Protein 3SJN (pdb70)

Structure (mmCIF, N/CA/C/O backbone):
data_3SJN
#
_entry.id   3SJN
#
_cell.length_a   109.207
_cell.length_b   109.207
_cell.length_c   141.034
_cell.angle_alpha   90.00
_cell.angle_beta   90.00
_cell.angle_gamma   90.00
#
_symmetry.space_group_name_H-M   'I 4'
#
loop_
_entity.id
_entity.type
_entity.pdbx_description
1 polymer 'Mandelate racemase/muconate lactonizing protein'
2 non-polymer 'MAGNESIUM ION'
3 non-polymer 'UNKNOWN LIGAND'
4 non-polymer GLYCEROL
5 water water
#
loop_
_atom_site.group_PDB
_atom_site.id
_atom_site.type_symbol
_atom_site.label_atom_id
_atom_site.label_alt_id
_atom_site.label_comp_id
_atom_site.label_asym_id
_atom_site.label_entity_id
_atom_site.label_seq_id
_atom_site.pdbx_PDB_ins_code
_atom_site.Cartn_x
_atom_site.Cartn_y
_atom_site.Cartn_z
_atom_site.occupancy
_atom_site.B_iso_or_equiv
_atom_site.auth_seq_id
_atom_site.auth_comp_id
_atom_site.auth_asym_id
_atom_site.auth_atom_id
_atom_site.pdbx_PDB_model_num
ATOM 1 N N . VAL A 1 2 ? -50.291 -2.649 2.134 1.00 60.94 1 VAL A N 1
ATOM 2 C CA . VAL A 1 2 ? -50.035 -3.956 2.810 1.00 60.41 1 VAL A CA 1
ATOM 3 C C . VAL A 1 2 ? -48.856 -3.845 3.790 1.00 54.01 1 VAL A C 1
ATOM 4 O O . VAL A 1 2 ? -47.958 -3.016 3.608 1.00 60.72 1 VAL A O 1
ATOM 8 N N . LEU A 1 3 ? -48.868 -4.659 4.840 1.00 44.19 2 LEU A N 1
ATOM 9 C CA . LEU A 1 3 ? -47.828 -4.566 5.863 1.00 39.44 2 LEU A CA 1
ATOM 10 C C . LEU A 1 3 ? -46.615 -5.392 5.445 1.00 36.35 2 LEU A C 1
ATOM 11 O O . LEU A 1 3 ? -46.688 -6.618 5.350 1.00 47.24 2 LEU A O 1
ATOM 16 N N . LYS A 1 4 ? -45.500 -4.723 5.171 1.00 29.79 3 LYS A N 1
ATOM 17 C CA . LYS A 1 4 ? -44.341 -5.435 4.640 1.00 25.52 3 LYS A CA 1
ATOM 18 C C . LYS A 1 4 ? -43.215 -5.622 5.634 1.00 24.68 3 LYS A C 1
ATOM 19 O O . LYS A 1 4 ? -42.848 -4.687 6.349 1.00 27.85 3 LYS A O 1
ATOM 25 N N . ILE A 1 5 ? -42.662 -6.840 5.669 1.00 24.26 4 ILE A N 1
ATOM 26 C CA . ILE A 1 5 ? -41.463 -7.115 6.431 1.00 23.39 4 ILE A CA 1
ATOM 27 C C . ILE A 1 5 ? -40.261 -6.364 5.814 1.00 27.68 4 ILE A C 1
ATOM 28 O O . ILE A 1 5 ? -39.982 -6.466 4.614 1.00 33.00 4 ILE A O 1
ATOM 33 N N . THR A 1 6 ? -39.569 -5.597 6.639 1.00 25.89 5 THR A N 1
ATOM 34 C CA . THR A 1 6 ? -38.416 -4.811 6.174 1.00 27.87 5 THR A CA 1
ATOM 35 C C . THR A 1 6 ? -37.066 -5.289 6.713 1.00 34.77 5 THR A C 1
ATOM 36 O O . THR A 1 6 ? -36.033 -5.021 6.106 1.00 34.65 5 THR A O 1
ATOM 40 N N . ASP A 1 7 ? -37.067 -5.963 7.860 1.00 34.98 6 ASP A N 1
ATOM 41 C CA . ASP A 1 7 ? -35.827 -6.524 8.423 1.00 36.55 6 ASP A CA 1
ATOM 42 C C . ASP A 1 7 ? -36.156 -7.641 9.414 1.00 33.61 6 ASP A C 1
ATOM 43 O O . ASP A 1 7 ? -37.280 -7.764 9.888 1.00 33.15 6 ASP A O 1
ATOM 48 N N . ILE A 1 8 ? -35.174 -8.498 9.666 1.00 30.21 7 ILE A N 1
ATOM 49 C CA . ILE A 1 8 ? -35.275 -9.495 10.711 1.00 34.90 7 ILE A CA 1
ATOM 50 C C . ILE A 1 8 ? -33.977 -9.388 11.485 1.00 36.37 7 ILE A C 1
ATOM 51 O O . ILE A 1 8 ? -32.896 -9.514 10.921 1.00 35.31 7 ILE A O 1
ATOM 56 N N . GLU A 1 9 ? -34.085 -9.100 12.773 1.00 25.18 8 GLU A N 1
ATOM 57 C CA . GLU A 1 9 ? -32.932 -8.797 13.582 1.00 33.78 8 GLU A CA 1
ATOM 58 C C . GLU A 1 9 ? -32.777 -9.919 14.587 1.00 34.47 8 GLU A C 1
ATOM 59 O O . GLU A 1 9 ? -33.716 -10.227 15.285 1.00 33.52 8 GLU A O 1
ATOM 65 N N . VAL A 1 10 ? -31.610 -10.559 14.628 1.00 31.58 9 VAL A N 1
ATOM 66 C CA . VAL A 1 10 ? -31.405 -11.692 15.531 1.00 28.99 9 VAL A CA 1
ATOM 67 C C . VAL A 1 10 ? -30.446 -11.266 16.637 1.00 31.82 9 VAL A C 1
ATOM 68 O O . VAL A 1 10 ? -29.399 -10.687 16.359 1.00 40.76 9 VAL A O 1
ATOM 72 N N . LEU A 1 11 ? -30.812 -11.541 17.886 1.00 35.29 10 LEU A N 1
ATOM 73 C CA . LEU A 1 11 ? -30.001 -11.109 19.024 1.00 35.66 10 LEU A CA 1
ATOM 74 C C . LEU A 1 11 ? -29.634 -12.285 19.907 1.00 38.77 10 LEU A C 1
ATOM 75 O O . LEU A 1 11 ? -30.507 -12.947 20.496 1.00 33.54 10 LEU A O 1
ATOM 80 N N . HIS A 1 12 ? -28.329 -12.545 19.971 1.00 35.85 11 HIS A N 1
ATOM 81 C CA . HIS A 1 12 ? -27.754 -13.564 20.837 1.00 37.39 11 HIS A CA 1
ATOM 82 C C . HIS A 1 12 ? -27.453 -12.915 22.191 1.00 37.05 11 HIS A C 1
ATOM 83 O O . HIS A 1 12 ? -26.609 -12.021 22.291 1.00 41.72 11 HIS A O 1
ATOM 90 N N . LEU A 1 13 ? -28.134 -13.392 23.224 1.00 43.69 12 LEU A N 1
ATOM 91 C CA . LEU A 1 13 ? -27.910 -12.941 24.588 1.00 46.12 12 LEU A CA 1
ATOM 92 C C . LEU A 1 13 ? -27.289 -14.088 25.370 1.00 47.81 12 LEU A C 1
ATOM 93 O O . LEU A 1 13 ? -27.701 -15.234 25.206 1.00 42.00 12 LEU A O 1
ATOM 98 N N . ARG A 1 14 ? -26.281 -13.784 26.194 1.00 49.14 13 ARG A N 1
ATOM 99 C CA . ARG A 1 14 ? -25.621 -14.807 27.026 1.00 52.95 13 ARG A CA 1
ATOM 100 C C . ARG A 1 14 ? -25.155 -14.243 28.373 1.00 55.01 13 ARG A C 1
ATOM 101 O O . ARG A 1 14 ? -24.621 -13.136 28.435 1.00 58.29 13 ARG A O 1
ATOM 109 N N . VAL A 1 15 ? -25.372 -15.015 29.439 1.00 65.26 14 VAL A N 1
ATOM 110 C CA . VAL A 1 15 ? -24.979 -14.636 30.808 1.00 64.39 14 VAL A CA 1
ATOM 111 C C . VAL A 1 15 ? -23.538 -15.061 31.199 1.00 68.32 14 VAL A C 1
ATOM 112 O O . VAL A 1 15 ? -22.758 -14.203 31.630 1.00 70.05 14 VAL A O 1
ATOM 116 N N . PRO A 1 16 ? -23.172 -16.365 31.045 1.00 72.99 15 PRO A N 1
ATOM 117 C CA . PRO A 1 16 ? -21.757 -16.678 31.295 1.00 73.55 15 PRO A CA 1
ATOM 118 C C . PRO A 1 16 ? -20.873 -16.573 30.042 1.00 72.33 15 PRO A C 1
ATOM 119 O O . PRO A 1 16 ? -21.352 -16.188 28.966 1.00 72.94 15 PRO A O 1
ATOM 123 N N . ALA A 1 17 ? -19.592 -16.911 30.199 1.00 68.48 16 ALA A N 1
ATOM 124 C CA . ALA A 1 17 ? -18.602 -16.808 29.124 1.00 69.73 16 ALA A CA 1
ATOM 125 C C . ALA A 1 17 ? -18.852 -17.820 28.003 1.00 69.86 16 ALA A C 1
ATOM 126 O O . ALA A 1 17 ? -19.410 -18.897 28.243 1.00 69.35 16 ALA A O 1
ATOM 128 N N . MET A 1 18 ? -18.421 -17.469 26.789 1.00 71.60 17 MET A N 1
ATOM 129 C CA . MET A 1 18 ? -18.608 -18.305 25.591 1.00 74.18 17 MET A CA 1
ATOM 130 C C . MET A 1 18 ? -17.883 -19.659 25.625 1.00 76.50 17 MET A C 1
ATOM 131 O O . MET A 1 18 ? -18.166 -20.532 24.804 1.00 74.94 17 MET A O 1
ATOM 136 N N . ASP A 1 19 ? -16.955 -19.819 26.568 1.00 77.04 18 ASP A N 1
ATOM 137 C CA . ASP A 1 19 ? -16.253 -21.088 26.784 1.00 81.83 18 ASP A CA 1
ATOM 138 C C . ASP A 1 19 ? -16.725 -21.805 28.054 1.00 82.59 18 ASP A C 1
ATOM 139 O O . ASP A 1 19 ? -16.462 -22.997 28.236 1.00 85.21 18 ASP A O 1
ATOM 144 N N . ALA A 1 20 ? -17.435 -21.073 28.913 1.00 82.78 19 ALA A N 1
ATOM 145 C CA . ALA A 1 20 ? -17.884 -21.576 30.213 1.00 80.82 19 ALA A CA 1
ATOM 146 C C . ALA A 1 20 ? -19.122 -22.477 30.129 1.00 84.39 19 ALA A C 1
ATOM 147 O O . ALA A 1 20 ? -19.751 -22.593 29.070 1.00 83.60 19 ALA A O 1
ATOM 149 N N . ASP A 1 21 ? -19.455 -23.113 31.257 1.00 82.42 20 ASP A N 1
ATOM 150 C CA . ASP A 1 21 ? -20.663 -23.936 31.391 1.00 81.60 20 ASP A CA 1
ATOM 151 C C . ASP A 1 21 ? -21.934 -23.090 31.341 1.00 77.08 20 ASP A C 1
ATOM 152 O O . ASP A 1 21 ? -21.902 -21.887 31.623 1.00 74.21 20 ASP A O 1
ATOM 157 N N . CYS A 1 22 ? -23.046 -23.731 30.984 1.00 72.55 21 CYS A N 1
ATOM 158 C CA . CYS A 1 22 ? -24.330 -23.049 30.832 1.00 68.69 21 CYS A CA 1
ATOM 159 C C . CYS A 1 22 ? -25.489 -23.956 31.252 1.00 72.82 21 CYS A C 1
ATOM 160 O O . CYS A 1 22 ? -25.605 -25.097 30.789 1.00 71.51 21 CYS A O 1
ATOM 163 N N . GLU A 1 23 ? -26.330 -23.439 32.146 1.00 76.94 22 GLU A N 1
ATOM 164 C CA . GLU A 1 23 ? -27.540 -24.121 32.603 1.00 81.76 22 GLU A CA 1
ATOM 165 C C . GLU A 1 23 ? -28.703 -23.741 31.677 1.00 83.20 22 GLU A C 1
ATOM 166 O O . GLU A 1 23 ? -28.518 -22.958 30.740 1.00 83.26 22 GLU A O 1
ATOM 172 N N . TRP A 1 24 ? -29.889 -24.297 31.931 1.00 84.54 23 TRP A N 1
ATOM 173 C CA . TRP A 1 24 ? -31.120 -23.849 31.273 1.00 83.07 23 TRP A CA 1
ATOM 174 C C . TRP A 1 24 ? -31.460 -22.414 31.669 1.00 82.69 23 TRP A C 1
ATOM 175 O O . TRP A 1 24 ? -31.649 -22.120 32.854 1.00 81.26 23 TRP A O 1
ATOM 186 N N . GLY A 1 25 ? -31.521 -21.527 30.676 1.00 77.38 24 GLY A N 1
ATOM 187 C CA . GLY A 1 25 ? -31.931 -20.139 30.898 1.00 74.67 24 GLY A CA 1
ATOM 188 C C . GLY A 1 25 ? -30.835 -19.088 31.018 1.00 71.38 24 GLY A C 1
ATOM 189 O O . GLY A 1 25 ? -31.133 -17.917 31.276 1.00 69.76 24 GLY A O 1
ATOM 190 N N . GLU A 1 26 ? -29.577 -19.492 30.824 1.00 64.34 25 GLU A N 1
ATOM 191 C CA . GLU A 1 26 ? -28.432 -18.565 30.882 1.00 58.88 25 GLU A CA 1
ATOM 192 C C . GLU A 1 26 ? -27.972 -18.058 29.500 1.00 53.13 25 GLU A C 1
ATOM 193 O O . GLU A 1 26 ? -27.051 -17.245 29.398 1.00 53.53 25 GLU A O 1
ATOM 199 N N . ASP A 1 27 ? -28.610 -18.545 28.441 1.00 47.46 26 ASP A N 1
ATOM 200 C CA . ASP A 1 27 ? -28.518 -17.886 27.134 1.00 47.35 26 ASP A CA 1
ATOM 201 C C . ASP A 1 27 ? -29.873 -17.883 26.417 1.00 32.87 26 ASP A C 1
ATOM 202 O O . ASP A 1 27 ? -30.758 -18.674 26.755 1.00 37.32 26 ASP A O 1
ATOM 207 N N . ALA A 1 28 ? -30.000 -17.003 25.431 1.00 39.38 27 ALA A N 1
ATOM 208 C CA . ALA A 1 28 ? -31.214 -16.889 24.632 1.00 38.05 27 ALA A CA 1
ATOM 209 C C . ALA A 1 28 ? -30.892 -16.417 23.219 1.00 34.00 27 ALA A C 1
ATOM 210 O O . ALA A 1 28 ? -29.861 -15.783 22.988 1.00 39.00 27 ALA A O 1
ATOM 212 N N . VAL A 1 29 ? -31.787 -16.719 22.282 1.00 29.79 28 VAL A N 1
ATOM 213 C CA . VAL A 1 29 ? -31.745 -16.128 20.950 1.00 25.40 28 VAL A CA 1
ATOM 214 C C . VAL A 1 29 ? -33.125 -15.528 20.679 1.00 27.18 28 VAL A C 1
ATOM 215 O O . VAL A 1 29 ? -34.151 -16.220 20.757 1.00 29.41 28 VAL A O 1
ATOM 219 N N . ILE A 1 30 ? -33.156 -14.230 20.417 1.00 32.85 29 ILE A N 1
ATOM 220 C CA . ILE A 1 30 ? -34.426 -13.576 20.183 1.00 27.74 29 ILE A CA 1
ATOM 221 C C . ILE A 1 30 ? -34.435 -12.952 18.805 1.00 30.84 29 ILE A C 1
ATOM 222 O O . ILE A 1 30 ? -33.389 -12.614 18.245 1.00 27.39 29 ILE A O 1
ATOM 227 N N . VAL A 1 31 ? -35.621 -12.862 18.223 1.00 28.48 30 VAL A N 1
ATOM 228 C CA A VAL A 1 31 ? -35.745 -12.291 16.892 0.50 26.41 30 VAL A CA 1
ATOM 229 C CA B VAL A 1 31 ? -35.754 -12.298 16.887 0.50 26.55 30 VAL A CA 1
ATOM 230 C C . VAL A 1 31 ? -36.684 -11.098 16.947 1.00 27.03 30 VAL A C 1
ATOM 231 O O . VAL A 1 31 ? -37.687 -11.110 17.687 1.00 31.87 30 VAL A O 1
ATOM 238 N N . LYS A 1 32 ? -36.320 -10.053 16.214 1.00 23.20 31 LYS A N 1
ATOM 239 C CA . LYS A 1 32 ? -37.184 -8.917 16.011 1.00 20.18 31 LYS A CA 1
ATOM 240 C C . LYS A 1 32 ? -37.526 -8.876 14.529 1.00 26.60 31 LYS A C 1
ATOM 241 O O . LYS A 1 32 ? -36.637 -8.785 13.684 1.00 30.20 31 LYS A O 1
ATOM 247 N N . VAL A 1 33 ? -38.814 -8.930 14.227 1.00 23.35 32 VAL A N 1
ATOM 248 C CA . VAL A 1 33 ? -39.243 -8.758 12.841 1.00 24.12 32 VAL A CA 1
ATOM 249 C C . VAL A 1 33 ? -39.761 -7.335 12.697 1.00 26.04 32 VAL A C 1
ATOM 250 O O . VAL A 1 33 ? -40.677 -6.930 13.405 1.00 27.27 32 VAL A O 1
ATOM 254 N N . HIS A 1 34 ? -39.134 -6.599 11.785 1.00 25.98 33 HIS A N 1
ATOM 255 C CA . HIS A 1 34 ? -39.446 -5.197 11.516 1.00 30.74 33 HIS A CA 1
ATOM 256 C C . HIS A 1 34 ? -40.365 -5.083 10.313 1.00 28.60 33 HIS A C 1
ATOM 257 O O . HIS A 1 34 ? -40.240 -5.840 9.348 1.00 34.48 33 HIS A O 1
ATOM 264 N N . THR A 1 35 ? -41.304 -4.140 10.388 1.00 27.92 34 THR A N 1
ATOM 265 C CA . THR A 1 35 ? -42.219 -3.875 9.281 1.00 26.54 34 THR A CA 1
ATOM 266 C C . THR A 1 35 ? -42.175 -2.392 8.873 1.00 34.08 34 THR A C 1
ATOM 267 O O . THR A 1 35 ? -41.738 -1.540 9.634 1.00 27.54 34 THR A O 1
ATOM 271 N N . ASP A 1 36 ? -42.683 -2.105 7.681 1.00 26.48 35 ASP A N 1
ATOM 272 C CA . ASP A 1 36 ? -42.732 -0.745 7.139 1.00 27.24 35 ASP A CA 1
ATOM 273 C C . ASP A 1 36 ? -43.634 0.242 7.890 1.00 32.61 35 ASP A C 1
ATOM 274 O O . ASP A 1 36 ? -43.513 1.447 7.696 1.00 32.23 35 ASP A O 1
ATOM 279 N N . LYS A 1 37 ? -44.526 -0.266 8.748 1.00 29.72 36 LYS A N 1
ATOM 280 C CA . LYS A 1 37 ? -45.426 0.587 9.535 1.00 21.91 36 LYS A CA 1
ATOM 281 C C . LYS A 1 37 ? -44.845 0.824 10.926 1.00 25.68 36 LYS A C 1
ATOM 282 O O . LYS A 1 37 ? -45.427 1.501 11.767 1.00 28.26 36 LYS A O 1
ATOM 288 N N . GLY A 1 38 ? -43.673 0.256 11.171 1.00 29.85 37 GLY A N 1
ATOM 289 C CA . GLY A 1 38 ? -43.004 0.490 12.432 1.00 24.55 37 GLY A CA 1
ATOM 290 C C . GLY A 1 38 ? -43.548 -0.334 13.562 1.00 32.53 37 GLY A C 1
ATOM 291 O O . GLY A 1 38 ? -43.410 0.030 14.745 1.00 26.20 37 GLY A O 1
ATOM 292 N N . ILE A 1 39 ? -44.165 -1.446 13.186 1.00 29.68 38 ILE A N 1
ATOM 293 C CA . ILE A 1 39 ? -44.578 -2.442 14.135 1.00 32.67 38 ILE A CA 1
ATOM 294 C C . ILE A 1 39 ? -43.477 -3.492 14.163 1.00 35.46 38 ILE A C 1
ATOM 295 O O . ILE A 1 39 ? -43.100 -4.005 13.121 1.00 26.80 38 ILE A O 1
ATOM 300 N N . VAL A 1 40 ? -42.947 -3.753 15.356 1.00 20.07 39 VAL A N 1
ATOM 301 C CA A VAL A 1 40 ? -41.923 -4.787 15.583 0.50 21.24 39 VAL A CA 1
ATOM 302 C CA B VAL A 1 40 ? -41.946 -4.793 15.559 0.50 26.18 39 VAL A CA 1
ATOM 303 C C . VAL A 1 40 ? -42.546 -5.952 16.349 1.00 27.26 39 VAL A C 1
ATOM 304 O O . VAL A 1 40 ? -43.215 -5.755 17.372 1.00 28.11 39 VAL A O 1
ATOM 311 N N . GLY A 1 41 ? -42.310 -7.165 15.867 1.00 29.18 40 GLY A N 1
ATOM 312 C CA . GLY A 1 41 ? -42.765 -8.350 16.549 1.00 25.64 40 GLY A CA 1
ATOM 313 C C . GLY A 1 41 ? -41.579 -9.048 17.168 1.00 33.16 40 GLY A C 1
ATOM 314 O O . GLY A 1 41 ? -40.497 -9.069 16.601 1.00 28.82 40 GLY A O 1
ATOM 315 N N . VAL A 1 42 ? -41.787 -9.611 18.346 1.00 20.37 41 VAL A N 1
ATOM 316 C CA . VAL A 1 42 ? -40.701 -10.293 19.072 1.00 22.90 41 VAL A CA 1
ATOM 317 C C . VAL A 1 42 ? -40.982 -11.787 19.227 1.00 23.62 41 VAL A C 1
ATOM 318 O O . VAL A 1 42 ? -42.076 -12.203 19.651 1.00 26.10 41 VAL A O 1
ATOM 322 N N . GLY A 1 43 ? -39.981 -12.609 18.920 1.00 24.19 42 GLY A N 1
ATOM 323 C CA . GLY A 1 43 ? -40.100 -14.040 19.146 1.00 27.64 42 GLY A CA 1
ATOM 324 C C . GLY A 1 43 ? -38.796 -14.545 19.740 1.00 25.70 42 GLY A C 1
ATOM 325 O O . GLY A 1 43 ? -37.858 -13.778 19.883 1.00 23.05 42 GLY A O 1
ATOM 326 N N . GLU A 1 44 ? -38.752 -15.815 20.106 1.00 25.22 43 GLU A N 1
ATOM 327 C CA . GLU A 1 44 ? -37.493 -16.465 20.508 1.00 28.27 43 GLU A CA 1
ATOM 328 C C . GLU A 1 44 ? -37.553 -17.952 20.208 1.00 24.73 43 GLU A C 1
ATOM 329 O O . GLU A 1 44 ? -38.618 -18.494 19.927 1.00 27.58 43 GLU A O 1
ATOM 335 N N . ALA A 1 45 ? -36.397 -18.611 20.289 1.00 23.13 44 ALA A N 1
ATOM 336 C CA . ALA A 1 45 ? -36.298 -20.042 20.108 1.00 29.14 44 ALA A CA 1
ATOM 337 C C . ALA A 1 45 ? -35.504 -20.632 21.263 1.00 23.54 44 ALA A C 1
ATOM 338 O O . ALA A 1 45 ? -34.424 -20.120 21.561 1.00 29.68 44 ALA A O 1
ATOM 340 N N . ASP A 1 46 ? -35.970 -21.696 21.881 1.00 31.45 45 ASP A N 1
ATOM 341 C CA . ASP A 1 46 ? -35.191 -22.386 22.903 1.00 41.67 45 ASP A CA 1
ATOM 342 C C . ASP A 1 46 ? -34.405 -23.490 22.243 1.00 28.43 45 ASP A C 1
ATOM 343 O O . ASP A 1 46 ? -34.819 -24.575 22.123 1.00 32.39 45 ASP A O 1
ATOM 348 N N . SER A 1 47 ? -33.212 -23.146 21.898 1.00 27.64 46 SER A N 1
ATOM 349 C CA . SER A 1 47 ? -32.367 -23.938 21.041 1.00 31.98 46 SER A CA 1
ATOM 350 C C . SER A 1 47 ? -30.991 -23.312 21.184 1.00 36.27 46 SER A C 1
ATOM 351 O O . SER A 1 47 ? -30.807 -22.412 22.007 1.00 47.18 46 SER A O 1
ATOM 354 N N . SER A 1 48 ? -30.032 -23.774 20.385 1.00 29.61 47 SER A N 1
ATOM 355 C CA . SER A 1 48 ? -28.703 -23.160 20.351 1.00 34.37 47 SER A CA 1
ATOM 356 C C . SER A 1 48 ? -28.708 -21.806 19.647 1.00 33.32 47 SER A C 1
ATOM 357 O O . SER A 1 48 ? -29.107 -21.715 18.475 1.00 38.02 47 SER A O 1
ATOM 360 N N . PRO A 1 49 ? -28.265 -20.731 20.350 1.00 32.96 48 PRO A N 1
ATOM 361 C CA . PRO A 1 49 ? -28.346 -19.428 19.703 1.00 26.07 48 PRO A CA 1
ATOM 362 C C . PRO A 1 49 ? -27.543 -19.300 18.424 1.00 29.61 48 PRO A C 1
ATOM 363 O O . PRO A 1 49 ? -28.003 -18.650 17.491 1.00 29.04 48 PRO A O 1
ATOM 367 N N . LEU A 1 50 ? -26.368 -19.926 18.373 1.00 28.53 49 LEU A N 1
ATOM 368 C CA . LEU A 1 50 ? -25.506 -19.790 17.205 1.00 31.94 49 LEU A CA 1
ATOM 369 C C . LEU A 1 50 ? -26.137 -20.454 15.984 1.00 24.48 49 LEU A C 1
ATOM 370 O O . LEU A 1 50 ? -26.037 -19.944 14.875 1.00 28.01 49 LEU A O 1
ATOM 375 N N . VAL A 1 51 ? -26.762 -21.606 16.203 1.00 29.79 50 VAL A N 1
ATOM 376 C CA . VAL A 1 51 ? -27.391 -22.377 15.126 1.00 27.42 50 VAL A CA 1
ATOM 377 C C . VAL A 1 51 ? -28.650 -21.672 14.580 1.00 32.99 50 VAL A C 1
ATOM 378 O O . VAL A 1 51 ? -28.827 -21.543 13.362 1.00 23.57 50 VAL A O 1
ATOM 382 N N . VAL A 1 52 ? -29.495 -21.204 15.487 1.00 28.99 51 VAL A N 1
ATOM 383 C CA . VAL A 1 52 ? -30.721 -20.444 15.123 1.00 31.97 51 VAL A CA 1
ATOM 384 C C . VAL A 1 52 ? -30.376 -19.220 14.292 1.00 31.36 51 VAL A C 1
ATOM 385 O O . VAL A 1 52 ? -31.001 -18.966 13.248 1.00 26.77 51 VAL A O 1
ATOM 389 N N . GLN A 1 53 ? -29.353 -18.484 14.736 1.00 32.09 52 GLN A N 1
ATOM 390 C CA . GLN A 1 53 ? -28.850 -17.330 14.008 1.00 29.60 52 GLN A CA 1
ATOM 391 C C . GLN A 1 53 ? -28.419 -17.680 12.579 1.00 27.11 52 GLN A C 1
ATOM 392 O O . GLN A 1 53 ? -28.770 -16.972 11.629 1.00 31.20 52 GLN A O 1
ATOM 398 N N . ALA A 1 54 ? -27.681 -18.785 12.433 1.00 26.05 53 ALA A N 1
ATOM 399 C CA . ALA A 1 54 ? -27.247 -19.248 11.114 1.00 31.23 53 ALA A CA 1
ATOM 400 C C . ALA A 1 54 ? -28.421 -19.674 10.208 1.00 28.75 53 ALA A C 1
ATOM 401 O O . ALA A 1 54 ? -28.397 -19.425 9.001 1.00 28.58 53 ALA A O 1
ATOM 403 N N . CYS A 1 55 ? -29.449 -20.291 10.790 1.00 29.37 54 CYS A N 1
ATOM 404 C CA . CYS A 1 55 ? -30.655 -20.666 10.035 1.00 26.83 54 CYS A CA 1
ATOM 405 C C . CYS A 1 55 ? -31.396 -19.451 9.479 1.00 31.05 54 CYS A C 1
ATOM 406 O O . CYS A 1 55 ? -32.014 -19.501 8.412 1.00 29.97 54 CYS A O 1
ATOM 409 N N . ILE A 1 56 ? -31.345 -18.365 10.221 1.00 30.51 55 ILE A N 1
ATOM 410 C CA . ILE A 1 56 ? -32.024 -17.139 9.808 1.00 33.02 55 ILE A CA 1
ATOM 411 C C . ILE A 1 56 ? -31.178 -16.332 8.833 1.00 35.82 55 ILE A C 1
ATOM 412 O O . ILE A 1 56 ? -31.689 -15.841 7.807 1.00 30.74 55 ILE A O 1
ATOM 417 N N . GLU A 1 57 ? -29.882 -16.232 9.122 1.00 34.12 56 GLU A N 1
ATOM 418 C CA . GLU A 1 57 ? -28.994 -15.362 8.350 1.00 39.05 56 GLU A CA 1
ATOM 419 C C . GLU A 1 57 ? -28.335 -16.037 7.147 1.00 37.63 56 GLU A C 1
ATOM 420 O O . GLU A 1 57 ? -27.565 -15.392 6.442 1.00 41.08 56 GLU A O 1
ATOM 426 N N . ALA A 1 58 ? -28.633 -17.320 6.916 1.00 40.47 57 ALA A N 1
ATOM 427 C CA . ALA A 1 58 ? -27.971 -18.108 5.864 1.00 39.46 57 ALA A CA 1
ATOM 428 C C . ALA A 1 58 ? -28.316 -17.626 4.451 1.00 43.51 57 ALA A C 1
ATOM 429 O O . ALA A 1 58 ? -29.419 -17.129 4.215 1.00 41.70 57 ALA A O 1
ATOM 431 N N . PRO A 1 59 ? -27.360 -17.742 3.511 1.00 42.52 58 PRO A N 1
ATOM 432 C CA . PRO A 1 59 ? -27.653 -17.420 2.114 1.00 46.00 58 PRO A CA 1
ATOM 433 C C . PRO A 1 59 ? -28.354 -18.584 1.412 1.00 45.52 58 PRO A C 1
ATOM 434 O O . PRO A 1 59 ? -28.677 -19.594 2.057 1.00 42.90 58 PRO A O 1
ATOM 438 N N . GLN A 1 60 ? -28.578 -18.449 0.105 1.00 47.55 59 GLN A N 1
ATOM 439 C CA . GLN A 1 60 ? -29.058 -19.570 -0.703 1.00 54.35 59 GLN A CA 1
ATOM 440 C C . GLN A 1 60 ? -27.943 -20.613 -0.889 1.00 56.37 59 GLN A C 1
ATOM 441 O O . GLN A 1 60 ? -26.808 -20.261 -1.214 1.00 56.85 59 GLN A O 1
ATOM 447 N N . THR A 1 61 ? -28.277 -21.882 -0.646 1.00 53.86 60 THR A N 1
ATOM 448 C CA . THR A 1 61 ? -27.403 -23.026 -0.943 1.00 55.30 60 THR A CA 1
ATOM 449 C C . THR A 1 61 ? -27.938 -23.768 -2.179 1.00 60.67 60 THR A C 1
ATOM 450 O O . THR A 1 61 ? -27.169 -24.185 -3.056 1.00 54.27 60 THR A O 1
ATOM 454 N N . ASN A 1 62 ? -29.260 -23.938 -2.218 1.00 59.70 61 ASN A N 1
ATOM 455 C CA . ASN A 1 62 ? -29.997 -24.355 -3.418 1.00 62.86 61 ASN A CA 1
ATOM 456 C C . ASN A 1 62 ? -31.424 -23.796 -3.369 1.00 63.03 61 ASN A C 1
ATOM 457 O O . ASN A 1 62 ? -31.747 -23.010 -2.470 1.00 62.15 61 ASN A O 1
ATOM 462 N N . PHE A 1 63 ? -32.273 -24.213 -4.311 1.00 60.91 62 PHE A N 1
ATOM 463 C CA . PHE A 1 63 ? -33.660 -23.730 -4.389 1.00 61.35 62 PHE A CA 1
ATOM 464 C C . PHE A 1 63 ? -34.501 -24.053 -3.142 1.00 59.65 62 PHE A C 1
ATOM 465 O O . PHE A 1 63 ? -35.452 -23.331 -2.819 1.00 57.56 62 PHE A O 1
ATOM 473 N N . TYR A 1 64 ? -34.132 -25.125 -2.440 1.00 47.17 63 TYR A N 1
ATOM 474 C CA . TYR A 1 64 ? -34.850 -25.550 -1.242 1.00 54.16 63 TYR A CA 1
ATOM 475 C C . TYR A 1 64 ? -34.035 -25.285 0.024 1.00 47.23 63 TYR A C 1
ATOM 476 O O . TYR A 1 64 ? -34.369 -25.796 1.099 1.00 47.81 63 TYR A O 1
ATOM 485 N N . CYS A 1 65 ? -32.979 -24.482 -0.106 1.00 44.37 64 CYS A N 1
ATOM 486 C CA . CYS A 1 65 ? -32.090 -24.191 1.019 1.00 40.77 64 CYS A CA 1
ATOM 487 C C . CYS A 1 65 ? -31.709 -22.708 1.079 1.00 52.14 64 CYS A C 1
ATOM 488 O O . CYS A 1 65 ? -30.649 -22.302 0.603 1.00 56.06 64 CYS A O 1
ATOM 491 N N . ASN A 1 66 ? -32.603 -21.912 1.665 1.00 50.46 65 ASN A N 1
ATOM 492 C CA . ASN A 1 66 ? -32.390 -20.482 1.873 1.00 43.91 65 ASN A CA 1
ATOM 493 C C . ASN A 1 66 ? -32.504 -20.192 3.349 1.00 46.81 65 ASN A C 1
ATOM 494 O O . ASN A 1 66 ? -33.341 -20.789 4.040 1.00 40.64 65 ASN A O 1
ATOM 499 N N . GLY A 1 67 ? -31.679 -19.268 3.831 1.00 46.70 66 GLY A N 1
ATOM 500 C CA . GLY A 1 67 ? -31.848 -18.721 5.171 1.00 41.18 66 GLY A CA 1
ATOM 501 C C . GLY A 1 67 ? -33.180 -18.007 5.236 1.00 32.77 66 GLY A C 1
ATOM 502 O O . GLY A 1 67 ? -33.728 -17.582 4.207 1.00 32.39 66 GLY A O 1
ATOM 503 N N . LEU A 1 68 ? -33.719 -17.898 6.435 1.00 27.86 67 LEU A N 1
ATOM 504 C CA . LEU A 1 68 ? -35.113 -17.464 6.565 1.00 27.08 67 LEU A CA 1
ATOM 505 C C . LEU A 1 68 ? -35.314 -15.972 6.284 1.00 30.32 67 LEU A C 1
ATOM 506 O O . LEU A 1 68 ? -36.356 -15.581 5.726 1.00 31.56 67 LEU A O 1
ATOM 511 N N . LYS A 1 69 ? -34.330 -15.148 6.649 1.00 29.78 68 LYS A N 1
ATOM 512 C CA . LYS A 1 69 ? -34.408 -13.701 6.419 1.00 32.32 68 LYS A CA 1
ATOM 513 C C . LYS A 1 69 ? -34.662 -13.423 4.941 1.00 29.77 68 LYS A C 1
ATOM 514 O O . LYS A 1 69 ? -35.582 -12.691 4.599 1.00 32.97 68 LYS A O 1
ATOM 520 N N . ARG A 1 70 ? -33.859 -14.052 4.084 1.00 29.55 69 ARG A N 1
ATOM 521 C CA . ARG A 1 70 ? -33.961 -13.944 2.614 1.00 28.20 69 ARG A CA 1
ATOM 522 C C . ARG A 1 70 ? -35.357 -14.207 2.043 1.00 35.89 69 ARG A C 1
ATOM 523 O O . ARG A 1 70 ? -35.773 -13.563 1.087 1.00 37.76 69 ARG A O 1
ATOM 531 N N . LEU A 1 71 ? -36.075 -15.167 2.626 1.00 36.51 70 LEU A N 1
ATOM 532 C CA . LEU A 1 71 ? -37.404 -15.528 2.152 1.00 32.29 70 LEU A CA 1
ATOM 533 C C . LEU A 1 71 ? -38.480 -14.537 2.599 1.00 26.24 70 LEU A C 1
ATOM 534 O O . LEU A 1 71 ? -39.570 -14.483 2.030 1.00 31.23 70 LEU A O 1
ATOM 539 N N . LEU A 1 72 ? -38.178 -13.754 3.628 1.00 27.78 71 LEU A N 1
ATOM 540 C CA . LEU A 1 72 ? -39.198 -12.951 4.294 1.00 27.23 71 LEU A CA 1
ATOM 541 C C . LEU A 1 72 ? -39.108 -11.447 4.078 1.00 28.20 71 LEU A C 1
ATOM 542 O O . LEU A 1 72 ? -40.118 -10.777 4.227 1.00 24.95 71 LEU A O 1
ATOM 547 N N . ILE A 1 73 ? -37.920 -10.915 3.764 1.00 31.59 72 ILE A N 1
ATOM 548 C CA . ILE A 1 73 ? -37.829 -9.474 3.427 1.00 26.81 72 ILE A CA 1
ATOM 549 C C . ILE A 1 73 ? -38.709 -9.152 2.225 1.00 25.38 72 ILE A C 1
ATOM 550 O O . ILE A 1 73 ? -38.633 -9.828 1.203 1.00 30.88 72 ILE A O 1
ATOM 555 N N . GLY A 1 74 ? -39.581 -8.153 2.377 1.00 27.91 73 GLY A N 1
ATOM 556 C CA . GLY A 1 74 ? -40.487 -7.730 1.322 1.00 31.88 73 GLY A CA 1
ATOM 557 C C . GLY A 1 74 ? -41.813 -8.471 1.388 1.00 36.35 73 GLY A C 1
ATOM 558 O O . GLY A 1 74 ? -42.743 -8.132 0.668 1.00 34.35 73 GLY A O 1
ATOM 559 N N . GLU A 1 75 ? -41.914 -9.489 2.245 1.00 26.27 74 GLU A N 1
ATOM 560 C CA . GLU A 1 75 ? -43.173 -10.229 2.316 1.00 21.66 74 GLU A CA 1
ATOM 561 C C . GLU A 1 75 ? -44.276 -9.571 3.146 1.00 28.91 74 GLU A C 1
ATOM 562 O O . GLU A 1 75 ? -44.020 -8.686 3.962 1.00 28.15 74 GLU A O 1
ATOM 568 N N . ASN A 1 76 ? -45.506 -10.030 2.931 1.00 27.72 75 ASN A N 1
ATOM 569 C CA . ASN A 1 76 ? -46.668 -9.497 3.617 1.00 28.19 75 ASN A CA 1
ATOM 570 C C . ASN A 1 76 ? -46.790 -10.153 4.995 1.00 25.21 75 ASN A C 1
ATOM 571 O O . ASN A 1 76 ? -47.213 -11.321 5.093 1.00 23.14 75 ASN A O 1
ATOM 576 N N . ALA A 1 77 ? -46.406 -9.418 6.046 1.00 26.89 76 ALA A N 1
ATOM 577 C CA . ALA A 1 77 ? -46.309 -9.973 7.424 1.00 27.18 76 ALA A CA 1
ATOM 578 C C . ALA A 1 77 ? -47.589 -10.590 8.001 1.00 27.61 76 ALA A C 1
ATOM 579 O O . ALA A 1 77 ? -47.508 -11.514 8.820 1.00 25.20 76 ALA A O 1
ATOM 581 N N . LEU A 1 78 ? -48.751 -10.045 7.629 1.00 23.03 77 LEU A N 1
ATOM 582 C CA . LEU A 1 78 ? -50.047 -10.553 8.112 1.00 21.19 77 LEU A CA 1
ATOM 583 C C . LEU A 1 78 ? -50.424 -11.937 7.634 1.00 19.30 77 LEU A C 1
ATOM 584 O O . LEU A 1 78 ? -51.299 -12.577 8.214 1.00 21.51 77 LEU A O 1
ATOM 589 N N . GLU A 1 79 ? -49.819 -12.383 6.530 1.00 22.07 78 GLU A N 1
ATOM 590 C CA . GLU A 1 79 ? -50.148 -13.680 5.938 1.00 19.80 78 GLU A CA 1
ATOM 591 C C . GLU A 1 79 ? -49.337 -14.781 6.622 1.00 21.70 78 GLU A C 1
ATOM 592 O O . GLU A 1 79 ? -48.496 -15.432 6.017 1.00 18.01 78 GLU A O 1
ATOM 598 N N . ILE A 1 80 ? -49.592 -14.988 7.915 1.00 24.98 79 ILE A N 1
ATOM 599 C CA . ILE A 1 80 ? -48.704 -15.793 8.733 1.00 20.97 79 ILE A CA 1
ATOM 600 C C . ILE A 1 80 ? -48.539 -17.254 8.297 1.00 21.30 79 ILE A C 1
ATOM 601 O O . ILE A 1 80 ? -47.399 -17.732 8.166 1.00 21.70 79 ILE A O 1
ATOM 606 N N . GLU A 1 81 ? -49.655 -17.952 8.043 1.00 21.84 80 GLU A N 1
ATOM 607 C CA . GLU A 1 81 ? -49.589 -19.367 7.694 1.00 21.60 80 GLU A CA 1
ATOM 608 C C . GLU A 1 81 ? -48.920 -19.597 6.331 1.00 23.76 80 GLU A C 1
ATOM 609 O O . GLU A 1 81 ? -48.147 -20.545 6.180 1.00 21.10 80 GLU A O 1
ATOM 615 N N . ARG A 1 82 ? -49.188 -18.716 5.366 1.00 24.41 81 ARG A N 1
ATOM 616 C CA . ARG A 1 82 ? -48.513 -18.794 4.059 1.00 22.93 81 ARG A CA 1
ATOM 617 C C . ARG A 1 82 ? -46.988 -18.600 4.196 1.00 22.19 81 ARG A C 1
ATOM 618 O O . ARG A 1 82 ? -46.204 -19.351 3.589 1.00 23.68 81 ARG A O 1
ATOM 626 N N . LEU A 1 83 ? -46.583 -17.650 5.039 1.00 22.36 82 LEU A N 1
ATOM 627 C CA . LEU A 1 83 ? -45.162 -17.472 5.374 1.00 21.93 82 LEU A CA 1
ATOM 628 C C . LEU A 1 83 ? -44.547 -18.638 6.126 1.00 21.48 82 LEU A C 1
ATOM 629 O O . LEU A 1 83 ? -43.396 -18.956 5.884 1.00 23.30 82 LEU A O 1
ATOM 634 N N . TRP A 1 84 ? -45.327 -19.288 6.999 1.00 24.52 83 TRP A N 1
ATOM 635 C CA . TRP A 1 84 ? -44.870 -20.503 7.671 1.00 23.19 83 TRP A CA 1
ATOM 636 C C . TRP A 1 84 ? -44.519 -21.525 6.591 1.00 21.13 83 TRP A C 1
ATOM 637 O O . TRP A 1 84 ? -43.415 -22.094 6.602 1.00 23.14 83 TRP A O 1
ATOM 648 N N . ASN A 1 85 ? -45.437 -21.713 5.639 1.00 22.55 84 ASN A N 1
ATOM 649 C CA . ASN A 1 85 ? -45.237 -22.680 4.563 1.00 23.16 84 ASN A CA 1
ATOM 650 C C . ASN A 1 85 ? -44.117 -22.290 3.602 1.00 26.20 84 ASN A C 1
ATOM 651 O O . ASN A 1 85 ? -43.395 -23.166 3.109 1.00 22.89 84 ASN A O 1
ATOM 656 N N . LYS A 1 86 ? -43.960 -20.988 3.368 1.00 24.34 85 LYS A N 1
ATOM 657 C CA . LYS A 1 86 ? -42.809 -20.476 2.602 1.00 27.95 85 LYS A CA 1
ATOM 658 C C . LYS A 1 86 ? -41.454 -20.767 3.245 1.00 25.86 85 LYS A C 1
ATOM 659 O O . LYS A 1 86 ? -40.513 -21.214 2.579 1.00 20.47 85 LYS A O 1
ATOM 665 N N . MET A 1 87 ? -41.358 -20.550 4.559 1.00 18.53 86 MET A N 1
ATOM 666 C CA . MET A 1 87 ? -40.149 -20.837 5.301 1.00 20.12 86 MET A CA 1
ATOM 667 C C . MET A 1 87 ? -39.878 -22.334 5.332 1.00 14.49 86 MET A C 1
ATOM 668 O O . MET A 1 87 ? -38.715 -22.756 5.185 1.00 22.60 86 MET A O 1
ATOM 673 N N . TYR A 1 88 ? -40.940 -23.121 5.514 1.00 20.11 87 TYR A N 1
ATOM 674 C CA . TYR A 1 88 ? -40.823 -24.563 5.651 1.00 16.92 87 TYR A CA 1
ATOM 675 C C . TYR A 1 88 ? -40.301 -25.200 4.355 1.00 24.06 87 TYR A C 1
ATOM 676 O O . TYR A 1 88 ? -39.389 -26.014 4.374 1.00 25.94 87 TYR A O 1
ATOM 685 N N . TRP A 1 89 ? -40.890 -24.802 3.240 1.00 22.01 88 TRP A N 1
ATOM 686 C CA . TRP A 1 89 ? -40.441 -25.266 1.927 1.00 25.03 88 TRP A CA 1
ATOM 687 C C . TRP A 1 89 ? -39.097 -24.714 1.516 1.00 26.46 88 TRP A C 1
ATOM 688 O O . TRP A 1 89 ? -38.246 -25.449 1.009 1.00 32.73 88 TRP A O 1
ATOM 699 N N . GLY A 1 90 ? -38.917 -23.424 1.748 1.00 32.96 89 GLY A N 1
ATOM 700 C CA . GLY A 1 90 ? -37.743 -22.692 1.320 1.00 33.75 89 GLY A CA 1
ATOM 701 C C . GLY A 1 90 ? -36.482 -23.020 2.076 1.00 39.27 89 GLY A C 1
ATOM 702 O O . GLY A 1 90 ? -35.400 -22.761 1.583 1.00 33.48 89 GLY A O 1
ATOM 703 N N . SER A 1 91 ? -36.616 -23.572 3.279 1.00 36.57 90 SER A N 1
ATOM 704 C CA . SER A 1 91 ? -35.458 -23.918 4.077 1.00 34.40 90 SER A CA 1
ATOM 705 C C . SER A 1 91 ? -35.419 -25.420 4.303 1.00 41.44 90 SER A C 1
ATOM 706 O O . SER A 1 91 ? -34.649 -25.911 5.132 1.00 39.97 90 SER A O 1
ATOM 709 N N . ASN A 1 92 ? -36.224 -26.139 3.524 1.00 44.48 91 ASN A N 1
ATOM 710 C CA . ASN A 1 92 ? -36.515 -27.549 3.767 1.00 46.65 91 ASN A CA 1
ATOM 711 C C . ASN A 1 92 ? -35.280 -28.419 3.861 1.00 43.89 91 ASN A C 1
ATOM 712 O O . ASN A 1 92 ? -35.224 -29.303 4.711 1.00 39.37 91 ASN A O 1
ATOM 717 N N . TYR A 1 93 ? -34.279 -28.119 3.033 1.00 38.86 92 TYR A N 1
ATOM 718 C CA . TYR A 1 93 ? -33.042 -28.897 2.978 1.00 39.95 92 TYR A CA 1
ATOM 719 C C . TYR A 1 93 ? -32.204 -28.864 4.256 1.00 41.87 92 TYR A C 1
ATOM 720 O O . TYR A 1 93 ? -31.550 -29.851 4.604 1.00 38.30 92 TYR A O 1
ATOM 729 N N . MET A 1 94 ? -32.197 -27.720 4.930 1.00 43.27 93 MET A N 1
ATOM 730 C CA . MET A 1 94 ? -31.443 -27.570 6.163 1.00 42.58 93 MET A CA 1
ATOM 731 C C . MET A 1 94 ? -32.361 -27.595 7.372 1.00 43.22 93 MET A C 1
ATOM 732 O O . MET A 1 94 ? -31.908 -27.847 8.482 1.00 40.42 93 MET A O 1
ATOM 737 N N . GLY A 1 95 ? -33.645 -27.329 7.134 1.00 43.99 94 GLY A N 1
ATOM 738 C CA . GLY A 1 95 ? -34.680 -27.335 8.171 1.00 39.52 94 GLY A CA 1
ATOM 739 C C . GLY A 1 95 ? -35.488 -28.609 8.118 1.00 34.04 94 GLY A C 1
ATOM 740 O O . GLY A 1 95 ? -34.921 -29.681 8.213 1.00 37.33 94 GLY A O 1
ATOM 741 N N . ARG A 1 96 ? -36.815 -28.473 8.010 1.00 24.99 95 ARG A N 1
ATOM 742 C CA . ARG A 1 96 ? -37.787 -29.576 7.955 1.00 28.51 95 ARG A CA 1
ATOM 743 C C . ARG A 1 96 ? -38.058 -30.218 9.338 1.00 15.50 95 ARG A C 1
ATOM 744 O O . ARG A 1 96 ? -39.202 -30.396 9.709 1.00 20.22 95 ARG A O 1
ATOM 752 N N . ARG A 1 97 ? -36.987 -30.534 10.058 1.00 23.03 96 ARG A N 1
ATOM 753 C CA . ARG A 1 97 ? -37.073 -31.025 11.441 1.00 23.83 96 ARG A CA 1
ATOM 754 C C . ARG A 1 97 ? -35.946 -30.379 12.241 1.00 24.94 96 ARG A C 1
ATOM 755 O O . ARG A 1 97 ? -34.960 -29.960 11.678 1.00 22.94 96 ARG A O 1
ATOM 763 N N . GLY A 1 98 ? -36.062 -30.318 13.566 1.00 25.70 97 GLY A N 1
ATOM 764 C CA . GLY A 1 98 ? -34.892 -29.913 14.361 1.00 17.71 97 GLY A CA 1
ATOM 765 C C . GLY A 1 98 ? -34.627 -28.425 14.340 1.00 17.55 97 GLY A C 1
ATOM 766 O O . GLY A 1 98 ? -35.580 -27.619 14.342 1.00 21.59 97 GLY A O 1
ATOM 767 N N . ALA A 1 99 ? -33.345 -28.054 14.317 1.00 17.84 98 ALA A N 1
ATOM 768 C CA . ALA A 1 99 ? -32.940 -26.663 14.491 1.00 23.34 98 ALA A CA 1
ATOM 769 C C . ALA A 1 99 ? -33.589 -25.644 13.559 1.00 25.08 98 ALA A C 1
ATOM 770 O O . ALA A 1 99 ? -33.941 -24.564 13.999 1.00 24.32 98 ALA A O 1
ATOM 772 N N . GLY A 1 100 ? -33.730 -25.973 12.273 1.00 22.91 99 GLY A N 1
ATOM 773 C CA . GLY A 1 100 ? -34.458 -25.095 11.367 1.00 24.82 99 GLY A CA 1
ATOM 774 C C . GLY A 1 100 ? -35.905 -24.783 11.743 1.00 27.94 99 GLY A C 1
ATOM 775 O O . GLY A 1 100 ? -36.390 -23.685 11.472 1.00 21.71 99 GLY A O 1
ATOM 776 N N . ILE A 1 101 ? -36.601 -25.751 12.339 1.00 20.98 100 ILE A N 1
ATOM 777 C CA . ILE A 1 101 ? -37.970 -25.544 12.834 1.00 21.52 100 ILE A CA 1
ATOM 778 C C . ILE A 1 101 ? -37.957 -24.658 14.086 1.00 23.63 100 ILE A C 1
ATOM 779 O O . ILE A 1 101 ? -38.894 -23.879 14.294 1.00 24.75 100 ILE A O 1
ATOM 784 N N . HIS A 1 102 ? -36.895 -24.752 14.894 1.00 23.65 101 HIS A N 1
ATOM 785 C CA . HIS A 1 102 ? -36.776 -23.839 16.066 1.00 23.66 101 HIS A CA 1
ATOM 786 C C . HIS A 1 102 ? -36.657 -22.401 15.556 1.00 20.70 101 HIS A C 1
ATOM 787 O O . HIS A 1 102 ? -37.282 -21.474 16.100 1.00 21.77 101 HIS A O 1
ATOM 794 N N . ALA A 1 103 ? -35.865 -22.212 14.486 1.00 25.01 102 ALA A N 1
ATOM 795 C CA . ALA A 1 103 ? -35.721 -20.883 13.856 1.00 24.46 102 ALA A CA 1
ATOM 796 C C . ALA A 1 103 ? -37.069 -20.356 13.347 1.00 24.73 102 ALA A C 1
ATOM 797 O O . ALA A 1 103 ? -37.418 -19.180 13.558 1.00 22.47 102 ALA A O 1
ATOM 799 N N . ILE A 1 104 ? -37.814 -21.222 12.666 1.00 23.02 103 ILE A N 1
ATOM 800 C CA . ILE A 1 104 ? -39.160 -20.883 12.207 1.00 23.11 103 ILE A CA 1
ATOM 801 C C . ILE A 1 104 ? -40.067 -20.509 13.376 1.00 18.10 103 ILE A C 1
ATOM 802 O O . ILE A 1 104 ? -40.797 -19.513 13.288 1.00 17.48 103 ILE A O 1
ATOM 807 N N . SER A 1 105 ? -40.003 -21.253 14.475 1.00 24.78 104 SER A N 1
ATOM 808 C CA . SER A 1 105 ? -40.854 -20.932 15.619 1.00 16.78 104 SER A CA 1
ATOM 809 C C . SER A 1 105 ? -40.696 -19.476 16.076 1.00 17.34 104 SER A C 1
ATOM 810 O O . SER A 1 105 ? -41.682 -18.812 16.302 1.00 24.76 104 SER A O 1
ATOM 813 N N . ALA A 1 106 ? -39.447 -19.042 16.246 1.00 20.42 105 ALA A N 1
ATOM 814 C CA . ALA A 1 106 ? -39.123 -17.682 16.659 1.00 19.84 105 ALA A CA 1
ATOM 815 C C . ALA A 1 106 ? -39.752 -16.635 15.757 1.00 25.75 105 ALA A C 1
ATOM 816 O O . ALA A 1 106 ? -40.398 -15.697 16.227 1.00 22.37 105 ALA A O 1
ATOM 818 N N . ILE A 1 107 ? -39.587 -16.808 14.447 1.00 20.76 106 ILE A N 1
ATOM 819 C CA . ILE A 1 107 ? -40.180 -15.862 13.505 1.00 19.50 106 ILE A CA 1
ATOM 820 C C . ILE A 1 107 ? -41.718 -15.882 13.550 1.00 16.72 106 ILE A C 1
ATOM 821 O O . ILE A 1 107 ? -42.363 -14.818 13.521 1.00 17.25 106 ILE A O 1
ATOM 826 N N . ASP A 1 108 ? -42.290 -17.075 13.649 1.00 21.61 107 ASP A N 1
ATOM 827 C CA . ASP A 1 108 ? -43.742 -17.229 13.651 1.00 18.07 107 ASP A CA 1
ATOM 828 C C . ASP A 1 108 ? -44.338 -16.516 14.851 1.00 21.06 107 ASP A C 1
ATOM 829 O O . ASP A 1 108 ? -45.316 -15.795 14.734 1.00 20.58 107 ASP A O 1
ATOM 834 N N . ILE A 1 109 ? -43.705 -16.712 16.002 1.00 21.17 108 ILE A N 1
ATOM 835 C CA . ILE A 1 109 ? -44.121 -16.011 17.219 1.00 19.39 108 ILE A CA 1
ATOM 836 C C . ILE A 1 109 ? -44.101 -14.481 17.015 1.00 19.88 108 ILE A C 1
ATOM 837 O O . ILE A 1 109 ? -45.076 -13.787 17.315 1.00 20.32 108 ILE A O 1
ATOM 842 N N . ALA A 1 110 ? -43.019 -13.972 16.435 1.00 23.63 109 ALA A N 1
ATOM 843 C CA . ALA A 1 110 ? -42.926 -12.535 16.143 1.00 26.18 109 ALA A CA 1
ATOM 844 C C . ALA A 1 110 ? -44.014 -12.041 15.160 1.00 27.66 109 ALA A C 1
ATOM 845 O O . ALA A 1 110 ? -44.519 -10.916 15.288 1.00 22.14 109 ALA A O 1
ATOM 847 N N . LEU A 1 111 ? -44.360 -12.872 14.177 1.00 28.63 110 LEU A N 1
ATOM 848 C CA . LEU A 1 111 ? -45.421 -12.510 13.218 1.00 22.69 110 LEU A CA 1
ATOM 849 C C . LEU A 1 111 ? -46.783 -12.418 13.896 1.00 23.95 110 LEU A C 1
ATOM 850 O O . LEU A 1 111 ? -47.551 -11.520 13.559 1.00 25.23 110 LEU A O 1
ATOM 855 N N . TRP A 1 112 ? -47.065 -13.294 14.874 1.00 25.08 111 TRP A N 1
ATOM 856 C CA . TRP A 1 112 ? -48.327 -13.200 15.652 1.00 28.89 111 TRP A CA 1
ATOM 857 C C . TRP A 1 112 ? -48.400 -11.929 16.515 1.00 22.39 111 TRP A C 1
ATOM 858 O O . TRP A 1 112 ? -49.458 -11.278 16.581 1.00 24.68 111 TRP A O 1
ATOM 869 N N . ASP A 1 113 ? -47.272 -11.593 17.143 1.00 26.86 112 ASP A N 1
ATOM 870 C CA . ASP A 1 113 ? -47.061 -10.309 17.838 1.00 23.84 112 ASP A CA 1
ATOM 871 C C . ASP A 1 113 ? -47.366 -9.133 16.912 1.00 22.35 112 ASP A C 1
ATOM 872 O O . ASP A 1 113 ? -48.133 -8.228 17.275 1.00 23.90 112 ASP A O 1
ATOM 877 N N . ILE A 1 114 ? -46.799 -9.161 15.704 1.00 26.20 113 ILE A N 1
ATOM 878 C CA . ILE A 1 114 ? -47.059 -8.126 14.698 1.00 24.71 113 ILE A CA 1
ATOM 879 C C . ILE A 1 114 ? -48.538 -8.011 14.354 1.00 22.16 113 ILE A C 1
ATOM 880 O O . ILE A 1 114 ? -49.088 -6.885 14.312 1.00 24.98 113 ILE A O 1
ATOM 885 N N . ALA A 1 115 ? -49.184 -9.154 14.097 1.00 23.24 114 ALA A N 1
ATOM 886 C CA . ALA A 1 115 ? -50.589 -9.130 13.675 1.00 24.50 114 ALA A CA 1
ATOM 887 C C . ALA A 1 115 ? -51.455 -8.562 14.770 1.00 23.46 114 ALA A C 1
ATOM 888 O O . ALA A 1 115 ? -52.326 -7.713 14.528 1.00 24.56 114 ALA A O 1
ATOM 890 N N . GLY A 1 116 ? -51.222 -9.025 15.990 1.00 23.47 115 GLY A N 1
ATOM 891 C CA . GLY A 1 116 ? -51.992 -8.488 17.116 1.00 22.98 115 GLY A CA 1
ATOM 892 C C . GLY A 1 116 ? -51.888 -6.978 17.234 1.00 27.10 115 GLY A C 1
ATOM 893 O O . GLY A 1 116 ? -52.912 -6.289 17.361 1.00 28.34 115 GLY A O 1
ATOM 894 N N . GLN A 1 117 ? -50.672 -6.443 17.137 1.00 27.82 116 GLN A N 1
ATOM 895 C CA . GLN A 1 117 ? -50.460 -4.980 17.174 1.00 19.63 116 GLN A CA 1
ATOM 896 C C . GLN A 1 117 ? -51.102 -4.230 16.019 1.00 30.08 116 GLN A C 1
ATOM 897 O O . GLN A 1 117 ? -51.751 -3.204 16.222 1.00 31.14 116 GLN A O 1
ATOM 903 N N . PHE A 1 118 ? -50.896 -4.730 14.805 1.00 20.06 117 PHE A N 1
ATOM 904 C CA . PHE A 1 118 ? -51.539 -4.148 13.630 1.00 28.54 117 PHE A CA 1
ATOM 905 C C . PHE A 1 118 ? -53.056 -4.076 13.757 1.00 28.24 117 PHE A C 1
ATOM 906 O O . PHE A 1 118 ? -53.651 -3.011 13.544 1.00 23.44 117 PHE A O 1
ATOM 914 N N . TYR A 1 119 ? -53.672 -5.194 14.140 1.00 24.82 118 TYR A N 1
ATOM 915 C CA . TYR A 1 119 ? -55.121 -5.297 14.273 1.00 22.84 118 TYR A CA 1
ATOM 916 C C . TYR A 1 119 ? -55.654 -4.674 15.559 1.00 31.05 118 TYR A C 1
ATOM 917 O O . TYR A 1 119 ? -56.854 -4.457 15.686 1.00 32.50 118 TYR A O 1
ATOM 926 N N . GLY A 1 120 ? -54.762 -4.408 16.506 1.00 32.53 119 GLY A N 1
ATOM 927 C CA . GLY A 1 120 ? -55.126 -3.800 17.786 1.00 37.51 119 GLY A CA 1
ATOM 928 C C . GLY A 1 120 ? -55.807 -4.726 18.779 1.00 25.86 119 GLY A C 1
ATOM 929 O O . GLY A 1 120 ? -56.628 -4.270 19.590 1.00 27.91 119 GLY A O 1
ATOM 930 N N . VAL A 1 121 ? -55.498 -6.026 18.707 1.00 21.15 120 VAL A N 1
ATOM 931 C CA . VAL A 1 121 ? -56.089 -7.028 19.599 1.00 29.22 120 VAL A CA 1
ATOM 932 C C . VAL A 1 121 ? -55.010 -7.955 20.184 1.00 25.86 120 VAL A C 1
ATOM 933 O O . VAL A 1 121 ? -53.975 -8.175 19.552 1.00 24.97 120 VAL A O 1
ATOM 937 N N . PRO A 1 122 ? -55.246 -8.509 21.404 1.00 22.28 121 PRO A N 1
ATOM 938 C CA . PRO A 1 122 ? -54.334 -9.508 21.917 1.00 30.82 121 PRO A CA 1
ATOM 939 C C . PRO A 1 122 ? -54.326 -10.720 20.981 1.00 31.45 121 PRO A C 1
ATOM 940 O O . PRO A 1 122 ? -55.344 -11.035 20.346 1.00 26.23 121 PRO A O 1
ATOM 944 N N . VAL A 1 123 ? -53.168 -11.350 20.861 1.00 24.28 122 VAL A N 1
ATOM 945 C CA . VAL A 1 123 ? -53.045 -12.610 20.117 1.00 24.10 122 VAL A CA 1
ATOM 946 C C . VAL A 1 123 ? -54.119 -13.652 20.468 1.00 30.81 122 VAL A C 1
ATOM 947 O O . VAL A 1 123 ? -54.628 -14.310 19.552 1.00 24.74 122 VAL A O 1
ATOM 951 N N . HIS A 1 124 ? -54.486 -13.811 21.754 1.00 19.93 123 HIS A N 1
ATOM 952 C CA . HIS A 1 124 ? -55.577 -14.741 22.102 1.00 20.91 123 HIS A CA 1
ATOM 953 C C . HIS A 1 124 ? -56.923 -14.514 21.371 1.00 21.87 123 HIS A C 1
ATOM 954 O O . HIS A 1 124 ? -57.637 -15.492 21.108 1.00 26.53 123 HIS A O 1
ATOM 961 N N . THR A 1 125 ? -57.231 -13.260 20.997 1.00 22.60 124 THR A N 1
ATOM 962 C CA . THR A 1 125 ? -58.405 -12.952 20.156 1.00 23.12 124 THR A CA 1
ATOM 963 C C . THR A 1 125 ? -58.227 -13.542 18.758 1.00 26.84 124 THR A C 1
ATOM 964 O O . THR A 1 125 ? -59.149 -14.166 18.219 1.00 23.91 124 THR A O 1
ATOM 968 N N . LEU A 1 126 ? -57.030 -13.389 18.200 1.00 27.61 125 LEU A N 1
ATOM 969 C CA . LEU A 1 126 ? -56.752 -13.882 16.842 1.00 22.29 125 LEU A CA 1
ATOM 970 C C . LEU A 1 126 ? -56.732 -15.407 16.792 1.00 29.32 125 LEU A C 1
ATOM 971 O O . LEU A 1 126 ? -56.941 -15.998 15.737 1.00 24.52 125 LEU A O 1
ATOM 976 N N . LEU A 1 127 ? -56.456 -16.037 17.931 1.00 22.70 126 LEU A N 1
ATOM 977 C CA . LEU A 1 127 ? -56.478 -17.490 18.031 1.00 23.81 126 LEU A CA 1
ATOM 978 C C . LEU A 1 127 ? -57.858 -18.076 18.318 1.00 24.89 126 LEU A C 1
ATOM 979 O O . LEU A 1 127 ? -58.012 -19.305 18.383 1.00 27.92 126 LEU A O 1
ATOM 984 N N . GLY A 1 128 ? -58.849 -17.202 18.492 1.00 26.39 127 GLY A N 1
ATOM 985 C CA . GLY A 1 128 ? -60.231 -17.629 18.647 1.00 26.06 127 GLY A CA 1
ATOM 986 C C . GLY A 1 128 ? -60.965 -17.056 19.842 1.00 29.03 127 GLY A C 1
ATOM 987 O O . GLY A 1 128 ? -62.168 -17.210 19.916 1.00 22.77 127 GLY A O 1
ATOM 988 N N . GLY A 1 129 ? -60.244 -16.443 20.791 1.00 22.57 128 GLY A N 1
ATOM 989 C CA . GLY A 1 129 ? -60.877 -15.777 21.935 1.00 26.20 128 GLY A CA 1
ATOM 990 C C . GLY A 1 129 ? -60.541 -16.476 23.234 1.00 33.75 128 GLY A C 1
ATOM 991 O O . GLY A 1 129 ? -60.235 -17.665 23.248 1.00 33.38 128 GLY A O 1
ATOM 992 N N . LYS A 1 130 ? -60.627 -15.754 24.338 1.00 30.46 129 LYS A N 1
ATOM 993 C CA . LYS A 1 130 ? -60.134 -16.285 25.612 1.00 30.81 129 LYS A CA 1
ATOM 994 C C . LYS A 1 130 ? -61.200 -17.008 26.421 1.00 31.79 129 LYS A C 1
ATOM 995 O O . LYS A 1 130 ? -62.343 -16.541 26.558 1.00 32.99 129 LYS A O 1
ATOM 1001 N N . TYR A 1 131 ? -60.803 -18.142 26.991 1.00 29.81 130 TYR A N 1
ATOM 1002 C CA . TYR A 1 131 ? -61.699 -18.965 27.773 1.00 30.36 130 TYR A CA 1
ATOM 1003 C C . TYR A 1 131 ? -61.579 -18.686 29.266 1.00 33.81 130 TYR A C 1
ATOM 1004 O O . TYR A 1 131 ? -62.426 -19.111 30.036 1.00 38.82 130 TYR A O 1
ATOM 1013 N N . ARG A 1 132 ? -60.517 -17.985 29.653 1.00 32.26 131 ARG A N 1
ATOM 1014 C CA . ARG A 1 132 ? -60.157 -17.818 31.062 1.00 34.62 131 ARG A CA 1
ATOM 1015 C C . ARG A 1 132 ? -59.321 -16.554 31.234 1.00 39.08 131 ARG A C 1
ATOM 1016 O O . ARG A 1 132 ? -58.635 -16.117 30.294 1.00 33.05 131 ARG A O 1
ATOM 1024 N N . ASP A 1 133 ? -59.394 -15.960 32.428 1.00 37.27 132 ASP A N 1
ATOM 1025 C CA . ASP A 1 133 ? -58.701 -14.697 32.717 1.00 38.76 132 ASP A CA 1
ATOM 1026 C C . ASP A 1 133 ? -57.361 -14.949 33.394 1.00 31.78 132 ASP A C 1
ATOM 1027 O O . ASP A 1 133 ? -56.558 -14.023 33.562 1.00 37.70 132 ASP A O 1
ATOM 1032 N N . LYS A 1 134 ? -57.144 -16.202 33.784 1.00 37.11 133 LYS A N 1
ATOM 1033 C CA . LYS A 1 134 ? -55.873 -16.645 34.329 1.00 40.33 133 LYS A CA 1
ATOM 1034 C C . LYS A 1 134 ? -55.651 -18.135 34.093 1.00 35.12 133 LYS A C 1
ATOM 1035 O O . LYS A 1 134 ? -56.593 -18.891 33.853 1.00 41.01 133 LYS A O 1
ATOM 1041 N N . ILE A 1 135 ? -54.390 -18.545 34.162 1.00 36.58 134 ILE A N 1
ATOM 1042 C CA . ILE A 1 135 ? -54.000 -19.925 33.884 1.00 37.42 134 ILE A CA 1
ATOM 1043 C C . ILE A 1 135 ? -53.245 -20.474 35.086 1.00 36.86 134 ILE A C 1
ATOM 1044 O O . ILE A 1 135 ? -52.298 -19.837 35.572 1.00 37.40 134 ILE A O 1
ATOM 1049 N N . ARG A 1 136 ? -53.705 -21.630 35.574 1.00 38.55 135 ARG A N 1
ATOM 1050 C CA . ARG A 1 136 ? -53.036 -22.394 36.630 1.00 38.19 135 ARG A CA 1
ATOM 1051 C C . ARG A 1 136 ? -51.637 -22.848 36.218 1.00 45.82 135 ARG A C 1
ATOM 1052 O O . ARG A 1 136 ? -51.412 -23.291 35.084 1.00 39.99 135 ARG A O 1
ATOM 1060 N N . CYS A 1 137 ? -50.690 -22.712 37.143 1.00 38.63 136 CYS A N 1
ATOM 1061 C CA . CYS A 1 137 ? -49.308 -23.065 36.866 1.00 40.43 136 CYS A CA 1
ATOM 1062 C C . CYS A 1 137 ? -48.803 -24.170 37.771 1.00 43.19 136 CYS A C 1
ATOM 1063 O O . CYS A 1 137 ? -49.306 -24.369 38.878 1.00 48.06 136 CYS A O 1
ATOM 1066 N N . TYR A 1 138 ? -47.811 -24.897 37.276 1.00 36.91 137 TYR A N 1
ATOM 1067 C CA . TYR A 1 138 ? -46.993 -25.739 38.121 1.00 45.33 137 TYR A CA 1
ATOM 1068 C C . TYR A 1 138 ? -45.564 -25.196 38.143 1.00 43.16 137 TYR A C 1
ATOM 1069 O O . TYR A 1 138 ? -45.077 -24.657 37.143 1.00 41.59 137 TYR A O 1
ATOM 1078 N N . GLY A 1 139 ? -44.904 -25.321 39.292 1.00 46.89 138 GLY A N 1
ATOM 1079 C CA . GLY A 1 139 ? -43.555 -24.804 39.461 1.00 41.07 138 GLY A CA 1
ATOM 1080 C C . GLY A 1 139 ? -42.541 -25.903 39.288 1.00 43.45 138 GLY A C 1
ATOM 1081 O O . GLY A 1 139 ? -42.826 -27.049 39.599 1.00 43.11 138 GLY A O 1
ATOM 1082 N N . THR A 1 140 ? -41.365 -25.561 38.763 1.00 51.05 139 THR A N 1
ATOM 1083 C CA . THR A 1 140 ? -40.294 -26.548 38.604 1.00 52.13 139 THR A CA 1
ATOM 1084 C C . THR A 1 140 ? -39.010 -26.156 39.317 1.00 53.71 139 THR A C 1
ATOM 1085 O O . THR A 1 140 ? -38.709 -24.967 39.493 1.00 59.92 139 THR A O 1
ATOM 1089 N N . PHE A 1 141 ? -38.256 -27.175 39.707 1.00 51.93 140 PHE A N 1
ATOM 1090 C CA . PHE A 1 141 ? -36.948 -26.991 40.315 1.00 56.62 140 PHE A CA 1
ATOM 1091 C C . PHE A 1 141 ? -36.015 -28.147 39.987 1.00 53.83 140 PHE A C 1
ATOM 1092 O O . PHE A 1 141 ? -36.465 -29.270 39.747 1.00 46.90 140 PHE A O 1
ATOM 1100 N N . ILE A 1 142 ? -34.716 -27.859 39.976 1.00 49.99 141 ILE A N 1
ATOM 1101 C CA . ILE A 1 142 ? -33.699 -28.897 39.892 1.00 55.78 141 ILE A CA 1
ATOM 1102 C C . ILE A 1 142 ? -33.417 -29.322 41.336 1.00 55.21 141 ILE A C 1
ATOM 1103 O O . ILE A 1 142 ? -33.101 -28.471 42.171 1.00 57.88 141 ILE A O 1
ATOM 1108 N N . PRO A 1 143 ? -33.571 -30.626 41.642 1.00 52.99 142 PRO A N 1
ATOM 1109 C CA . PRO A 1 143 ? -33.459 -31.100 43.023 1.00 59.03 142 PRO A CA 1
ATOM 1110 C C . PRO A 1 143 ? -32.026 -31.075 43.572 1.00 66.87 142 PRO A C 1
ATOM 1111 O O . PRO A 1 143 ? -31.067 -31.274 42.819 1.00 68.17 142 PRO A O 1
ATOM 1115 N N . ALA A 1 144 ? -31.898 -30.813 44.872 1.00 70.94 143 ALA A N 1
ATOM 1116 C CA . ALA A 1 144 ? -30.603 -30.829 45.555 1.00 72.63 143 ALA A CA 1
ATOM 1117 C C . ALA A 1 144 ? -30.105 -32.263 45.704 1.00 74.75 143 ALA A C 1
ATOM 1118 O O . ALA A 1 144 ? -30.910 -33.184 45.883 1.00 70.41 143 ALA A O 1
ATOM 1120 N N . ASP A 1 145 ? -28.782 -32.431 45.628 1.00 76.35 144 ASP A N 1
ATOM 1121 C CA . ASP A 1 145 ? -28.118 -33.743 45.660 1.00 79.16 144 ASP A CA 1
ATOM 1122 C C . ASP A 1 145 ? -28.492 -34.579 46.884 1.00 81.83 144 ASP A C 1
ATOM 1123 O O . ASP A 1 145 ? -28.850 -35.755 46.755 1.00 78.19 144 ASP A O 1
ATOM 1128 N N . LYS A 1 146 ? -28.407 -33.960 48.062 1.00 84.67 145 LYS A N 1
ATOM 1129 C CA . LYS A 1 146 ? -28.891 -34.565 49.299 1.00 88.85 145 LYS A CA 1
ATOM 1130 C C . LYS A 1 146 ? -30.415 -34.448 49.335 1.00 86.51 145 LYS A C 1
ATOM 1131 O O . LYS A 1 146 ? -30.949 -33.349 49.146 1.00 86.55 145 LYS A O 1
ATOM 1137 N N . PRO A 1 147 ? -31.114 -35.583 49.555 1.00 82.47 146 PRO A N 1
ATOM 1138 C CA . PRO A 1 147 ? -32.577 -35.699 49.531 1.00 81.42 146 PRO A CA 1
ATOM 1139 C C . PRO A 1 147 ? -33.325 -34.688 50.409 1.00 85.46 146 PRO A C 1
ATOM 1140 O O . PRO A 1 147 ? -34.186 -33.964 49.905 1.00 87.36 146 PRO A O 1
ATOM 1144 N N . GLU A 1 148 ? -32.972 -34.612 51.691 1.00 87.32 147 GLU A N 1
ATOM 1145 C CA . GLU A 1 148 ? -33.701 -33.773 52.656 1.00 87.86 147 GLU A CA 1
ATOM 1146 C C . GLU A 1 148 ? -33.391 -32.269 52.569 1.00 84.53 147 GLU A C 1
ATOM 1147 O O . GLU A 1 148 ? -33.962 -31.468 53.314 1.00 84.77 147 GLU A O 1
ATOM 1153 N N . ASP A 1 149 ? -32.504 -31.892 51.647 1.00 79.86 148 ASP A N 1
ATOM 1154 C CA . ASP A 1 149 ? -32.219 -30.484 51.349 1.00 75.23 148 ASP A CA 1
ATOM 1155 C C . ASP A 1 149 ? -33.246 -29.875 50.383 1.00 72.38 148 ASP A C 1
ATOM 1156 O O . ASP A 1 149 ? -33.181 -28.687 50.065 1.00 68.48 148 ASP A O 1
ATOM 1161 N N . ASN A 1 150 ? -34.184 -30.700 49.919 1.00 66.54 149 ASN A N 1
ATOM 1162 C CA . ASN A 1 150 ? -35.230 -30.265 48.996 1.00 66.45 149 ASN A CA 1
ATOM 1163 C C . ASN A 1 150 ? -36.473 -29.720 49.690 1.00 66.41 149 ASN A C 1
ATOM 1164 O O . ASN A 1 150 ? -37.330 -29.117 49.039 1.00 63.88 149 ASN A O 1
ATOM 1169 N N . VAL A 1 151 ? -36.562 -29.938 51.003 1.00 63.76 150 VAL A N 1
ATOM 1170 C CA . VAL A 1 151 ? -37.689 -29.470 51.813 1.00 58.95 150 VAL A CA 1
ATOM 1171 C C . VAL A 1 151 ? -37.799 -27.943 51.735 1.00 57.81 150 VAL A C 1
ATOM 1172 O O . VAL A 1 151 ? -38.888 -27.408 51.512 1.00 52.04 150 VAL A O 1
ATOM 1176 N N . ALA A 1 152 ? -36.659 -27.263 51.872 1.00 58.67 151 ALA A N 1
ATOM 1177 C CA . ALA A 1 152 ? -36.578 -25.797 51.769 1.00 60.32 151 ALA A CA 1
ATOM 1178 C C . ALA A 1 152 ? -37.057 -25.247 50.413 1.00 60.95 151 ALA A C 1
ATOM 1179 O O . ALA A 1 152 ? -37.738 -24.215 50.359 1.00 58.38 151 ALA A O 1
ATOM 1181 N N . ILE A 1 153 ? -36.706 -25.943 49.333 1.00 57.86 152 ILE A N 1
ATOM 1182 C CA . ILE A 1 153 ? -37.167 -25.581 47.988 1.00 58.68 152 ILE A CA 1
ATOM 1183 C C . ILE A 1 153 ? -38.685 -25.778 47.846 1.00 51.57 152 ILE A C 1
ATOM 1184 O O . ILE A 1 153 ? -39.384 -24.870 47.392 1.00 50.43 152 ILE A O 1
ATOM 1189 N N . VAL A 1 154 ? -39.179 -26.946 48.268 1.00 47.06 153 VAL A N 1
ATOM 1190 C CA . VAL A 1 154 ? -40.604 -27.299 48.199 1.00 48.26 153 VAL A CA 1
ATOM 1191 C C . VAL A 1 154 ? -41.496 -26.348 49.017 1.00 57.41 153 VAL A C 1
ATOM 1192 O O . VAL A 1 154 ? -42.518 -25.863 48.514 1.00 58.12 153 VAL A O 1
ATOM 1196 N N . GLN A 1 155 ? -41.093 -26.078 50.261 1.00 59.15 154 GLN A N 1
ATOM 1197 C CA . GLN A 1 155 ? -41.794 -25.138 51.141 1.00 61.11 154 GLN A CA 1
ATOM 1198 C C . GLN A 1 155 ? -41.774 -23.721 50.565 1.00 53.95 154 GLN A C 1
ATOM 1199 O O . GLN A 1 155 ? -42.759 -22.993 50.671 1.00 58.22 154 GLN A O 1
ATOM 1205 N N . GLY A 1 156 ? -40.657 -23.354 49.936 1.00 58.43 155 GLY A N 1
ATOM 1206 C CA . GLY A 1 156 ? -40.524 -22.073 49.237 1.00 62.65 155 GLY A CA 1
ATOM 1207 C C . GLY A 1 156 ? -41.498 -21.890 48.082 1.00 63.88 155 GLY A C 1
ATOM 1208 O O . GLY A 1 156 ? -41.908 -20.765 47.782 1.00 62.91 155 GLY A O 1
ATOM 1209 N N . LEU A 1 157 ? -41.869 -22.995 47.436 1.00 57.96 156 LEU A N 1
ATOM 1210 C CA . LEU A 1 157 ? -42.851 -22.973 46.349 1.00 58.37 156 LEU A CA 1
ATOM 1211 C C . LEU A 1 157 ? -44.283 -23.000 46.877 1.00 57.44 156 LEU A C 1
ATOM 1212 O O . LEU A 1 157 ? -45.192 -22.477 46.235 1.00 59.07 156 LEU A O 1
ATOM 1217 N N . LYS A 1 158 ? -44.466 -23.617 48.045 1.00 59.05 157 LYS A N 1
ATOM 1218 C CA . LYS A 1 158 ? -45.782 -23.770 48.679 1.00 58.54 157 LYS A CA 1
ATOM 1219 C C . LYS A 1 158 ? -46.390 -22.450 49.152 1.00 58.14 157 LYS A C 1
ATOM 1220 O O . LYS A 1 158 ? -47.594 -22.233 49.005 1.00 62.07 157 LYS A O 1
ATOM 1226 N N . ASP A 1 159 ? -45.562 -21.574 49.718 1.00 55.75 158 ASP A N 1
ATOM 1227 C CA . ASP A 1 159 ? -46.050 -20.270 50.181 1.00 65.88 158 ASP A CA 1
ATOM 1228 C C . ASP A 1 159 ? -46.068 -19.229 49.061 1.00 60.49 158 ASP A C 1
ATOM 1229 O O . ASP A 1 159 ? -46.657 -18.155 49.208 1.00 59.63 158 ASP A O 1
ATOM 1234 N N . GLN A 1 160 ? -45.428 -19.568 47.942 1.00 61.16 159 GLN A N 1
ATOM 1235 C CA . GLN A 1 160 ? -45.601 -18.840 46.687 1.00 52.91 159 GLN A CA 1
ATOM 1236 C C . GLN A 1 160 ? -46.994 -19.064 46.116 1.00 46.29 159 GLN A C 1
ATOM 1237 O O . GLN A 1 160 ? -47.516 -18.217 45.392 1.00 52.32 159 GLN A O 1
ATOM 1243 N N . GLY A 1 161 ? -47.594 -20.207 46.443 1.00 52.52 160 GLY A N 1
ATOM 1244 C CA . GLY A 1 161 ? -48.968 -20.498 46.042 1.00 51.06 160 GLY A CA 1
ATOM 1245 C C . GLY A 1 161 ? -49.134 -21.682 45.103 1.00 49.02 160 GLY A C 1
ATOM 1246 O O . GLY A 1 161 ? -50.255 -21.999 44.698 1.00 46.45 160 GLY A O 1
ATOM 1247 N N . PHE A 1 162 ? -48.027 -22.340 44.765 1.00 51.26 161 PHE A N 1
ATOM 1248 C CA . PHE A 1 162 ? -48.046 -23.501 43.871 1.00 51.41 161 PHE A CA 1
ATOM 1249 C C . PHE A 1 162 ? -48.812 -24.678 44.467 1.00 54.92 161 PHE A C 1
ATOM 1250 O O . PHE A 1 162 ? -48.542 -25.099 45.590 1.00 56.17 161 PHE A O 1
ATOM 1258 N N . SER A 1 163 ? -49.772 -25.193 43.706 1.00 54.92 162 SER A N 1
ATOM 1259 C CA . SER A 1 163 ? -50.558 -26.355 44.115 1.00 56.80 162 SER A CA 1
ATOM 1260 C C . SER A 1 163 ? -50.113 -27.579 43.322 1.00 53.71 162 SER A C 1
ATOM 1261 O O . SER A 1 163 ? -50.689 -28.665 43.437 1.00 53.17 162 SER A O 1
ATOM 1264 N N . SER A 1 164 ? -49.061 -27.387 42.530 1.00 52.01 163 SER A N 1
ATOM 1265 C CA . SER A 1 164 ? -48.546 -28.406 41.632 1.00 44.56 163 SER A CA 1
ATOM 1266 C C . SER A 1 164 ? -47.074 -28.111 41.371 1.00 35.98 163 SER A C 1
ATOM 1267 O O . SER A 1 164 ? -46.702 -26.966 41.111 1.00 43.50 163 SER A O 1
ATOM 1270 N N . ILE A 1 165 ? -46.232 -29.133 41.488 1.00 39.92 164 ILE A N 1
ATOM 1271 C CA . ILE A 1 165 ? -44.782 -28.970 41.310 1.00 42.75 164 ILE A CA 1
ATOM 1272 C C . ILE A 1 165 ? -44.128 -30.094 40.506 1.00 37.35 164 ILE A C 1
ATOM 1273 O O . ILE A 1 165 ? -44.525 -31.257 40.611 1.00 42.60 164 ILE A O 1
ATOM 1278 N N . LYS A 1 166 ? -43.108 -29.729 39.727 1.00 38.03 165 LYS A N 1
ATOM 1279 C CA . LYS A 1 166 ? -42.320 -30.690 38.951 1.00 43.48 165 LYS A CA 1
ATOM 1280 C C . LYS A 1 166 ? -40.841 -30.568 39.272 1.00 32.14 165 LYS A C 1
ATOM 1281 O O . LYS A 1 166 ? -40.334 -29.462 39.451 1.00 45.46 165 LYS A O 1
ATOM 1287 N N . PHE A 1 167 ? -40.141 -31.691 39.332 1.00 39.77 166 PHE A N 1
ATOM 1288 C CA . PHE A 1 167 ? -38.693 -31.639 39.484 1.00 45.79 166 PHE A CA 1
ATOM 1289 C C . PHE A 1 167 ? -37.956 -32.674 38.662 1.00 45.20 166 PHE A C 1
ATOM 1290 O O . PHE A 1 167 ? -38.480 -33.753 38.374 1.00 48.49 166 PHE A O 1
ATOM 1298 N N . GLY A 1 168 ? -36.717 -32.332 38.327 1.00 55.05 167 GLY A N 1
ATOM 1299 C CA . GLY A 1 168 ? -35.827 -33.212 37.587 1.00 56.71 167 GLY A CA 1
ATOM 1300 C C . GLY A 1 168 ? -34.583 -32.505 37.093 1.00 64.43 167 GLY A C 1
ATOM 1301 O O . GLY A 1 168 ? -34.398 -31.309 37.338 1.00 63.03 167 GLY A O 1
ATOM 1302 N N . GLY A 1 169 ? -33.736 -33.246 36.385 1.00 66.91 168 GLY A N 1
ATOM 1303 C CA . GLY A 1 169 ? -32.433 -32.743 35.971 1.00 71.22 168 GLY A CA 1
ATOM 1304 C C . GLY A 1 169 ? -31.429 -32.843 37.105 1.00 78.91 168 GLY A C 1
ATOM 1305 O O . GLY A 1 169 ? -31.735 -33.381 38.174 1.00 81.15 168 GLY A O 1
ATOM 1306 N N . GLY A 1 170 ? -30.228 -32.318 36.875 1.00 81.66 169 GLY A N 1
ATOM 1307 C CA . GLY A 1 170 ? -29.148 -32.407 37.853 1.00 80.35 169 GLY A CA 1
ATOM 1308 C C . GLY A 1 170 ? -28.629 -33.827 37.967 1.00 81.62 169 GLY A C 1
ATOM 1309 O O . GLY A 1 170 ? -27.934 -34.314 37.073 1.00 84.81 169 GLY A O 1
ATOM 1310 N N . VAL A 1 171 ? -28.977 -34.493 39.069 1.00 75.86 170 VAL A N 1
ATOM 1311 C CA . VAL A 1 171 ? -28.542 -35.872 39.322 1.00 73.43 170 VAL A CA 1
ATOM 1312 C C . VAL A 1 171 ? -29.755 -36.820 39.373 1.00 70.21 170 VAL A C 1
ATOM 1313 O O . VAL A 1 171 ? -29.703 -37.904 39.965 1.00 66.41 170 VAL A O 1
ATOM 1317 N N . MET A 1 172 ? -30.847 -36.404 38.737 1.00 70.47 171 MET A N 1
ATOM 1318 C CA . MET A 1 172 ? -32.066 -37.209 38.701 1.00 71.16 171 MET A CA 1
ATOM 1319 C C . MET A 1 172 ? -31.956 -38.347 37.686 1.00 72.04 171 MET A C 1
ATOM 1320 O O . MET A 1 172 ? -31.552 -38.134 36.538 1.00 71.43 171 MET A O 1
ATOM 1325 N N . GLY A 1 173 ? -32.351 -39.522 38.164 1.00 74.03 172 GLY A N 1
ATOM 1326 C CA . GLY A 1 173 ? -32.333 -40.794 37.460 1.00 76.43 172 GLY A CA 1
ATOM 1327 C C . GLY A 1 173 ? -31.130 -41.702 37.701 1.00 79.95 172 GLY A C 1
ATOM 1328 O O . GLY A 1 173 ? -31.181 -42.886 37.398 1.00 74.85 172 GLY A O 1
ATOM 1329 N N . ASP A 1 174 ? -30.067 -41.157 38.287 1.00 81.96 173 ASP A N 1
ATOM 1330 C CA . ASP A 1 174 ? -28.833 -41.912 38.525 1.00 83.63 173 ASP A CA 1
ATOM 1331 C C . ASP A 1 174 ? -28.906 -43.094 39.492 1.00 86.64 173 ASP A C 1
ATOM 1332 O O . ASP A 1 174 ? -28.378 -44.125 39.205 1.00 90.60 173 ASP A O 1
ATOM 1337 N N . ASP A 1 175 ? -29.572 -42.988 40.619 1.00 84.88 174 ASP A N 1
ATOM 1338 C CA . ASP A 1 175 ? -29.599 -44.139 41.480 1.00 88.68 174 ASP A CA 1
ATOM 1339 C C . ASP A 1 175 ? -30.964 -44.572 41.872 1.00 86.80 174 ASP A C 1
ATOM 1340 O O . ASP A 1 175 ? -31.712 -43.778 42.411 1.00 84.54 174 ASP A O 1
ATOM 1345 N N . PRO A 1 176 ? -31.301 -45.835 41.672 1.00 83.81 175 PRO A N 1
ATOM 1346 C CA . PRO A 1 176 ? -32.655 -46.174 42.126 1.00 82.96 175 PRO A CA 1
ATOM 1347 C C . PRO A 1 176 ? -32.951 -45.834 43.593 1.00 85.63 175 PRO A C 1
ATOM 1348 O O . PRO A 1 176 ? -34.078 -45.449 43.913 1.00 86.17 175 PRO A O 1
ATOM 1352 N N . ASP A 1 177 ? -31.952 -45.970 44.464 1.00 85.23 176 ASP A N 1
ATOM 1353 C CA . ASP A 1 177 ? -32.102 -45.614 45.876 1.00 82.37 176 ASP A CA 1
ATOM 1354 C C . ASP A 1 177 ? -32.057 -44.102 46.089 1.00 79.05 176 ASP A C 1
ATOM 1355 O O . ASP A 1 177 ? -32.768 -43.573 46.945 1.00 77.05 176 ASP A O 1
ATOM 1360 N N . THR A 1 178 ? -31.217 -43.421 45.309 1.00 75.59 177 THR A N 1
ATOM 1361 C CA . THR A 1 178 ? -31.087 -41.963 45.368 1.00 78.76 177 THR A CA 1
ATOM 1362 C C . THR A 1 178 ? -32.318 -41.278 44.762 1.00 81.91 177 THR A C 1
ATOM 1363 O O . THR A 1 178 ? -32.762 -40.237 45.259 1.00 81.97 177 THR A O 1
ATOM 1367 N N . ASP A 1 179 ? -32.863 -41.875 43.697 1.00 79.14 178 ASP A N 1
ATOM 1368 C CA . ASP A 1 179 ? -34.125 -41.435 43.098 1.00 73.32 178 ASP A CA 1
ATOM 1369 C C . ASP A 1 179 ? -35.277 -41.569 44.090 1.00 71.40 178 ASP A C 1
ATOM 1370 O O . ASP A 1 179 ? -36.087 -40.654 44.221 1.00 68.55 178 ASP A O 1
ATOM 1375 N N . TYR A 1 180 ? -35.333 -42.706 44.786 1.00 71.29 179 TYR A N 1
ATOM 1376 C CA . TYR A 1 180 ? -36.386 -42.985 45.767 1.00 76.82 179 TYR A CA 1
ATOM 1377 C C . TYR A 1 180 ? -36.364 -42.010 46.947 1.00 78.28 179 TYR A C 1
ATOM 1378 O O . TYR A 1 180 ? -37.417 -41.567 47.406 1.00 77.06 179 TYR A O 1
ATOM 1387 N N . ALA A 1 181 ? -35.160 -41.685 47.417 1.00 80.65 180 ALA A N 1
ATOM 1388 C CA . ALA A 1 181 ? -34.966 -40.834 48.593 1.00 79.49 180 ALA A CA 1
ATOM 1389 C C . ALA A 1 181 ? -35.293 -39.360 48.344 1.00 79.35 180 ALA A C 1
ATOM 1390 O O . ALA A 1 181 ? -35.757 -38.669 49.253 1.00 83.23 180 ALA A O 1
ATOM 1392 N N . ILE A 1 182 ? -35.053 -38.886 47.120 1.00 76.23 181 ILE A N 1
ATOM 1393 C CA . ILE A 1 182 ? -35.399 -37.511 46.731 1.00 70.82 181 ILE A CA 1
ATOM 1394 C C . ILE A 1 182 ? -36.921 -37.356 46.570 1.00 67.33 181 ILE A C 1
ATOM 1395 O O . ILE A 1 182 ? -37.499 -36.364 47.014 1.00 69.00 181 ILE A O 1
ATOM 1400 N N . VAL A 1 183 ? -37.558 -38.360 45.971 1.00 63.33 182 VAL A N 1
ATOM 1401 C CA . VAL A 1 183 ? -39.012 -38.377 45.780 1.00 63.43 182 VAL A CA 1
ATOM 1402 C C . VAL A 1 183 ? -39.746 -38.535 47.120 1.00 62.98 182 VAL A C 1
ATOM 1403 O O . VAL A 1 183 ? -40.833 -37.976 47.312 1.00 64.41 182 VAL A O 1
ATOM 1407 N N . LYS A 1 184 ? -39.129 -39.279 48.040 1.00 68.79 183 LYS A N 1
ATOM 1408 C CA . LYS A 1 184 ? -39.585 -39.385 49.430 1.00 64.84 183 LYS A CA 1
ATOM 1409 C C . LYS A 1 184 ? -39.655 -37.998 50.080 1.00 61.12 183 LYS A C 1
ATOM 1410 O O . LYS A 1 184 ? -40.727 -37.549 50.495 1.00 56.72 183 LYS A O 1
ATOM 1416 N N . ALA A 1 185 ? -38.513 -37.315 50.102 1.00 58.07 184 ALA A N 1
ATOM 1417 C CA . ALA A 1 185 ? -38.342 -36.049 50.813 1.00 61.23 184 ALA A CA 1
ATOM 1418 C C . ALA A 1 185 ? -39.123 -34.856 50.247 1.00 68.27 184 ALA A C 1
ATOM 1419 O O . ALA A 1 185 ? -39.223 -33.824 50.912 1.00 69.50 184 ALA A O 1
ATOM 1421 N N . VAL A 1 186 ? -39.663 -34.986 49.034 1.00 65.61 185 VAL A N 1
ATOM 1422 C CA . VAL A 1 186 ? -40.457 -33.905 48.435 1.00 62.67 185 VAL A CA 1
ATOM 1423 C C . VAL A 1 186 ? -41.960 -34.089 48.619 1.00 55.49 185 VAL A C 1
ATOM 1424 O O . VAL A 1 186 ? -42.678 -33.103 48.750 1.00 61.08 185 VAL A O 1
ATOM 1428 N N . ARG A 1 187 ? -42.430 -35.338 48.618 1.00 52.03 186 ARG A N 1
ATOM 1429 C CA . ARG A 1 187 ? -43.840 -35.634 48.876 1.00 59.34 186 ARG A CA 1
ATOM 1430 C C . ARG A 1 187 ? -44.176 -35.385 50.358 1.00 62.17 186 ARG A C 1
ATOM 1431 O O . ARG A 1 187 ? -45.237 -34.835 50.676 1.00 65.43 186 ARG A O 1
ATOM 1439 N N . GLU A 1 188 ? -43.261 -35.769 51.246 1.00 66.54 187 GLU A N 1
ATOM 1440 C CA . GLU A 1 188 ? -43.403 -35.500 52.682 1.00 71.89 187 GLU A CA 1
ATOM 1441 C C . GLU A 1 188 ? -43.401 -33.998 52.961 1.00 67.99 187 GLU A C 1
ATOM 1442 O O . GLU A 1 188 ? -44.172 -33.519 53.794 1.00 71.57 187 GLU A O 1
ATOM 1448 N N . ALA A 1 189 ? -42.549 -33.267 52.241 1.00 64.01 188 ALA A N 1
ATOM 1449 C CA . ALA A 1 189 ? -42.449 -31.812 52.377 1.00 65.82 188 ALA A CA 1
ATOM 1450 C C . ALA A 1 189 ? -43.649 -31.071 51.787 1.00 67.93 188 ALA A C 1
ATOM 1451 O O . ALA A 1 189 ? -43.955 -29.952 52.205 1.00 70.71 188 ALA A O 1
ATOM 1453 N N . ALA A 1 190 ? -44.323 -31.697 50.822 1.00 72.57 189 ALA A N 1
ATOM 1454 C CA . ALA A 1 190 ? -45.456 -31.078 50.127 1.00 72.54 189 ALA A CA 1
ATOM 1455 C C . ALA A 1 190 ? -46.814 -31.477 50.697 1.00 70.91 189 ALA A C 1
ATOM 1456 O O . ALA A 1 190 ? -47.786 -30.734 50.563 1.00 72.98 189 ALA A O 1
ATOM 1458 N N . GLY A 1 191 ? -46.882 -32.652 51.314 1.00 71.15 190 GLY A N 1
ATOM 1459 C CA . GLY A 1 191 ? -48.146 -33.175 51.829 1.00 76.25 190 GLY A CA 1
ATOM 1460 C C . GLY A 1 191 ? -48.939 -33.931 50.775 1.00 76.28 190 GLY A C 1
ATOM 1461 O O . GLY A 1 191 ? -48.506 -34.022 49.624 1.00 70.92 190 GLY A O 1
ATOM 1462 N N . PRO A 1 192 ? -50.113 -34.472 51.161 1.00 79.11 191 PRO A N 1
ATOM 1463 C CA . PRO A 1 192 ? -50.906 -35.368 50.309 1.00 82.07 191 PRO A CA 1
ATOM 1464 C C . PRO A 1 192 ? -51.882 -34.691 49.336 1.00 82.90 191 PRO A C 1
ATOM 1465 O O . PRO A 1 192 ? -52.504 -35.384 48.526 1.00 84.47 191 PRO A O 1
ATOM 1469 N N . GLU A 1 193 ? -52.018 -33.367 49.413 1.00 84.77 192 GLU A N 1
ATOM 1470 C CA . GLU A 1 193 ? -52.932 -32.622 48.534 1.00 84.24 192 GLU A CA 1
ATOM 1471 C C . GLU A 1 193 ? -52.255 -32.177 47.239 1.00 81.53 192 GLU A C 1
ATOM 1472 O O . GLU A 1 193 ? -52.887 -32.150 46.179 1.00 81.53 192 GLU A O 1
ATOM 1478 N N . MET A 1 194 ? -50.974 -31.825 47.351 1.00 73.91 193 MET A N 1
ATOM 1479 C CA . MET A 1 194 ? -50.162 -31.307 46.247 1.00 68.18 193 MET A CA 1
ATOM 1480 C C . MET A 1 194 ? -50.026 -32.279 45.083 1.00 61.88 193 MET A C 1
ATOM 1481 O O . MET A 1 194 ? -49.863 -33.483 45.287 1.00 65.78 193 MET A O 1
ATOM 1486 N N . GLU A 1 195 ? -50.115 -31.749 43.865 1.00 56.21 194 GLU A N 1
ATOM 1487 C CA . GLU A 1 195 ? -49.731 -32.499 42.668 1.00 52.62 194 GLU A CA 1
ATOM 1488 C C . GLU A 1 195 ? -48.210 -32.482 42.601 1.00 48.46 194 GLU A C 1
ATOM 1489 O O . GLU A 1 195 ? -47.590 -31.422 42.685 1.00 49.33 194 GLU A O 1
ATOM 1495 N N . VAL A 1 196 ? -47.604 -33.659 42.508 1.00 44.47 195 VAL A N 1
ATOM 1496 C CA . VAL A 1 196 ? -46.157 -33.761 42.356 1.00 45.17 195 VAL A CA 1
ATOM 1497 C C . VAL A 1 196 ? -45.868 -34.608 41.112 1.00 43.76 195 VAL A C 1
ATOM 1498 O O . VAL A 1 196 ? -46.371 -35.716 40.981 1.00 42.08 195 VAL A O 1
ATOM 1502 N N . GLN A 1 197 ? -45.077 -34.066 40.197 1.00 38.59 196 GLN A N 1
ATOM 1503 C CA . GLN A 1 197 ? -44.704 -34.781 38.974 1.00 37.38 196 GLN A CA 1
ATOM 1504 C C . GLN A 1 197 ? -43.190 -34.781 38.827 1.00 40.07 196 GLN A C 1
ATOM 1505 O O . GLN A 1 197 ? -42.510 -33.888 39.348 1.00 44.95 196 GLN A O 1
ATOM 1511 N N . ILE A 1 198 ? -42.658 -35.792 38.144 1.00 40.52 197 ILE A N 1
ATOM 1512 C CA . ILE A 1 198 ? -41.213 -35.920 37.963 1.00 42.21 197 ILE A CA 1
ATOM 1513 C C . ILE A 1 198 ? -40.791 -35.874 36.496 1.00 45.03 197 ILE A C 1
ATOM 1514 O O . ILE A 1 198 ? -41.503 -36.359 35.616 1.00 36.74 197 ILE A O 1
ATOM 1519 N N . ASP A 1 199 ? -39.621 -35.292 36.259 1.00 38.56 198 ASP A N 1
ATOM 1520 C CA . ASP A 1 199 ? -39.040 -35.212 34.924 1.00 43.46 198 ASP A CA 1
ATOM 1521 C C . ASP A 1 199 ? -37.621 -35.776 34.918 1.00 49.99 198 ASP A C 1
ATOM 1522 O O . ASP A 1 199 ? -36.737 -35.270 35.600 1.00 47.98 198 ASP A O 1
ATOM 1527 N N . LEU A 1 200 ? -37.404 -36.813 34.117 1.00 40.95 199 LEU A N 1
ATOM 1528 C CA . LEU A 1 200 ? -36.120 -37.505 34.106 1.00 45.51 199 LEU A CA 1
ATOM 1529 C C . LEU A 1 200 ? -35.174 -37.057 33.000 1.00 46.92 199 LEU A C 1
ATOM 1530 O O . LEU A 1 200 ? -33.992 -37.398 33.033 1.00 44.43 199 LEU A O 1
ATOM 1535 N N . ALA A 1 201 ? -35.691 -36.278 32.044 1.00 47.95 200 ALA A N 1
ATOM 1536 C CA . ALA A 1 201 ? -34.933 -35.853 30.855 1.00 50.58 200 ALA A CA 1
ATOM 1537 C C . ALA A 1 201 ? -34.202 -37.032 30.204 1.00 44.48 200 ALA A C 1
ATOM 1538 O O . ALA A 1 201 ? -33.026 -36.924 29.817 1.00 45.58 200 ALA A O 1
ATOM 1540 N N . SER A 1 202 ? -34.921 -38.159 30.138 1.00 33.90 201 SER A N 1
ATOM 1541 C CA . SER A 1 202 ? -34.525 -39.413 29.464 1.00 47.09 201 SER A CA 1
ATOM 1542 C C . SER A 1 202 ? -33.554 -40.311 30.246 1.00 53.47 201 SER A C 1
ATOM 1543 O O . SER A 1 202 ? -33.164 -41.373 29.752 1.00 49.79 201 SER A O 1
ATOM 1546 N N . LYS A 1 203 ? -33.245 -39.949 31.474 1.00 52.24 202 LYS A N 1
ATOM 1547 C CA . LYS A 1 203 ? -32.171 -40.585 32.216 1.00 52.15 202 LYS A CA 1
ATOM 1548 C C . LYS A 1 203 ? -32.386 -41.961 32.738 1.00 53.17 202 LYS A C 1
ATOM 1549 O O . LYS A 1 203 ? -31.502 -42.522 33.294 1.00 59.33 202 LYS A O 1
ATOM 1555 N N . TRP A 1 204 ? -33.571 -42.503 32.597 1.00 52.94 203 TRP A N 1
ATOM 1556 C CA . TRP A 1 204 ? -33.808 -43.895 32.990 1.00 54.70 203 TRP A CA 1
ATOM 1557 C C . TRP A 1 204 ? -33.461 -44.844 31.847 1.00 56.94 203 TRP A C 1
ATOM 1558 O O . TRP A 1 204 ? -33.493 -46.066 32.017 1.00 59.20 203 TRP A O 1
ATOM 1569 N N . HIS A 1 205 ? -33.142 -44.254 30.689 1.00 61.79 204 HIS A N 1
ATOM 1570 C CA . HIS A 1 205 ? -32.561 -44.922 29.503 1.00 65.59 204 HIS A CA 1
ATOM 1571 C C . HIS A 1 205 ? -33.440 -45.970 28.822 1.00 61.19 204 HIS A C 1
ATOM 1572 O O . HIS A 1 205 ? -33.758 -45.847 27.636 1.00 62.70 204 HIS A O 1
ATOM 1579 N N . THR A 1 206 ? -33.826 -46.995 29.575 1.00 62.58 205 THR A N 1
ATOM 1580 C CA . THR A 1 206 ? -34.535 -48.145 29.032 1.00 60.89 205 THR A CA 1
ATOM 1581 C C . THR A 1 206 ? -35.931 -48.328 29.636 1.00 55.30 205 THR A C 1
ATOM 1582 O O . THR A 1 206 ? -36.243 -47.808 30.719 1.00 54.44 205 THR A O 1
ATOM 1586 N N . CYS A 1 207 ? -36.750 -49.084 28.914 1.00 47.60 206 CYS A N 1
ATOM 1587 C CA . CYS A 1 207 ? -38.129 -49.403 29.284 1.00 45.08 206 CYS A CA 1
ATOM 1588 C C . CYS A 1 207 ? -38.258 -50.172 30.603 1.00 49.89 206 CYS A C 1
ATOM 1589 O O . CYS A 1 207 ? -39.183 -49.930 31.379 1.00 56.81 206 CYS A O 1
ATOM 1592 N N . GLY A 1 208 ? -37.329 -51.093 30.852 1.00 55.45 207 GLY A N 1
ATOM 1593 C CA . GLY A 1 208 ? -37.386 -51.952 32.035 1.00 46.25 207 GLY A CA 1
ATOM 1594 C C . GLY A 1 208 ? -37.026 -51.236 33.322 1.00 46.39 207 GLY A C 1
ATOM 1595 O O . GLY A 1 208 ? -37.678 -51.444 34.350 1.00 50.58 207 GLY A O 1
ATOM 1596 N N . HIS A 1 209 ? -35.986 -50.400 33.265 1.00 46.65 208 HIS A N 1
ATOM 1597 C CA . HIS A 1 209 ? -35.575 -49.582 34.418 1.00 56.38 208 HIS A CA 1
ATOM 1598 C C . HIS A 1 209 ? -36.649 -48.570 34.800 1.00 60.09 208 HIS A C 1
ATOM 1599 O O . HIS A 1 209 ? -36.868 -48.314 35.991 1.00 69.93 208 HIS A O 1
ATOM 1606 N N . SER A 1 210 ? -37.317 -48.014 33.787 1.00 55.66 209 SER A N 1
ATOM 1607 C CA . SER A 1 210 ? -38.421 -47.079 33.990 1.00 49.78 209 SER A CA 1
ATOM 1608 C C . SER A 1 210 ? -39.635 -47.709 34.672 1.00 49.21 209 SER A C 1
ATOM 1609 O O . SER A 1 210 ? -40.247 -47.084 35.544 1.00 46.05 209 SER A O 1
ATOM 1612 N N . ALA A 1 211 ? -39.981 -48.937 34.280 1.00 50.58 210 ALA A N 1
ATOM 1613 C CA . ALA A 1 211 ? -41.156 -49.618 34.841 1.00 56.26 210 ALA A CA 1
ATOM 1614 C C . ALA A 1 211 ? -40.937 -50.074 36.292 1.00 65.16 210 ALA A C 1
ATOM 1615 O O . ALA A 1 211 ? -41.853 -49.993 37.120 1.00 65.60 210 ALA A O 1
ATOM 1617 N N . MET A 1 212 ? -39.722 -50.539 36.585 1.00 67.82 211 MET A N 1
ATOM 1618 C CA . MET A 1 212 ? -39.355 -51.005 37.924 1.00 78.55 211 MET A CA 1
ATOM 1619 C C . MET A 1 212 ? -39.363 -49.842 38.911 1.00 80.16 211 MET A C 1
ATOM 1620 O O . MET A 1 212 ? -39.854 -49.973 40.034 1.00 84.01 211 MET A O 1
ATOM 1625 N N . MET A 1 213 ? -38.837 -48.704 38.465 1.00 78.58 212 MET A N 1
ATOM 1626 C CA . MET A 1 213 ? -38.790 -47.487 39.265 1.00 76.75 212 MET A CA 1
ATOM 1627 C C . MET A 1 213 ? -40.161 -46.866 39.516 1.00 71.52 212 MET A C 1
ATOM 1628 O O . MET A 1 213 ? -40.367 -46.217 40.537 1.00 64.48 212 MET A O 1
ATOM 1633 N N . ALA A 1 214 ? -41.093 -47.075 38.590 1.00 71.76 213 ALA A N 1
ATOM 1634 C CA . ALA A 1 214 ? -42.426 -46.480 38.685 1.00 74.88 213 ALA A CA 1
ATOM 1635 C C . ALA A 1 214 ? -43.327 -47.134 39.738 1.00 74.54 213 ALA A C 1
ATOM 1636 O O . ALA A 1 214 ? -44.104 -46.446 40.404 1.00 69.52 213 ALA A O 1
ATOM 1638 N N . LYS A 1 215 ? -43.222 -48.454 39.883 1.00 78.75 214 LYS A N 1
ATOM 1639 C CA . LYS A 1 215 ? -44.019 -49.192 40.867 1.00 75.17 214 LYS A CA 1
ATOM 1640 C C . LYS A 1 215 ? -43.497 -48.948 42.285 1.00 71.22 214 LYS A C 1
ATOM 1641 O O . LYS A 1 215 ? -44.253 -49.008 43.254 1.00 74.86 214 LYS A O 1
ATOM 1647 N N . ARG A 1 216 ? -42.202 -48.664 42.392 1.00 68.27 215 ARG A N 1
ATOM 1648 C CA . ARG A 1 216 ? -41.570 -48.356 43.672 1.00 72.87 215 ARG A CA 1
ATOM 1649 C C . ARG A 1 216 ? -41.897 -46.945 44.159 1.00 70.87 215 ARG A C 1
ATOM 1650 O O . ARG A 1 216 ? -41.912 -46.691 45.366 1.00 68.79 215 ARG A O 1
ATOM 1658 N N . LEU A 1 217 ? -42.164 -46.039 43.216 1.00 70.23 216 LEU A N 1
ATOM 1659 C CA . LEU A 1 217 ? -42.558 -44.661 43.528 1.00 65.17 216 LEU A CA 1
ATOM 1660 C C . LEU A 1 217 ? -44.076 -44.459 43.463 1.00 64.47 216 LEU A C 1
ATOM 1661 O O . LEU A 1 217 ? -44.564 -43.326 43.561 1.00 63.72 216 LEU A O 1
ATOM 1666 N N . GLU A 1 218 ? -44.814 -45.559 43.301 1.00 66.05 217 GLU A N 1
ATOM 1667 C CA . GLU A 1 218 ? -46.274 -45.531 43.147 1.00 69.00 217 GLU A CA 1
ATOM 1668 C C . GLU A 1 218 ? -46.995 -45.066 44.417 1.00 73.35 217 GLU A C 1
ATOM 1669 O O . GLU A 1 218 ? -48.083 -44.485 44.346 1.00 74.92 217 GLU A O 1
ATOM 1675 N N . GLU A 1 219 ? -46.370 -45.315 45.568 1.00 75.79 218 GLU A N 1
ATOM 1676 C CA . GLU A 1 219 ? -46.897 -44.910 46.878 1.00 78.73 218 GLU A CA 1
ATOM 1677 C C . GLU A 1 219 ? -46.973 -43.392 47.056 1.00 76.58 218 GLU A C 1
ATOM 1678 O O . GLU A 1 219 ? -47.846 -42.890 47.766 1.00 74.13 218 GLU A O 1
ATOM 1684 N N . PHE A 1 220 ? -46.074 -42.670 46.388 1.00 75.05 219 PHE A N 1
ATOM 1685 C CA . PHE A 1 220 ? -46.005 -41.210 46.491 1.00 72.62 219 PHE A CA 1
ATOM 1686 C C . PHE A 1 220 ? -47.017 -40.476 45.610 1.00 68.10 219 PHE A C 1
ATOM 1687 O O . PHE A 1 220 ? -47.052 -39.243 45.602 1.00 67.37 219 PHE A O 1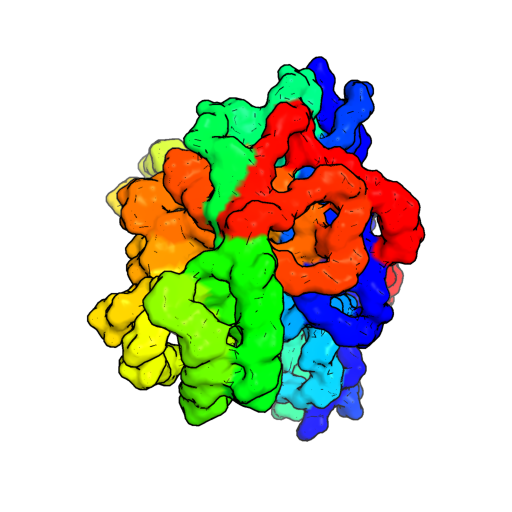
ATOM 1695 N N . ASN A 1 221 ? -47.836 -41.248 44.895 1.00 62.76 220 ASN A N 1
ATOM 1696 C CA . ASN A 1 221 ? -48.908 -40.741 44.027 1.00 66.93 220 ASN A CA 1
ATOM 1697 C C . ASN A 1 221 ? -48.491 -39.605 43.079 1.00 62.99 220 ASN A C 1
ATOM 1698 O O . ASN A 1 221 ? -49.022 -38.491 43.148 1.00 65.02 220 ASN A O 1
ATOM 1703 N N . LEU A 1 222 ? -47.525 -39.899 42.210 1.00 54.35 221 LEU A N 1
ATOM 1704 C CA . LEU A 1 222 ? -47.022 -38.924 41.244 1.00 52.69 221 LEU A CA 1
ATOM 1705 C C . LEU A 1 222 ? -48.071 -38.613 40.181 1.00 50.83 221 LEU A C 1
ATOM 1706 O O . LEU A 1 222 ? -48.782 -39.506 39.721 1.00 44.78 221 LEU A O 1
ATOM 1711 N N . ASN A 1 223 ? -48.186 -37.333 39.839 1.00 43.98 222 ASN A N 1
ATOM 1712 C CA . ASN A 1 223 ? -49.202 -36.863 38.906 1.00 46.42 222 ASN A CA 1
ATOM 1713 C C . ASN A 1 223 ? -48.827 -37.272 37.476 1.00 47.26 222 ASN A C 1
ATOM 1714 O O . ASN A 1 223 ? -49.679 -37.740 36.717 1.00 50.83 222 ASN A O 1
ATOM 1719 N N . TRP A 1 224 ? -47.550 -37.106 37.131 1.00 42.88 223 TRP A N 1
ATOM 1720 C CA . TRP A 1 224 ? -46.989 -37.719 35.925 1.00 39.79 223 TRP A CA 1
ATOM 1721 C C . TRP A 1 224 ? -45.491 -38.035 35.996 1.00 40.89 223 TRP A C 1
ATOM 1722 O O . TRP A 1 224 ? -44.772 -37.565 36.892 1.00 37.99 223 TRP A O 1
ATOM 1733 N N . ILE A 1 225 ? -45.040 -38.838 35.034 1.00 39.19 224 ILE A N 1
ATOM 1734 C CA . ILE A 1 225 ? -43.628 -39.136 34.836 1.00 32.14 224 ILE A CA 1
ATOM 1735 C C . ILE A 1 225 ? -43.228 -38.654 33.437 1.00 38.76 224 ILE A C 1
ATOM 1736 O O . ILE A 1 225 ? -43.691 -39.177 32.416 1.00 32.06 224 ILE A O 1
ATOM 1741 N N . GLU A 1 226 ? -42.375 -37.639 33.408 1.00 36.26 225 GLU A N 1
ATOM 1742 C CA . GLU A 1 226 ? -42.021 -36.977 32.164 1.00 37.61 225 GLU A CA 1
ATOM 1743 C C . GLU A 1 226 ? -40.706 -37.508 31.615 1.00 49.21 225 GLU A C 1
ATOM 1744 O O . GLU A 1 226 ? -39.713 -37.617 32.348 1.00 42.13 225 GLU A O 1
ATOM 1750 N N . GLU A 1 227 ? -40.735 -37.828 30.319 1.00 41.35 226 GLU A N 1
ATOM 1751 C CA . GLU A 1 227 ? -39.587 -38.319 29.554 1.00 38.91 226 GLU A CA 1
ATOM 1752 C C . GLU A 1 227 ? -38.718 -39.325 30.309 1.00 40.75 226 GLU A C 1
ATOM 1753 O O . GLU A 1 227 ? -37.598 -38.995 30.693 1.00 40.71 226 GLU A O 1
ATOM 1759 N N . PRO A 1 228 ? -39.240 -40.542 30.542 1.00 39.88 227 PRO A N 1
ATOM 1760 C CA . PRO A 1 228 ? -38.411 -41.514 31.252 1.00 42.33 227 PRO A CA 1
ATOM 1761 C C . PRO A 1 228 ? -37.243 -41.976 30.378 1.00 45.89 227 PRO A C 1
ATOM 1762 O O . PRO A 1 228 ? -36.138 -42.207 30.877 1.00 43.33 227 PRO A O 1
ATOM 1766 N N . VAL A 1 229 ? -37.507 -42.079 29.075 1.00 47.19 228 VAL A N 1
ATOM 1767 C CA . VAL A 1 229 ? -36.531 -42.478 28.068 1.00 45.58 228 VAL A CA 1
ATOM 1768 C C . VAL A 1 229 ? -36.642 -41.464 26.941 1.00 47.06 228 VAL A C 1
ATOM 1769 O O . VAL A 1 229 ? -37.495 -40.572 26.997 1.00 38.68 228 VAL A O 1
ATOM 1773 N N . LEU A 1 230 ? -35.787 -41.594 25.929 1.00 42.32 229 LEU A N 1
ATOM 1774 C CA . LEU A 1 230 ? -35.852 -40.748 24.748 1.00 39.38 229 LEU A CA 1
ATOM 1775 C C . LEU A 1 230 ? -37.136 -41.005 23.959 1.00 32.55 229 LEU A C 1
ATOM 1776 O O . LEU A 1 230 ? -37.574 -42.149 23.813 1.00 34.17 229 LEU A O 1
ATOM 1781 N N . ALA A 1 231 ? -37.720 -39.929 23.436 1.00 38.48 230 ALA A N 1
ATOM 1782 C CA . ALA A 1 231 ? -38.939 -40.036 22.633 1.00 43.46 230 ALA A CA 1
ATOM 1783 C C . ALA A 1 231 ? -38.745 -40.673 21.247 1.00 35.15 230 ALA A C 1
ATOM 1784 O O . ALA A 1 231 ? -39.723 -40.874 20.521 1.00 46.79 230 ALA A O 1
ATOM 1786 N N . ASP A 1 232 ? -37.495 -41.004 20.895 1.00 36.43 231 ASP A N 1
ATOM 1787 C CA . ASP A 1 232 ? -37.182 -41.804 19.692 1.00 25.94 231 ASP A CA 1
ATOM 1788 C C . ASP A 1 232 ? -37.848 -43.174 19.663 1.00 31.96 231 ASP A C 1
ATOM 1789 O O . ASP A 1 232 ? -38.220 -43.662 18.587 1.00 33.18 231 ASP A O 1
ATOM 1794 N N . SER A 1 233 ? -37.945 -43.801 20.837 1.00 33.29 232 SER A N 1
ATOM 1795 C CA A SER A 1 233 ? -38.532 -45.136 20.953 0.50 35.37 232 SER A CA 1
ATOM 1796 C CA B SER A 1 233 ? -38.522 -45.132 20.967 0.50 36.91 232 SER A CA 1
ATOM 1797 C C . SER A 1 233 ? -39.999 -45.059 21.349 1.00 35.33 232 SER A C 1
ATOM 1798 O O . SER A 1 233 ? -40.356 -45.123 22.540 1.00 35.41 232 SER A O 1
ATOM 1803 N N . LEU A 1 234 ? -40.846 -44.913 20.335 1.00 33.11 233 LEU A N 1
ATOM 1804 C CA . LEU A 1 234 ? -42.288 -44.807 20.531 1.00 27.16 233 LEU A CA 1
ATOM 1805 C C . LEU A 1 234 ? -42.832 -46.099 21.108 1.00 34.11 233 LEU A C 1
ATOM 1806 O O . LEU A 1 234 ? -43.707 -46.064 21.977 1.00 36.15 233 LEU A O 1
ATOM 1811 N N . ILE A 1 235 ? -42.265 -47.221 20.653 1.00 31.30 234 ILE A N 1
ATOM 1812 C CA . ILE A 1 235 ? -42.525 -48.552 21.235 1.00 33.24 234 ILE A CA 1
ATOM 1813 C C . ILE A 1 235 ? -42.268 -48.607 22.765 1.00 29.53 234 ILE A C 1
ATOM 1814 O O . ILE A 1 235 ? -43.115 -49.126 23.499 1.00 36.80 234 ILE A O 1
ATOM 1819 N N . SER A 1 236 ? -41.142 -48.049 23.236 1.00 31.00 235 SER A N 1
ATOM 1820 C CA . SER A 1 236 ? -40.831 -47.992 24.689 1.00 35.93 235 SER A CA 1
ATOM 1821 C C . SER A 1 236 ? -41.855 -47.207 25.496 1.00 38.96 235 SER A C 1
ATOM 1822 O O . SER A 1 236 ? -42.210 -47.621 26.603 1.00 36.69 235 SER A O 1
ATOM 1825 N N . TYR A 1 237 ? -42.308 -46.073 24.955 1.00 31.03 236 TYR A N 1
ATOM 1826 C CA . TYR A 1 237 ? -43.409 -45.319 25.568 1.00 34.09 236 TYR A CA 1
ATOM 1827 C C . TYR A 1 237 ? -44.683 -46.134 25.644 1.00 33.80 236 TYR A C 1
ATOM 1828 O O . TYR A 1 237 ? -45.287 -46.229 26.715 1.00 38.46 236 TYR A O 1
ATOM 1837 N N . GLU A 1 238 ? -45.080 -46.727 24.518 1.00 37.13 237 GLU A N 1
ATOM 1838 C CA . GLU A 1 238 ? -46.307 -47.522 24.452 1.00 35.22 237 GLU A CA 1
ATOM 1839 C C . GLU A 1 238 ? -46.310 -48.647 25.491 1.00 40.78 237 GLU A C 1
ATOM 1840 O O . GLU A 1 238 ? -47.274 -48.802 26.250 1.00 37.25 237 GLU A O 1
ATOM 1846 N N . LYS A 1 239 ? -45.205 -49.386 25.539 1.00 35.76 238 LYS A N 1
ATOM 1847 C CA . LYS A 1 239 ? -45.026 -50.488 26.465 1.00 39.93 238 LYS A CA 1
ATOM 1848 C C . LYS A 1 239 ? -45.054 -50.057 27.925 1.00 43.41 238 LYS A C 1
ATOM 1849 O O . LYS A 1 239 ? -45.566 -50.787 28.765 1.00 47.29 238 LYS A O 1
ATOM 1855 N N . LEU A 1 240 ? -44.509 -48.873 28.218 1.00 44.07 239 LEU A N 1
ATOM 1856 C CA . LEU A 1 240 ? -44.577 -48.301 29.565 1.00 48.89 239 LEU A CA 1
ATOM 1857 C C . LEU A 1 240 ? -46.002 -47.950 29.984 1.00 52.67 239 LEU A C 1
ATOM 1858 O O . LEU A 1 240 ? -46.365 -48.161 31.138 1.00 57.62 239 LEU A O 1
ATOM 1863 N N . SER A 1 241 ? -46.800 -47.444 29.040 1.00 52.48 240 SER A N 1
ATOM 1864 C CA . SER A 1 241 ? -48.207 -47.084 29.283 1.00 56.70 240 SER A CA 1
ATOM 1865 C C . SER A 1 241 ? -49.076 -48.259 29.743 1.00 60.90 240 SER A C 1
ATOM 1866 O O . SER A 1 241 ? -49.961 -48.084 30.577 1.00 63.61 240 SER A O 1
ATOM 1869 N N . ARG A 1 242 ? -48.821 -49.448 29.197 1.00 63.71 241 ARG A N 1
ATOM 1870 C CA . ARG A 1 242 ? -49.607 -50.639 29.538 1.00 58.28 241 ARG A CA 1
ATOM 1871 C C . ARG A 1 242 ? -49.250 -51.200 30.918 1.00 59.86 241 ARG A C 1
ATOM 1872 O O . ARG A 1 242 ? -50.024 -51.955 31.505 1.00 60.34 241 ARG A O 1
ATOM 1880 N N . GLN A 1 243 ? -48.080 -50.824 31.425 1.00 59.18 242 GLN A N 1
ATOM 1881 C CA . GLN A 1 243 ? -47.487 -51.473 32.590 1.00 66.66 242 GLN A CA 1
ATOM 1882 C C . GLN A 1 243 ? -47.279 -50.533 33.779 1.00 68.21 242 GLN A C 1
ATOM 1883 O O . GLN A 1 243 ? -46.810 -50.956 34.836 1.00 64.66 242 GLN A O 1
ATOM 1889 N N . VAL A 1 244 ? -47.624 -49.261 33.600 1.00 62.67 243 VAL A N 1
ATOM 1890 C CA . VAL A 1 244 ? -47.430 -48.251 34.641 1.00 60.10 243 VAL A CA 1
ATOM 1891 C C . VAL A 1 244 ? -48.787 -47.652 35.033 1.00 57.64 243 VAL A C 1
ATOM 1892 O O . VAL A 1 244 ? -49.740 -47.699 34.251 1.00 59.85 243 VAL A O 1
ATOM 1896 N N . SER A 1 245 ? -48.887 -47.146 36.258 1.00 55.51 244 SER A N 1
ATOM 1897 C CA A SER A 1 245 ? -50.133 -46.582 36.759 0.50 53.01 244 SER A CA 1
ATOM 1898 C CA B SER A 1 245 ? -50.137 -46.584 36.742 0.50 53.45 244 SER A CA 1
ATOM 1899 C C . SER A 1 245 ? -50.187 -45.067 36.573 1.00 49.33 244 SER A C 1
ATOM 1900 O O . SER A 1 245 ? -51.245 -44.503 36.282 1.00 52.89 244 SER A O 1
ATOM 1905 N N . GLN A 1 246 ? -49.039 -44.419 36.750 1.00 48.93 245 GLN A N 1
ATOM 1906 C CA . GLN A 1 246 ? -48.921 -42.963 36.638 1.00 45.75 245 GLN A CA 1
ATOM 1907 C C . GLN A 1 246 ? -49.065 -42.499 35.194 1.00 50.64 245 GLN A C 1
ATOM 1908 O O . GLN A 1 246 ? -48.840 -43.277 34.259 1.00 46.09 245 GLN A O 1
ATOM 1914 N N . LYS A 1 247 ? -49.433 -41.231 35.017 1.00 42.02 246 LYS A N 1
ATOM 1915 C CA . LYS A 1 247 ? -49.473 -40.635 33.681 1.00 47.71 246 LYS A CA 1
ATOM 1916 C C . LYS A 1 247 ? -48.066 -40.538 33.078 1.00 39.41 246 LYS A C 1
ATOM 1917 O O . LYS A 1 247 ? -47.083 -40.346 33.803 1.00 40.10 246 LYS A O 1
ATOM 1923 N N . ILE A 1 248 ? -47.978 -40.706 31.759 1.00 40.83 247 ILE A N 1
ATOM 1924 C CA . ILE A 1 248 ? -46.711 -40.583 31.023 1.00 37.81 247 ILE A CA 1
ATOM 1925 C C . ILE A 1 248 ? -46.766 -39.301 30.190 1.00 29.88 247 ILE A C 1
ATOM 1926 O O . ILE A 1 248 ? -47.781 -39.023 29.546 1.00 32.32 247 ILE A O 1
ATOM 1931 N N . ALA A 1 249 ? -45.703 -38.505 30.264 1.00 25.47 248 ALA A N 1
ATOM 1932 C CA . ALA A 1 249 ? -45.618 -37.246 29.526 1.00 29.42 248 ALA A CA 1
ATOM 1933 C C . ALA A 1 249 ? -44.376 -37.235 28.657 1.00 32.39 248 ALA A C 1
ATOM 1934 O O . ALA A 1 249 ? -43.341 -37.788 29.029 1.00 31.49 248 ALA A O 1
ATOM 1936 N N . GLY A 1 250 ? -44.472 -36.599 27.491 1.00 28.96 249 GLY A N 1
ATOM 1937 C CA . GLY A 1 250 ? -43.274 -36.371 26.695 1.00 34.64 249 GLY A CA 1
ATOM 1938 C C . GLY A 1 250 ? -43.542 -35.439 25.538 1.00 31.95 249 GLY A C 1
ATOM 1939 O O . GLY A 1 250 ? -44.652 -34.934 25.373 1.00 23.79 249 GLY A O 1
ATOM 1940 N N . GLY A 1 251 ? -42.520 -35.208 24.730 1.00 33.57 250 GLY A N 1
ATOM 1941 C CA . GLY A 1 251 ? -42.730 -34.491 23.492 1.00 30.20 250 GLY A CA 1
ATOM 1942 C C . GLY A 1 251 ? -4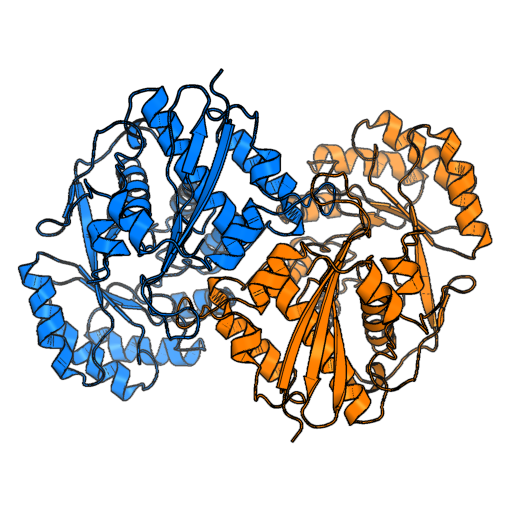2.002 -33.183 23.334 1.00 31.31 250 GLY A C 1
ATOM 1943 O O . GLY A 1 251 ? -42.010 -32.629 22.234 1.00 23.66 250 GLY A O 1
ATOM 1944 N N . GLU A 1 252 ? -41.336 -32.701 24.393 1.00 27.76 251 GLU A N 1
ATOM 1945 C CA . GLU A 1 252 ? -40.750 -31.357 24.374 1.00 27.64 251 GLU A CA 1
ATOM 1946 C C . GLU A 1 252 ? -39.701 -31.076 23.298 1.00 20.41 251 GLU A C 1
ATOM 1947 O O . GLU A 1 252 ? -39.539 -29.928 22.895 1.00 27.32 251 GLU A O 1
ATOM 1953 N N . SER A 1 253 ? -39.005 -32.111 22.850 1.00 25.78 252 SER A N 1
ATOM 1954 C CA . SER A 1 253 ? -37.917 -31.917 21.918 1.00 26.20 252 SER A CA 1
ATOM 1955 C C . SER A 1 253 ? -38.385 -32.044 20.470 1.00 25.89 252 SER A C 1
ATOM 1956 O O . SER A 1 253 ? -37.596 -31.808 19.567 1.00 27.87 252 SER A O 1
ATOM 1959 N N . LEU A 1 254 ? -39.652 -32.419 20.260 1.00 24.28 253 LEU A N 1
ATOM 1960 C CA . LEU A 1 254 ? -40.160 -32.697 18.901 1.00 26.56 253 LEU A CA 1
ATOM 1961 C C . LEU A 1 254 ? -40.503 -31.446 18.098 1.00 27.11 253 LEU A C 1
ATOM 1962 O O . LEU A 1 254 ? -40.736 -30.377 18.669 1.00 21.96 253 LEU A O 1
ATOM 1967 N N . THR A 1 255 ? -40.530 -31.574 16.756 1.00 21.88 254 THR A N 1
ATOM 1968 C CA . THR A 1 255 ? -40.728 -30.403 15.906 1.00 25.34 254 THR A CA 1
ATOM 1969 C C . THR A 1 255 ? -41.653 -30.803 14.770 1.00 25.78 254 THR A C 1
ATOM 1970 O O . THR A 1 255 ? -41.455 -31.847 14.144 1.00 19.21 254 THR A O 1
ATOM 1974 N N . THR A 1 256 ? -42.650 -29.951 14.525 1.00 22.99 255 THR A N 1
ATOM 1975 C CA . THR A 1 256 ? -43.696 -30.093 13.492 1.00 20.98 255 THR A CA 1
ATOM 1976 C C . THR A 1 256 ? -44.825 -31.023 13.885 1.00 22.83 255 THR A C 1
ATOM 1977 O O . THR A 1 256 ? -44.674 -31.952 14.701 1.00 24.27 255 THR A O 1
ATOM 1981 N N . ARG A 1 257 ? -45.979 -30.749 13.297 1.00 23.51 256 ARG A N 1
ATOM 1982 C CA A ARG A 1 257 ? -47.174 -31.563 13.434 0.50 23.25 256 ARG A CA 1
ATOM 1983 C CA B ARG A 1 257 ? -47.133 -31.578 13.549 0.50 23.20 256 ARG A CA 1
ATOM 1984 C C . ARG A 1 257 ? -46.915 -33.038 13.122 1.00 20.99 256 ARG A C 1
ATOM 1985 O O . ARG A 1 257 ? -47.616 -33.900 13.601 1.00 23.15 256 ARG A O 1
ATOM 2000 N N . TYR A 1 258 ? -45.915 -33.312 12.277 1.00 22.81 257 TYR A N 1
ATOM 2001 C CA . TYR A 1 258 ? -45.680 -34.686 11.818 1.00 26.61 257 TYR A CA 1
ATOM 2002 C C . TYR A 1 258 ? -45.092 -35.540 12.924 1.00 31.44 257 TYR A C 1
ATOM 2003 O O . TYR A 1 258 ? -45.556 -36.643 13.158 1.00 22.42 257 TYR A O 1
ATOM 2012 N N . GLU A 1 259 ? -44.120 -34.993 13.635 1.00 23.34 258 GLU A N 1
ATOM 2013 C CA . GLU A 1 259 ? -43.520 -35.702 14.764 1.00 24.73 258 GLU A CA 1
ATOM 2014 C C . GLU A 1 259 ? -44.531 -35.825 15.902 1.00 19.50 258 GLU A C 1
ATOM 2015 O O . GLU A 1 259 ? -44.635 -36.887 16.522 1.00 22.81 258 GLU A O 1
ATOM 2021 N N . PHE A 1 260 ? -45.278 -34.752 16.154 1.00 20.53 259 PHE A N 1
ATOM 2022 C CA . PHE A 1 260 ? -46.332 -34.791 17.180 1.00 25.91 259 PHE A CA 1
ATOM 2023 C C . PHE A 1 260 ? -47.453 -35.769 16.854 1.00 28.79 259 PHE A C 1
ATOM 2024 O O . PHE A 1 260 ? -47.921 -36.455 17.736 1.00 21.13 259 PHE A O 1
ATOM 2032 N N . GLN A 1 261 ? -47.851 -35.873 15.585 1.00 22.94 260 GLN A N 1
ATOM 2033 C CA . GLN A 1 261 ? -48.880 -36.816 15.176 1.00 19.94 260 GLN A CA 1
ATOM 2034 C C . GLN A 1 261 ? -48.393 -38.239 15.458 1.00 23.24 260 GLN A C 1
ATOM 2035 O O . GLN A 1 261 ? -49.147 -39.069 15.968 1.00 25.51 260 GLN A O 1
ATOM 2041 N N . GLU A 1 262 ? -47.121 -38.502 15.172 1.00 25.77 261 GLU A N 1
ATOM 2042 C CA . GLU A 1 262 ? -46.585 -39.847 15.397 1.00 23.08 261 GLU A CA 1
ATOM 2043 C C . GLU A 1 262 ? -46.474 -40.137 16.894 1.00 28.07 261 GLU A C 1
ATOM 2044 O O . GLU A 1 262 ? -46.867 -41.201 17.350 1.00 31.18 261 GLU A O 1
ATOM 2050 N N . PHE A 1 263 ? -45.970 -39.171 17.645 1.00 23.61 262 PHE A N 1
ATOM 2051 C CA . PHE A 1 263 ? -45.861 -39.319 19.098 1.00 29.27 262 PHE A CA 1
ATOM 2052 C C . PHE A 1 263 ? -47.217 -39.553 19.738 1.00 20.87 262 PHE A C 1
ATOM 2053 O O . PHE A 1 263 ? -47.405 -40.564 20.422 1.00 26.59 262 PHE A O 1
ATOM 2061 N N . ILE A 1 264 ? -48.149 -38.638 19.480 1.00 24.35 263 ILE A N 1
ATOM 2062 C CA . ILE A 1 264 ? -49.498 -38.668 20.057 1.00 31.00 263 ILE A CA 1
ATOM 2063 C C . ILE A 1 264 ? -50.209 -39.998 19.792 1.00 33.62 263 ILE A C 1
ATOM 2064 O O . ILE A 1 264 ? -50.722 -40.622 20.736 1.00 25.92 263 ILE A O 1
ATOM 2069 N N . THR A 1 265 ? -50.171 -40.468 18.539 1.00 26.49 264 THR A N 1
ATOM 2070 C CA . THR A 1 265 ? -50.890 -41.691 18.172 1.00 26.80 264 THR A CA 1
ATOM 2071 C C . THR A 1 265 ? -50.153 -43.006 18.480 1.00 26.23 264 THR A C 1
ATOM 2072 O O . THR A 1 265 ? -50.792 -44.053 18.574 1.00 33.03 264 THR A O 1
ATOM 2076 N N . LYS A 1 266 ? -48.829 -42.979 18.636 1.00 24.72 265 LYS A N 1
ATOM 2077 C CA . LYS A 1 266 ? -48.094 -44.234 18.803 1.00 28.70 265 LYS A CA 1
ATOM 2078 C C . LYS A 1 266 ? -47.515 -44.471 20.199 1.00 30.55 265 LYS A C 1
ATOM 2079 O O . LYS A 1 266 ? -47.209 -45.609 20.559 1.00 33.32 265 LYS A O 1
ATOM 2085 N N . SER A 1 267 ? -47.359 -43.407 20.978 1.00 28.79 266 SER A N 1
ATOM 2086 C CA . SER A 1 267 ? -46.693 -43.505 22.280 1.00 26.02 266 SER A CA 1
ATOM 2087 C C . SER A 1 267 ? -47.681 -43.837 23.388 1.00 29.91 266 SER A C 1
ATOM 2088 O O . SER A 1 267 ? -47.268 -44.269 24.466 1.00 29.33 266 SER A O 1
ATOM 2091 N N . ASN A 1 268 ? -48.966 -43.571 23.132 1.00 25.77 267 ASN A N 1
ATOM 2092 C CA . ASN A 1 268 ? -50.046 -43.701 24.120 1.00 29.70 267 ASN A CA 1
ATOM 2093 C C . ASN A 1 268 ? -49.756 -42.899 25.386 1.00 37.90 267 ASN A C 1
ATOM 2094 O O . ASN A 1 268 ? -50.223 -43.247 26.481 1.00 35.24 267 ASN A O 1
ATOM 2099 N N . ALA A 1 269 ? -48.951 -41.844 25.238 1.00 32.35 268 ALA A N 1
ATOM 2100 C CA . ALA A 1 269 ? -48.694 -40.918 26.324 1.00 27.90 268 ALA A CA 1
ATOM 2101 C C . ALA A 1 269 ? -49.983 -40.214 26.708 1.00 31.38 268 ALA A C 1
ATOM 2102 O O . ALA A 1 269 ? -50.852 -39.976 25.868 1.00 27.94 268 ALA A O 1
ATOM 2104 N N . ASP A 1 270 ? -50.110 -39.900 27.991 1.00 27.94 269 ASP A N 1
ATOM 2105 C CA . ASP A 1 270 ? -51.274 -39.202 28.507 1.00 32.43 269 ASP A CA 1
ATOM 2106 C C . ASP A 1 270 ? -51.177 -37.720 28.227 1.00 30.48 269 ASP A C 1
ATOM 2107 O O . ASP A 1 270 ? -52.186 -37.042 28.057 1.00 27.31 269 ASP A O 1
ATOM 2112 N N . ILE A 1 271 ? -49.942 -37.234 28.176 1.00 23.48 270 ILE A N 1
ATOM 2113 C CA . ILE A 1 271 ? -49.645 -35.812 28.150 1.00 28.28 270 ILE A CA 1
ATOM 2114 C C . ILE A 1 271 ? -48.590 -35.535 27.082 1.00 27.49 270 ILE A C 1
ATOM 2115 O O . ILE A 1 271 ? -47.536 -36.180 27.056 1.00 32.63 270 ILE A O 1
ATOM 2120 N N . VAL A 1 272 ? -48.908 -34.609 26.181 1.00 29.85 271 VAL A N 1
ATOM 2121 C CA . VAL A 1 272 ? -47.975 -34.159 25.156 1.00 26.48 271 VAL A CA 1
ATOM 2122 C C . VAL A 1 272 ? -47.543 -32.715 25.435 1.00 22.42 271 VAL A C 1
ATOM 2123 O O . VAL A 1 272 ? -48.360 -31.851 25.761 1.00 29.44 271 VAL A O 1
ATOM 2127 N N . GLN A 1 273 ? -46.242 -32.465 25.323 1.00 18.52 272 GLN A N 1
ATOM 2128 C CA . GLN A 1 273 ? -45.622 -31.220 25.772 1.00 24.16 272 GLN A CA 1
ATOM 2129 C C . GLN A 1 273 ? -44.813 -30.478 24.716 1.00 22.07 272 GLN A C 1
ATOM 2130 O O . GLN A 1 273 ? -43.587 -30.313 24.868 1.00 22.71 272 GLN A O 1
ATOM 2136 N N . PRO A 1 274 ? -45.479 -29.971 23.660 1.00 21.90 273 PRO A N 1
ATOM 2137 C CA . PRO A 1 274 ? -44.707 -29.144 22.732 1.00 22.92 273 PRO A CA 1
ATOM 2138 C C . PRO A 1 274 ? -44.226 -27.850 23.380 1.00 23.28 273 PRO A C 1
ATOM 2139 O O . PRO A 1 274 ? -44.856 -27.341 24.309 1.00 26.21 273 PRO A O 1
ATOM 2143 N N . ASP A 1 275 ? -43.090 -27.371 22.897 1.00 18.57 274 ASP A N 1
ATOM 2144 C CA . ASP A 1 275 ? -42.532 -26.073 23.237 1.00 17.92 274 ASP A CA 1
ATOM 2145 C C . ASP A 1 275 ? -42.865 -25.137 22.098 1.00 24.03 274 ASP A C 1
ATOM 2146 O O . ASP A 1 275 ? -42.437 -25.366 20.950 1.00 22.06 274 ASP A O 1
ATOM 2151 N N . ILE A 1 276 ? -43.589 -24.076 22.417 1.00 26.32 275 ILE A N 1
ATOM 2152 C CA . ILE A 1 276 ? -44.010 -23.074 21.424 1.00 29.37 275 ILE A CA 1
ATOM 2153 C C . ILE A 1 276 ? -42.824 -22.454 20.652 1.00 24.01 275 ILE A C 1
ATOM 2154 O O . ILE A 1 276 ? -42.980 -22.035 19.509 1.00 24.91 275 ILE A O 1
ATOM 2159 N N . THR A 1 277 ? -41.635 -22.470 21.255 1.00 24.06 276 THR A N 1
ATOM 2160 C CA . THR A 1 277 ? -40.440 -21.900 20.636 1.00 24.17 276 THR A CA 1
ATOM 2161 C C . THR A 1 277 ? -39.560 -22.944 19.936 1.00 20.62 276 THR A C 1
ATOM 2162 O O . THR A 1 277 ? -38.451 -22.614 19.502 1.00 23.88 276 THR A O 1
ATOM 2166 N N . ARG A 1 278 ? -40.028 -24.185 19.865 1.00 20.92 277 ARG A N 1
ATOM 2167 C CA . ARG A 1 278 ? -39.301 -25.273 19.190 1.00 22.06 277 ARG A CA 1
ATOM 2168 C C . ARG A 1 278 ? -40.164 -25.969 18.120 1.00 27.21 277 ARG A C 1
ATOM 2169 O O . ARG A 1 278 ? -39.658 -26.328 17.054 1.00 22.52 277 ARG A O 1
ATOM 2177 N N . CYS A 1 279 ? -41.458 -26.139 18.407 1.00 25.22 278 CYS A N 1
ATOM 2178 C CA . CYS A 1 279 ? -42.332 -27.015 17.640 1.00 25.64 278 CYS A CA 1
ATOM 2179 C C . CYS A 1 279 ? -42.723 -26.491 16.244 1.00 23.86 278 CYS A C 1
ATOM 2180 O O . CYS A 1 279 ? -43.252 -27.251 15.453 1.00 25.14 278 CYS A O 1
ATOM 2183 N N . GLY A 1 280 ? -42.493 -25.206 15.984 1.00 22.31 279 GLY A N 1
ATOM 2184 C CA . GLY A 1 280 ? -42.987 -24.556 14.769 1.00 21.85 279 GLY A CA 1
ATOM 2185 C C . GLY A 1 280 ? -43.689 -23.239 15.056 1.00 27.21 279 GLY A C 1
ATOM 2186 O O . GLY A 1 280 ? -44.072 -22.549 14.129 1.00 24.96 279 GLY A O 1
ATOM 2187 N N . GLY A 1 281 ? -43.852 -22.885 16.337 1.00 18.37 280 GLY A N 1
ATOM 2188 C CA . GLY A 1 281 ? -44.425 -21.584 16.701 1.00 15.00 280 GLY A CA 1
ATOM 2189 C C . GLY A 1 281 ? -45.880 -21.739 17.079 1.00 15.63 280 GLY A C 1
ATOM 2190 O O . GLY A 1 281 ? -46.374 -22.857 17.226 1.00 17.82 280 GLY A O 1
ATOM 2191 N N . ILE A 1 282 ? -46.565 -20.612 17.218 1.00 16.00 281 ILE A N 1
ATOM 2192 C CA . ILE A 1 282 ? -47.987 -20.583 17.548 1.00 18.26 281 ILE A CA 1
ATOM 2193 C C . ILE A 1 282 ? -48.810 -21.244 16.416 1.00 16.89 281 ILE A C 1
ATOM 2194 O O . ILE A 1 282 ? -49.715 -22.043 16.663 1.00 17.25 281 ILE A O 1
ATOM 2199 N N . THR A 1 283 ? -48.461 -20.923 15.172 1.00 22.62 282 THR A N 1
ATOM 2200 C CA . THR A 1 283 ? -49.178 -21.525 14.043 1.00 14.15 282 THR A CA 1
ATOM 2201 C C . THR A 1 283 ? -49.173 -23.051 14.142 1.00 13.01 282 THR A C 1
ATOM 2202 O O . THR A 1 283 ? -50.223 -23.691 14.062 1.00 23.30 282 THR A O 1
ATOM 2206 N N . GLU A 1 284 ? -47.980 -23.629 14.318 1.00 17.18 283 GLU A N 1
ATOM 2207 C CA . GLU A 1 284 ? -47.877 -25.092 14.414 1.00 23.68 283 GLU A CA 1
ATOM 2208 C C . GLU A 1 284 ? -48.521 -25.670 15.672 1.00 17.53 283 GLU A C 1
ATOM 2209 O O . GLU A 1 284 ? -49.188 -26.719 15.627 1.00 19.77 283 GLU A O 1
ATOM 2215 N N . MET A 1 285 ? -48.321 -24.978 16.784 1.00 25.56 284 MET A N 1
ATOM 2216 C CA . MET A 1 285 ? -48.901 -25.377 18.061 1.00 20.52 284 MET A CA 1
ATOM 2217 C C . MET A 1 285 ? -50.426 -25.527 17.967 1.00 23.06 284 MET A C 1
ATOM 2218 O O . MET A 1 285 ? -51.007 -26.460 18.554 1.00 23.26 284 MET A O 1
ATOM 2223 N N . LYS A 1 286 ? -51.070 -24.636 17.208 1.00 26.98 285 LYS A N 1
ATOM 2224 C CA . LYS A 1 286 ? -52.502 -24.735 16.921 1.00 26.64 285 LYS A CA 1
ATOM 2225 C C . LYS A 1 286 ? -52.851 -26.080 16.285 1.00 17.45 285 LYS A C 1
ATOM 2226 O O . LYS A 1 286 ? -53.822 -26.716 16.673 1.00 17.95 285 LYS A O 1
ATOM 2232 N N . LYS A 1 287 ? -52.064 -26.481 15.282 1.00 26.94 286 LYS A N 1
ATOM 2233 C CA A LYS A 1 287 ? -52.344 -27.750 14.635 0.50 24.38 286 LYS A CA 1
ATOM 2234 C CA B LYS A 1 287 ? -52.258 -27.752 14.572 0.50 24.46 286 LYS A CA 1
ATOM 2235 C C . LYS A 1 287 ? -52.044 -28.935 15.528 1.00 22.57 286 LYS A C 1
ATOM 2236 O O . LYS A 1 287 ? -52.781 -29.925 15.480 1.00 21.61 286 LYS A O 1
ATOM 2247 N N . ILE A 1 288 ? -51.021 -28.817 16.377 1.00 22.60 287 ILE A N 1
ATOM 2248 C CA . ILE A 1 288 ? -50.689 -29.874 17.359 1.00 30.29 287 ILE A CA 1
ATOM 2249 C C . ILE A 1 288 ? -51.797 -30.061 18.428 1.00 25.62 287 ILE A C 1
ATOM 2250 O O . ILE A 1 288 ? -52.163 -31.196 18.778 1.00 23.54 287 ILE A O 1
ATOM 2255 N N . TYR A 1 289 ? -52.322 -28.944 18.931 1.00 23.65 288 TYR A N 1
ATOM 2256 C CA . TYR A 1 289 ? -53.511 -28.948 19.824 1.00 19.29 288 TYR A CA 1
ATOM 2257 C C . TYR A 1 289 ? -54.693 -29.683 19.211 1.00 24.75 288 TYR A C 1
ATOM 2258 O O . TYR A 1 289 ? -55.345 -30.495 19.871 1.00 22.17 288 TYR A O 1
ATOM 2267 N N . ASP A 1 290 ? -54.951 -29.443 17.923 1.00 21.63 289 ASP A N 1
ATOM 2268 C CA . ASP A 1 290 ? -56.068 -30.102 17.266 1.00 26.02 289 ASP A CA 1
ATOM 2269 C C . ASP A 1 290 ? -55.897 -31.628 17.213 1.00 17.26 289 ASP A C 1
ATOM 2270 O O . ASP A 1 290 ? -56.872 -32.385 17.347 1.00 24.53 289 ASP A O 1
ATOM 2275 N N . ILE A 1 291 ? -54.662 -32.071 16.994 1.00 23.50 290 ILE A N 1
ATOM 2276 C CA . ILE A 1 291 ? -54.354 -33.480 16.912 1.00 20.50 290 ILE A CA 1
ATOM 2277 C C . ILE A 1 291 ? -54.523 -34.113 18.298 1.00 23.02 290 ILE A C 1
ATOM 2278 O O . ILE A 1 291 ? -55.124 -35.189 18.430 1.00 24.79 290 ILE A O 1
ATOM 2283 N N . ALA A 1 292 ? -53.980 -33.441 19.309 1.00 22.25 291 ALA A N 1
ATOM 2284 C CA . ALA A 1 292 ? -54.125 -33.880 20.700 1.00 21.54 291 ALA A CA 1
ATOM 2285 C C . ALA A 1 292 ? -55.603 -34.054 21.078 1.00 23.13 291 ALA A C 1
ATOM 2286 O O . ALA A 1 292 ? -55.993 -35.116 21.590 1.00 21.71 291 ALA A O 1
ATOM 2288 N N . GLN A 1 293 ? -56.418 -33.036 20.789 1.00 26.47 292 GLN A N 1
ATOM 2289 C CA . GLN A 1 293 ? -57.868 -33.095 21.054 1.00 30.06 292 GLN A CA 1
ATOM 2290 C C . GLN A 1 293 ? -58.585 -34.257 20.362 1.00 30.90 292 GLN A C 1
ATOM 2291 O O . GLN A 1 293 ? -59.390 -34.946 20.981 1.00 28.41 292 GLN A O 1
ATOM 2297 N N . MET A 1 294 ? -58.259 -34.491 19.093 1.00 26.90 293 MET A N 1
ATOM 2298 C CA . MET A 1 294 ? -58.806 -35.619 18.329 1.00 34.48 293 MET A CA 1
ATOM 2299 C C . MET A 1 294 ? -58.468 -36.984 18.959 1.00 31.24 293 MET A C 1
ATOM 2300 O O . MET A 1 294 ? -59.264 -37.931 18.866 1.00 31.85 293 MET A O 1
ATOM 2305 N N . ASN A 1 295 ? -57.330 -37.054 19.660 1.00 26.75 294 ASN A N 1
ATOM 2306 C CA . ASN A 1 295 ? -56.849 -38.291 20.252 1.00 24.67 294 ASN A CA 1
ATOM 2307 C C . ASN A 1 295 ? -57.014 -38.418 21.776 1.00 33.39 294 ASN A C 1
ATOM 2308 O O . ASN A 1 295 ? -56.545 -39.390 22.361 1.00 25.97 294 ASN A O 1
ATOM 2313 N N . GLY A 1 296 ? -57.640 -37.434 22.413 1.00 30.42 295 GLY A N 1
ATOM 2314 C CA . GLY A 1 296 ? -57.885 -37.493 23.865 1.00 33.35 295 GLY A CA 1
ATOM 2315 C C . GLY A 1 296 ? -56.644 -37.317 24.722 1.00 38.78 295 GLY A C 1
ATOM 2316 O O . GLY A 1 296 ? -56.617 -37.712 25.888 1.00 38.29 295 GLY A O 1
ATOM 2317 N N . THR A 1 297 ? -55.629 -36.694 24.133 1.00 29.84 296 THR A N 1
ATOM 2318 C CA . THR A 1 297 ? -54.341 -36.452 24.759 1.00 27.27 296 THR A CA 1
ATOM 2319 C C . THR A 1 297 ? -54.298 -35.037 25.335 1.00 27.89 296 THR A C 1
ATOM 2320 O O . THR A 1 297 ? -54.694 -34.084 24.674 1.00 27.63 296 THR A O 1
ATOM 2324 N N . GLN A 1 298 ? -53.841 -34.893 26.578 1.00 27.82 297 GLN A N 1
ATOM 2325 C CA A GLN A 1 298 ? -53.728 -33.563 27.184 0.50 24.37 297 GLN A CA 1
ATOM 2326 C CA B GLN A 1 298 ? -53.712 -33.578 27.209 0.50 24.95 297 GLN A CA 1
ATOM 2327 C C . GLN A 1 298 ? -52.459 -32.847 26.719 1.00 27.11 297 GLN A C 1
ATOM 2328 O O . GLN A 1 298 ? -51.362 -33.400 26.757 1.00 30.30 297 GLN A O 1
ATOM 2339 N N . LEU A 1 299 ? -52.624 -31.611 26.261 1.00 28.04 298 LEU A N 1
ATOM 2340 C CA . LEU A 1 299 ? -51.495 -30.792 25.847 1.00 30.73 298 LEU A CA 1
ATOM 2341 C C . LEU A 1 299 ? -51.142 -29.831 26.979 1.00 22.70 298 LEU A C 1
ATOM 2342 O O . LEU A 1 299 ? -51.932 -28.952 27.345 1.00 24.05 298 LEU A O 1
ATOM 2347 N N . ILE A 1 300 ? -49.960 -30.026 27.540 1.00 25.53 299 ILE A N 1
ATOM 2348 C CA . ILE A 1 300 ? -49.418 -29.112 28.554 1.00 33.52 299 ILE A CA 1
ATOM 2349 C C . ILE A 1 300 ? -48.096 -28.603 28.017 1.00 21.39 299 ILE A C 1
ATOM 2350 O O . ILE A 1 300 ? -47.134 -29.362 27.988 1.00 27.56 299 ILE A O 1
ATOM 2355 N N . PRO A 1 301 ? -48.027 -27.327 27.589 1.00 22.41 300 PRO A N 1
ATOM 2356 C CA . PRO A 1 301 ? -46.825 -26.817 26.938 1.00 30.62 300 PRO A CA 1
ATOM 2357 C C . PRO A 1 301 ? -45.549 -26.910 27.779 1.00 40.32 300 PRO A C 1
ATOM 2358 O O . PRO A 1 301 ? -45.599 -26.859 29.024 1.00 37.93 300 PRO A O 1
ATOM 2362 N N . HIS A 1 302 ? -44.431 -27.111 27.092 1.00 32.27 301 HIS A N 1
ATOM 2363 C CA A HIS A 1 302 ? -43.114 -27.083 27.724 0.50 39.27 301 HIS A CA 1
ATOM 2364 C CA B HIS A 1 302 ? -43.120 -27.080 27.732 0.50 39.49 301 HIS A CA 1
ATOM 2365 C C . HIS A 1 302 ? -42.502 -25.720 27.491 1.00 47.48 301 HIS A C 1
ATOM 2366 O O . HIS A 1 302 ? -42.685 -25.116 26.428 1.00 45.26 301 HIS A O 1
ATOM 2379 N N . GLY A 1 303 ? -41.776 -25.226 28.477 1.00 36.59 302 GLY A N 1
ATOM 2380 C CA . GLY A 1 303 ? -41.039 -24.034 28.214 1.00 47.67 302 GLY A CA 1
ATOM 2381 C C . GLY A 1 303 ? -40.489 -23.369 29.428 1.00 44.24 302 GLY A C 1
ATOM 2382 O O . GLY A 1 303 ? -41.167 -23.243 30.451 1.00 40.69 302 GLY A O 1
ATOM 2383 N N . PHE A 1 304 ? -39.231 -22.980 29.290 1.00 47.42 303 PHE A N 1
ATOM 2384 C CA . PHE A 1 304 ? -38.574 -22.108 30.228 1.00 46.52 303 PHE A CA 1
ATOM 2385 C C . PHE A 1 304 ? -37.412 -21.445 29.513 1.00 42.66 303 PHE A C 1
ATOM 2386 O O . PHE A 1 304 ? -36.397 -22.089 29.204 1.00 41.44 303 PHE A O 1
ATOM 2394 N N . SER A 1 305 ? -37.576 -20.155 29.249 1.00 40.77 304 SER A N 1
ATOM 2395 C CA . SER A 1 305 ? -36.514 -19.353 28.670 1.00 45.80 304 SER A CA 1
ATOM 2396 C C . SER A 1 305 ? -36.618 -17.912 29.161 1.00 46.97 304 SER A C 1
ATOM 2397 O O . SER A 1 305 ? -35.978 -17.538 30.152 1.00 36.33 304 SER A O 1
ATOM 2400 N N . THR A 1 306 ? -37.415 -17.105 28.465 1.00 41.53 305 THR A N 1
ATOM 2401 C CA . THR A 1 306 ? -37.628 -15.712 28.842 1.00 36.36 305 THR A CA 1
ATOM 2402 C C . THR A 1 306 ? -39.125 -15.398 28.930 1.00 40.17 305 THR A C 1
ATOM 2403 O O . THR A 1 306 ? -39.978 -16.300 28.835 1.00 34.17 305 THR A O 1
ATOM 2407 N N . GLY A 1 307 ? -39.438 -14.118 29.116 1.00 33.38 306 GLY A N 1
ATOM 2408 C CA . GLY A 1 307 ? -40.826 -13.661 29.105 1.00 36.56 306 GLY A CA 1
ATOM 2409 C C . GLY A 1 307 ? -41.481 -13.802 27.737 1.00 36.42 306 GLY A C 1
ATOM 2410 O O . GLY A 1 307 ? -42.710 -13.835 27.649 1.00 33.45 306 GLY A O 1
ATOM 2411 N N . ILE A 1 308 ? -40.671 -13.877 26.676 1.00 34.54 307 ILE A N 1
ATOM 2412 C CA . ILE A 1 308 ? -41.200 -14.061 25.313 1.00 30.41 307 ILE A CA 1
ATOM 2413 C C . ILE A 1 308 ? -41.934 -15.401 25.198 1.00 32.78 307 ILE A C 1
ATOM 2414 O O . ILE A 1 308 ? -43.082 -15.425 24.784 1.00 33.50 307 ILE A O 1
ATOM 2419 N N . LEU A 1 309 ? -41.286 -16.494 25.607 1.00 27.12 308 LEU A N 1
ATOM 2420 C CA . LEU A 1 309 ? -41.957 -17.798 25.668 1.00 25.93 308 LEU A CA 1
ATOM 2421 C C . LEU A 1 309 ? -43.184 -17.766 26.576 1.00 30.26 308 LEU A C 1
ATOM 2422 O O . LEU A 1 309 ? -44.211 -18.364 26.257 1.00 26.30 308 LEU A O 1
ATOM 2427 N N . LEU A 1 310 ? -43.061 -17.095 27.725 1.00 32.64 309 LEU A N 1
ATOM 2428 C CA . LEU A 1 310 ? -44.156 -17.012 28.679 1.00 26.34 309 LEU A CA 1
ATOM 2429 C C . LEU A 1 310 ? -45.381 -16.325 28.061 1.00 24.38 309 LEU A C 1
ATOM 2430 O O . LEU A 1 310 ? -46.476 -16.876 28.097 1.00 33.50 309 LEU A O 1
ATOM 2435 N N . HIS A 1 311 ? -45.169 -15.143 27.475 1.00 28.14 310 HIS A N 1
ATOM 2436 C CA . HIS A 1 311 ? -46.261 -14.382 26.865 1.00 29.76 310 HIS A CA 1
ATOM 2437 C C . HIS A 1 311 ? -46.902 -15.121 25.679 1.00 29.74 310 HIS A C 1
ATOM 2438 O O . HIS A 1 311 ? -48.130 -15.133 25.552 1.00 27.49 310 HIS A O 1
ATOM 2445 N N . ALA A 1 312 ? -46.080 -15.762 24.850 1.00 25.84 311 ALA A N 1
ATOM 2446 C CA . ALA A 1 312 ? -46.625 -16.604 23.772 1.00 32.05 311 ALA A CA 1
ATOM 2447 C C . ALA A 1 312 ? -47.443 -17.783 24.296 1.00 26.46 311 ALA A C 1
ATOM 2448 O O . ALA A 1 312 ? -48.538 -18.047 23.790 1.00 25.40 311 ALA A O 1
ATOM 2450 N N . SER A 1 313 ? -46.934 -18.480 25.310 1.00 27.27 312 SER A N 1
ATOM 2451 C CA . SER A 1 313 ? -47.617 -19.668 25.843 1.00 25.03 312 SER A CA 1
ATOM 2452 C C . SER A 1 313 ? -48.924 -19.277 26.515 1.00 27.50 312 SER A C 1
ATOM 2453 O O . SER A 1 313 ? -49.911 -19.995 26.402 1.00 22.33 312 SER A O 1
ATOM 2456 N N . VAL A 1 314 ? -48.923 -18.140 27.214 1.00 26.08 313 VAL A N 1
ATOM 2457 C CA . VAL A 1 314 ? -50.129 -17.677 27.921 1.00 31.92 313 VAL A CA 1
ATOM 2458 C C . VAL A 1 314 ? -51.233 -17.286 26.930 1.00 24.22 313 VAL A C 1
ATOM 2459 O O . VAL A 1 314 ? -52.388 -17.703 27.069 1.00 23.54 313 VAL A O 1
ATOM 2463 N N . HIS A 1 315 ? -50.849 -16.524 25.911 1.00 22.08 314 HIS A N 1
ATOM 2464 C CA . HIS A 1 315 ? -51.792 -16.136 24.856 1.00 28.79 314 HIS A CA 1
ATOM 2465 C C . HIS A 1 315 ? -52.385 -17.367 24.195 1.00 25.44 314 HIS A C 1
ATOM 2466 O O . HIS A 1 315 ? -53.601 -17.433 23.980 1.00 21.35 314 HIS A O 1
ATOM 2473 N N . PHE A 1 316 ? -51.532 -18.352 23.899 1.00 28.08 315 PHE A N 1
ATOM 2474 C CA . PHE A 1 316 ? -52.001 -19.614 23.324 1.00 24.31 315 PHE A CA 1
ATOM 2475 C C . PHE A 1 316 ? -52.984 -20.396 24.200 1.00 24.41 315 PHE A C 1
ATOM 2476 O O . PHE A 1 316 ? -54.065 -20.771 23.739 1.00 23.25 315 PHE A O 1
ATOM 2484 N N . LEU A 1 317 ? -52.599 -20.670 25.445 1.00 24.92 316 LEU A N 1
ATOM 2485 C CA . LEU A 1 317 ? -53.469 -21.388 26.378 1.00 24.58 316 LEU A CA 1
ATOM 2486 C C . LEU A 1 317 ? -54.788 -20.697 26.714 1.00 19.34 316 LEU A C 1
ATOM 2487 O O . LEU A 1 317 ? -55.814 -21.377 26.886 1.00 24.64 316 LEU A O 1
ATOM 2492 N N . ALA A 1 318 ? -54.769 -19.364 26.813 1.00 28.94 317 ALA A N 1
ATOM 2493 C CA . ALA A 1 318 ? -55.994 -18.584 27.042 1.00 23.42 317 ALA A CA 1
ATOM 2494 C C . ALA A 1 318 ? -57.022 -18.884 25.960 1.00 27.17 317 ALA A C 1
ATOM 2495 O O . ALA A 1 318 ? -58.215 -18.939 26.219 1.00 28.80 317 ALA A O 1
ATOM 2497 N N . ALA A 1 319 ? -56.516 -19.074 24.745 1.00 24.36 318 ALA A N 1
ATOM 2498 C CA . ALA A 1 319 ? -57.326 -19.356 23.565 1.00 24.05 318 ALA A CA 1
ATOM 2499 C C . ALA A 1 319 ? -57.676 -20.848 23.380 1.00 32.33 318 ALA A C 1
ATOM 2500 O O . ALA A 1 319 ? -58.286 -21.225 22.374 1.00 27.91 318 ALA A O 1
ATOM 2502 N N . CYS A 1 320 ? -57.290 -21.700 24.329 1.00 26.24 319 CYS A N 1
ATOM 2503 C CA . CYS A 1 320 ? -57.626 -23.136 24.237 1.00 29.90 319 CYS A CA 1
ATOM 2504 C C . CYS A 1 320 ? -58.706 -23.490 25.218 1.00 29.28 319 CYS A C 1
ATOM 2505 O O . CYS A 1 320 ? -58.649 -23.084 26.380 1.00 30.74 319 CYS A O 1
ATOM 2508 N N . GLU A 1 321 ? -59.689 -24.258 24.759 1.00 29.03 320 GLU A N 1
ATOM 2509 C CA . GLU A 1 321 ? -60.771 -24.694 25.615 1.00 35.55 320 GLU A CA 1
ATOM 2510 C C . GLU A 1 321 ? -60.174 -25.516 26.756 1.00 38.77 320 GLU A C 1
ATOM 2511 O O . GLU A 1 321 ? -60.606 -25.388 27.897 1.00 35.40 320 GLU A O 1
ATOM 2517 N N . GLN A 1 322 ? -59.142 -26.308 26.443 1.00 32.66 321 GLN A N 1
ATOM 2518 C CA . GLN A 1 322 ? -58.460 -27.137 27.437 1.00 32.94 321 GLN A CA 1
ATOM 2519 C C . GLN A 1 322 ? -57.091 -26.606 27.877 1.00 26.79 321 GLN A C 1
ATOM 2520 O O . GLN A 1 322 ? -56.238 -27.381 28.318 1.00 42.00 321 GLN A O 1
ATOM 2526 N N . GLY A 1 323 ? -56.901 -25.289 27.799 1.00 27.69 322 GLY A N 1
ATOM 2527 C CA . GLY A 1 323 ? -55.614 -24.663 28.169 1.00 30.30 322 GLY A CA 1
ATOM 2528 C C . GLY A 1 323 ? -55.540 -24.352 29.654 1.00 33.34 322 GLY A C 1
ATOM 2529 O O . GLY A 1 323 ? -55.415 -23.194 30.056 1.00 33.13 322 GLY A O 1
ATOM 2530 N N . THR A 1 324 ? -55.601 -25.403 30.463 1.00 40.08 323 THR A N 1
ATOM 2531 C CA . THR A 1 324 ? -55.864 -25.256 31.889 1.00 41.92 323 THR A CA 1
ATOM 2532 C C . THR A 1 324 ? -54.613 -25.357 32.762 1.00 42.27 323 THR A C 1
ATOM 2533 O O . THR A 1 324 ? -54.697 -25.179 33.973 1.00 40.73 323 THR A O 1
ATOM 2537 N N . LEU A 1 325 ? -53.457 -25.618 32.148 1.00 36.54 324 LEU A N 1
ATOM 2538 C CA . LEU A 1 325 ? -52.211 -25.777 32.903 1.00 39.38 324 LEU A CA 1
ATOM 2539 C C . LEU A 1 325 ? -50.957 -25.392 32.128 1.00 37.25 324 LEU A C 1
ATOM 2540 O O . LEU A 1 325 ? -50.757 -25.813 30.989 1.00 34.55 324 LEU A O 1
ATOM 2545 N N . MET A 1 326 ? -50.108 -24.611 32.785 1.00 34.45 325 MET A N 1
ATOM 2546 C CA . MET A 1 326 ? -48.860 -24.142 32.225 1.00 35.39 325 MET A CA 1
ATOM 2547 C C . MET A 1 326 ? -47.690 -24.430 33.166 1.00 41.56 325 MET A C 1
ATOM 2548 O O . MET A 1 326 ? -47.869 -24.549 34.374 1.00 39.12 325 MET A O 1
ATOM 2553 N N . GLU A 1 327 ? -46.501 -24.564 32.589 1.00 41.53 326 GLU A N 1
ATOM 2554 C CA . GLU A 1 327 ? -45.262 -24.681 33.336 1.00 41.93 326 GLU A CA 1
ATOM 2555 C C . GLU A 1 327 ? -44.804 -23.270 33.635 1.00 42.37 326 GLU A C 1
ATOM 2556 O O . GLU A 1 327 ? -44.696 -22.443 32.722 1.00 34.43 326 GLU A O 1
ATOM 2562 N N . PHE A 1 328 ? -44.578 -22.984 34.917 1.00 40.93 327 PHE A N 1
ATOM 2563 C CA . PHE A 1 328 ? -43.947 -21.732 35.312 1.00 43.34 327 PHE A CA 1
ATOM 2564 C C . PHE A 1 328 ? -42.676 -22.059 36.074 1.00 52.63 327 PHE A C 1
ATOM 2565 O O . PHE A 1 328 ? -42.715 -22.368 37.267 1.00 55.97 327 PHE A O 1
ATOM 2573 N N . SER A 1 329 ? -41.548 -21.996 35.381 1.00 46.71 328 SER A N 1
ATOM 2574 C CA . SER A 1 329 ? -40.280 -22.340 36.004 1.00 56.36 328 SER A CA 1
ATOM 2575 C C . SER A 1 329 ? -39.638 -21.146 36.692 1.00 60.73 328 SER A C 1
ATOM 2576 O O . SER A 1 329 ? -39.880 -20.001 36.313 1.00 66.08 328 SER A O 1
ATOM 2579 N N . GLN A 1 330 ? -38.825 -21.430 37.706 1.00 66.02 329 GLN A N 1
ATOM 2580 C CA . GLN A 1 330 ? -38.226 -20.396 38.537 1.00 70.96 329 GLN A CA 1
ATOM 2581 C C . GLN A 1 330 ? -36.725 -20.287 38.280 1.00 66.22 329 GLN A C 1
ATOM 2582 O O . GLN A 1 330 ? -36.002 -21.282 38.351 1.00 67.32 329 GLN A O 1
ATOM 2588 N N . SER A 1 331 ? -36.269 -19.078 37.966 1.00 65.26 330 SER A N 1
ATOM 2589 C CA . SER A 1 331 ? -34.838 -18.803 37.857 1.00 70.97 330 SER A CA 1
ATOM 2590 C C . SER A 1 331 ? -34.475 -17.400 38.315 1.00 70.96 330 SER A C 1
ATOM 2591 O O . SER A 1 331 ? -35.301 -16.485 38.282 1.00 74.04 330 SER A O 1
ATOM 2594 N N . SER A 1 332 ? -33.220 -17.247 38.726 1.00 76.07 331 SER A N 1
ATOM 2595 C CA . SER A 1 332 ? -32.684 -15.961 39.139 1.00 76.28 331 SER A CA 1
ATOM 2596 C C . SER A 1 332 ? -31.991 -15.240 37.986 1.00 75.97 331 SER A C 1
ATOM 2597 O O . SER A 1 332 ? -31.541 -14.101 38.146 1.00 76.15 331 SER A O 1
ATOM 2600 N N . SER A 1 333 ? -31.907 -15.910 36.834 1.00 73.71 332 SER A N 1
ATOM 2601 C CA . SER A 1 333 ? -31.282 -15.349 35.634 1.00 66.52 332 SER A CA 1
ATOM 2602 C C . SER A 1 333 ? -31.962 -14.055 35.193 1.00 63.98 332 SER A C 1
ATOM 2603 O O . SER A 1 333 ? -33.192 -13.989 35.139 1.00 68.30 332 SER A O 1
ATOM 2606 N N . PRO A 1 334 ? -31.157 -13.015 34.899 1.00 62.58 333 PRO A N 1
ATOM 2607 C CA . PRO A 1 334 ? -31.638 -11.736 34.370 1.00 58.24 333 PRO A CA 1
ATOM 2608 C C . PRO A 1 334 ? -32.425 -11.875 33.064 1.00 58.43 333 PRO A C 1
ATOM 2609 O O . PRO A 1 334 ? -33.323 -11.071 32.804 1.00 55.35 333 PRO A O 1
ATOM 2613 N N . LEU A 1 335 ? -32.090 -12.889 32.263 1.00 54.10 334 LEU A N 1
ATOM 2614 C CA . LEU A 1 335 ? -32.799 -13.153 31.007 1.00 52.83 334 LEU A CA 1
ATOM 2615 C C . LEU A 1 335 ? -34.228 -13.623 31.253 1.00 43.02 334 LEU A C 1
ATOM 2616 O O . LEU A 1 335 ? -35.150 -13.166 30.577 1.00 42.83 334 LEU A O 1
ATOM 2621 N N . PHE A 1 336 ? -34.410 -14.520 32.222 1.00 48.00 335 PHE A N 1
ATOM 2622 C CA . PHE A 1 336 ? -35.753 -14.931 32.630 1.00 53.32 335 PHE A CA 1
ATOM 2623 C C . PHE A 1 336 ? -36.554 -13.815 33.311 1.00 56.79 335 PHE A C 1
ATOM 2624 O O . PHE A 1 336 ? -37.710 -13.580 32.957 1.00 59.39 335 PHE A O 1
ATOM 2632 N N . THR A 1 337 ? -35.949 -13.144 34.289 1.00 60.92 336 THR A N 1
ATOM 2633 C CA . THR A 1 337 ? -36.690 -12.191 35.124 1.00 60.04 336 THR A CA 1
ATOM 2634 C C . THR A 1 337 ? -36.930 -10.821 34.487 1.00 54.97 336 THR A C 1
ATOM 2635 O O . THR A 1 337 ? -37.940 -10.177 34.781 1.00 54.68 336 THR A O 1
ATOM 2639 N N . SER A 1 338 ? -36.018 -10.363 33.629 1.00 50.74 337 SER A N 1
ATOM 2640 C CA . SER A 1 338 ? -36.007 -8.931 33.297 1.00 51.18 337 SER A CA 1
ATOM 2641 C C . SER A 1 338 ? -35.965 -8.507 31.827 1.00 47.04 337 SER A C 1
ATOM 2642 O O . SER A 1 338 ? -36.079 -7.316 31.543 1.00 45.07 337 SER A O 1
ATOM 2645 N N . LEU A 1 339 ? -35.802 -9.453 30.902 1.00 44.24 338 LEU A N 1
ATOM 2646 C CA . LEU A 1 339 ? -35.696 -9.111 29.482 1.00 36.53 338 LEU A CA 1
ATOM 2647 C C . LEU A 1 339 ? -36.981 -8.473 28.931 1.00 32.13 338 LEU A C 1
ATOM 2648 O O . LEU A 1 339 ? -36.935 -7.535 28.150 1.00 37.17 338 LEU A O 1
ATOM 2653 N N . VAL A 1 340 ? -38.120 -9.019 29.330 1.00 34.93 339 VAL A N 1
ATOM 2654 C CA . VAL A 1 340 ? -39.407 -8.440 29.012 1.00 34.31 339 VAL A CA 1
ATOM 2655 C C . VAL A 1 340 ? -39.732 -7.528 30.191 1.00 40.86 339 VAL A C 1
ATOM 2656 O O . VAL A 1 340 ? -39.815 -7.994 31.333 1.00 40.00 339 VAL A O 1
ATOM 2660 N N . LYS A 1 341 ? -39.894 -6.239 29.898 1.00 42.86 340 LYS A N 1
ATOM 2661 C CA . LYS A 1 341 ? -39.992 -5.194 30.920 1.00 55.82 340 LYS A CA 1
ATOM 2662 C C . LYS A 1 341 ? -41.299 -5.310 31.701 1.00 57.28 340 LYS A C 1
ATOM 2663 O O . LYS A 1 341 ? -41.303 -5.247 32.934 1.00 56.70 340 LYS A O 1
ATOM 2669 N N . ASN A 1 342 ? -42.394 -5.519 30.974 1.00 53.34 341 ASN A N 1
ATOM 2670 C CA . ASN A 1 342 ? -43.730 -5.571 31.562 1.00 52.33 341 ASN A CA 1
ATOM 2671 C C . ASN A 1 342 ? -44.235 -6.999 31.786 1.00 54.25 341 ASN A C 1
ATOM 2672 O O . ASN A 1 342 ? -45.437 -7.256 31.733 1.00 46.25 341 ASN A O 1
ATOM 2677 N N . GLN A 1 343 ? -43.299 -7.902 32.074 1.00 48.88 342 GLN A N 1
ATOM 2678 C CA . GLN A 1 343 ? -43.538 -9.344 32.169 1.00 47.74 342 GLN A CA 1
ATOM 2679 C C . GLN A 1 343 ? -44.671 -9.743 33.103 1.00 52.62 342 GLN A C 1
ATOM 2680 O O . GLN A 1 343 ? -44.763 -9.243 34.224 1.00 57.34 342 GLN A O 1
ATOM 2686 N N . LEU A 1 344 ? -45.529 -10.638 32.612 1.00 46.31 343 LEU A N 1
ATOM 2687 C CA . LEU A 1 344 ? -46.574 -11.270 33.402 1.00 41.49 343 LEU A CA 1
ATOM 2688 C C . LEU A 1 344 ? -45.976 -12.013 34.587 1.00 43.45 343 LEU A C 1
ATOM 2689 O O . LEU A 1 344 ? -44.936 -12.666 34.473 1.00 46.71 343 LEU A O 1
ATOM 2694 N N . GLN A 1 345 ? -46.639 -11.909 35.730 1.00 42.61 344 GLN A N 1
ATOM 2695 C CA . GLN A 1 345 ? -46.103 -12.492 36.950 1.00 49.09 344 GLN A CA 1
ATOM 2696 C C . GLN A 1 345 ? -46.951 -13.616 37.501 1.00 47.86 344 GLN A C 1
ATOM 2697 O O . GLN A 1 345 ? -48.182 -13.562 37.464 1.00 50.40 344 GLN A O 1
ATOM 2703 N N . PHE A 1 346 ? -46.273 -14.641 38.002 1.00 41.86 345 PHE A N 1
ATOM 2704 C CA . PHE A 1 346 ? -46.923 -15.668 38.788 1.00 47.29 345 PHE A CA 1
ATOM 2705 C C . PHE A 1 346 ? -47.447 -15.028 40.075 1.00 53.32 345 PHE A C 1
ATOM 2706 O O . PHE A 1 346 ? -46.761 -14.219 40.703 1.00 54.01 345 PHE A O 1
ATOM 2714 N N . ASP A 1 347 ? -48.668 -15.394 40.450 1.00 56.21 346 ASP A N 1
ATOM 2715 C CA . ASP A 1 347 ? -49.348 -14.784 41.577 1.00 54.62 346 ASP A CA 1
ATOM 2716 C C . ASP A 1 347 ? -50.302 -15.798 42.183 1.00 50.63 346 ASP A C 1
ATOM 2717 O O . ASP A 1 347 ? -51.408 -16.003 41.668 1.00 52.69 346 ASP A O 1
ATOM 2722 N N . ASN A 1 348 ? -49.836 -16.446 43.255 1.00 49.33 347 ASN A N 1
ATOM 2723 C CA . ASN A 1 348 ? -50.625 -17.371 44.086 1.00 49.70 347 ASN A CA 1
ATOM 2724 C C . ASN A 1 348 ? -51.323 -18.536 43.350 1.00 51.65 347 ASN A C 1
ATOM 2725 O O . ASN A 1 348 ? -52.532 -18.732 43.480 1.00 51.16 347 ASN A O 1
ATOM 2730 N N . GLY A 1 349 ? -50.548 -19.307 42.589 1.00 50.41 348 GLY A N 1
ATOM 2731 C CA . GLY A 1 349 ? -51.059 -20.491 41.874 1.00 49.55 348 GLY A CA 1
ATOM 2732 C C . GLY A 1 349 ? -51.370 -20.299 40.393 1.00 49.29 348 GLY A C 1
ATOM 2733 O O . GLY A 1 349 ? -51.598 -21.275 39.670 1.00 45.99 348 GLY A O 1
ATOM 2734 N N . PHE A 1 350 ? -51.401 -19.042 39.951 1.00 51.50 349 PHE A N 1
ATOM 2735 C CA . PHE A 1 350 ? -51.885 -18.682 38.614 1.00 45.68 349 PHE A CA 1
ATOM 2736 C C . PHE A 1 350 ? -51.052 -17.566 37.992 1.00 49.36 349 PHE A C 1
ATOM 2737 O O . PHE A 1 350 ? -50.409 -16.793 38.706 1.00 46.60 349 PHE A O 1
ATOM 2745 N N . VAL A 1 351 ? -51.062 -17.499 36.657 1.00 40.60 350 VAL A N 1
ATOM 2746 C CA . VAL A 1 351 ? -50.609 -16.322 35.920 1.00 36.47 350 VAL A CA 1
ATOM 2747 C C . VAL A 1 351 ? -51.813 -15.674 35.229 1.00 36.89 350 VAL A C 1
ATOM 2748 O O . VAL A 1 351 ? -52.662 -16.369 34.681 1.00 42.21 350 VAL A O 1
ATOM 2752 N N . ALA A 1 352 ? -51.911 -14.349 35.297 1.00 32.82 351 ALA A N 1
ATOM 2753 C CA . ALA A 1 352 ? -53.028 -13.640 34.681 1.00 37.86 351 ALA A CA 1
ATOM 2754 C C . ALA A 1 352 ? -52.845 -13.545 33.162 1.00 41.51 351 ALA A C 1
ATOM 2755 O O . ALA A 1 352 ? -51.719 -13.528 32.662 1.00 42.55 351 ALA A O 1
ATOM 2757 N N . VAL A 1 353 ? -53.959 -13.513 32.437 1.00 37.95 352 VAL A N 1
ATOM 2758 C CA . VAL A 1 353 ? -53.928 -13.322 30.983 1.00 37.08 352 VAL A CA 1
ATOM 2759 C C . VAL A 1 353 ? -53.872 -11.828 30.631 1.00 39.04 352 VAL A C 1
ATOM 2760 O O . VAL A 1 353 ? -54.664 -11.037 31.152 1.00 45.48 352 VAL A O 1
ATOM 2764 N N . SER A 1 354 ? -52.938 -11.456 29.755 1.00 32.09 353 SER A N 1
ATOM 2765 C CA . SER A 1 354 ? -52.792 -10.079 29.261 1.00 40.16 353 SER A CA 1
ATOM 2766 C C . SER A 1 354 ? -53.699 -9.820 28.060 1.00 43.44 353 SER A C 1
ATOM 2767 O O . SER A 1 354 ? -53.824 -10.670 27.175 1.00 35.78 353 SER A O 1
ATOM 2770 N N . ASP A 1 355 ? -54.320 -8.641 28.044 1.00 31.10 354 ASP A N 1
ATOM 2771 C CA . ASP A 1 355 ? -55.239 -8.229 26.993 1.00 34.41 354 ASP A CA 1
ATOM 2772 C C . ASP A 1 355 ? -54.646 -7.178 26.079 1.00 26.92 354 ASP A C 1
ATOM 2773 O O . ASP A 1 355 ? -55.321 -6.696 25.176 1.00 30.31 354 ASP A O 1
ATOM 2778 N N . ALA A 1 356 ? -53.381 -6.825 26.301 1.00 31.59 355 ALA A N 1
ATOM 2779 C CA . ALA A 1 356 ? -52.697 -5.856 25.457 1.00 33.35 355 ALA A CA 1
ATOM 2780 C C . ALA A 1 356 ? -52.559 -6.411 24.034 1.00 30.76 355 ALA A C 1
ATOM 2781 O O . ALA A 1 356 ? -52.474 -7.643 23.866 1.00 28.83 355 ALA A O 1
ATOM 2783 N N . PRO A 1 357 ? -52.540 -5.522 23.023 1.00 30.06 356 PRO A N 1
ATOM 2784 C CA . PRO A 1 357 ? -52.341 -5.937 21.624 1.00 29.52 356 PRO A CA 1
ATOM 2785 C C . PRO A 1 357 ? -51.067 -6.745 21.379 1.00 32.34 356 PRO A C 1
ATOM 2786 O O . PRO A 1 357 ? -50.023 -6.515 22.031 1.00 26.80 356 PRO A O 1
ATOM 2790 N N . GLY A 1 358 ? -51.162 -7.698 20.452 1.00 31.82 357 GLY A N 1
ATOM 2791 C CA . GLY A 1 358 ? -50.066 -8.644 20.189 1.00 26.10 357 GLY A CA 1
ATOM 2792 C C . GLY A 1 358 ? -49.792 -9.537 21.385 1.00 27.64 357 GLY A C 1
ATOM 2793 O O . GLY A 1 358 ? -50.716 -10.029 22.049 1.00 28.39 357 GLY A O 1
ATOM 2794 N N . LEU A 1 359 ? -48.511 -9.729 21.676 1.00 25.83 358 LEU A N 1
ATOM 2795 C CA . LEU A 1 359 ? -48.106 -10.539 22.806 1.00 20.14 358 LEU A CA 1
ATOM 2796 C C . LEU A 1 359 ? -47.886 -9.727 24.078 1.00 21.92 358 LEU A C 1
ATOM 2797 O O . LEU A 1 359 ? -47.586 -10.304 25.126 1.00 24.41 358 LEU A O 1
ATOM 2802 N N . GLY A 1 360 ? -48.033 -8.409 23.985 1.00 26.17 359 GLY A N 1
ATOM 2803 C CA . GLY A 1 360 ? -47.875 -7.527 25.153 1.00 38.15 359 GLY A CA 1
ATOM 2804 C C . GLY A 1 360 ? -46.453 -7.495 25.676 1.00 37.36 359 GLY A C 1
ATOM 2805 O O . GLY A 1 360 ? -46.212 -7.542 26.890 1.00 33.24 359 GLY A O 1
ATOM 2806 N N . ILE A 1 361 ? -45.506 -7.398 24.752 1.00 32.82 360 ILE A N 1
ATOM 2807 C CA . ILE A 1 361 ? -44.087 -7.489 25.102 1.00 38.76 360 ILE A CA 1
ATOM 2808 C C . ILE A 1 361 ? -43.389 -6.159 24.848 1.00 37.16 360 ILE A C 1
ATOM 2809 O O . ILE A 1 361 ? -43.425 -5.630 23.733 1.00 45.86 360 ILE A O 1
ATOM 2814 N N . GLU A 1 362 ? -42.775 -5.618 25.899 1.00 44.70 361 GLU A N 1
ATOM 2815 C CA . GLU A 1 362 ? -41.823 -4.518 25.768 1.00 43.37 361 GLU A CA 1
ATOM 2816 C C . GLU A 1 362 ? -40.467 -5.013 26.259 1.00 36.93 361 GLU A C 1
ATOM 2817 O O . GLU A 1 362 ? -40.344 -5.493 27.394 1.00 37.39 361 GLU A O 1
ATOM 2823 N N . LEU A 1 363 ? -39.456 -4.934 25.396 1.00 29.96 362 LEU A N 1
ATOM 2824 C CA . LEU A 1 363 ? -38.135 -5.474 25.737 1.00 32.37 362 LEU A CA 1
ATOM 2825 C C . LEU A 1 363 ? -37.292 -4.462 26.510 1.00 44.86 362 LEU A C 1
ATOM 2826 O O . LEU A 1 363 ? -37.334 -3.268 26.222 1.00 42.06 362 LEU A O 1
ATOM 2831 N N . ASP A 1 364 ? -36.555 -4.962 27.501 1.00 49.30 363 ASP A N 1
ATOM 2832 C CA . ASP A 1 364 ? -35.607 -4.156 28.271 1.00 52.43 363 ASP A CA 1
ATOM 2833 C C . ASP A 1 364 ? -34.381 -3.899 27.399 1.00 49.46 363 ASP A C 1
ATOM 2834 O O . ASP A 1 364 ? -33.471 -4.734 27.328 1.00 45.73 363 ASP A O 1
ATOM 2839 N N . GLU A 1 365 ? -34.377 -2.743 26.738 1.00 50.15 364 GLU A N 1
ATOM 2840 C CA . GLU A 1 365 ? -33.363 -2.386 25.749 1.00 54.05 364 GLU A CA 1
ATOM 2841 C C . GLU A 1 365 ? -31.957 -2.215 26.346 1.00 59.84 364 GLU A C 1
ATOM 2842 O O . GLU A 1 365 ? -30.961 -2.545 25.694 1.00 58.96 364 GLU A O 1
ATOM 2848 N N . GLU A 1 366 ? -31.888 -1.720 27.584 1.00 57.14 365 GLU A N 1
ATOM 2849 C CA . GLU A 1 366 ? -30.621 -1.593 28.311 1.00 58.58 365 GLU A CA 1
ATOM 2850 C C . GLU A 1 366 ? -30.011 -2.959 28.598 1.00 57.05 365 GLU A C 1
ATOM 2851 O O . GLU A 1 366 ? -28.794 -3.126 28.510 1.00 54.92 365 GLU A O 1
ATOM 2857 N N . LEU A 1 367 ? -30.869 -3.925 28.930 1.00 55.74 366 LEU A N 1
ATOM 2858 C CA . LEU A 1 367 ? -30.451 -5.305 29.187 1.00 50.91 366 LEU A CA 1
ATOM 2859 C C . LEU A 1 367 ? -29.943 -5.995 27.918 1.00 52.07 366 LEU A C 1
ATOM 2860 O O . LEU A 1 367 ? -28.981 -6.767 27.977 1.00 45.65 366 LEU A O 1
ATOM 2865 N N . ILE A 1 368 ? -30.602 -5.724 26.787 1.00 51.23 367 ILE A N 1
ATOM 2866 C CA . ILE A 1 368 ? -30.163 -6.231 25.482 1.00 44.41 367 ILE A CA 1
ATOM 2867 C C . ILE A 1 368 ? -28.730 -5.762 25.207 1.00 54.33 367 ILE A C 1
ATOM 2868 O O . ILE A 1 368 ? -27.858 -6.580 24.898 1.00 48.37 367 ILE A O 1
ATOM 2873 N N . ALA A 1 369 ? -28.495 -4.459 25.372 1.00 57.04 368 ALA A N 1
ATOM 2874 C CA . ALA A 1 369 ? -27.166 -3.856 25.224 1.00 59.70 368 ALA A CA 1
ATOM 2875 C C . ALA A 1 369 ? -26.103 -4.497 26.125 1.00 59.47 368 ALA A C 1
ATOM 2876 O O . ALA A 1 369 ? -24.938 -4.593 25.736 1.00 66.20 368 ALA A O 1
ATOM 2878 N N . LYS A 1 370 ? -26.518 -4.947 27.310 1.00 59.36 369 LYS A N 1
ATOM 2879 C CA . LYS A 1 370 ? -25.616 -5.562 28.284 1.00 60.03 369 LYS A CA 1
ATOM 2880 C C . LYS A 1 370 ? -25.145 -6.980 27.924 1.00 61.85 369 LYS A C 1
ATOM 2881 O O . LYS A 1 370 ? -23.955 -7.288 28.058 1.00 60.47 369 LYS A O 1
ATOM 2887 N N . TYR A 1 371 ? -26.064 -7.836 27.466 1.00 57.37 370 TYR A N 1
ATOM 2888 C CA . TYR A 1 371 ? -25.752 -9.262 27.255 1.00 52.02 370 TYR A CA 1
ATOM 2889 C C . TYR A 1 371 ? -25.648 -9.708 25.791 1.00 33.75 370 TYR A C 1
ATOM 2890 O O . TYR A 1 371 ? -25.352 -10.870 25.514 1.00 42.05 370 TYR A O 1
ATOM 2899 N N . ARG A 1 372 ? -25.860 -8.761 24.881 1.00 40.39 371 ARG A N 1
ATOM 2900 C CA . ARG A 1 372 ? -25.671 -8.934 23.442 1.00 45.80 371 ARG A CA 1
ATOM 2901 C C . ARG A 1 372 ? -24.284 -9.507 23.103 1.00 52.81 371 ARG A C 1
ATOM 2902 O O . ARG A 1 372 ? -23.267 -8.830 23.289 1.00 52.29 371 ARG A O 1
ATOM 2910 N N . VAL A 1 373 ? -24.242 -10.749 22.620 1.00 48.74 372 VAL A N 1
ATOM 2911 C CA . VAL A 1 373 ? -22.988 -11.339 22.127 1.00 52.72 372 VAL A CA 1
ATOM 2912 C C . VAL A 1 373 ? -22.699 -10.821 20.716 1.00 55.16 372 VAL A C 1
ATOM 2913 O O . VAL A 1 373 ? -21.567 -10.451 20.397 1.00 58.83 372 VAL A O 1
ATOM 2917 N N . ASN A 1 374 ? -23.730 -10.789 19.875 1.00 53.15 373 ASN A N 1
ATOM 2918 C CA . ASN A 1 374 ? -23.588 -10.315 18.494 1.00 52.49 373 ASN A CA 1
ATOM 2919 C C . ASN A 1 374 ? -23.978 -8.842 18.317 1.00 53.48 373 ASN A C 1
ATOM 2920 O O . ASN A 1 374 ? -23.930 -8.054 19.261 1.00 55.14 373 ASN A O 1
ATOM 2926 N N . VAL B 1 2 ? -4.454 -45.679 20.943 1.00 69.04 1 VAL B N 1
ATOM 2927 C CA . VAL B 1 2 ? -4.966 -44.585 21.834 1.00 63.57 1 VAL B CA 1
ATOM 2928 C C . VAL B 1 2 ? -4.897 -43.221 21.122 1.00 54.75 1 VAL B C 1
ATOM 2929 O O . VAL B 1 2 ? -4.431 -42.210 21.655 1.00 54.97 1 VAL B O 1
ATOM 2933 N N . LEU B 1 3 ? -5.386 -43.239 19.887 1.00 45.91 2 LEU B N 1
ATOM 2934 C CA . LEU B 1 3 ? -5.495 -42.088 19.017 1.00 38.55 2 LEU B CA 1
ATOM 2935 C C . LEU B 1 3 ? -6.463 -41.060 19.605 1.00 38.54 2 LEU B C 1
ATOM 2936 O O . LEU B 1 3 ? -7.624 -41.382 19.843 1.00 40.03 2 LEU B O 1
ATOM 2941 N N . LYS B 1 4 ? -5.993 -39.840 19.859 1.00 31.58 3 LYS B N 1
ATOM 2942 C CA . LYS B 1 4 ? -6.867 -38.798 20.426 1.00 31.79 3 LYS B CA 1
ATOM 2943 C C . LYS B 1 4 ? -7.233 -37.728 19.414 1.00 32.75 3 LYS B C 1
ATOM 2944 O O . LYS B 1 4 ? -6.402 -37.328 18.610 1.00 31.56 3 LYS B O 1
ATOM 2950 N N . ILE B 1 5 ? -8.475 -37.249 19.476 1.00 31.77 4 ILE B N 1
ATOM 2951 C CA . ILE B 1 5 ? -8.882 -36.095 18.686 1.00 27.75 4 ILE B CA 1
ATOM 2952 C C . ILE B 1 5 ? -8.303 -34.822 19.304 1.00 28.56 4 ILE B C 1
ATOM 2953 O O . ILE B 1 5 ? -8.529 -34.541 20.492 1.00 35.34 4 ILE B O 1
ATOM 2958 N N . THR B 1 6 ? -7.561 -34.066 18.500 1.00 28.47 5 THR B N 1
ATOM 2959 C CA . THR B 1 6 ? -6.990 -32.785 18.9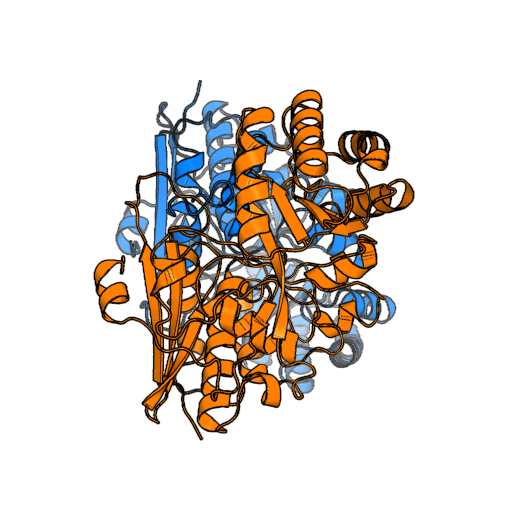47 1.00 31.34 5 THR B CA 1
ATOM 2960 C C . THR B 1 6 ? -7.716 -31.551 18.426 1.00 34.43 5 THR B C 1
ATOM 2961 O O . THR B 1 6 ? -7.712 -30.521 19.096 1.00 37.15 5 THR B O 1
ATOM 2965 N N . ASP B 1 7 ? -8.281 -31.630 17.221 1.00 36.80 6 ASP B N 1
ATOM 2966 C CA . ASP B 1 7 ? -9.006 -30.483 16.630 1.00 40.24 6 ASP B CA 1
ATOM 2967 C C . ASP B 1 7 ? -10.085 -30.935 15.647 1.00 37.88 6 ASP B C 1
ATOM 2968 O O . ASP B 1 7 ? -10.012 -32.015 15.061 1.00 27.81 6 ASP B O 1
ATOM 2973 N N . ILE B 1 8 ? -11.121 -30.113 15.518 1.00 32.67 7 ILE B N 1
ATOM 2974 C CA . ILE B 1 8 ? -12.108 -30.270 14.472 1.00 32.93 7 ILE B CA 1
ATOM 2975 C C . ILE B 1 8 ? -12.139 -28.951 13.735 1.00 37.55 7 ILE B C 1
ATOM 2976 O O . ILE B 1 8 ? -12.378 -27.903 14.332 1.00 39.30 7 ILE B O 1
ATOM 2981 N N . GLU B 1 9 ? -11.877 -29.014 12.435 1.00 34.83 8 GLU B N 1
ATOM 2982 C CA . GLU B 1 9 ? -11.690 -27.834 11.622 1.00 37.81 8 GLU B CA 1
ATOM 2983 C C . GLU B 1 9 ? -12.776 -27.820 10.562 1.00 34.93 8 GLU B C 1
ATOM 2984 O O . GLU B 1 9 ? -12.850 -28.719 9.724 1.00 40.61 8 GLU B O 1
ATOM 2990 N N . VAL B 1 10 ? -13.643 -26.811 10.620 1.00 34.74 9 VAL B N 1
ATOM 2991 C CA . VAL B 1 10 ? -14.725 -26.674 9.661 1.00 30.33 9 VAL B CA 1
ATOM 2992 C C . VAL B 1 10 ? -14.322 -25.716 8.534 1.00 33.60 9 VAL B C 1
ATOM 2993 O O . VAL B 1 10 ? -13.908 -24.588 8.794 1.00 34.89 9 VAL B O 1
ATOM 2997 N N . LEU B 1 11 ? -14.470 -26.148 7.288 1.00 33.97 10 LEU B N 1
ATOM 2998 C CA . LEU B 1 11 ? -14.124 -25.280 6.168 1.00 29.47 10 LEU B CA 1
ATOM 2999 C C . LEU B 1 11 ? -15.334 -25.036 5.293 1.00 32.35 10 LEU B C 1
ATOM 3000 O O . LEU B 1 11 ? -15.867 -25.965 4.688 1.00 34.03 10 LEU B O 1
ATOM 3005 N N . HIS B 1 12 ? -15.785 -23.776 5.292 1.00 36.08 11 HIS B N 1
ATOM 3006 C CA . HIS B 1 12 ? -16.850 -23.293 4.421 1.00 39.64 11 HIS B CA 1
ATOM 3007 C C . HIS B 1 12 ? -16.221 -22.905 3.088 1.00 35.34 11 HIS B C 1
ATOM 3008 O O . HIS B 1 12 ? -15.403 -21.986 3.030 1.00 36.80 11 HIS B O 1
ATOM 3015 N N . LEU B 1 13 ? -16.617 -23.596 2.022 1.00 38.97 12 LEU B N 1
ATOM 3016 C CA . LEU B 1 13 ? -16.153 -23.289 0.676 1.00 42.57 12 LEU B CA 1
ATOM 3017 C C . LEU B 1 13 ? -17.317 -22.805 -0.195 1.00 44.03 12 LEU B C 1
ATOM 3018 O O . LEU B 1 13 ? -18.450 -23.241 -0.002 1.00 43.25 12 LEU B O 1
ATOM 3023 N N . ARG B 1 14 ? -17.039 -21.888 -1.131 1.00 52.16 13 ARG B N 1
ATOM 3024 C CA . ARG B 1 14 ? -18.085 -21.289 -1.992 1.00 51.73 13 ARG B CA 1
ATOM 3025 C C . ARG B 1 14 ? -17.501 -20.725 -3.293 1.00 56.54 13 ARG B C 1
ATOM 3026 O O . ARG B 1 14 ? -16.383 -20.212 -3.302 1.00 52.97 13 ARG B O 1
ATOM 3034 N N . VAL B 1 15 ? -18.262 -20.829 -4.383 1.00 64.75 14 VAL B N 1
ATOM 3035 C CA . VAL B 1 15 ? -17.878 -20.236 -5.680 1.00 65.64 14 VAL B CA 1
ATOM 3036 C C . VAL B 1 15 ? -18.502 -18.834 -5.933 1.00 68.82 14 VAL B C 1
ATOM 3037 O O . VAL B 1 15 ? -17.748 -17.887 -6.194 1.00 67.78 14 VAL B O 1
ATOM 3041 N N . PRO B 1 16 ? -19.855 -18.682 -5.844 1.00 74.41 15 PRO B N 1
ATOM 3042 C CA . PRO B 1 16 ? -20.364 -17.304 -5.957 1.00 76.70 15 PRO B CA 1
ATOM 3043 C C . PRO B 1 16 ? -20.425 -16.559 -4.612 1.00 78.33 15 PRO B C 1
ATOM 3044 O O . PRO B 1 16 ? -20.159 -17.153 -3.565 1.00 73.01 15 PRO B O 1
ATOM 3048 N N . ALA B 1 17 ? -20.776 -15.272 -4.654 1.00 81.25 16 ALA B N 1
ATOM 3049 C CA . ALA B 1 17 ? -20.855 -14.429 -3.451 1.00 83.23 16 ALA B CA 1
ATOM 3050 C C . ALA B 1 17 ? -22.054 -14.776 -2.560 1.00 81.52 16 ALA B C 1
ATOM 3051 O O . ALA B 1 17 ? -22.983 -15.463 -3.000 1.00 75.06 16 ALA B O 1
ATOM 3053 N N . MET B 1 18 ? -22.021 -14.290 -1.316 1.00 84.78 17 MET B N 1
ATOM 3054 C CA . MET B 1 18 ? -23.055 -14.574 -0.305 1.00 87.04 17 MET B CA 1
ATOM 3055 C C . MET B 1 18 ? -24.454 -14.058 -0.672 1.00 89.96 17 MET B C 1
ATOM 3056 O O . MET B 1 18 ? -25.455 -14.689 -0.341 1.00 92.56 17 MET B O 1
ATOM 3061 N N . ASP B 1 19 ? -24.512 -12.919 -1.361 1.00 94.16 18 ASP B N 1
ATOM 3062 C CA . ASP B 1 19 ? -25.783 -12.313 -1.781 1.00 95.06 18 ASP B CA 1
ATOM 3063 C C . ASP B 1 19 ? -26.361 -12.909 -3.074 1.00 93.21 18 ASP B C 1
ATOM 3064 O O . ASP B 1 19 ? -27.517 -12.644 -3.422 1.00 92.68 18 ASP B O 1
ATOM 3069 N N . ALA B 1 20 ? -25.558 -13.717 -3.767 1.00 90.16 19 ALA B N 1
ATOM 3070 C CA . ALA B 1 20 ? -25.889 -14.197 -5.113 1.00 88.89 19 ALA B CA 1
ATOM 3071 C C . ALA B 1 20 ? -26.662 -15.522 -5.164 1.00 89.99 19 ALA B C 1
ATOM 3072 O O . ALA B 1 20 ? -26.851 -16.197 -4.144 1.00 87.53 19 ALA B O 1
ATOM 3074 N N . ASP B 1 21 ? -27.101 -15.868 -6.376 1.00 90.06 20 ASP B N 1
ATOM 3075 C CA . ASP B 1 21 ? -27.788 -17.123 -6.687 1.00 88.66 20 ASP B CA 1
ATOM 3076 C C . ASP B 1 21 ? -26.861 -18.325 -6.471 1.00 84.71 20 ASP B C 1
ATOM 3077 O O . ASP B 1 21 ? -25.640 -18.207 -6.616 1.00 79.18 20 ASP B O 1
ATOM 3082 N N . CYS B 1 22 ? -27.446 -19.472 -6.125 1.00 83.18 21 CYS B N 1
ATOM 3083 C CA . CYS B 1 22 ? -26.687 -20.696 -5.842 1.00 82.01 21 CYS B CA 1
ATOM 3084 C C . CYS B 1 22 ? -27.511 -21.960 -6.112 1.00 84.41 21 CYS B C 1
ATOM 3085 O O . CYS B 1 22 ? -28.640 -22.096 -5.628 1.00 80.95 21 CYS B O 1
ATOM 3088 N N . GLU B 1 23 ? -26.935 -22.874 -6.890 1.00 88.33 22 GLU B N 1
ATOM 3089 C CA . GLU B 1 23 ? -27.561 -24.161 -7.200 1.00 91.65 22 GLU B CA 1
ATOM 3090 C C . GLU B 1 23 ? -26.834 -25.307 -6.488 1.00 91.30 22 GLU B C 1
ATOM 3091 O O . GLU B 1 23 ? -25.943 -25.065 -5.669 1.00 92.46 22 GLU B O 1
ATOM 3097 N N . TRP B 1 24 ? -27.221 -26.545 -6.806 1.00 91.40 23 TRP B N 1
ATOM 3098 C CA . TRP B 1 24 ? -26.612 -27.754 -6.234 1.00 89.78 23 TRP B CA 1
ATOM 3099 C C . TRP B 1 24 ? -25.122 -27.899 -6.568 1.00 84.98 23 TRP B C 1
ATOM 3100 O O . TRP B 1 24 ? -24.758 -28.201 -7.709 1.00 86.29 23 TRP B O 1
ATOM 3111 N N . GLY B 1 25 ? -24.270 -27.662 -5.571 1.00 81.01 24 GLY B N 1
ATOM 3112 C CA . GLY B 1 25 ? -22.830 -27.911 -5.697 1.00 75.92 24 GLY B CA 1
ATOM 3113 C C . GLY B 1 25 ? -21.884 -26.717 -5.701 1.00 69.86 24 GLY B C 1
ATOM 3114 O O . GLY B 1 25 ? -20.665 -26.900 -5.762 1.00 69.46 24 GLY B O 1
ATOM 3115 N N . GLU B 1 26 ? -22.427 -25.501 -5.632 1.00 64.08 25 GLU B N 1
ATOM 3116 C CA . GLU B 1 26 ? -21.604 -24.279 -5.688 1.00 53.47 25 GLU B CA 1
ATOM 3117 C C . GLU B 1 26 ? -21.092 -23.823 -4.309 1.00 53.76 25 GLU B C 1
ATOM 3118 O O . GLU B 1 26 ? -20.271 -22.901 -4.203 1.00 45.51 25 GLU B O 1
ATOM 3124 N N . ASP B 1 27 ? -21.578 -24.475 -3.256 1.00 44.93 26 ASP B N 1
ATOM 3125 C CA . ASP B 1 27 ? -20.963 -24.348 -1.935 1.00 46.39 26 ASP B CA 1
ATOM 3126 C C . ASP B 1 27 ? -20.774 -25.728 -1.307 1.00 34.43 26 ASP B C 1
ATOM 3127 O O . ASP B 1 27 ? -21.403 -26.705 -1.733 1.00 38.50 26 ASP B O 1
ATOM 3132 N N . ALA B 1 28 ? -19.877 -25.808 -0.334 1.00 36.17 27 ALA B N 1
ATOM 3133 C CA . ALA B 1 28 ? -19.697 -27.032 0.438 1.00 38.84 27 ALA B CA 1
ATOM 3134 C C . ALA B 1 28 ? -19.216 -26.703 1.845 1.00 36.54 27 ALA B C 1
ATOM 3135 O O . ALA B 1 28 ? -18.623 -25.646 2.089 1.00 37.78 27 ALA B O 1
ATOM 3137 N N . VAL B 1 29 ? -19.483 -27.610 2.775 1.00 32.98 28 VAL B N 1
ATOM 3138 C CA . VAL B 1 29 ? -18.914 -27.492 4.108 1.00 23.05 28 VAL B CA 1
ATOM 3139 C C . VAL B 1 29 ? -18.166 -28.778 4.429 1.00 25.24 28 VAL B C 1
ATOM 3140 O O . VAL B 1 29 ? -18.762 -29.857 4.491 1.00 28.97 28 VAL B O 1
ATOM 3144 N N . ILE B 1 30 ? -16.852 -28.671 4.568 1.00 30.12 29 ILE B N 1
ATOM 3145 C CA . ILE B 1 30 ? -16.066 -29.863 4.834 1.00 34.61 29 ILE B CA 1
ATOM 3146 C C . ILE B 1 30 ? -15.473 -29.795 6.223 1.00 31.53 29 ILE B C 1
ATOM 3147 O O . ILE B 1 30 ? -15.295 -28.715 6.788 1.00 33.16 29 ILE B O 1
ATOM 3152 N N . VAL B 1 31 ? -15.231 -30.967 6.800 1.00 27.72 30 VAL B N 1
ATOM 3153 C CA . VAL B 1 31 ? -14.726 -31.032 8.164 1.00 24.46 30 VAL B CA 1
ATOM 3154 C C . VAL B 1 31 ? -13.435 -31.839 8.140 1.00 27.43 30 VAL B C 1
ATOM 3155 O O . VAL B 1 31 ? -13.366 -32.892 7.491 1.00 31.24 30 VAL B O 1
ATOM 3159 N N . LYS B 1 32 ? -12.413 -31.330 8.822 1.00 26.56 31 LYS B N 1
ATOM 3160 C CA . LYS B 1 32 ? -11.189 -32.076 9.040 1.00 29.54 31 LYS B CA 1
ATOM 3161 C C . LYS B 1 32 ? -11.088 -32.386 10.530 1.00 24.31 31 LYS B C 1
ATOM 3162 O O . LYS B 1 32 ? -11.116 -31.484 11.367 1.00 35.70 31 LYS B O 1
ATOM 3168 N N . VAL B 1 33 ? -11.002 -33.665 10.852 1.00 23.81 32 VAL B N 1
ATOM 3169 C CA . VAL B 1 33 ? -10.782 -34.095 12.236 1.00 25.59 32 VAL B CA 1
ATOM 3170 C C . VAL B 1 33 ? -9.301 -34.434 12.433 1.00 35.14 32 VAL B C 1
ATOM 3171 O O . VAL B 1 33 ? -8.764 -35.323 11.769 1.00 27.14 32 VAL B O 1
ATOM 3175 N N . HIS B 1 34 ? -8.647 -33.709 13.344 1.00 26.10 33 HIS B N 1
ATOM 3176 C CA . HIS B 1 34 ? -7.200 -33.838 13.560 1.00 30.27 33 HIS B CA 1
ATOM 3177 C C . HIS B 1 34 ? -6.931 -34.720 14.765 1.00 30.05 33 HIS B C 1
ATOM 3178 O O . HIS B 1 34 ? -7.626 -34.618 15.769 1.00 34.35 33 HIS B O 1
ATOM 3185 N N . THR B 1 35 ? -5.932 -35.593 14.656 1.00 29.92 34 THR B N 1
ATOM 3186 C CA . THR B 1 35 ? -5.554 -36.464 15.756 1.00 33.44 34 THR B CA 1
ATOM 3187 C C . THR B 1 35 ? -4.154 -36.119 16.275 1.00 31.99 34 THR B C 1
ATOM 3188 O O . THR B 1 35 ? -3.381 -35.432 15.596 1.00 33.28 34 THR B O 1
ATOM 3192 N N . ASP B 1 36 ? -3.830 -36.621 17.463 1.00 34.87 35 ASP B N 1
ATOM 3193 C CA . ASP B 1 36 ? -2.489 -36.444 18.039 1.00 36.20 35 ASP B CA 1
ATOM 3194 C C . ASP B 1 36 ? -1.393 -37.311 17.403 1.00 39.41 35 ASP B C 1
ATOM 3195 O O . ASP B 1 36 ? -0.243 -37.247 17.819 1.00 48.31 35 ASP B O 1
ATOM 3200 N N . LYS B 1 37 ? -1.741 -38.107 16.393 1.00 34.83 36 LYS B N 1
ATOM 3201 C CA . LYS B 1 37 ? -0.733 -38.895 15.669 1.00 33.96 36 LYS B CA 1
ATOM 3202 C C . LYS B 1 37 ? -0.566 -38.455 14.213 1.00 42.21 36 LYS B C 1
ATOM 3203 O O . LYS B 1 37 ? -0.058 -39.206 13.385 1.00 45.21 36 LYS B O 1
ATOM 3209 N N . GLY B 1 38 ? -1.010 -37.242 13.901 1.00 40.29 37 GLY B N 1
ATOM 3210 C CA . GLY B 1 38 ? -0.776 -36.638 12.587 1.00 41.26 37 GLY B CA 1
ATOM 3211 C C . GLY B 1 38 ? -1.727 -37.023 11.470 1.00 43.87 37 GLY B C 1
ATOM 3212 O O . GLY B 1 38 ? -1.761 -36.369 10.426 1.00 44.75 37 GLY B O 1
ATOM 3213 N N . ILE B 1 39 ? -2.485 -38.099 11.672 1.00 36.19 38 ILE B N 1
ATOM 3214 C CA . ILE B 1 39 ? -3.492 -38.520 10.717 1.00 35.93 38 ILE B CA 1
ATOM 3215 C C . ILE B 1 39 ? -4.655 -37.545 10.788 1.00 31.40 38 ILE B C 1
ATOM 3216 O O . ILE B 1 39 ? -5.037 -37.116 11.874 1.00 31.56 38 ILE B O 1
ATOM 3221 N N . VAL B 1 40 ? -5.191 -37.201 9.617 1.00 23.97 39 VAL B N 1
ATOM 3222 C CA . VAL B 1 40 ? -6.373 -36.347 9.490 1.00 27.66 39 VAL B CA 1
ATOM 3223 C C . VAL B 1 40 ? -7.497 -37.099 8.777 1.00 25.61 39 VAL B C 1
ATOM 3224 O O . VAL B 1 40 ? -7.266 -37.808 7.792 1.00 29.15 39 VAL B O 1
ATOM 3228 N N . GLY B 1 41 ? -8.726 -36.928 9.262 1.00 31.48 40 GLY B N 1
ATOM 3229 C CA . GLY B 1 41 ? -9.890 -37.474 8.578 1.00 26.10 40 GLY B CA 1
ATOM 3230 C C . GLY B 1 41 ? -10.735 -36.383 7.953 1.00 27.68 40 GLY B C 1
ATOM 3231 O O . GLY B 1 41 ? -10.875 -35.308 8.521 1.00 30.74 40 GLY B O 1
ATOM 3232 N N . VAL B 1 42 ? -11.285 -36.673 6.775 1.00 22.42 41 VAL B N 1
ATOM 3233 C CA . VAL B 1 42 ? -12.099 -35.706 6.031 1.00 25.16 41 VAL B CA 1
ATOM 3234 C C . VAL B 1 42 ? -13.532 -36.195 5.852 1.00 22.96 41 VAL B C 1
ATOM 3235 O O . VAL B 1 42 ? -13.776 -37.330 5.424 1.00 25.97 41 VAL B O 1
ATOM 3239 N N . GLY B 1 43 ? -14.483 -35.311 6.161 1.00 21.20 42 GLY B N 1
ATOM 3240 C CA . GLY B 1 43 ? -15.884 -35.595 5.961 1.00 25.97 42 GLY B CA 1
ATOM 3241 C C . GLY B 1 43 ? -16.525 -34.326 5.428 1.00 22.06 42 GLY B C 1
ATOM 3242 O O . GLY B 1 43 ? -15.867 -33.283 5.358 1.00 25.58 42 GLY B O 1
ATOM 3243 N N . GLU B 1 44 ? -17.781 -34.432 5.006 1.00 23.22 43 GLU B N 1
ATOM 3244 C CA . GLU B 1 44 ? -18.568 -33.264 4.639 1.00 27.67 43 GLU B CA 1
ATOM 3245 C C . GLU B 1 44 ? -20.052 -33.465 4.926 1.00 26.84 43 GLU B C 1
ATOM 3246 O O . GLU B 1 44 ? -20.494 -34.567 5.231 1.00 23.92 43 GLU B O 1
ATOM 3252 N N . ALA B 1 45 ? -20.819 -32.381 4.835 1.00 23.29 44 ALA B N 1
ATOM 3253 C CA . ALA B 1 45 ? -22.253 -32.408 5.076 1.00 24.54 44 ALA B CA 1
ATOM 3254 C C . ALA B 1 45 ? -22.931 -31.714 3.918 1.00 29.28 44 ALA B C 1
ATOM 3255 O O . ALA B 1 45 ? -22.577 -30.562 3.620 1.00 25.65 44 ALA B O 1
ATOM 3257 N N . ASP B 1 46 ? -23.901 -32.364 3.277 1.00 30.48 45 ASP B N 1
ATOM 3258 C CA . ASP B 1 46 ? -24.673 -31.677 2.229 1.00 36.97 45 ASP B CA 1
ATOM 3259 C C . ASP B 1 46 ? -25.892 -30.934 2.792 1.00 26.80 45 ASP B C 1
ATOM 3260 O O . ASP B 1 46 ? -26.999 -31.453 2.860 1.00 32.02 45 ASP B O 1
ATOM 3265 N N . SER B 1 47 ? -25.653 -29.684 3.144 1.00 28.06 46 SER B N 1
ATOM 3266 C CA . SER B 1 47 ? -26.555 -28.912 3.982 1.00 30.23 46 SER B CA 1
ATOM 3267 C C . SER B 1 47 ? -26.057 -27.481 3.906 1.00 34.73 46 SER B C 1
ATOM 3268 O O . SER B 1 47 ? -25.111 -27.200 3.163 1.00 43.63 46 SER B O 1
ATOM 3271 N N . SER B 1 48 ? -26.658 -26.590 4.691 1.00 33.40 47 SER B N 1
ATOM 3272 C CA . SER B 1 48 ? -26.199 -25.202 4.770 1.00 29.86 47 SER B CA 1
ATOM 3273 C C . SER B 1 48 ? -24.909 -25.065 5.557 1.00 33.60 47 SER B C 1
ATOM 3274 O O . SER B 1 48 ? -24.875 -25.354 6.767 1.00 31.10 47 SER B O 1
ATOM 3277 N N . PRO B 1 49 ? -23.838 -24.593 4.879 1.00 35.55 48 PRO B N 1
ATOM 3278 C CA . PRO B 1 49 ? -22.531 -24.487 5.476 1.00 29.68 48 PRO B CA 1
ATOM 3279 C C . PRO B 1 49 ? -22.493 -23.648 6.734 1.00 33.17 48 PRO B C 1
ATOM 3280 O O . PRO B 1 49 ? -21.770 -24.001 7.628 1.00 28.31 48 PRO B O 1
ATOM 3284 N N . LEU B 1 50 ? -23.262 -22.557 6.805 1.00 31.30 49 LEU B N 1
ATOM 3285 C CA . LEU B 1 50 ? -23.264 -21.719 8.002 1.00 33.70 49 LEU B CA 1
ATOM 3286 C C . LEU B 1 50 ? -23.883 -22.439 9.202 1.00 23.21 49 LEU B C 1
ATOM 3287 O O . LEU B 1 50 ? -23.448 -22.237 10.336 1.00 30.96 49 LEU B O 1
ATOM 3292 N N . VAL B 1 51 ? -24.916 -23.230 8.938 1.00 28.00 50 VAL B N 1
ATOM 3293 C CA . VAL B 1 51 ? -25.645 -23.916 9.998 1.00 33.00 50 VAL B CA 1
ATOM 3294 C C . VAL B 1 51 ? -24.802 -25.064 10.538 1.00 32.64 50 VAL B C 1
ATOM 3295 O O . VAL B 1 51 ? -24.662 -25.213 11.750 1.00 23.57 50 VAL B O 1
ATOM 3299 N N . VAL B 1 52 ? -24.204 -25.835 9.637 1.00 26.34 51 VAL B N 1
ATOM 3300 C CA . VAL B 1 52 ? -23.333 -26.981 10.033 1.00 29.54 51 VAL B CA 1
ATOM 3301 C C . VAL B 1 52 ? -22.115 -26.505 10.839 1.00 30.75 51 VAL B C 1
ATOM 3302 O O . VAL B 1 52 ? -21.760 -27.094 11.879 1.00 29.52 51 VAL B O 1
ATOM 3306 N N . GLN B 1 53 ? -21.513 -25.410 10.379 1.00 30.91 52 GLN B N 1
ATOM 3307 C CA . GLN B 1 53 ? -20.467 -24.722 11.108 1.00 27.96 52 GLN B CA 1
ATOM 3308 C C . GLN B 1 53 ? -20.891 -24.361 12.541 1.00 26.99 52 GLN B C 1
ATOM 3309 O O . GLN B 1 53 ? -20.157 -24.636 13.493 1.00 24.60 52 GLN B O 1
ATOM 3315 N N . ALA B 1 54 ? -22.083 -23.780 12.684 1.00 27.93 53 ALA B N 1
ATOM 3316 C CA . ALA B 1 54 ? -22.617 -23.388 13.996 1.00 30.97 53 ALA B CA 1
ATOM 3317 C C . ALA B 1 54 ? -22.862 -24.608 14.888 1.00 28.29 53 ALA B C 1
ATOM 3318 O O . ALA B 1 54 ? -22.538 -24.587 16.070 1.00 29.97 53 ALA B O 1
ATOM 3320 N N . CYS B 1 55 ? -23.437 -25.663 14.323 1.00 25.77 54 CYS B N 1
ATOM 3321 C CA . CYS B 1 55 ? -23.590 -26.951 15.031 1.00 23.22 54 CYS B CA 1
ATOM 3322 C C . CYS B 1 55 ? -22.280 -27.498 15.584 1.00 30.66 54 CYS B C 1
ATOM 3323 O O . CYS B 1 55 ? -22.239 -28.045 16.686 1.00 27.14 54 CYS B O 1
ATOM 3326 N N . ILE B 1 56 ? -21.209 -27.365 14.821 1.00 28.13 55 ILE B N 1
ATOM 3327 C CA . ILE B 1 56 ? -19.920 -27.887 15.278 1.00 29.67 55 ILE B CA 1
ATOM 3328 C C . ILE B 1 56 ? -19.238 -26.949 16.287 1.00 38.49 55 ILE B C 1
ATOM 3329 O O . ILE B 1 56 ? -18.757 -27.400 17.337 1.00 27.84 55 ILE B O 1
ATOM 3334 N N . GLU B 1 57 ? -19.264 -25.648 16.001 1.00 37.05 56 GLU B N 1
ATOM 3335 C CA . GLU B 1 57 ? -18.532 -24.665 16.804 1.00 42.60 56 GLU B CA 1
ATOM 3336 C C . GLU B 1 57 ? -19.304 -24.127 18.024 1.00 32.49 56 GLU B C 1
ATOM 3337 O O . GLU B 1 57 ? -18.746 -23.354 18.798 1.00 40.42 56 GLU B O 1
ATOM 3343 N N . ALA B 1 58 ? -20.560 -24.553 18.204 1.00 37.82 57 ALA B N 1
ATOM 3344 C CA . ALA B 1 58 ? -21.438 -24.026 19.262 1.00 48.26 57 ALA B CA 1
ATOM 3345 C C . ALA B 1 58 ? -20.900 -24.264 20.676 1.00 45.96 57 ALA B C 1
ATOM 3346 O O . ALA B 1 58 ? -20.284 -25.304 20.938 1.00 51.58 57 ALA B O 1
ATOM 3348 N N . PRO B 1 59 ? -21.117 -23.296 21.592 1.00 48.14 58 PRO B N 1
ATOM 3349 C CA . PRO B 1 59 ? -20.773 -23.522 23.000 1.00 43.44 58 PRO B CA 1
ATOM 3350 C C . PRO B 1 59 ? -21.819 -24.399 23.678 1.00 46.35 58 PRO B C 1
ATOM 3351 O O . PRO B 1 59 ? -22.774 -24.839 23.031 1.00 40.18 58 PRO B O 1
ATOM 3355 N N . GLN B 1 60 ? -21.647 -24.636 24.976 1.00 48.99 59 GLN B N 1
ATOM 3356 C CA . GLN B 1 60 ? -22.701 -25.232 25.781 1.00 49.10 59 GLN B CA 1
ATOM 3357 C C . GLN B 1 60 ? -23.854 -24.233 25.973 1.00 56.11 59 GLN B C 1
ATOM 3358 O O . GLN B 1 60 ? -23.622 -23.043 26.227 1.00 57.56 59 GLN B O 1
ATOM 3364 N N . THR B 1 61 ? -25.081 -24.737 25.817 1.00 49.03 60 THR B N 1
ATOM 3365 C CA . THR B 1 61 ? -26.320 -23.994 26.071 1.00 48.36 60 THR B CA 1
ATOM 3366 C C . THR B 1 61 ? -27.047 -24.643 27.256 1.00 50.70 60 THR B C 1
ATOM 3367 O O . THR B 1 61 ? -27.586 -23.952 28.129 1.00 54.45 60 THR B O 1
ATOM 3371 N N . ASN B 1 62 ? -27.060 -25.968 27.264 1.00 48.56 61 ASN B N 1
ATOM 3372 C CA . ASN B 1 62 ? -27.493 -26.770 28.414 1.00 54.27 61 ASN B CA 1
ATOM 3373 C C . ASN B 1 62 ? -26.848 -28.161 28.387 1.00 54.28 61 ASN B C 1
ATOM 3374 O O . ASN B 1 62 ? -26.030 -28.453 27.505 1.00 54.77 61 ASN B O 1
ATOM 3379 N N . PHE B 1 63 ? -27.233 -29.013 29.340 1.00 50.23 62 PHE B N 1
ATOM 3380 C CA . PHE B 1 63 ? -26.636 -30.342 29.508 1.00 52.87 62 PHE B CA 1
ATOM 3381 C C . PHE B 1 63 ? -26.754 -31.230 28.259 1.00 53.39 62 PHE B C 1
ATOM 3382 O O . PHE B 1 63 ? -25.886 -32.068 28.000 1.00 53.34 62 PHE B O 1
ATOM 3390 N N . TYR B 1 64 ? -27.818 -31.017 27.484 1.00 45.73 63 TYR B N 1
ATOM 3391 C CA . TYR B 1 64 ? -28.064 -31.761 26.244 1.00 52.47 63 TYR B CA 1
ATOM 3392 C C . TYR B 1 64 ? -27.872 -30.877 25.012 1.00 46.09 63 TYR B C 1
ATOM 3393 O O . TYR B 1 64 ? -28.389 -31.185 23.939 1.00 45.70 63 TYR B O 1
ATOM 3402 N N . CYS B 1 65 ? -27.125 -29.787 25.164 1.00 47.34 64 CYS B N 1
ATOM 3403 C CA . CYS B 1 65 ? -26.952 -28.823 24.081 1.00 43.45 64 CYS B CA 1
ATOM 3404 C C . CYS B 1 65 ? -25.522 -28.296 24.006 1.00 48.71 64 CYS B C 1
ATOM 3405 O O . CYS B 1 65 ? -25.225 -27.178 24.440 1.00 52.01 64 CYS B O 1
ATOM 3408 N N . ASN B 1 66 ? -24.645 -29.124 23.451 1.00 45.16 65 ASN B N 1
ATOM 3409 C CA . ASN B 1 66 ? -23.261 -28.750 23.206 1.00 43.66 65 ASN B CA 1
ATOM 3410 C C . ASN B 1 66 ? -22.990 -28.821 21.719 1.00 46.73 65 ASN B C 1
ATOM 3411 O O . ASN B 1 66 ? -23.515 -29.709 21.035 1.00 41.69 65 ASN B O 1
ATOM 3416 N N . GLY B 1 67 ? -22.179 -27.886 21.227 1.00 41.26 66 GLY B N 1
ATOM 3417 C CA . GLY B 1 67 ? -21.605 -27.975 19.888 1.00 42.34 66 GLY B CA 1
ATOM 3418 C C . GLY B 1 67 ? -20.739 -29.215 19.815 1.00 34.03 66 GLY B C 1
ATOM 3419 O O . GLY B 1 67 ? -20.229 -29.690 20.829 1.00 34.76 66 GLY B O 1
ATOM 3420 N N . LEU B 1 68 ? -20.594 -29.766 18.621 1.00 31.06 67 LEU B N 1
ATOM 3421 C CA . LEU B 1 68 ? -19.968 -31.082 18.516 1.00 27.96 67 LEU B CA 1
ATOM 3422 C C . LEU B 1 68 ? -18.488 -31.079 18.873 1.00 31.54 67 LEU B C 1
ATOM 3423 O O . LEU B 1 68 ? -18.010 -32.021 19.519 1.00 33.41 67 LEU B O 1
ATOM 3428 N N . LYS B 1 69 ? -17.781 -30.012 18.503 1.00 28.58 68 LYS B N 1
ATOM 3429 C CA . LYS B 1 69 ? -16.331 -29.946 18.701 1.00 22.80 68 LYS B CA 1
ATOM 3430 C C . LYS B 1 69 ? -15.986 -30.095 20.186 1.00 28.34 68 LYS B C 1
ATOM 3431 O O . LYS B 1 69 ? -15.096 -30.858 20.556 1.00 33.77 68 LYS B O 1
ATOM 3437 N N . ARG B 1 70 ? -16.729 -29.384 21.021 1.00 32.70 69 ARG B N 1
ATOM 3438 C CA . ARG B 1 70 ? -16.576 -29.434 22.483 1.00 34.38 69 ARG B CA 1
ATOM 3439 C C . ARG B 1 70 ? -16.748 -30.855 23.047 1.00 38.77 69 ARG B C 1
ATOM 3440 O O . ARG B 1 70 ? -16.100 -31.233 24.021 1.00 40.24 69 ARG B O 1
ATOM 3448 N N . LEU B 1 71 ? -17.628 -31.642 22.432 1.00 34.18 70 LEU B N 1
ATOM 3449 C CA . LEU B 1 71 ? -17.850 -33.022 22.873 1.00 35.67 70 LEU B CA 1
ATOM 3450 C C . LEU B 1 71 ? -16.725 -33.967 22.453 1.00 34.92 70 LEU B C 1
ATOM 3451 O O . LEU B 1 71 ? -16.561 -35.056 23.015 1.00 36.83 70 LEU B O 1
ATOM 3456 N N . LEU B 1 72 ? -15.932 -33.557 21.475 1.00 27.14 71 LEU B N 1
ATOM 3457 C CA . LEU B 1 72 ? -15.011 -34.501 20.861 1.00 28.45 71 LEU B CA 1
ATOM 3458 C C . LEU B 1 72 ? -13.523 -34.261 21.106 1.00 28.07 71 LEU B C 1
ATOM 3459 O O . LEU B 1 72 ? -12.753 -35.200 20.994 1.00 28.78 71 LEU B O 1
ATOM 3464 N N . ILE B 1 73 ? -13.116 -33.027 21.402 1.00 31.48 72 ILE B N 1
ATOM 3465 C CA . ILE B 1 73 ? -11.695 -32.774 21.690 1.00 26.43 72 ILE B CA 1
ATOM 3466 C C . ILE B 1 73 ? -11.260 -33.645 22.867 1.00 31.85 72 ILE B C 1
ATOM 3467 O O . ILE B 1 73 ? -11.927 -33.677 23.901 1.00 27.11 72 ILE B O 1
ATOM 3472 N N . GLY B 1 74 ? -10.185 -34.406 22.665 1.00 30.00 73 GLY B N 1
ATOM 3473 C CA . GLY B 1 74 ? -9.628 -35.263 23.702 1.00 28.00 73 GLY B CA 1
ATOM 3474 C C . GLY B 1 74 ? -10.206 -36.667 23.700 1.00 36.29 73 GLY B C 1
ATOM 3475 O O . GLY B 1 74 ? -9.787 -37.520 24.494 1.00 35.02 73 GLY B O 1
ATOM 3476 N N . GLU B 1 75 ? -11.174 -36.925 22.817 1.00 29.59 74 GLU B N 1
ATOM 3477 C CA . GLU B 1 75 ? -11.750 -38.264 22.753 1.00 25.08 74 GLU B CA 1
ATOM 3478 C C . GLU B 1 75 ? -10.945 -39.266 21.910 1.00 29.00 74 GLU B C 1
ATOM 3479 O O . GLU B 1 75 ? -10.116 -38.854 21.107 1.00 29.73 74 GLU B O 1
ATOM 3485 N N . ASN B 1 76 ? -11.193 -40.572 22.113 1.00 33.63 75 ASN B N 1
ATOM 3486 C CA A ASN B 1 76 ? -10.527 -41.638 21.313 0.50 32.09 75 ASN B CA 1
ATOM 3487 C CA B ASN B 1 76 ? -10.554 -41.620 21.343 0.50 33.05 75 ASN B CA 1
ATOM 3488 C C . ASN B 1 76 ? -11.232 -41.769 19.988 1.00 29.06 75 ASN B C 1
ATOM 3489 O O . ASN B 1 76 ? -12.358 -42.287 19.918 1.00 26.26 75 ASN B O 1
ATOM 3498 N N . ALA B 1 77 ? -10.552 -41.306 18.938 1.00 29.55 76 ALA B N 1
ATOM 3499 C CA . ALA B 1 77 ? -11.103 -41.268 17.577 1.00 23.77 76 ALA B CA 1
ATOM 3500 C C . ALA B 1 77 ? -11.584 -42.622 17.041 1.00 27.06 76 ALA B C 1
ATOM 3501 O O . ALA B 1 77 ? -12.512 -42.661 16.225 1.00 25.25 76 ALA B O 1
ATOM 3503 N N . LEU B 1 78 ? -10.962 -43.720 17.494 1.00 23.29 77 LEU B N 1
ATOM 3504 C CA . LEU B 1 78 ? -11.295 -45.060 16.992 1.00 25.79 77 LEU B CA 1
ATOM 3505 C C . LEU B 1 78 ? -12.645 -45.554 17.431 1.00 23.21 77 LEU B C 1
ATOM 3506 O O . LEU B 1 78 ? -13.161 -46.514 16.852 1.00 21.66 77 LEU B O 1
ATOM 3511 N N . GLU B 1 79 ? -13.206 -44.928 18.466 1.00 22.71 78 GLU B N 1
ATOM 3512 C CA . GLU B 1 79 ? -14.433 -45.409 19.095 1.00 21.50 78 GLU B CA 1
ATOM 3513 C C . GLU B 1 79 ? -15.640 -44.765 18.445 1.00 23.39 78 GLU B C 1
ATOM 3514 O O . GLU B 1 79 ? -16.386 -44.011 19.074 1.00 21.53 78 GLU B O 1
ATOM 3520 N N . ILE B 1 80 ? -15.794 -45.053 17.151 1.00 23.64 79 ILE B N 1
ATOM 3521 C CA . ILE B 1 80 ? -16.650 -44.267 16.284 1.00 17.77 79 ILE B CA 1
ATOM 3522 C C . ILE B 1 80 ? -18.115 -44.301 16.723 1.00 17.66 79 ILE B C 1
ATOM 3523 O O . ILE B 1 80 ? -18.745 -43.226 16.876 1.00 21.66 79 ILE B O 1
ATOM 3528 N N . GLU B 1 81 ? -18.643 -45.502 16.973 1.00 18.63 80 GLU B N 1
ATOM 3529 C CA . GLU B 1 81 ? -20.079 -45.623 17.304 1.00 21.97 80 GLU B CA 1
ATOM 3530 C C . GLU B 1 81 ? -20.415 -44.988 18.664 1.00 24.69 80 GLU B C 1
ATOM 3531 O O . GLU B 1 81 ? -21.447 -44.315 18.792 1.00 22.37 80 GLU B O 1
ATOM 3537 N N . ARG B 1 82 ? -19.532 -45.174 19.649 1.00 25.25 81 ARG B N 1
ATOM 3538 C CA . ARG B 1 82 ? -19.696 -44.507 20.958 1.00 27.18 81 ARG B CA 1
ATOM 3539 C C . ARG B 1 82 ? -19.677 -42.977 20.797 1.00 31.58 81 ARG B C 1
ATOM 3540 O O . ARG B 1 82 ? -20.485 -42.291 21.441 1.00 24.00 81 ARG B O 1
ATOM 3548 N N . LEU B 1 83 ? -18.780 -42.465 19.941 1.00 20.93 82 LEU B N 1
ATOM 3549 C CA . LEU B 1 83 ? -18.705 -41.019 19.639 1.00 24.23 82 LEU B CA 1
ATOM 3550 C C . LEU B 1 83 ? -19.944 -40.513 18.905 1.00 28.34 82 LEU B C 1
ATOM 3551 O O . LEU B 1 83 ? -20.392 -39.400 19.177 1.00 26.73 82 LEU B O 1
ATOM 3556 N N . TRP B 1 84 ? -20.490 -41.331 17.992 1.00 22.95 83 TRP B N 1
ATOM 3557 C CA . TRP B 1 84 ? -21.774 -41.015 17.342 1.00 17.55 83 TRP B CA 1
ATOM 3558 C C . TRP B 1 84 ? -22.839 -40.826 18.408 1.00 20.29 83 TRP B C 1
ATOM 3559 O O . TRP B 1 84 ? -23.563 -39.837 18.393 1.00 20.94 83 TRP B O 1
ATOM 3570 N N . ASN B 1 85 ? -22.928 -41.777 19.331 1.00 19.62 84 ASN B N 1
ATOM 3571 C CA . ASN B 1 85 ? -23.920 -41.663 20.392 1.00 26.70 84 ASN B CA 1
ATOM 3572 C C . ASN B 1 85 ? -23.672 -40.507 21.356 1.00 26.30 84 ASN B C 1
ATOM 3573 O O . ASN B 1 85 ? -24.623 -39.868 21.786 1.00 24.56 84 ASN B O 1
ATOM 3578 N N . LYS B 1 86 ? -22.405 -40.231 21.674 1.00 26.66 85 LYS B N 1
ATOM 3579 C CA . LYS B 1 86 ? -22.059 -39.043 22.484 1.00 27.26 85 LYS B CA 1
ATOM 3580 C C . LYS B 1 86 ? -22.507 -37.718 21.861 1.00 27.60 85 LYS B C 1
ATOM 3581 O O . LYS B 1 86 ? -23.037 -36.830 22.548 1.00 21.42 85 LYS B O 1
ATOM 3587 N N . MET B 1 87 ? -22.324 -37.591 20.545 1.00 18.96 86 MET B N 1
ATOM 3588 C CA . MET B 1 87 ? -22.738 -36.387 19.816 1.00 21.70 86 MET B CA 1
ATOM 3589 C C . MET B 1 87 ? -24.245 -36.293 19.726 1.00 16.54 86 MET B C 1
ATOM 3590 O O . MET B 1 87 ? -24.822 -35.197 19.831 1.00 24.80 86 MET B O 1
ATOM 3595 N N . TYR B 1 88 ? -24.880 -37.442 19.489 1.00 21.88 87 TYR B N 1
ATOM 3596 C CA . TYR B 1 88 ? -26.329 -37.511 19.306 1.00 19.68 87 TYR B CA 1
ATOM 3597 C C . TYR B 1 88 ? -27.023 -37.092 20.592 1.00 22.58 87 TYR B C 1
ATOM 3598 O O . TYR B 1 88 ? -27.941 -36.260 20.596 1.00 22.99 87 TYR B O 1
ATOM 3607 N N . TRP B 1 89 ? -26.538 -37.655 21.686 1.00 25.35 88 TRP B N 1
ATOM 3608 C CA . TRP B 1 89 ? -27.013 -37.312 23.020 1.00 27.38 88 TRP B CA 1
ATOM 3609 C C . TRP B 1 89 ? -26.636 -35.895 23.441 1.00 23.98 88 TRP B C 1
ATOM 3610 O O . TRP B 1 89 ? -27.481 -35.150 23.970 1.00 27.83 88 TRP B O 1
ATOM 3621 N N . GLY B 1 90 ? -25.378 -35.527 23.231 1.00 30.28 89 GLY B N 1
ATOM 3622 C CA . GLY B 1 90 ? -24.844 -34.250 23.694 1.00 31.75 89 GLY B CA 1
ATOM 3623 C C . GLY B 1 90 ? -25.365 -33.016 22.988 1.00 38.47 89 GLY B C 1
ATOM 3624 O O . GLY B 1 90 ? -25.330 -31.924 23.550 1.00 39.52 89 GLY B O 1
ATOM 3625 N N . SER B 1 91 ? -25.844 -33.184 21.756 1.00 29.82 90 SER B N 1
ATOM 3626 C CA . SER B 1 91 ? -26.369 -32.067 20.990 1.00 32.52 90 SER B CA 1
ATOM 3627 C C . SER B 1 91 ? -27.870 -32.227 20.775 1.00 38.57 90 SER B C 1
ATOM 3628 O O . SER B 1 91 ? -28.479 -31.493 19.985 1.00 36.74 90 SER B O 1
ATOM 3631 N N . ASN B 1 92 ? -28.461 -33.164 21.511 1.00 38.71 91 ASN B N 1
ATOM 3632 C CA . ASN B 1 92 ? -29.829 -33.624 21.267 1.00 42.62 91 ASN B CA 1
ATOM 3633 C C . ASN B 1 92 ? -30.862 -32.517 21.199 1.00 36.49 91 ASN B C 1
ATOM 3634 O O . ASN B 1 92 ? -31.743 -32.560 20.346 1.00 44.12 91 ASN B O 1
ATOM 3639 N N . TYR B 1 93 ? -30.719 -31.520 22.068 1.00 40.32 92 TYR B N 1
ATOM 3640 C CA . TYR B 1 93 ? -31.650 -30.402 22.138 1.00 42.09 92 TYR B CA 1
ATOM 3641 C C . TYR B 1 93 ? -31.661 -29.548 20.874 1.00 36.46 92 TYR B C 1
ATOM 3642 O O . TYR B 1 93 ? -32.711 -29.046 20.476 1.00 43.09 92 TYR B O 1
ATOM 3651 N N . MET B 1 94 ? -30.496 -29.384 20.251 1.00 36.62 93 MET B N 1
ATOM 3652 C CA . MET B 1 94 ? -30.385 -28.614 19.008 1.00 32.27 93 MET B CA 1
ATOM 3653 C C . MET B 1 94 ? -30.324 -29.488 17.758 1.00 35.31 93 MET B C 1
ATOM 3654 O O . MET B 1 94 ? -30.569 -29.009 16.647 1.00 34.52 93 MET B O 1
ATOM 3659 N N . GLY B 1 95 ? -29.985 -30.759 17.956 1.00 44.86 94 GLY B N 1
ATOM 3660 C CA . GLY B 1 95 ? -29.831 -31.723 16.871 1.00 32.29 94 GLY B CA 1
ATOM 3661 C C . GLY B 1 95 ? -31.003 -32.667 16.801 1.00 36.20 94 GLY B C 1
ATOM 3662 O O . GLY B 1 95 ? -32.106 -32.240 16.474 1.00 35.16 94 GLY B O 1
ATOM 3663 N N . ARG B 1 96 ? -30.739 -33.955 17.055 1.00 26.42 95 ARG B N 1
ATOM 3664 C CA . ARG B 1 96 ? -31.731 -35.043 17.057 1.00 30.19 95 ARG B CA 1
ATOM 3665 C C . ARG B 1 96 ? -32.254 -35.399 15.635 1.00 18.13 95 ARG B C 1
ATOM 3666 O O . ARG B 1 96 ? -32.271 -36.565 15.274 1.00 23.46 95 ARG B O 1
ATOM 3674 N N . ARG B 1 97 ? -32.694 -34.389 14.889 1.00 24.61 96 ARG B N 1
ATOM 3675 C CA . ARG B 1 97 ? -33.137 -34.532 13.487 1.00 23.72 96 ARG B CA 1
ATOM 3676 C C . ARG B 1 97 ? -32.651 -33.305 12.720 1.00 26.13 96 ARG B C 1
ATOM 3677 O O . ARG B 1 97 ? -32.399 -32.258 13.316 1.00 23.88 96 ARG B O 1
ATOM 3685 N N . GLY B 1 98 ? -32.540 -33.398 11.393 1.00 20.48 97 GLY B N 1
ATOM 3686 C CA . GLY B 1 98 ? -32.241 -32.178 10.651 1.00 16.64 97 GLY B CA 1
ATOM 3687 C C . GLY B 1 98 ? -30.797 -31.734 10.680 1.00 17.51 97 GLY B C 1
ATOM 3688 O O . GLY B 1 98 ? -29.882 -32.561 10.597 1.00 20.67 97 GLY B O 1
ATOM 3689 N N . ALA B 1 99 ? -30.594 -30.424 10.810 1.00 19.88 98 ALA B N 1
ATOM 3690 C CA . ALA B 1 99 ? -29.257 -29.816 10.700 1.00 23.62 98 ALA B CA 1
ATOM 3691 C C . ALA B 1 99 ? -28.184 -30.395 11.610 1.00 27.76 98 ALA B C 1
ATOM 3692 O O . ALA B 1 99 ? -27.061 -30.631 11.158 1.00 22.80 98 ALA B O 1
ATOM 3694 N N . GLY B 1 100 ? -28.516 -30.630 12.891 1.00 20.32 99 GLY B N 1
ATOM 3695 C CA . GLY B 1 100 ? -27.568 -31.288 13.779 1.00 20.51 99 GLY B CA 1
ATOM 3696 C C . GLY B 1 100 ? -27.046 -32.659 13.331 1.00 20.37 99 GLY B C 1
ATOM 3697 O O . GLY B 1 100 ? -25.885 -32.981 13.566 1.00 23.10 99 GLY B O 1
ATOM 3698 N N . ILE B 1 101 ? -27.902 -33.458 12.693 1.00 19.27 100 ILE B N 1
ATOM 3699 C CA . ILE B 1 101 ? -27.534 -34.780 12.190 1.00 21.33 100 ILE B CA 1
ATOM 3700 C C . ILE B 1 101 ? -26.647 -34.662 10.933 1.00 22.32 100 ILE B C 1
ATOM 3701 O O . ILE B 1 101 ? -25.756 -35.492 10.722 1.00 19.24 100 ILE B O 1
ATOM 3706 N N . HIS B 1 102 ? -26.874 -33.609 10.142 1.00 24.69 101 HIS B N 1
ATOM 3707 C CA . HIS B 1 102 ? -25.973 -33.305 9.012 1.00 28.83 101 HIS B CA 1
ATOM 3708 C C . HIS B 1 102 ? -24.560 -33.040 9.564 1.00 23.88 101 HIS B C 1
ATOM 3709 O O . HIS B 1 102 ? -23.581 -33.587 9.054 1.00 23.57 101 HIS B O 1
ATOM 3716 N N . ALA B 1 103 ? -24.462 -32.238 10.635 1.00 23.49 102 ALA B N 1
ATOM 3717 C CA . ALA B 1 103 ? -23.175 -31.947 11.273 1.00 23.77 102 ALA B CA 1
ATOM 3718 C C . ALA B 1 103 ? -22.509 -33.219 11.830 1.00 24.07 102 ALA B C 1
ATOM 3719 O O . ALA B 1 103 ? -21.298 -33.415 11.653 1.00 22.02 102 ALA B O 1
ATOM 3721 N N . ILE B 1 104 ? -23.300 -34.076 12.476 1.00 25.57 103 ILE B N 1
ATOM 3722 C CA . ILE B 1 104 ? -22.822 -35.387 12.934 1.00 25.82 103 ILE B CA 1
ATOM 3723 C C . ILE B 1 104 ? -22.342 -36.221 11.748 1.00 19.29 103 ILE B C 1
ATOM 3724 O O . ILE B 1 104 ? -21.268 -36.836 11.830 1.00 18.24 103 ILE B O 1
ATOM 3729 N N . SER B 1 105 ? -23.087 -36.201 10.642 1.00 26.18 104 SER B N 1
ATOM 3730 C CA . SER B 1 105 ? -22.707 -37.019 9.474 1.00 17.22 104 SER B CA 1
ATOM 3731 C C . SER B 1 105 ? -21.289 -36.721 9.028 1.00 23.16 104 SER B C 1
ATOM 3732 O O . SER B 1 105 ? -20.495 -37.650 8.845 1.00 27.03 104 SER B O 1
ATOM 3735 N N . ALA B 1 106 ? -20.974 -35.433 8.865 1.00 25.19 105 ALA B N 1
ATOM 3736 C CA . ALA B 1 106 ? -19.649 -34.993 8.440 1.00 19.98 105 ALA B CA 1
ATOM 3737 C C . ALA B 1 106 ? -18.548 -35.505 9.330 1.00 21.82 105 ALA B C 1
ATOM 3738 O O . ALA B 1 106 ? -17.527 -36.031 8.866 1.00 22.21 105 ALA B O 1
ATOM 3740 N N . ILE B 1 107 ? -18.757 -35.374 10.637 1.00 22.45 106 ILE B N 1
ATOM 3741 C CA . ILE B 1 107 ? -17.750 -35.841 11.574 1.00 19.28 106 ILE B CA 1
ATOM 3742 C C . ILE B 1 107 ? -17.599 -37.361 11.521 1.00 17.05 106 ILE B C 1
ATOM 3743 O O . ILE B 1 107 ? -16.477 -37.887 11.504 1.00 19.48 106 ILE B O 1
ATOM 3748 N N . ASP B 1 108 ? -18.721 -38.062 11.494 1.00 18.66 107 ASP B N 1
ATOM 3749 C CA . ASP B 1 108 ? -18.714 -39.504 11.423 1.00 19.11 107 ASP B CA 1
ATOM 3750 C C . ASP B 1 108 ? -17.911 -40.008 10.220 1.00 20.73 107 ASP B C 1
ATOM 3751 O O . ASP B 1 108 ? -17.096 -40.914 10.337 1.00 23.62 107 ASP B O 1
ATOM 3756 N N . ILE B 1 109 ? -18.148 -39.390 9.069 1.00 22.97 108 ILE B N 1
ATOM 3757 C CA . ILE B 1 109 ? -17.406 -39.736 7.864 1.00 22.89 108 ILE B CA 1
ATOM 3758 C C . ILE B 1 109 ? -15.882 -39.567 8.092 1.00 21.24 108 ILE B C 1
ATOM 3759 O O . ILE B 1 109 ? -15.095 -40.490 7.805 1.00 23.06 108 ILE B O 1
ATOM 3764 N N . ALA B 1 110 ? -15.495 -38.435 8.678 1.00 24.72 109 ALA B N 1
ATOM 3765 C CA . ALA B 1 110 ? -14.082 -38.163 8.991 1.00 28.75 109 ALA B CA 1
ATOM 3766 C C . ALA B 1 110 ? -13.465 -39.208 9.932 1.00 24.28 109 ALA B C 1
ATOM 3767 O O . ALA B 1 110 ? -12.300 -39.604 9.778 1.00 22.24 109 ALA B O 1
ATOM 3769 N N . LEU B 1 111 ? -14.253 -39.653 10.913 1.00 31.69 110 LEU B N 1
ATOM 3770 C CA . LEU B 1 111 ? -13.794 -40.677 11.838 1.00 24.73 110 LEU B CA 1
ATOM 3771 C C . LEU B 1 111 ? -13.545 -42.015 11.157 1.00 24.54 110 LEU B C 1
ATOM 3772 O O . LEU B 1 111 ? -12.561 -42.669 11.471 1.00 21.63 110 LEU B O 1
ATOM 3777 N N . TRP B 1 112 ? -14.416 -42.415 10.226 1.00 23.96 111 TRP B N 1
ATOM 3778 C CA . TRP B 1 112 ? -14.170 -43.612 9.420 1.00 32.32 111 TRP B CA 1
ATOM 3779 C C . TRP B 1 112 ? -12.903 -43.500 8.571 1.00 26.10 111 TRP B C 1
ATOM 3780 O O . TRP B 1 112 ? -12.129 -44.468 8.488 1.00 23.66 111 TRP B O 1
ATOM 3791 N N . ASP B 1 113 ? -12.700 -42.326 7.954 1.00 28.97 112 ASP B N 1
ATOM 3792 C CA . ASP B 1 113 ? -11.488 -42.046 7.173 1.00 28.88 112 ASP B CA 1
ATOM 3793 C C . ASP B 1 113 ? -10.243 -42.215 8.060 1.00 27.95 112 ASP B C 1
ATOM 3794 O O . ASP B 1 113 ? -9.256 -42.853 7.645 1.00 24.81 112 ASP B O 1
ATOM 3799 N N . ILE B 1 114 ? -10.320 -41.736 9.308 1.00 26.60 113 ILE B N 1
ATOM 3800 C CA . ILE B 1 114 ? -9.216 -41.876 10.260 1.00 24.39 113 ILE B CA 1
ATOM 3801 C C . ILE B 1 114 ? -8.940 -43.333 10.609 1.00 27.38 113 ILE B C 1
ATOM 3802 O O . ILE B 1 114 ? -7.784 -43.768 10.566 1.00 24.40 113 ILE B O 1
ATOM 3807 N N . ALA B 1 115 ? -10.002 -44.075 10.953 1.00 26.29 114 ALA B N 1
ATOM 3808 C CA . ALA B 1 115 ? -9.870 -45.480 11.358 1.00 26.97 114 ALA B CA 1
ATOM 3809 C C . ALA B 1 115 ? -9.214 -46.306 10.262 1.00 18.83 114 ALA B C 1
ATOM 3810 O O . ALA B 1 115 ? -8.319 -47.117 10.520 1.00 26.63 114 ALA B O 1
ATOM 3812 N N . GLY B 1 116 ? -9.642 -46.073 9.027 1.00 23.79 115 GLY B N 1
ATOM 3813 C CA . GLY B 1 116 ? -9.061 -46.746 7.883 1.00 25.02 115 GLY B CA 1
ATOM 3814 C C . GLY B 1 116 ? -7.562 -46.519 7.744 1.00 21.08 115 GLY B C 1
ATOM 3815 O O . GLY B 1 116 ? -6.798 -47.473 7.552 1.00 23.31 115 GLY B O 1
ATOM 3816 N N . GLN B 1 117 ? -7.144 -45.272 7.876 1.00 24.48 116 GLN B N 1
ATOM 3817 C CA . GLN B 1 117 ? -5.721 -44.931 7.804 1.00 24.39 116 GLN B CA 1
ATOM 3818 C C . GLN B 1 117 ? -4.970 -45.570 8.964 1.00 25.70 116 GLN B C 1
ATOM 3819 O O . GLN B 1 117 ? -3.898 -46.167 8.794 1.00 23.65 116 GLN B O 1
ATOM 3825 N N . PHE B 1 118 ? -5.550 -45.448 10.148 1.00 23.64 117 PHE B N 1
ATOM 3826 C CA . PHE B 1 118 ? -4.936 -45.999 11.342 1.00 23.14 117 PHE B CA 1
ATOM 3827 C C . PHE B 1 118 ? -4.766 -47.525 11.303 1.00 33.32 117 PHE B C 1
ATOM 3828 O O . PHE B 1 118 ? -3.741 -48.063 11.749 1.00 31.21 117 PHE B O 1
ATOM 3836 N N . TYR B 1 119 ? -5.757 -48.212 10.749 1.00 25.77 118 TYR B N 1
ATOM 3837 C CA . TYR B 1 119 ? -5.725 -49.651 10.645 1.00 25.16 118 TYR B CA 1
ATOM 3838 C C . TYR B 1 119 ? -5.037 -50.152 9.373 1.00 26.13 118 TYR B C 1
ATOM 3839 O O . TYR B 1 119 ? -4.815 -51.351 9.225 1.00 30.84 118 TYR B O 1
ATOM 3848 N N . GLY B 1 120 ? -4.699 -49.232 8.472 1.00 32.45 119 GLY B N 1
ATOM 3849 C CA . GLY B 1 120 ? -4.043 -49.567 7.208 1.00 27.14 119 GLY B CA 1
ATOM 3850 C C . GLY B 1 120 ? -4.910 -50.278 6.179 1.00 33.96 119 GLY B C 1
ATOM 3851 O O . GLY B 1 120 ? -4.394 -51.027 5.336 1.00 28.51 119 GLY B O 1
ATOM 3852 N N . VAL B 1 121 ? -6.227 -50.060 6.245 1.00 25.54 120 VAL B N 1
ATOM 3853 C CA . VAL B 1 121 ? -7.185 -50.765 5.383 1.00 26.70 120 VAL B CA 1
ATOM 3854 C C . VAL B 1 121 ? -8.221 -49.782 4.836 1.00 26.88 120 VAL B C 1
ATOM 3855 O O . VAL B 1 121 ? -8.553 -48.810 5.498 1.00 26.68 120 VAL B O 1
ATOM 3859 N N . PRO B 1 122 ? -8.733 -50.021 3.605 1.00 24.05 121 PRO B N 1
ATOM 3860 C CA . PRO B 1 122 ? -9.848 -49.237 3.102 1.00 26.34 121 PRO B CA 1
ATOM 3861 C C . PRO B 1 122 ? -11.044 -49.350 4.031 1.00 29.78 121 PRO B C 1
ATOM 3862 O O . PRO B 1 122 ? -11.224 -50.389 4.673 1.00 26.60 121 PRO B O 1
ATOM 3866 N N . VAL B 1 123 ? -11.844 -48.290 4.094 1.00 28.83 122 VAL B N 1
ATOM 3867 C CA . VAL B 1 123 ? -13.093 -48.292 4.867 1.00 26.93 122 VAL B CA 1
ATOM 3868 C C . VAL B 1 123 ? -13.985 -49.477 4.514 1.00 26.28 122 VAL B C 1
ATOM 3869 O O . VAL B 1 123 ? -14.562 -50.103 5.406 1.00 22.72 122 VAL B O 1
ATOM 3873 N N . HIS B 1 124 ? -14.074 -49.838 3.234 1.00 21.26 123 HIS B N 1
ATOM 3874 C CA . HIS B 1 124 ? -14.889 -50.993 2.872 1.00 21.72 123 HIS B CA 1
ATOM 3875 C C . HIS B 1 124 ? -14.553 -52.308 3.597 1.00 25.87 123 HIS B C 1
ATOM 3876 O O . HIS B 1 124 ? -15.447 -53.124 3.776 1.00 27.08 123 HIS B O 1
ATOM 3883 N N . THR B 1 125 ? -13.291 -52.498 4.006 1.00 24.76 124 THR B N 1
ATOM 3884 C CA . THR B 1 125 ? -12.864 -53.654 4.817 1.00 26.07 124 THR B CA 1
ATOM 3885 C C . THR B 1 125 ? -13.421 -53.562 6.243 1.00 24.59 124 THR B C 1
ATOM 3886 O O . THR B 1 125 ? -13.923 -54.551 6.775 1.00 25.91 124 THR B O 1
ATOM 3890 N N . LEU B 1 126 ? -13.345 -52.373 6.830 1.00 23.38 125 LEU B N 1
ATOM 3891 C CA . LEU B 1 126 ? -13.925 -52.111 8.154 1.00 26.89 125 LEU B CA 1
ATOM 3892 C C . LEU B 1 126 ? -15.444 -52.255 8.149 1.00 33.78 125 LEU B C 1
ATOM 3893 O O . LEU B 1 126 ? -16.051 -52.529 9.191 1.00 22.28 125 LEU B O 1
ATOM 3898 N N . LEU B 1 127 ? -16.067 -52.083 6.984 1.00 21.05 126 LEU B N 1
ATOM 3899 C CA . LEU B 1 127 ? -17.512 -52.225 6.892 1.00 23.34 126 LEU B CA 1
ATOM 3900 C C . LEU B 1 127 ? -17.930 -53.675 6.623 1.00 20.77 126 LEU B C 1
ATOM 3901 O O . LEU B 1 127 ? -19.124 -53.981 6.515 1.00 27.37 126 LEU B O 1
ATOM 3906 N N . GLY B 1 128 ? -16.961 -54.577 6.538 1.00 19.88 127 GLY B N 1
ATOM 3907 C CA . GLY B 1 128 ? -17.304 -55.963 6.327 1.00 18.58 127 GLY B CA 1
ATOM 3908 C C . GLY B 1 128 ? -16.669 -56.630 5.136 1.00 29.58 127 GLY B C 1
ATOM 3909 O O . GLY B 1 128 ? -16.672 -57.841 5.064 1.00 23.85 127 GLY B O 1
ATOM 3910 N N . GLY B 1 129 ? -16.142 -55.843 4.203 1.00 23.19 128 GLY B N 1
ATOM 3911 C CA . GLY B 1 129 ? -15.381 -56.403 3.082 1.00 27.99 128 GLY B CA 1
ATOM 3912 C C . GLY B 1 129 ? -16.083 -56.195 1.760 1.00 34.17 128 GLY B C 1
ATOM 3913 O O . GLY B 1 129 ? -17.311 -56.199 1.700 1.00 36.76 128 GLY B O 1
ATOM 3914 N N . LYS B 1 130 ? -15.313 -56.052 0.688 1.00 27.64 129 LYS B N 1
ATOM 3915 C CA . LYS B 1 130 ? -15.904 -55.634 -0.585 1.00 32.14 129 LYS B CA 1
ATOM 3916 C C . LYS B 1 130 ? -16.478 -56.774 -1.412 1.00 22.07 129 LYS B C 1
ATOM 3917 O O . LYS B 1 130 ? -15.889 -57.861 -1.530 1.00 27.77 129 LYS B O 1
ATOM 3923 N N . TYR B 1 131 ? -17.666 -56.526 -1.945 1.00 24.27 130 TYR B N 1
ATOM 3924 C CA . TYR B 1 131 ? -18.365 -57.493 -2.780 1.00 29.17 130 TYR B CA 1
ATOM 3925 C C . TYR B 1 131 ? -18.096 -57.274 -4.266 1.00 37.14 130 TYR B C 1
ATOM 3926 O O . TYR B 1 131 ? -18.445 -58.123 -5.078 1.00 34.98 130 TYR B O 1
ATOM 3935 N N . ARG B 1 132 ? -17.511 -56.129 -4.615 1.00 30.73 131 ARG B N 1
ATOM 3936 C CA . ARG B 1 132 ? -17.346 -55.742 -6.030 1.00 37.74 131 ARG B CA 1
ATOM 3937 C C . ARG B 1 132 ? -16.182 -54.782 -6.226 1.00 36.39 131 ARG B C 1
ATOM 3938 O O . ARG B 1 132 ? -15.813 -54.054 -5.309 1.00 30.83 131 ARG B O 1
ATOM 3946 N N . ASP B 1 133 ? -15.610 -54.799 -7.433 1.00 34.59 132 ASP B N 1
ATOM 3947 C CA . ASP B 1 133 ? -14.462 -53.963 -7.783 1.00 36.36 132 ASP B CA 1
ATOM 3948 C C . ASP B 1 133 ? -14.875 -52.650 -8.420 1.00 35.30 132 ASP B C 1
ATOM 3949 O O . ASP B 1 133 ? -14.054 -51.742 -8.568 1.00 36.00 132 ASP B O 1
ATOM 3954 N N . LYS B 1 134 ? -16.143 -52.565 -8.803 1.00 37.05 133 LYS B N 1
ATOM 3955 C CA . LYS B 1 134 ? -16.716 -51.340 -9.337 1.00 36.03 133 LYS B CA 1
ATOM 3956 C C . LYS B 1 134 ? -18.223 -51.327 -9.139 1.00 35.79 133 LYS B C 1
ATOM 3957 O O . LYS B 1 134 ? -18.849 -52.374 -8.977 1.00 44.03 133 LYS B O 1
ATOM 3963 N N . ILE B 1 135 ? -18.793 -50.127 -9.176 1.00 35.83 134 ILE B N 1
ATOM 3964 C CA . ILE B 1 135 ? -20.211 -49.920 -8.903 1.00 36.62 134 ILE B CA 1
ATOM 3965 C C . ILE B 1 135 ? -20.883 -49.288 -10.112 1.00 32.96 134 ILE B C 1
ATOM 3966 O O . ILE B 1 135 ? -20.406 -48.271 -10.622 1.00 39.24 134 ILE B O 1
ATOM 3971 N N . ARG B 1 136 ? -21.966 -49.912 -10.580 1.00 35.93 135 ARG B N 1
ATOM 3972 C CA . ARG B 1 136 ? -22.806 -49.351 -11.643 1.00 35.72 135 ARG B CA 1
ATOM 3973 C C . ARG B 1 136 ? -23.369 -47.983 -11.238 1.00 45.86 135 ARG B C 1
ATOM 3974 O O . ARG B 1 136 ? -23.812 -47.801 -10.101 1.00 38.80 135 ARG B O 1
ATOM 3982 N N . CYS B 1 137 ? -23.302 -47.012 -12.151 1.00 36.08 136 CYS B N 1
ATOM 3983 C CA . CYS B 1 137 ? -23.835 -45.680 -11.877 1.00 42.71 136 CYS B CA 1
ATOM 3984 C C . CYS B 1 137 ? -25.013 -45.303 -12.750 1.00 43.48 136 CYS B C 1
ATOM 3985 O O . CYS B 1 137 ? -25.197 -45.837 -13.846 1.00 47.41 136 CYS B O 1
ATOM 3988 N N . TYR B 1 138 ? -25.826 -44.390 -12.239 1.00 38.86 137 TYR B N 1
ATOM 3989 C CA . TYR B 1 138 ? -26.756 -43.666 -13.071 1.00 39.55 137 TYR B CA 1
ATOM 3990 C C . TYR B 1 138 ? -26.404 -42.188 -13.095 1.00 41.64 137 TYR B C 1
ATOM 3991 O O . TYR B 1 138 ? -25.825 -41.653 -12.143 1.00 35.43 137 TYR B O 1
ATOM 4000 N N . GLY B 1 139 ? -26.763 -41.528 -14.192 1.00 41.13 138 GLY B N 1
ATOM 4001 C CA . GLY B 1 139 ? -26.435 -40.123 -14.371 1.00 34.46 138 GLY B CA 1
ATOM 4002 C C . GLY B 1 139 ? -27.647 -39.253 -14.236 1.00 29.36 138 GLY B C 1
ATOM 4003 O O . GLY B 1 139 ? -28.764 -39.714 -14.412 1.00 43.83 138 GLY B O 1
ATOM 4004 N N . THR B 1 140 ? -27.435 -37.987 -13.892 1.00 40.77 139 THR B N 1
ATOM 4005 C CA . THR B 1 140 ? -28.560 -37.075 -13.702 1.00 44.71 139 THR B CA 1
ATOM 4006 C C . THR B 1 140 ? -28.403 -35.764 -14.464 1.00 45.94 139 THR B C 1
ATOM 4007 O O . THR B 1 140 ? -27.287 -35.274 -14.667 1.00 53.21 139 THR B O 1
ATOM 4011 N N . PHE B 1 141 ? -29.531 -35.202 -14.879 1.00 53.13 140 PHE B N 1
ATOM 4012 C CA . PHE B 1 141 ? -29.532 -33.866 -15.457 1.00 56.85 140 PHE B CA 1
ATOM 4013 C C . PHE B 1 141 ? -30.763 -33.064 -15.065 1.00 58.10 140 PHE B C 1
ATOM 4014 O O . PHE B 1 141 ? -31.837 -33.622 -14.818 1.00 47.51 140 PHE B O 1
ATOM 4022 N N . ILE B 1 142 ? -30.576 -31.749 -14.983 1.00 62.20 141 ILE B N 1
ATOM 4023 C CA . ILE B 1 142 ? -31.682 -30.805 -14.965 1.00 63.99 141 ILE B CA 1
ATOM 4024 C C . ILE B 1 142 ? -32.104 -30.668 -16.432 1.00 62.10 141 ILE B C 1
ATOM 4025 O O . ILE B 1 142 ? -31.272 -30.329 -17.276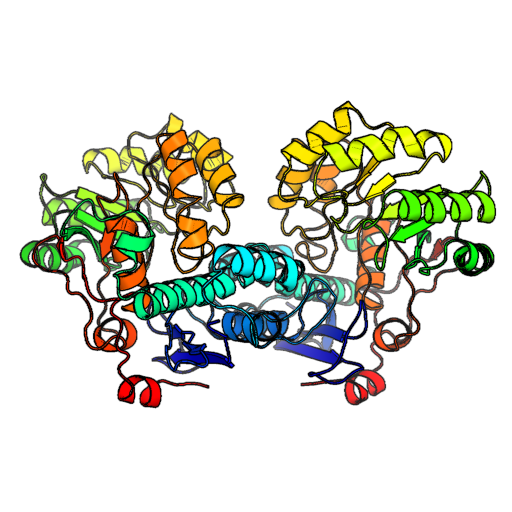 1.00 66.38 141 ILE B O 1
ATOM 4030 N N . PRO B 1 143 ? -33.381 -30.965 -16.748 1.00 55.06 142 PRO B N 1
ATOM 4031 C CA . PRO B 1 143 ? -33.810 -30.905 -18.145 1.00 61.31 142 PRO B CA 1
ATOM 4032 C C . PRO B 1 143 ? -33.965 -29.466 -18.646 1.00 65.26 142 PRO B C 1
ATOM 4033 O O . PRO B 1 143 ? -34.372 -28.583 -17.888 1.00 68.36 142 PRO B O 1
ATOM 4037 N N . ALA B 1 144 ? -33.611 -29.237 -19.908 1.00 70.39 143 ALA B N 1
ATOM 4038 C CA . ALA B 1 144 ? -33.812 -27.936 -20.543 1.00 72.96 143 ALA B CA 1
ATOM 4039 C C . ALA B 1 144 ? -35.308 -27.676 -20.731 1.00 73.49 143 ALA B C 1
ATOM 4040 O O . ALA B 1 144 ? -36.080 -28.615 -20.954 1.00 72.37 143 ALA B O 1
ATOM 4042 N N . ASP B 1 145 ? -35.695 -26.402 -20.626 1.00 74.05 144 ASP B N 1
ATOM 4043 C CA . ASP B 1 145 ? -37.097 -25.966 -20.669 1.00 76.37 144 ASP B CA 1
ATOM 4044 C C . ASP B 1 145 ? -37.831 -26.443 -21.924 1.00 80.45 144 ASP B C 1
ATOM 4045 O O . ASP B 1 145 ? -38.942 -26.979 -21.836 1.00 80.39 144 ASP B O 1
ATOM 4050 N N . LYS B 1 146 ? -37.193 -26.249 -23.079 1.00 82.05 145 LYS B N 1
ATOM 4051 C CA . LYS B 1 146 ? -37.702 -26.741 -24.355 1.00 87.14 145 LYS B CA 1
ATOM 4052 C C . LYS B 1 146 ? -37.480 -28.249 -24.443 1.00 85.59 145 LYS B C 1
ATOM 4053 O O . LYS B 1 146 ? -36.343 -28.709 -24.321 1.00 80.63 145 LYS B O 1
ATOM 4059 N N . PRO B 1 147 ? -38.569 -29.018 -24.647 1.00 86.60 146 PRO B N 1
ATOM 4060 C CA . PRO B 1 147 ? -38.559 -30.486 -24.723 1.00 90.00 146 PRO B CA 1
ATOM 4061 C C . PRO B 1 147 ? -37.596 -31.052 -25.770 1.00 95.69 146 PRO B C 1
ATOM 4062 O O . PRO B 1 147 ? -36.965 -32.080 -25.527 1.00 99.29 146 PRO B O 1
ATOM 4066 N N . GLU B 1 148 ? -37.472 -30.368 -26.906 1.00 99.64 147 GLU B N 1
ATOM 4067 C CA . GLU B 1 148 ? -36.624 -30.826 -28.008 1.00 101.16 147 GLU B CA 1
ATOM 4068 C C . GLU B 1 148 ? -35.124 -30.590 -27.777 1.00 100.13 147 GLU B C 1
ATOM 4069 O O . GLU B 1 148 ? -34.290 -31.201 -28.448 1.00 100.10 147 GLU B O 1
ATOM 4075 N N . ASP B 1 149 ? -34.789 -29.716 -26.825 1.00 98.57 148 ASP B N 1
ATOM 4076 C CA . ASP B 1 149 ? -33.391 -29.416 -26.475 1.00 97.70 148 ASP B CA 1
ATOM 4077 C C . ASP B 1 149 ? -32.707 -30.529 -25.672 1.00 96.75 148 ASP B C 1
ATOM 4078 O O . ASP B 1 149 ? -31.475 -30.570 -25.584 1.00 96.73 148 ASP B O 1
ATOM 4083 N N . ASN B 1 150 ? -33.510 -31.420 -25.091 1.00 92.44 149 ASN B N 1
ATOM 4084 C CA . ASN B 1 150 ? -33.024 -32.469 -24.191 1.00 89.38 149 ASN B CA 1
ATOM 4085 C C . ASN B 1 150 ? -32.294 -33.636 -24.856 1.00 88.27 149 ASN B C 1
ATOM 4086 O O . ASN B 1 150 ? -31.583 -34.384 -24.177 1.00 87.76 149 ASN B O 1
ATOM 4091 N N . VAL B 1 151 ? -32.466 -33.784 -26.170 1.00 84.40 150 VAL B N 1
ATOM 4092 C CA . VAL B 1 151 ? -31.887 -34.907 -26.923 1.00 78.53 150 VAL B CA 1
ATOM 4093 C C . VAL B 1 151 ? -30.350 -34.900 -26.961 1.00 75.48 150 VAL B C 1
ATOM 4094 O O . VAL B 1 151 ? -29.729 -35.950 -27.127 1.00 77.00 150 VAL B O 1
ATOM 4098 N N . ALA B 1 152 ? -29.756 -33.720 -26.790 1.00 67.95 151 ALA B N 1
ATOM 4099 C CA . ALA B 1 152 ? -28.303 -33.557 -26.780 1.00 71.14 151 ALA B CA 1
ATOM 4100 C C . ALA B 1 152 ? -27.684 -33.931 -25.430 1.00 70.89 151 ALA B C 1
ATOM 4101 O O . ALA B 1 152 ? -26.561 -34.443 -25.380 1.00 66.01 151 ALA B O 1
ATOM 4103 N N . ILE B 1 153 ? -28.416 -33.664 -24.347 1.00 70.27 152 ILE B N 1
ATOM 4104 C CA . ILE B 1 153 ? -27.972 -34.015 -22.992 1.00 66.88 152 ILE B CA 1
ATOM 4105 C C . ILE B 1 153 ? -28.014 -35.529 -22.787 1.00 61.72 152 ILE B C 1
ATOM 4106 O O . ILE B 1 153 ? -27.052 -36.108 -22.279 1.00 69.64 152 ILE B O 1
ATOM 4111 N N . VAL B 1 154 ? -29.125 -36.150 -23.195 1.00 55.78 153 VAL B N 1
ATOM 4112 C CA . VAL B 1 154 ? -29.294 -37.609 -23.170 1.00 59.47 153 VAL B CA 1
ATOM 4113 C C . VAL B 1 154 ? -28.169 -38.315 -23.946 1.00 67.23 153 VAL B C 1
ATOM 4114 O O . VAL B 1 154 ? -27.542 -39.255 -23.435 1.00 66.06 153 VAL B O 1
ATOM 4118 N N . GLN B 1 155 ? -27.909 -37.829 -25.162 1.00 63.95 154 GLN B N 1
ATOM 4119 C CA . GLN B 1 155 ? -26.833 -38.340 -26.007 1.00 64.99 154 GLN B CA 1
ATOM 4120 C C . GLN B 1 155 ? -25.456 -38.125 -25.374 1.00 58.69 154 GLN B C 1
ATOM 4121 O O . GLN B 1 155 ? -24.603 -39.007 -25.440 1.00 62.69 154 GLN B O 1
ATOM 4127 N N . GLY B 1 156 ? -25.259 -36.960 -24.759 1.00 58.82 155 GLY B N 1
ATOM 4128 C CA . GLY B 1 156 ? -24.027 -36.642 -24.028 1.00 62.66 155 GLY B CA 1
ATOM 4129 C C . GLY B 1 156 ? -23.704 -37.637 -22.922 1.00 65.24 155 GLY B C 1
ATOM 4130 O O . GLY B 1 156 ? -22.546 -38.011 -22.736 1.00 63.54 155 GLY B O 1
ATOM 4131 N N . LEU B 1 157 ? -24.737 -38.076 -22.203 1.00 61.44 156 LEU B N 1
ATOM 4132 C CA . LEU B 1 157 ? -24.594 -39.102 -21.166 1.00 61.94 156 LEU B CA 1
ATOM 4133 C C . LEU B 1 157 ? -24.359 -40.490 -21.759 1.00 60.20 156 LEU B C 1
ATOM 4134 O O . LEU B 1 157 ? -23.587 -41.277 -21.206 1.00 57.05 156 LEU B O 1
ATOM 4139 N N . LYS B 1 158 ? -25.029 -40.771 -22.882 1.00 60.78 157 LYS B N 1
ATOM 4140 C CA . LYS B 1 158 ? -24.854 -42.015 -23.648 1.00 58.20 157 LYS B CA 1
ATOM 4141 C C . LYS B 1 158 ? -23.413 -42.211 -24.117 1.00 61.40 157 LYS B C 1
ATOM 4142 O O . LYS B 1 158 ? -22.909 -43.336 -24.127 1.00 64.47 157 LYS B O 1
ATOM 4148 N N . ASP B 1 159 ? -22.766 -41.106 -24.496 1.00 61.92 158 ASP B N 1
ATOM 4149 C CA . ASP B 1 159 ? -21.362 -41.092 -24.918 1.00 68.40 158 ASP B CA 1
ATOM 4150 C C . ASP B 1 159 ? -20.415 -41.449 -23.783 1.00 66.57 158 ASP B C 1
ATOM 4151 O O . ASP B 1 159 ? -19.364 -42.043 -24.018 1.00 72.57 158 ASP B O 1
ATOM 4156 N N . GLN B 1 160 ? -20.793 -41.082 -22.558 1.00 65.36 159 GLN B N 1
ATOM 4157 C CA . GLN B 1 160 ? -19.976 -41.352 -21.376 1.00 60.98 159 GLN B CA 1
ATOM 4158 C C . GLN B 1 160 ? -20.062 -42.807 -20.923 1.00 56.97 159 GLN B C 1
ATOM 4159 O O . GLN B 1 160 ? -19.176 -43.288 -20.219 1.00 61.70 159 GLN B O 1
ATOM 4165 N N . GLY B 1 161 ? -21.128 -43.498 -21.321 1.00 55.70 160 GLY B N 1
ATOM 4166 C CA . GLY B 1 161 ? -21.293 -44.913 -20.997 1.00 59.98 160 GLY B CA 1
ATOM 4167 C C . GLY B 1 161 ? -22.441 -45.235 -20.054 1.00 58.83 160 GLY B C 1
ATOM 4168 O O . GLY B 1 161 ? -22.646 -46.402 -19.713 1.00 60.46 160 GLY B O 1
ATOM 4169 N N . PHE B 1 162 ? -23.186 -44.206 -19.643 1.00 56.52 161 PHE B N 1
ATOM 4170 C CA . PHE B 1 162 ? -24.341 -44.348 -18.744 1.00 55.11 161 PHE B CA 1
ATOM 4171 C C . PHE B 1 162 ? -25.433 -45.242 -19.326 1.00 56.35 161 PHE B C 1
ATOM 4172 O O . PHE B 1 162 ? -25.963 -44.961 -20.398 1.00 56.84 161 PHE B O 1
ATOM 4180 N N . SER B 1 163 ? -25.765 -46.315 -18.611 1.00 56.80 162 SER B N 1
ATOM 4181 C CA . SER B 1 163 ? -26.857 -47.202 -19.010 1.00 56.72 162 SER B CA 1
ATOM 4182 C C . SER B 1 163 ? -28.161 -46.848 -18.284 1.00 52.57 162 SER B C 1
ATOM 4183 O O . SER B 1 163 ? -29.209 -47.460 -18.518 1.00 58.83 162 SER B O 1
ATOM 4186 N N . SER B 1 164 ? -28.087 -45.840 -17.419 1.00 50.71 163 SER B N 1
ATOM 4187 C CA . SER B 1 164 ? -29.205 -45.462 -16.557 1.00 44.65 163 SER B CA 1
ATOM 4188 C C . SER B 1 164 ? -29.144 -43.963 -16.289 1.00 37.94 163 SER B C 1
ATOM 4189 O O . SER B 1 164 ? -28.073 -43.415 -16.017 1.00 40.81 163 SER B O 1
ATOM 4192 N N . ILE B 1 165 ? -30.276 -43.283 -16.427 1.00 41.34 164 ILE B N 1
ATOM 4193 C CA . ILE B 1 165 ? -30.312 -41.826 -16.283 1.00 45.73 164 ILE B CA 1
ATOM 4194 C C . ILE B 1 165 ? -31.498 -41.317 -15.467 1.00 45.14 164 ILE B C 1
ATOM 4195 O O . ILE B 1 165 ? -32.584 -41.896 -15.501 1.00 44.90 164 ILE B O 1
ATOM 4200 N N . LYS B 1 166 ? -31.277 -40.218 -14.749 1.00 41.74 165 LYS B N 1
ATOM 4201 C CA . LYS B 1 166 ? -32.338 -39.569 -13.989 1.00 41.97 165 LYS B CA 1
ATOM 4202 C C . LYS B 1 166 ? -32.438 -38.087 -14.327 1.00 37.05 165 LYS B C 1
ATOM 4203 O O . LYS B 1 166 ? -31.427 -37.405 -14.461 1.00 41.90 165 LYS B O 1
ATOM 4209 N N . PHE B 1 167 ? -33.661 -37.590 -14.455 1.00 43.52 166 PHE B N 1
ATOM 4210 C CA . PHE B 1 167 ? -33.859 -36.160 -14.638 1.00 48.84 166 PHE B CA 1
ATOM 4211 C C . PHE B 1 167 ? -34.962 -35.582 -13.764 1.00 43.58 166 PHE B C 1
ATOM 4212 O O . PHE B 1 167 ? -35.971 -36.237 -13.479 1.00 47.20 166 PHE B O 1
ATOM 4220 N N . GLY B 1 168 ? -34.744 -34.334 -13.367 1.00 55.76 167 GLY B N 1
ATOM 4221 C CA . GLY B 1 168 ? -35.723 -33.557 -12.628 1.00 59.30 167 GLY B CA 1
ATOM 4222 C C . GLY B 1 168 ? -35.177 -32.209 -12.213 1.00 59.62 167 GLY B C 1
ATOM 4223 O O . GLY B 1 168 ? -34.026 -31.877 -12.505 1.00 61.28 167 GLY B O 1
ATOM 4224 N N . GLY B 1 169 ? -36.004 -31.434 -11.521 1.00 64.87 168 GLY B N 1
ATOM 4225 C CA . GLY B 1 169 ? -35.663 -30.053 -11.184 1.00 69.71 168 GLY B CA 1
ATOM 4226 C C . GLY B 1 169 ? -35.964 -29.103 -12.333 1.00 74.15 168 GLY B C 1
ATOM 4227 O O . GLY B 1 169 ? -36.391 -29.530 -13.410 1.00 74.99 168 GLY B O 1
ATOM 4228 N N . GLY B 1 170 ? -35.739 -27.812 -12.103 1.00 77.53 169 GLY B N 1
ATOM 4229 C CA . GLY B 1 170 ? -36.038 -26.787 -13.103 1.00 77.18 169 GLY B CA 1
ATOM 4230 C C . GLY B 1 170 ? -37.531 -26.613 -13.318 1.00 76.35 169 GLY B C 1
ATOM 4231 O O . GLY B 1 170 ? -38.260 -26.263 -12.391 1.00 80.95 169 GLY B O 1
ATOM 4232 N N . VAL B 1 171 ? -37.985 -26.882 -14.539 1.00 74.83 170 VAL B N 1
ATOM 4233 C CA . VAL B 1 171 ? -39.392 -26.687 -14.912 1.00 73.69 170 VAL B CA 1
ATOM 4234 C C . VAL B 1 171 ? -40.178 -28.009 -14.848 1.00 67.36 170 VAL B C 1
ATOM 4235 O O . VAL B 1 171 ? -41.371 -28.063 -15.170 1.00 62.89 170 VAL B O 1
ATOM 4239 N N . MET B 1 172 ? -39.503 -29.070 -14.412 1.00 66.40 171 MET B N 1
ATOM 4240 C CA . MET B 1 172 ? -40.141 -30.370 -14.220 1.00 65.67 171 MET B CA 1
ATOM 4241 C C . MET B 1 172 ? -41.116 -30.314 -13.042 1.00 64.02 171 MET B C 1
ATOM 4242 O O . MET B 1 172 ? -40.789 -29.775 -11.984 1.00 57.13 171 MET B O 1
ATOM 4247 N N . GLY B 1 173 ? -42.313 -30.857 -13.244 1.00 66.13 172 GLY B N 1
ATOM 4248 C CA . GLY B 1 173 ? -43.349 -30.867 -12.213 1.00 69.93 172 GLY B CA 1
ATOM 4249 C C . GLY B 1 173 ? -44.503 -29.914 -12.477 1.00 73.27 172 GLY B C 1
ATOM 4250 O O . GLY B 1 173 ? -45.667 -30.282 -12.291 1.00 74.89 172 GLY B O 1
ATOM 4251 N N . ASP B 1 174 ? -44.169 -28.702 -12.927 1.00 73.01 173 ASP B N 1
ATOM 4252 C CA . ASP B 1 174 ? -45.117 -27.582 -13.072 1.00 74.44 173 ASP B CA 1
ATOM 4253 C C . ASP B 1 174 ? -46.345 -27.866 -13.951 1.00 76.50 173 ASP B C 1
ATOM 4254 O O . ASP B 1 174 ? -47.459 -28.003 -13.439 1.00 82.42 173 ASP B O 1
ATOM 4259 N N . ASP B 1 175 ? -46.136 -27.960 -15.261 1.00 72.57 174 ASP B N 1
ATOM 4260 C CA . ASP B 1 175 ? -47.225 -28.200 -16.203 1.00 70.97 174 ASP B CA 1
ATOM 4261 C C . ASP B 1 175 ? -47.231 -29.667 -16.645 1.00 68.52 174 ASP B C 1
ATOM 4262 O O . ASP B 1 175 ? -46.195 -30.177 -17.076 1.00 66.70 174 ASP B O 1
ATOM 4267 N N . PRO B 1 176 ? -48.393 -30.351 -16.521 1.00 63.05 175 PRO B N 1
ATOM 4268 C CA . PRO B 1 176 ? -48.557 -31.753 -16.927 1.00 64.49 175 PRO B CA 1
ATOM 4269 C C . PRO B 1 176 ? -48.211 -32.034 -18.396 1.00 71.52 175 PRO B C 1
ATOM 4270 O O . PRO B 1 176 ? -47.596 -33.064 -18.691 1.00 74.87 175 PRO B O 1
ATOM 4274 N N . ASP B 1 177 ? -48.597 -31.125 -19.294 1.00 73.66 176 ASP B N 1
ATOM 4275 C CA . ASP B 1 177 ? -48.301 -31.257 -20.724 1.00 73.92 176 ASP B CA 1
ATOM 4276 C C . ASP B 1 177 ? -46.807 -31.129 -21.008 1.00 73.86 176 ASP B C 1
ATOM 4277 O O . ASP B 1 177 ? -46.267 -31.868 -21.836 1.00 72.47 176 ASP B O 1
ATOM 4282 N N . THR B 1 178 ? -46.155 -30.187 -20.321 1.00 71.61 177 THR B N 1
ATOM 4283 C CA . THR B 1 178 ? -44.711 -29.989 -20.436 1.00 72.59 177 THR B CA 1
ATOM 4284 C C . THR B 1 178 ? -43.987 -31.219 -19.897 1.00 77.90 177 THR B C 1
ATOM 4285 O O . THR B 1 178 ? -43.089 -31.740 -20.559 1.00 77.32 177 THR B O 1
ATOM 4289 N N . ASP B 1 179 ? -44.408 -31.682 -18.715 1.00 77.71 178 ASP B N 1
ATOM 4290 C CA . ASP B 1 179 ? -43.889 -32.907 -18.093 1.00 73.55 178 ASP B CA 1
ATOM 4291 C C . ASP B 1 179 ? -43.918 -34.086 -19.063 1.00 73.35 178 ASP B C 1
ATOM 4292 O O . ASP B 1 179 ? -42.923 -34.792 -19.197 1.00 71.12 178 ASP B O 1
ATOM 4297 N N . TYR B 1 180 ? -45.053 -34.272 -19.742 1.00 74.64 179 TYR B N 1
ATOM 4298 C CA . TYR B 1 180 ? -45.214 -35.320 -20.755 1.00 77.75 179 TYR B CA 1
ATOM 4299 C C . TYR B 1 180 ? -44.274 -35.120 -21.944 1.00 79.35 179 TYR B C 1
ATOM 4300 O O . TYR B 1 180 ? -43.728 -36.086 -22.472 1.00 78.27 179 TYR B O 1
ATOM 4309 N N . ALA B 1 181 ? -44.093 -33.864 -22.349 1.00 79.72 180 ALA B N 1
ATOM 4310 C CA . ALA B 1 181 ? -43.259 -33.515 -23.498 1.00 82.86 180 ALA B CA 1
ATOM 4311 C C . ALA B 1 181 ? -41.759 -33.688 -23.233 1.00 84.45 180 ALA B C 1
ATOM 4312 O O . ALA B 1 181 ? -40.992 -33.968 -24.159 1.00 82.53 180 ALA B O 1
ATOM 4314 N N . ILE B 1 182 ? -41.349 -33.515 -21.975 1.00 84.97 181 ILE B N 1
ATOM 4315 C CA . ILE B 1 182 ? -39.964 -33.774 -21.568 1.00 85.41 181 ILE B CA 1
ATOM 43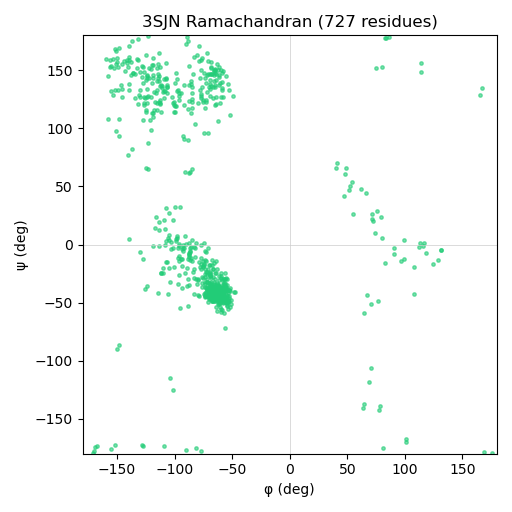16 C C . ILE B 1 182 ? -39.706 -35.288 -21.541 1.00 83.12 181 ILE B C 1
ATOM 4317 O O . ILE B 1 182 ? -38.684 -35.753 -22.052 1.00 82.47 181 ILE B O 1
ATOM 4322 N N . VAL B 1 183 ? -40.649 -36.044 -20.971 1.00 81.66 182 VAL B N 1
ATOM 4323 C CA . VAL B 1 183 ? -40.551 -37.512 -20.874 1.00 83.94 182 VAL B CA 1
ATOM 4324 C C . VAL B 1 183 ? -40.656 -38.189 -22.255 1.00 83.84 182 VAL B C 1
ATOM 4325 O O . VAL B 1 183 ? -40.032 -39.230 -22.492 1.00 86.68 182 VAL B O 1
ATOM 4329 N N . LYS B 1 184 ? -41.430 -37.578 -23.154 1.00 84.85 183 LYS B N 1
ATOM 4330 C CA . LYS B 1 184 ? -41.505 -37.981 -24.565 1.00 81.36 183 LYS B CA 1
ATOM 4331 C C . LYS B 1 184 ? -40.132 -38.030 -25.221 1.00 74.90 183 LYS B C 1
ATOM 4332 O O . LYS B 1 184 ? -39.722 -39.065 -25.752 1.00 75.81 183 LYS B O 1
ATOM 4338 N N . ALA B 1 185 ? -39.425 -36.906 -25.148 1.00 69.32 184 ALA B N 1
ATOM 4339 C CA . ALA B 1 185 ? -38.178 -36.709 -25.875 1.00 73.18 184 ALA B CA 1
ATOM 4340 C C . ALA B 1 185 ? -36.982 -37.483 -25.317 1.00 76.23 184 ALA B C 1
ATOM 4341 O O . ALA B 1 185 ? -36.011 -37.709 -26.039 1.00 77.48 184 ALA B O 1
ATOM 4343 N N . VAL B 1 186 ? -37.048 -37.886 -24.048 1.00 74.12 185 VAL B N 1
ATOM 4344 C CA . VAL B 1 186 ? -35.915 -38.570 -23.414 1.00 67.93 185 VAL B CA 1
ATOM 4345 C C . VAL B 1 186 ? -35.906 -40.088 -23.607 1.00 66.45 185 VAL B C 1
ATOM 4346 O O . VAL B 1 186 ? -34.836 -40.676 -23.718 1.00 72.97 185 VAL B O 1
ATOM 4350 N N . ARG B 1 187 ? -37.081 -40.717 -23.640 1.00 65.25 186 ARG B N 1
ATOM 4351 C CA . ARG B 1 187 ? -37.181 -42.153 -23.912 1.00 70.74 186 ARG B CA 1
ATOM 4352 C C . ARG B 1 187 ? -36.832 -42.427 -25.384 1.00 77.84 186 ARG B C 1
ATOM 4353 O O . ARG B 1 187 ? -36.188 -43.433 -25.709 1.00 79.70 186 ARG B O 1
ATOM 4361 N N . GLU B 1 188 ? -37.238 -41.503 -26.254 1.00 79.92 187 GLU B N 1
ATOM 4362 C CA . GLU B 1 188 ? -36.958 -41.583 -27.684 1.00 80.91 187 GLU B CA 1
ATOM 4363 C C . GLU B 1 188 ? -35.479 -41.360 -28.006 1.00 79.07 187 GLU B C 1
ATOM 4364 O O . GLU B 1 188 ? -34.936 -42.012 -28.899 1.00 81.28 187 GLU B O 1
ATOM 4370 N N . ALA B 1 189 ? -34.836 -40.449 -27.275 1.00 72.50 188 ALA B N 1
ATOM 4371 C CA . ALA B 1 189 ? -33.410 -40.165 -27.467 1.00 70.00 188 ALA B CA 1
ATOM 4372 C C . ALA B 1 189 ? -32.511 -41.250 -26.882 1.00 72.20 188 ALA B C 1
ATOM 4373 O O . ALA B 1 189 ? -31.403 -41.478 -27.371 1.00 74.65 188 ALA B O 1
ATOM 4375 N N . ALA B 1 190 ? -32.992 -41.913 -25.836 1.00 73.13 189 ALA B N 1
ATOM 4376 C CA . ALA B 1 190 ? -32.209 -42.933 -25.150 1.00 75.08 189 ALA B CA 1
ATOM 4377 C C . ALA B 1 190 ? -32.443 -44.321 -25.729 1.00 74.09 189 ALA B C 1
ATOM 4378 O O . ALA B 1 190 ? -31.585 -45.199 -25.609 1.00 76.11 189 ALA B O 1
ATOM 4380 N N . GLY B 1 191 ? -33.608 -44.512 -26.347 1.00 75.65 190 GLY B N 1
ATOM 4381 C CA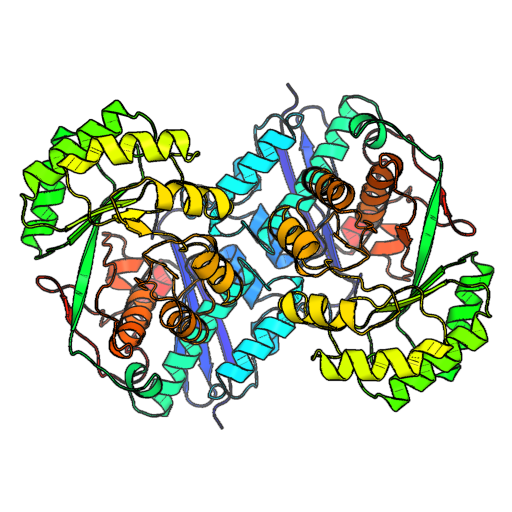 . GLY B 1 191 ? -34.024 -45.818 -26.850 1.00 76.71 190 GLY B CA 1
ATOM 4382 C C . GLY B 1 191 ? -34.657 -46.660 -25.755 1.00 79.21 190 GLY B C 1
ATOM 4383 O O . GLY B 1 191 ? -34.721 -46.230 -24.603 1.00 81.16 190 GLY B O 1
ATOM 4384 N N . PRO B 1 192 ? -35.130 -47.872 -26.105 1.00 80.88 191 PRO B N 1
ATOM 4385 C CA . PRO B 1 192 ? -35.753 -48.782 -25.137 1.00 78.93 191 PRO B CA 1
ATOM 4386 C C . PRO B 1 192 ? -34.774 -49.456 -24.162 1.00 79.29 191 PRO B C 1
ATOM 4387 O O . PRO B 1 192 ? -35.218 -50.039 -23.169 1.00 78.17 191 PRO B O 1
ATOM 4391 N N . GLU B 1 193 ? -33.472 -49.380 -24.447 1.00 79.43 192 GLU B N 1
ATOM 4392 C CA . GLU B 1 193 ? -32.439 -50.049 -23.641 1.00 78.83 192 GLU B CA 1
ATOM 4393 C C . GLU B 1 193 ? -32.237 -49.416 -22.270 1.00 75.48 192 GLU B C 1
ATOM 4394 O O . GLU B 1 193 ? -32.121 -50.118 -21.261 1.00 68.23 192 GLU B O 1
ATOM 4400 N N . MET B 1 194 ? -32.199 -48.087 -22.257 1.00 70.48 193 MET B N 1
ATOM 4401 C CA . MET B 1 194 ? -31.864 -47.301 -21.073 1.00 69.05 193 MET B CA 1
ATOM 4402 C C . MET B 1 194 ? -32.902 -47.366 -19.958 1.00 62.44 193 MET B C 1
ATOM 4403 O O . MET B 1 194 ? -34.104 -47.303 -20.211 1.00 59.52 193 MET B O 1
ATOM 4408 N N . GLU B 1 195 ? -32.418 -47.508 -18.727 1.00 57.05 194 GLU B N 1
ATOM 4409 C CA . GLU B 1 195 ? -33.233 -47.271 -17.547 1.00 52.57 194 GLU B CA 1
ATOM 4410 C C . GLU B 1 195 ? -33.418 -45.760 -17.446 1.00 54.90 194 GLU B C 1
ATOM 4411 O O . GLU B 1 195 ? -32.442 -45.010 -17.447 1.00 55.84 194 GLU B O 1
ATOM 4417 N N . VAL B 1 196 ? -34.667 -45.308 -17.392 1.00 54.21 195 VAL B N 1
ATOM 4418 C CA . VAL B 1 196 ? -34.958 -43.876 -17.284 1.00 57.74 195 VAL B CA 1
ATOM 4419 C C . VAL B 1 196 ? -35.808 -43.601 -16.031 1.00 49.36 195 VAL B C 1
ATOM 4420 O O . VAL B 1 196 ? -36.831 -44.245 -15.816 1.00 49.06 195 VAL B O 1
ATOM 4424 N N . GLN B 1 197 ? -35.352 -42.656 -15.211 1.00 42.50 196 GLN B N 1
ATOM 4425 C CA . GLN B 1 197 ? -36.001 -42.316 -13.937 1.00 43.04 196 GLN B CA 1
ATOM 4426 C C . GLN B 1 197 ? -36.294 -40.830 -13.856 1.00 39.70 196 GLN B C 1
ATOM 4427 O O . GLN B 1 197 ? -35.541 -40.015 -14.397 1.00 42.50 196 GLN B O 1
ATOM 4433 N N . ILE B 1 198 ? -37.373 -40.477 -13.161 1.00 45.36 197 ILE B N 1
ATOM 4434 C CA . ILE B 1 198 ? -37.723 -39.082 -12.931 1.00 48.98 197 ILE B CA 1
ATOM 4435 C C . ILE B 1 198 ? -37.633 -38.687 -11.460 1.00 46.11 197 ILE B C 1
ATOM 4436 O O . ILE B 1 198 ? -37.948 -39.480 -10.580 1.00 41.04 197 ILE B O 1
ATOM 4441 N N . ASP B 1 199 ? -37.194 -37.455 -11.219 1.00 41.93 198 ASP B N 1
ATOM 4442 C CA . ASP B 1 199 ? -37.171 -36.871 -9.878 1.00 44.08 198 ASP B CA 1
ATOM 4443 C C . ASP B 1 199 ? -37.869 -35.508 -9.839 1.00 48.64 198 ASP B C 1
ATOM 4444 O O . ASP B 1 199 ? -37.331 -34.499 -10.282 1.00 48.15 198 ASP B O 1
ATOM 4449 N N . LEU B 1 200 ? -39.053 -35.480 -9.246 1.00 46.98 199 LEU B N 1
ATOM 4450 C CA . LEU B 1 200 ? -39.897 -34.294 -9.275 1.00 47.57 199 LEU B CA 1
ATOM 4451 C C . LEU B 1 200 ? -39.571 -33.276 -8.194 1.00 50.01 199 LEU B C 1
ATOM 4452 O O . LEU B 1 200 ? -40.000 -32.129 -8.283 1.00 50.71 199 LEU B O 1
ATOM 4457 N N . ALA B 1 201 ? -38.789 -33.699 -7.201 1.00 54.17 200 ALA B N 1
ATOM 4458 C CA . ALA B 1 201 ? -38.442 -32.882 -6.033 1.00 54.53 200 ALA B CA 1
ATOM 4459 C C . ALA B 1 201 ? -39.671 -32.277 -5.341 1.00 50.53 200 ALA B C 1
ATOM 4460 O O . ALA B 1 201 ? -39.705 -31.074 -5.034 1.00 44.83 200 ALA B O 1
ATOM 4462 N N . SER B 1 202 ? -40.670 -33.142 -5.139 1.00 45.07 201 SER B N 1
ATOM 4463 C CA . SER B 1 202 ? -41.943 -32.866 -4.447 1.00 49.67 201 SER B CA 1
ATOM 4464 C C . SER B 1 202 ? -42.975 -32.020 -5.209 1.00 48.75 201 SER B C 1
ATOM 4465 O O . SER B 1 202 ? -44.003 -31.647 -4.643 1.00 38.41 201 SER B O 1
ATOM 4468 N N . LYS B 1 203 ? -42.731 -31.766 -6.494 1.00 51.07 202 LYS B N 1
ATOM 4469 C CA . LYS B 1 203 ? -43.528 -30.789 -7.252 1.00 49.08 202 LYS B CA 1
ATOM 4470 C C . LYS B 1 203 ? -44.866 -31.257 -7.840 1.00 49.04 202 LYS B C 1
ATOM 4471 O O . LYS B 1 203 ? -45.581 -30.452 -8.438 1.00 56.90 202 LYS B O 1
ATOM 4477 N N . TRP B 1 204 ? -45.220 -32.531 -7.672 1.00 48.64 203 TRP B N 1
ATOM 4478 C CA . TRP B 1 204 ? -46.555 -32.991 -8.071 1.00 55.69 203 TRP B CA 1
ATOM 4479 C C . TRP B 1 204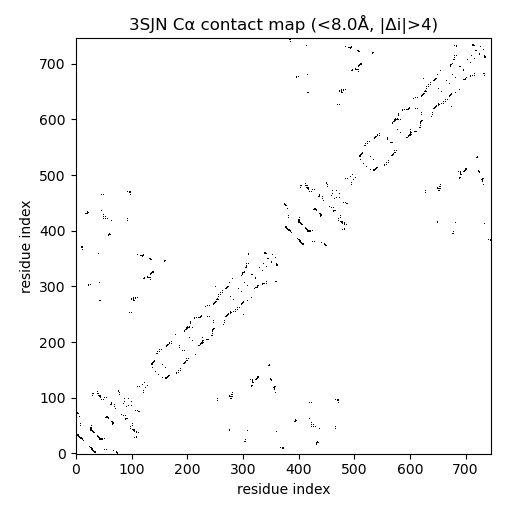 ? -47.563 -32.784 -6.938 1.00 56.99 203 TRP B C 1
ATOM 4480 O O . TRP B 1 204 ? -48.773 -32.904 -7.144 1.00 60.70 203 TRP B O 1
ATOM 4491 N N . HIS B 1 205 ? -47.031 -32.513 -5.742 1.00 62.42 204 HIS B N 1
ATOM 4492 C CA . HIS B 1 205 ? -47.766 -32.025 -4.549 1.00 65.60 204 HIS B CA 1
ATOM 4493 C C . HIS B 1 205 ? -48.789 -32.937 -3.861 1.00 62.85 204 HIS B C 1
ATOM 4494 O O . HIS B 1 205 ? -48.809 -33.012 -2.634 1.00 63.04 204 HIS B O 1
ATOM 4501 N N . THR B 1 206 ? -49.623 -33.624 -4.639 1.00 59.89 205 THR B N 1
ATOM 4502 C CA . THR B 1 206 ? -50.663 -34.503 -4.104 1.00 57.45 205 THR B CA 1
ATOM 4503 C C . THR B 1 206 ? -50.588 -35.833 -4.847 1.00 55.15 205 THR B C 1
ATOM 4504 O O . THR B 1 206 ? -50.040 -35.889 -5.952 1.00 53.38 205 THR B O 1
ATOM 4508 N N . CYS B 1 207 ? -51.130 -36.898 -4.259 1.00 55.05 206 CYS B N 1
ATOM 4509 C CA . CYS B 1 207 ? -51.115 -38.197 -4.928 1.00 60.74 206 CYS B CA 1
ATOM 4510 C C . CYS B 1 207 ? -52.105 -38.282 -6.087 1.00 58.99 206 CYS B C 1
ATOM 4511 O O . CYS B 1 207 ? -51.901 -39.067 -7.011 1.00 64.41 206 CYS B O 1
ATOM 4514 N N . GLY B 1 208 ? -53.164 -37.472 -6.033 1.00 60.39 207 GLY B N 1
ATOM 4515 C CA . GLY B 1 208 ? -54.152 -37.394 -7.111 1.00 53.93 207 GLY B CA 1
ATOM 4516 C C . GLY B 1 208 ? -53.524 -36.908 -8.404 1.00 49.88 207 GLY B C 1
ATOM 4517 O O . GLY B 1 208 ? -53.753 -37.484 -9.467 1.00 54.68 207 GLY B O 1
ATOM 4518 N N . HIS B 1 209 ? -52.712 -35.858 -8.299 1.00 51.60 208 HIS B N 1
ATOM 4519 C CA . HIS B 1 209 ? -51.944 -35.360 -9.437 1.00 59.16 208 HIS B CA 1
ATOM 4520 C C . HIS B 1 209 ? -50.826 -36.326 -9.818 1.00 60.56 208 HIS B C 1
ATOM 4521 O O . HIS B 1 209 ? -50.494 -36.460 -10.998 1.00 61.17 208 HIS B O 1
ATOM 4528 N N . SER B 1 210 ? -50.269 -37.009 -8.819 1.00 61.70 209 SER B N 1
ATOM 4529 C CA . SER B 1 210 ? -49.196 -37.978 -9.040 1.00 56.98 209 SER B CA 1
ATOM 4530 C C . SER B 1 210 ? -49.627 -39.255 -9.759 1.00 61.97 209 SER B C 1
ATOM 4531 O O . SER B 1 210 ? -48.932 -39.708 -10.675 1.00 62.56 209 SER B O 1
ATOM 4534 N N . ALA B 1 211 ? -50.763 -39.823 -9.347 1.00 63.17 210 ALA B N 1
ATOM 4535 C CA . ALA B 1 211 ? -51.258 -41.096 -9.890 1.00 67.11 210 ALA B CA 1
ATOM 4536 C C . ALA B 1 211 ? -51.740 -41.012 -11.345 1.00 74.21 210 ALA B C 1
ATOM 4537 O O . ALA B 1 211 ? -51.734 -42.021 -12.063 1.00 76.81 210 ALA B O 1
ATOM 4539 N N . MET B 1 212 ? -52.156 -39.817 -11.765 1.00 75.49 211 MET B N 1
ATOM 4540 C CA . MET B 1 212 ? -52.615 -39.580 -13.136 1.00 85.57 211 MET B CA 1
ATOM 4541 C C . MET B 1 212 ? -51.486 -39.730 -14.152 1.00 86.31 211 MET B C 1
ATOM 4542 O O . MET B 1 212 ? -51.667 -40.348 -15.204 1.00 89.23 211 MET B O 1
ATOM 4547 N N . MET B 1 213 ? -50.321 -39.184 -13.812 1.00 85.91 212 MET B N 1
ATOM 4548 C CA . MET B 1 213 ? -49.129 -39.284 -14.653 1.00 87.17 212 MET B CA 1
ATOM 4549 C C . MET B 1 213 ? -48.543 -40.699 -14.644 1.00 89.94 212 MET B C 1
ATOM 4550 O O . MET B 1 213 ? -47.845 -41.095 -15.576 1.00 89.95 212 MET B O 1
ATOM 4555 N N . ALA B 1 214 ? -48.834 -41.451 -13.586 1.00 91.80 213 ALA B N 1
ATOM 4556 C CA . ALA B 1 214 ? -48.355 -42.824 -13.440 1.00 96.05 213 ALA B CA 1
ATOM 4557 C C . ALA B 1 214 ? -48.998 -43.795 -14.432 1.00 96.53 213 ALA B C 1
ATOM 4558 O O . ALA B 1 214 ? -48.357 -44.751 -14.877 1.00 96.58 213 ALA B O 1
ATOM 4560 N N . LYS B 1 215 ? -50.265 -43.553 -14.758 1.00 97.67 214 LYS B N 1
ATOM 4561 C CA . LYS B 1 215 ? -50.946 -44.295 -15.813 1.00 94.25 214 LYS B CA 1
ATOM 4562 C C . LYS B 1 215 ? -50.597 -43.723 -17.184 1.00 90.63 214 LYS B C 1
ATOM 4563 O O . LYS B 1 215 ? -50.572 -44.453 -18.176 1.00 91.32 214 LYS B O 1
ATOM 4569 N N . ARG B 1 216 ? -50.321 -42.419 -17.221 1.00 86.41 215 ARG B N 1
ATOM 4570 C CA . ARG B 1 216 ? -49.978 -41.706 -18.453 1.00 86.95 215 ARG B CA 1
ATOM 4571 C C . ARG B 1 216 ? -48.621 -42.100 -19.026 1.00 90.96 215 ARG B C 1
ATOM 4572 O O . ARG B 1 216 ? -48.480 -42.272 -20.240 1.00 91.97 215 ARG B O 1
ATOM 4580 N N . LEU B 1 217 ? -47.630 -42.233 -18.146 1.00 90.88 216 LEU B N 1
ATOM 4581 C CA . LEU B 1 217 ? -46.259 -42.534 -18.554 1.00 85.64 216 LEU B CA 1
ATOM 4582 C C . LEU B 1 217 ? -45.917 -44.014 -18.340 1.00 86.52 216 LEU B C 1
ATOM 4583 O O . LEU B 1 217 ? -44.742 -44.388 -18.256 1.00 87.15 216 LEU B O 1
ATOM 4588 N N . GLU B 1 218 ? -46.957 -44.847 -18.265 1.00 83.97 217 GLU B N 1
ATOM 4589 C CA . GLU B 1 218 ? -46.813 -46.299 -18.157 1.00 87.26 217 GLU B CA 1
ATOM 4590 C C . GLU B 1 218 ? -46.274 -46.883 -19.466 1.00 89.48 217 GLU B C 1
ATOM 4591 O O . GLU B 1 218 ? -45.629 -47.935 -19.470 1.00 88.95 217 GLU B O 1
ATOM 4597 N N . GLU B 1 219 ? -46.536 -46.177 -20.566 1.00 91.30 218 GLU B N 1
ATOM 4598 C CA . GLU B 1 219 ? -46.033 -46.541 -21.890 1.00 91.46 218 GLU B CA 1
ATOM 4599 C C . GLU B 1 219 ? -44.529 -46.264 -22.038 1.00 90.46 218 GLU B C 1
ATOM 4600 O O . GLU B 1 219 ? -43.861 -46.884 -22.870 1.00 89.15 218 GLU B O 1
ATOM 4606 N N . PHE B 1 220 ? -44.004 -45.341 -21.229 1.00 88.16 219 PHE B N 1
ATOM 4607 C CA . PHE B 1 220 ? -42.587 -44.968 -21.292 1.00 82.43 219 PHE B CA 1
ATOM 4608 C C . PHE B 1 220 ? -41.693 -45.852 -20.421 1.00 77.47 219 PHE B C 1
ATOM 4609 O O . PHE B 1 220 ? -40.465 -45.767 -20.507 1.00 78.63 219 PHE B O 1
ATOM 4617 N N . ASN B 1 221 ? -42.329 -46.697 -19.607 1.00 70.57 220 ASN B N 1
ATOM 4618 C CA . ASN B 1 221 ? -41.664 -47.683 -18.746 1.00 75.17 220 ASN B CA 1
ATOM 4619 C C . ASN B 1 221 ? -40.504 -47.112 -17.919 1.00 74.27 220 ASN B C 1
ATOM 4620 O O . ASN B 1 221 ? -39.341 -47.458 -18.141 1.00 75.49 220 ASN B O 1
ATOM 4625 N N . LEU B 1 222 ? -40.827 -46.218 -16.986 1.00 68.31 221 LEU B N 1
ATOM 4626 C CA . LEU B 1 222 ? -39.803 -45.605 -16.143 1.00 62.60 221 LEU B CA 1
ATOM 4627 C C . LEU B 1 222 ? -39.371 -46.556 -15.044 1.00 59.04 221 LEU B C 1
ATOM 4628 O O . LEU B 1 222 ? -40.186 -47.310 -14.503 1.00 57.33 221 LEU B O 1
ATOM 4633 N N . ASN B 1 223 ? -38.076 -46.521 -14.736 1.00 53.77 222 ASN B N 1
ATOM 4634 C CA . ASN B 1 223 ? -37.494 -47.384 -13.717 1.00 51.38 222 ASN B CA 1
ATOM 4635 C C . ASN B 1 223 ? -38.019 -47.004 -12.328 1.00 49.24 222 ASN B C 1
ATOM 4636 O O . ASN B 1 223 ? -38.477 -47.872 -11.580 1.00 49.30 222 ASN B O 1
ATOM 4641 N N . TRP B 1 224 ? -37.988 -45.707 -12.009 1.00 46.52 223 TRP B N 1
ATOM 4642 C CA . TRP B 1 224 ? -38.661 -45.201 -10.805 1.00 47.78 223 TRP B CA 1
ATOM 4643 C C . TRP B 1 224 ? -39.176 -43.762 -10.892 1.00 43.03 223 TRP B C 1
ATOM 4644 O O . TRP B 1 224 ? -38.736 -42.970 -11.727 1.00 41.92 223 TRP B O 1
ATOM 4655 N N . ILE B 1 225 ? -40.107 -43.436 -10.001 1.00 44.12 224 ILE B N 1
ATOM 4656 C CA . ILE B 1 225 ? -40.571 -42.070 -9.814 1.00 41.33 224 ILE B CA 1
ATOM 4657 C C . ILE B 1 225 ? -40.116 -41.554 -8.436 1.00 35.86 224 ILE B C 1
ATOM 4658 O O . ILE B 1 225 ? -40.535 -42.068 -7.392 1.00 36.17 224 ILE B O 1
ATOM 4663 N N . GLU B 1 226 ? -39.238 -40.555 -8.445 1.00 41.62 225 GLU B N 1
ATOM 4664 C CA . GLU B 1 226 ? -38.621 -40.079 -7.208 1.00 39.76 225 GLU B CA 1
ATOM 4665 C C . GLU B 1 226 ? -39.327 -38.863 -6.618 1.00 46.88 225 GLU B C 1
ATOM 4666 O O . GLU B 1 226 ? -39.594 -37.873 -7.314 1.00 40.43 225 GLU B O 1
ATOM 4672 N N . GLU B 1 227 ? -39.618 -38.968 -5.323 1.00 45.00 226 GLU B N 1
ATOM 4673 C CA . GLU B 1 227 ? -40.257 -37.916 -4.526 1.00 42.77 226 GLU B CA 1
ATOM 4674 C C . GLU B 1 227 ? -41.380 -37.175 -5.248 1.00 43.84 226 GLU B C 1
ATOM 4675 O O . GLU B 1 227 ? -41.235 -35.987 -5.534 1.00 36.99 226 GLU B O 1
ATOM 4681 N N . PRO B 1 228 ? -42.489 -37.878 -5.561 1.00 44.61 227 PRO B N 1
ATOM 4682 C CA . PRO B 1 228 ? -43.580 -37.181 -6.245 1.00 50.02 227 PRO B CA 1
ATOM 4683 C C . PRO B 1 228 ? -44.155 -36.080 -5.357 1.00 52.24 227 PRO B C 1
ATOM 4684 O O . PRO B 1 228 ? -44.439 -34.982 -5.842 1.00 42.15 227 PRO B O 1
ATOM 4688 N N . VAL B 1 229 ? -44.279 -36.390 -4.065 1.00 54.07 228 VAL B N 1
ATOM 4689 C CA . VAL B 1 229 ? -44.750 -35.468 -3.035 1.00 51.91 228 VAL B CA 1
ATOM 4690 C C . VAL B 1 229 ? -43.687 -35.351 -1.939 1.00 50.39 228 VAL B C 1
ATOM 4691 O O . VAL B 1 229 ? -42.627 -35.989 -2.015 1.00 40.55 228 VAL B O 1
ATOM 4695 N N . LEU B 1 230 ? -43.960 -34.528 -0.930 1.00 44.97 229 LEU B N 1
ATOM 4696 C CA . LEU B 1 230 ? -43.108 -34.471 0.253 1.00 47.71 229 LEU B CA 1
ATOM 4697 C C . LEU B 1 230 ? -43.219 -35.754 1.074 1.00 41.72 229 LEU B C 1
ATOM 4698 O O . LEU B 1 230 ? -44.307 -36.327 1.218 1.00 37.59 229 LEU B O 1
ATOM 4703 N N . ALA B 1 231 ? -42.077 -36.186 1.612 1.00 47.30 230 ALA B N 1
ATOM 4704 C CA . ALA B 1 231 ? -41.989 -37.423 2.386 1.00 41.88 230 ALA B CA 1
ATOM 4705 C C . ALA B 1 231 ? -42.628 -37.310 3.766 1.00 37.28 230 ALA B C 1
ATOM 4706 O O . ALA B 1 231 ? -42.748 -38.309 4.478 1.00 42.04 230 ALA B O 1
ATOM 4708 N N . ASP B 1 232 ? -43.051 -36.094 4.124 1.00 36.43 231 ASP B N 1
ATOM 4709 C CA . ASP B 1 232 ? -43.836 -35.851 5.336 1.00 26.89 231 ASP B CA 1
ATOM 4710 C C . ASP B 1 232 ? -45.139 -36.665 5.361 1.00 32.20 231 ASP B C 1
ATOM 4711 O O . ASP B 1 232 ? -45.530 -37.184 6.405 1.00 32.36 231 ASP B O 1
ATOM 4716 N N . SER B 1 233 ? -45.810 -36.774 4.210 1.00 30.77 232 SER B N 1
ATOM 4717 C CA . SER B 1 233 ? -47.035 -37.569 4.141 1.00 38.15 232 SER B CA 1
ATOM 4718 C C . SER B 1 233 ? -46.743 -39.004 3.734 1.00 41.04 232 SER B C 1
ATOM 4719 O O . SER B 1 233 ? -46.722 -39.338 2.534 1.00 38.64 232 SER B O 1
ATOM 4722 N N . LEU B 1 234 ? -46.528 -39.842 4.746 1.00 34.54 233 LEU B N 1
ATOM 4723 C CA . LEU B 1 234 ? -46.281 -41.265 4.537 1.00 33.70 233 LEU B CA 1
ATOM 4724 C C . LEU B 1 234 ? -47.514 -41.914 3.931 1.00 31.23 233 LEU B C 1
ATOM 4725 O O . LEU B 1 234 ? -47.386 -42.771 3.067 1.00 34.54 233 LEU B O 1
ATOM 4730 N N . ILE B 1 235 ? -48.696 -41.460 4.360 1.00 31.89 234 ILE B N 1
ATOM 4731 C CA . ILE B 1 235 ? -49.973 -41.938 3.803 1.00 39.03 234 ILE B CA 1
ATOM 4732 C C . ILE B 1 235 ? -50.085 -41.694 2.278 1.00 32.55 234 ILE B C 1
ATOM 4733 O O . ILE B 1 235 ? -50.520 -42.584 1.541 1.00 41.69 234 ILE B O 1
ATOM 4738 N N . SER B 1 236 ? -49.670 -40.511 1.818 1.00 36.54 235 SER B N 1
ATOM 4739 C CA . SER B 1 236 ? -49.623 -40.173 0.374 1.00 37.84 235 SER B CA 1
ATOM 4740 C C . SER B 1 236 ? -48.749 -41.115 -0.455 1.00 42.89 235 SER B C 1
ATOM 4741 O O . SER B 1 236 ? -49.116 -41.473 -1.584 1.00 34.01 235 SER B O 1
ATOM 4744 N N . TYR B 1 237 ? -47.594 -41.499 0.094 1.00 34.87 236 TYR B N 1
ATOM 4745 C CA . TYR B 1 237 ? -46.735 -42.503 -0.539 1.00 37.36 236 TYR B CA 1
ATOM 4746 C C . TYR B 1 237 ? -47.383 -43.874 -0.624 1.00 37.21 236 TYR B C 1
ATOM 4747 O O . TYR B 1 237 ? -47.437 -44.450 -1.704 1.00 44.33 236 TYR B O 1
ATOM 4756 N N . GLU B 1 238 ? -47.854 -44.388 0.513 1.00 42.63 237 GLU B N 1
ATOM 4757 C CA . GLU B 1 238 ? -48.526 -45.685 0.576 1.00 40.50 237 GLU B CA 1
ATOM 4758 C C . GLU B 1 238 ? -49.682 -45.777 -0.426 1.00 47.61 237 GLU B C 1
ATOM 4759 O O . GLU B 1 238 ? -49.791 -46.761 -1.159 1.00 42.04 237 GLU B O 1
ATOM 4765 N N . LYS B 1 239 ? -50.512 -44.735 -0.470 1.00 43.74 238 LYS B N 1
ATOM 4766 C CA . LYS B 1 239 ? -51.633 -44.658 -1.407 1.00 42.91 238 LYS B CA 1
ATOM 4767 C C . LYS B 1 239 ? -51.185 -44.662 -2.869 1.00 42.77 238 LYS B C 1
ATOM 4768 O O . LYS B 1 239 ? -51.867 -45.214 -3.721 1.00 49.27 238 LYS B O 1
ATOM 4774 N N . LEU B 1 240 ? -50.038 -44.050 -3.153 1.00 47.94 239 LEU B N 1
ATOM 4775 C CA . LEU B 1 240 ? -49.469 -44.106 -4.496 1.00 55.35 239 LEU B CA 1
ATOM 4776 C C . LEU B 1 240 ? -49.011 -45.505 -4.883 1.00 57.14 239 LEU B C 1
ATOM 4777 O O . LEU B 1 240 ? -49.172 -45.907 -6.027 1.00 62.48 239 LEU B O 1
ATOM 4782 N N . SER B 1 241 ? -48.479 -46.252 -3.919 1.00 60.23 240 SER B N 1
ATOM 4783 C CA . SER B 1 241 ? -47.979 -47.610 -4.159 1.00 60.98 240 SER B CA 1
ATOM 4784 C C . SER B 1 241 ? -49.072 -48.646 -4.471 1.00 65.20 240 SER B C 1
ATOM 4785 O O . SER B 1 241 ? -48.777 -49.730 -4.981 1.00 59.55 240 SER B O 1
ATOM 4788 N N . ARG B 1 242 ? -50.322 -48.319 -4.149 1.00 65.41 241 ARG B N 1
ATOM 4789 C CA . ARG B 1 242 ? -51.443 -49.236 -4.370 1.00 65.22 241 ARG B CA 1
ATOM 4790 C C . ARG B 1 242 ? -52.031 -49.098 -5.778 1.00 63.34 241 ARG B C 1
ATOM 4791 O O . ARG B 1 242 ? -52.842 -49.925 -6.197 1.00 64.41 241 ARG B O 1
ATOM 4799 N N . GLN B 1 243 ? -51.613 -48.060 -6.502 1.00 65.06 242 GLN B N 1
ATOM 4800 C CA . GLN B 1 243 ? -52.216 -47.721 -7.796 1.00 65.31 242 GLN B CA 1
ATOM 4801 C C . GLN B 1 243 ? -51.224 -47.281 -8.882 1.00 66.06 242 GLN B C 1
ATOM 4802 O O . GLN B 1 243 ? -51.629 -46.886 -9.978 1.00 61.10 242 GLN B O 1
ATOM 4808 N N . VAL B 1 244 ? -49.934 -47.338 -8.578 1.00 65.12 243 VAL B N 1
ATOM 4809 C CA . VAL B 1 244 ? -48.907 -46.931 -9.531 1.00 66.42 243 VAL B CA 1
ATOM 4810 C C . VAL B 1 244 ? -48.174 -48.157 -10.084 1.00 63.02 243 VAL B C 1
ATOM 4811 O O . VAL B 1 244 ? -47.881 -49.101 -9.354 1.00 66.46 243 VAL B O 1
ATOM 4815 N N . SER B 1 245 ? -47.931 -48.144 -11.391 1.00 63.93 244 SER B N 1
ATOM 4816 C CA . SER B 1 245 ? -47.182 -49.199 -12.066 1.00 60.43 244 SER B CA 1
ATOM 4817 C C . SER B 1 245 ? -45.689 -49.126 -11.737 1.00 52.91 244 SER B C 1
ATOM 4818 O O . SER B 1 245 ? -45.054 -50.141 -11.452 1.00 56.93 244 SER B O 1
ATOM 4821 N N . GLN B 1 246 ? -45.151 -47.911 -11.778 1.00 51.09 245 GLN B N 1
ATOM 4822 C CA . GLN B 1 246 ? -43.722 -47.653 -11.607 1.00 50.30 245 GLN B CA 1
ATOM 4823 C C . GLN B 1 246 ? -43.273 -47.756 -10.149 1.00 50.42 245 GLN B C 1
ATOM 4824 O O . GLN B 1 246 ? -44.089 -47.682 -9.228 1.00 48.33 245 GLN B O 1
ATOM 4830 N N . LYS B 1 247 ? -41.970 -47.930 -9.945 1.00 44.57 246 LYS B N 1
ATOM 4831 C CA . LYS B 1 247 ? -41.424 -47.983 -8.596 1.00 42.59 246 LYS B CA 1
ATOM 4832 C C . LYS B 1 247 ? -41.388 -46.596 -7.953 1.00 36.92 246 LYS B C 1
ATOM 4833 O O . LYS B 1 247 ? -41.217 -45.597 -8.647 1.00 40.55 246 LYS B O 1
ATOM 4839 N N . ILE B 1 248 ? -41.572 -46.542 -6.636 1.00 42.22 247 ILE B N 1
ATOM 4840 C CA . ILE B 1 248 ? -41.558 -45.262 -5.909 1.00 44.38 247 ILE B CA 1
ATOM 4841 C C . ILE B 1 248 ? -40.286 -45.156 -5.071 1.00 31.12 247 ILE B C 1
ATOM 4842 O O . ILE B 1 248 ? -39.917 -46.110 -4.382 1.00 34.32 247 ILE B O 1
ATOM 4847 N N . ALA B 1 249 ? -39.620 -44.006 -5.172 1.00 31.69 248 ALA B N 1
ATOM 4848 C CA . ALA B 1 249 ? -38.383 -43.714 -4.449 1.00 31.46 248 ALA B CA 1
ATOM 4849 C C . ALA B 1 249 ? -38.512 -42.452 -3.617 1.00 37.82 248 ALA B C 1
ATOM 4850 O O . ALA B 1 249 ? -39.185 -41.492 -4.018 1.00 30.25 248 ALA B O 1
ATOM 4852 N N . GLY B 1 250 ? -37.852 -42.448 -2.458 1.00 28.10 249 GLY B N 1
ATOM 4853 C CA . GLY B 1 250 ? -37.769 -41.241 -1.650 1.00 35.74 249 GLY B CA 1
ATOM 4854 C C . GLY B 1 250 ? -36.803 -41.387 -0.498 1.00 27.96 249 GLY B C 1
ATOM 4855 O O . GLY B 1 250 ? -36.176 -42.427 -0.336 1.00 24.75 249 GLY B O 1
ATOM 4856 N N . GLY B 1 251 ? -36.688 -40.322 0.294 1.00 31.31 250 GLY B N 1
ATOM 4857 C CA . GLY B 1 251 ? -36.022 -40.405 1.588 1.00 33.18 250 GLY B CA 1
ATOM 4858 C C . GLY B 1 251 ? -34.756 -39.591 1.722 1.00 35.42 250 GLY B C 1
ATOM 4859 O O . GLY B 1 251 ? -34.167 -39.551 2.811 1.00 25.78 250 GLY B O 1
ATOM 4860 N N . GLU B 1 252 ? -34.354 -38.902 0.647 1.00 27.07 251 GLU B N 1
ATOM 4861 C CA . GLU B 1 252 ? -33.076 -38.179 0.637 1.00 28.63 251 GLU B CA 1
ATOM 4862 C C . GLU B 1 252 ? -32.899 -37.111 1.714 1.00 23.36 251 GLU B C 1
ATOM 4863 O O . GLU B 1 252 ? -31.768 -36.852 2.135 1.00 26.76 251 GLU B O 1
ATOM 4869 N N . SER B 1 253 ? -33.993 -36.476 2.135 1.00 28.08 252 SER B N 1
ATOM 4870 C CA . SER B 1 253 ? -33.884 -35.420 3.123 1.00 30.77 252 SER B CA 1
ATOM 4871 C C . SER B 1 253 ? -34.033 -35.918 4.566 1.00 29.19 252 SER B C 1
ATOM 4872 O O . SER B 1 253 ? -33.916 -35.121 5.489 1.00 31.13 252 SER B O 1
ATOM 4875 N N . LEU B 1 254 ? -34.293 -37.213 4.763 1.00 25.69 253 LEU B N 1
ATOM 4876 C CA . LEU B 1 254 ? -34.489 -37.738 6.124 1.00 26.35 253 LEU B CA 1
ATOM 4877 C C . LEU B 1 254 ? -33.174 -37.918 6.887 1.00 24.01 253 LEU B C 1
ATOM 4878 O O . LEU B 1 254 ? -32.091 -37.991 6.289 1.00 24.18 253 LEU B O 1
ATOM 4883 N N . THR B 1 255 ? -33.279 -37.965 8.222 1.00 25.89 254 THR B N 1
ATOM 4884 C CA . THR B 1 255 ? -32.124 -38.077 9.110 1.00 25.04 254 THR B CA 1
ATOM 4885 C C . THR B 1 255 ? -32.448 -39.048 10.250 1.00 18.83 254 THR B C 1
ATOM 4886 O O . THR B 1 255 ? -33.545 -39.017 10.808 1.00 20.36 254 THR B O 1
ATOM 4890 N N . THR B 1 256 ? -31.457 -39.887 10.574 1.00 20.41 255 THR B N 1
ATOM 4891 C CA . THR B 1 256 ? -31.471 -40.953 11.597 1.00 21.72 255 THR B CA 1
ATOM 4892 C C . THR B 1 256 ? -32.244 -42.178 11.201 1.00 24.46 255 THR B C 1
ATOM 4893 O O . THR B 1 256 ? -33.210 -42.116 10.418 1.00 23.99 255 THR B O 1
ATOM 4897 N N . ARG B 1 257 ? -31.828 -43.311 11.768 1.00 22.54 256 ARG B N 1
ATOM 4898 C CA A ARG B 1 257 ? -32.517 -44.574 11.581 0.50 26.66 256 ARG B CA 1
ATOM 4899 C CA B ARG B 1 257 ? -32.528 -44.553 11.514 0.50 27.48 256 ARG B CA 1
ATOM 4900 C C . ARG B 1 257 ? -34.007 -44.457 11.916 1.00 23.06 256 ARG B C 1
ATOM 4901 O O . ARG B 1 257 ? -34.799 -45.259 11.483 1.00 26.48 256 ARG B O 1
ATOM 4916 N N . TYR B 1 258 ? -34.376 -43.459 12.721 1.00 26.75 257 TYR B N 1
ATOM 4917 C CA . TYR B 1 258 ? -35.761 -43.373 13.180 1.00 24.36 257 TYR B CA 1
ATOM 4918 C C . TYR B 1 258 ? -36.677 -42.886 12.082 1.00 27.59 257 TYR B C 1
ATOM 4919 O O . TYR B 1 258 ? -37.748 -43.460 11.869 1.00 24.55 257 TYR B O 1
ATOM 4928 N N . GLU B 1 259 ? -36.224 -41.878 11.349 1.00 23.33 258 GLU B N 1
ATOM 4929 C CA . GLU B 1 259 ? -37.003 -41.387 10.223 1.00 26.11 258 GLU B CA 1
ATOM 4930 C C . GLU B 1 259 ? -37.052 -42.411 9.109 1.00 21.63 258 GLU B C 1
ATOM 4931 O O . GLU B 1 259 ? -38.102 -42.612 8.499 1.00 23.36 258 GLU B O 1
ATOM 4937 N N . PHE B 1 260 ? -35.920 -43.060 8.845 1.00 24.92 259 PHE B N 1
ATOM 4938 C CA . PHE B 1 260 ? -35.883 -44.089 7.823 1.00 22.52 259 PHE B CA 1
ATOM 4939 C C . PHE B 1 260 ? -36.716 -45.301 8.171 1.00 23.62 259 PHE B C 1
ATOM 4940 O O . PHE B 1 260 ? -37.390 -45.829 7.302 1.00 24.37 259 PHE B O 1
ATOM 4948 N N . GLN B 1 261 ? -36.707 -45.731 9.434 1.00 24.87 260 GLN B N 1
ATOM 4949 C CA . GLN B 1 261 ? -37.545 -46.846 9.856 1.00 26.53 260 GLN B CA 1
ATOM 4950 C C . GLN B 1 261 ? -39.021 -46.536 9.580 1.00 21.67 260 GLN B C 1
ATOM 4951 O O . GLN B 1 261 ? -39.754 -47.379 9.072 1.00 26.05 260 GLN B O 1
ATOM 4957 N N . GLU B 1 262 ? -39.445 -45.319 9.871 1.00 22.76 261 GLU B N 1
ATOM 4958 C CA . GLU B 1 262 ? -40.841 -44.930 9.599 1.00 29.56 261 GLU B CA 1
ATOM 4959 C C . GLU B 1 262 ? -41.145 -44.891 8.090 1.00 24.29 261 GLU B C 1
ATOM 4960 O O . GLU B 1 262 ? -42.156 -45.436 7.640 1.00 28.70 261 GLU B O 1
ATOM 4966 N N . PHE B 1 263 ? -40.263 -44.255 7.333 1.00 25.95 262 PHE B N 1
ATOM 4967 C CA . PHE B 1 263 ? -40.420 -44.125 5.885 1.00 27.10 262 PHE B CA 1
ATOM 4968 C C . PHE B 1 263 ? -40.497 -45.496 5.224 1.00 27.21 262 PHE B C 1
ATOM 4969 O O . PHE B 1 263 ? -41.462 -45.786 4.523 1.00 33.48 262 PHE B O 1
ATOM 4977 N N . ILE B 1 264 ? -39.475 -46.316 5.456 1.00 27.06 263 ILE B N 1
ATOM 4978 C CA . ILE B 1 264 ? -39.378 -47.661 4.916 1.00 26.36 263 ILE B CA 1
ATOM 4979 C C . ILE B 1 264 ? -40.622 -48.506 5.222 1.00 37.73 263 ILE B C 1
ATOM 4980 O O . ILE B 1 264 ? -41.190 -49.100 4.307 1.00 27.32 263 ILE B O 1
ATOM 4985 N N . THR B 1 265 ? -41.074 -48.520 6.480 1.00 25.36 264 THR B N 1
ATOM 4986 C CA . THR B 1 265 ? -42.170 -49.414 6.866 1.00 32.00 264 THR B CA 1
ATOM 4987 C C . THR B 1 265 ? -43.569 -48.862 6.580 1.00 33.09 264 THR B C 1
ATOM 4988 O O . THR B 1 265 ? -44.499 -49.635 6.411 1.00 34.34 264 THR B O 1
ATOM 4992 N N . LYS B 1 266 ? -43.724 -47.541 6.492 1.00 27.53 265 LYS B N 1
ATOM 4993 C CA . LYS B 1 266 ? -45.069 -46.973 6.352 1.00 32.80 265 LYS B CA 1
ATOM 4994 C C . LYS B 1 266 ? -45.367 -46.411 4.959 1.00 37.95 265 LYS B C 1
ATOM 4995 O O . LYS B 1 266 ? -46.533 -46.184 4.609 1.00 39.44 265 LYS B O 1
ATOM 5001 N N . SER B 1 267 ? -44.327 -46.218 4.154 1.00 37.08 266 SER B N 1
ATOM 5002 C CA . SER B 1 267 ? -44.495 -45.579 2.855 1.00 27.17 266 SER B CA 1
ATOM 5003 C C . SER B 1 267 ? -44.707 -46.567 1.724 1.00 35.19 266 SER B C 1
ATOM 5004 O O . SER B 1 267 ? -45.164 -46.148 0.660 1.00 29.99 266 SER B O 1
ATOM 5007 N N . ASN B 1 268 ? -44.344 -47.841 1.960 1.00 31.97 267 ASN B N 1
ATOM 5008 C CA A ASN B 1 268 ? -44.366 -48.893 0.922 0.50 34.56 267 ASN B CA 1
ATOM 5009 C CA B ASN B 1 268 ? -44.301 -48.904 0.949 0.50 34.43 267 ASN B CA 1
ATOM 5010 C C . ASN B 1 268 ? -43.562 -48.494 -0.329 1.00 35.05 267 ASN B C 1
ATOM 5011 O O . ASN B 1 268 ? -43.837 -48.973 -1.436 1.00 36.32 267 ASN B O 1
ATOM 5020 N N . ALA B 1 269 ? -42.580 -47.603 -0.164 1.00 37.69 268 ALA B N 1
ATOM 5021 C CA . ALA B 1 269 ? -41.699 -47.253 -1.267 1.00 30.18 268 ALA B CA 1
ATOM 5022 C C . ALA B 1 269 ? -40.825 -48.457 -1.606 1.00 24.82 268 ALA B C 1
ATOM 5023 O O . ALA B 1 269 ? -40.546 -49.309 -0.764 1.00 31.28 268 ALA B O 1
ATOM 5025 N N . ASP B 1 270 ? -40.420 -48.526 -2.867 1.00 34.17 269 ASP B N 1
ATOM 5026 C CA . ASP B 1 270 ? -39.633 -49.642 -3.359 1.00 35.62 269 ASP B CA 1
ATOM 5027 C C . ASP B 1 270 ? -38.181 -49.327 -3.124 1.00 26.65 269 ASP B C 1
ATOM 5028 O O . ASP B 1 270 ? -37.352 -50.227 -2.961 1.00 32.97 269 ASP B O 1
ATOM 5033 N N . ILE B 1 271 ? -37.880 -48.020 -3.145 1.00 25.77 270 ILE B N 1
ATOM 5034 C CA . ILE B 1 271 ? -36.516 -47.533 -3.086 1.00 27.61 270 ILE B CA 1
ATOM 5035 C C . ILE B 1 271 ? -36.375 -46.439 -2.018 1.00 32.41 270 ILE B C 1
ATOM 5036 O O . ILE B 1 271 ? -37.157 -45.480 -1.993 1.00 27.23 270 ILE B O 1
ATOM 5041 N N . VAL B 1 272 ? -35.392 -46.614 -1.137 1.00 29.94 271 VAL B N 1
ATOM 5042 C CA . VAL B 1 272 ? -35.029 -45.622 -0.125 1.00 26.66 271 VAL B CA 1
ATOM 5043 C C . VAL B 1 272 ? -33.655 -45.014 -0.434 1.00 21.61 271 VAL B C 1
ATOM 5044 O O . VAL B 1 272 ? -32.695 -45.725 -0.777 1.00 28.85 271 VAL B O 1
ATOM 5048 N N . GLN B 1 273 ? -33.557 -43.688 -0.301 1.00 17.77 272 GLN B N 1
ATOM 5049 C CA . GLN B 1 273 ? -32.391 -42.932 -0.750 1.00 27.13 272 GLN B CA 1
ATOM 5050 C C . GLN B 1 273 ? -31.698 -42.100 0.332 1.00 24.81 272 GLN B C 1
ATOM 5051 O O . GLN B 1 273 ? -31.677 -40.877 0.246 1.00 23.25 272 GLN B O 1
ATOM 5057 N N . PRO B 1 274 ? -31.106 -42.749 1.356 1.00 26.93 273 PRO B N 1
ATOM 5058 C CA . PRO B 1 274 ? -30.376 -41.890 2.307 1.00 29.01 273 PRO B CA 1
ATOM 5059 C C . PRO B 1 274 ? -29.181 -41.195 1.663 1.00 24.41 273 PRO B C 1
ATOM 5060 O O . PRO B 1 274 ? -28.600 -41.726 0.730 1.00 25.26 273 PRO B O 1
ATOM 5064 N N . ASP B 1 275 ? -28.875 -39.990 2.127 1.00 18.11 274 ASP B N 1
ATOM 5065 C CA . ASP B 1 275 ? -27.652 -39.284 1.763 1.00 15.81 274 ASP B CA 1
ATOM 5066 C C . ASP B 1 275 ? -26.689 -39.483 2.923 1.00 23.21 274 ASP B C 1
ATOM 5067 O O . ASP B 1 275 ? -27.000 -39.130 4.060 1.00 24.66 274 ASP B O 1
ATOM 5072 N N . ILE B 1 276 ? -25.528 -40.041 2.614 1.00 20.89 275 ILE B N 1
ATOM 5073 C CA . ILE B 1 276 ? -24.485 -40.403 3.589 1.00 25.83 275 ILE B CA 1
ATOM 5074 C C . ILE B 1 276 ? -23.974 -39.189 4.381 1.00 25.94 275 ILE B C 1
ATOM 5075 O O . ILE B 1 276 ? -23.556 -39.328 5.525 1.00 24.98 275 ILE B O 1
ATOM 5080 N N . THR B 1 277 ? -24.115 -37.996 3.800 1.00 24.81 276 THR B N 1
ATOM 5081 C CA . THR B 1 277 ? -23.642 -36.759 4.414 1.00 24.99 276 THR B CA 1
ATOM 5082 C C . THR B 1 277 ? -24.761 -35.994 5.121 1.00 22.81 276 THR B C 1
ATOM 5083 O O . THR B 1 277 ? -24.537 -34.894 5.591 1.00 25.96 276 THR B O 1
ATOM 5087 N N . ARG B 1 278 ? -25.948 -36.588 5.168 1.00 21.53 277 ARG B N 1
ATOM 5088 C CA . ARG B 1 278 ? -27.111 -36.039 5.883 1.00 25.76 277 ARG B CA 1
ATOM 5089 C C . ARG B 1 278 ? -27.734 -36.976 6.924 1.00 26.32 277 ARG B C 1
ATOM 5090 O O . ARG B 1 278 ? -28.187 -36.510 7.968 1.00 23.97 277 ARG B O 1
ATOM 5098 N N . CYS B 1 279 ? -27.751 -38.286 6.647 1.00 24.42 278 CYS B N 1
ATOM 5099 C CA . CYS B 1 279 ? -28.585 -39.228 7.391 1.00 22.58 278 CYS B CA 1
ATOM 5100 C C . CYS B 1 279 ? -28.033 -39.550 8.788 1.00 25.44 278 CYS B C 1
ATOM 5101 O O . CYS B 1 279 ? -28.733 -40.159 9.599 1.00 21.09 278 CYS B O 1
ATOM 5104 N N . GLY B 1 280 ? -26.779 -39.191 9.018 1.00 22.31 279 GLY B N 1
ATOM 5105 C CA . GLY B 1 280 ? -26.034 -39.652 10.198 1.00 19.94 279 GLY B CA 1
ATOM 5106 C C . GLY B 1 280 ? -24.664 -40.196 9.886 1.00 25.95 279 GLY B C 1
ATOM 5107 O O . GLY B 1 280 ? -23.938 -40.544 10.802 1.00 27.63 279 GLY B O 1
ATOM 5108 N N . GLY B 1 281 ? -24.302 -40.289 8.597 1.00 19.82 280 GLY B N 1
ATOM 5109 C CA . GLY B 1 281 ? -22.915 -40.619 8.254 1.00 18.15 280 GLY B CA 1
ATOM 5110 C C . GLY B 1 281 ? -22.870 -42.086 7.899 1.00 22.42 280 GLY B C 1
ATOM 5111 O O . GLY B 1 281 ? -23.911 -42.693 7.728 1.00 21.67 280 GLY B O 1
ATOM 5112 N N . ILE B 1 282 ? -21.671 -42.650 7.814 1.00 18.56 281 ILE B N 1
ATOM 5113 C CA . ILE B 1 282 ? -21.494 -44.077 7.515 1.00 16.63 281 ILE B CA 1
ATOM 5114 C C . ILE B 1 282 ? -22.055 -44.954 8.648 1.00 18.90 281 ILE B C 1
ATOM 5115 O O . ILE B 1 282 ? -22.758 -45.925 8.416 1.00 17.19 281 ILE B O 1
ATOM 5120 N N . THR B 1 283 ? -21.771 -44.592 9.882 1.00 24.84 282 THR B N 1
ATOM 5121 C CA . THR B 1 283 ? -22.343 -45.376 10.969 1.00 16.08 282 THR B CA 1
ATOM 5122 C C . THR B 1 283 ? -23.848 -45.557 10.831 1.00 14.41 282 THR B C 1
ATOM 5123 O O . THR B 1 283 ? -24.336 -46.697 10.863 1.00 22.67 282 THR B O 1
ATOM 5127 N N . GLU B 1 284 ? -24.580 -44.450 10.640 1.00 18.13 283 GLU B N 1
ATOM 5128 C CA . GLU B 1 284 ? -26.036 -44.533 10.565 1.00 22.90 283 GLU B CA 1
ATOM 5129 C C . GLU B 1 284 ? -26.556 -45.205 9.296 1.00 22.34 283 GLU B C 1
ATOM 5130 O O . GLU B 1 284 ? -27.500 -46.012 9.348 1.00 23.70 283 GLU B O 1
ATOM 5136 N N . MET B 1 285 ? -25.934 -44.871 8.168 1.00 24.03 284 MET B N 1
ATOM 5137 C CA . MET B 1 285 ? -26.200 -45.535 6.882 1.00 20.82 284 MET B CA 1
ATOM 5138 C C . MET B 1 285 ? -26.190 -47.074 6.984 1.00 25.39 284 MET B C 1
ATOM 5139 O O . MET B 1 285 ? -27.070 -47.750 6.429 1.00 20.98 284 MET B O 1
ATOM 5144 N N . LYS B 1 286 ? -25.257 -47.615 7.734 1.00 20.35 285 LYS B N 1
ATOM 5145 C CA A LYS B 1 286 ? -25.202 -49.029 7.951 0.50 21.86 285 LYS B CA 1
ATOM 5146 C CA B LYS B 1 286 ? -25.145 -49.049 7.938 0.50 21.18 285 LYS B CA 1
ATOM 5147 C C . LYS B 1 286 ? -26.457 -49.554 8.615 1.00 22.71 285 LYS B C 1
ATOM 5148 O O . LYS B 1 286 ? -27.011 -50.484 8.174 1.00 21.48 285 LYS B O 1
ATOM 5159 N N . LYS B 1 287 ? -26.892 -48.877 9.653 1.00 25.60 286 LYS B N 1
ATOM 5160 C CA A LYS B 1 287 ? -28.116 -49.285 10.349 0.50 29.76 286 LYS B CA 1
ATOM 5161 C CA B LYS B 1 287 ? -28.120 -49.280 10.349 0.50 29.76 286 LYS B CA 1
ATOM 5162 C C . LYS B 1 287 ? -29.331 -49.148 9.445 1.00 32.39 286 LYS B C 1
ATOM 5163 O O . LYS B 1 287 ? -30.245 -49.964 9.503 1.00 24.22 286 LYS B O 1
ATOM 5174 N N . ILE B 1 288 ? -29.324 -48.116 8.613 1.00 20.65 287 ILE B N 1
ATOM 5175 C CA . ILE B 1 288 ? -30.456 -47.868 7.690 1.00 26.74 287 ILE B CA 1
ATOM 5176 C C . ILE B 1 288 ? -30.481 -48.981 6.630 1.00 21.37 287 ILE B C 1
ATOM 5177 O O . ILE B 1 288 ? -31.556 -49.492 6.275 1.00 19.87 287 ILE B O 1
ATOM 5182 N N . TYR B 1 289 ? -29.300 -49.374 6.152 1.00 23.69 288 TYR B N 1
ATOM 5183 C CA . TYR B 1 289 ? -29.192 -50.534 5.248 1.00 21.56 288 TYR B CA 1
ATOM 5184 C C . TYR B 1 289 ? -29.793 -51.796 5.847 1.00 24.69 288 TYR B C 1
ATOM 5185 O O . TYR B 1 289 ? -30.503 -52.523 5.170 1.00 20.66 288 TYR B O 1
ATOM 5194 N N . ASP B 1 290 ? -29.518 -52.067 7.127 1.00 22.65 289 ASP B N 1
ATOM 5195 C CA . ASP B 1 290 ? -30.076 -53.272 7.760 1.00 23.55 289 ASP B CA 1
ATOM 5196 C C . ASP B 1 290 ? -31.605 -53.257 7.799 1.00 20.87 289 ASP B C 1
ATOM 5197 O O . ASP B 1 290 ? -32.266 -54.293 7.587 1.00 24.55 289 ASP B O 1
ATOM 5202 N N . ILE B 1 291 ? -32.164 -52.097 8.116 1.00 19.73 290 ILE B N 1
ATOM 5203 C CA . ILE B 1 291 ? -33.603 -51.933 8.163 1.00 20.32 290 ILE B CA 1
ATOM 5204 C C . ILE B 1 291 ? -34.206 -52.127 6.765 1.00 22.45 290 ILE B C 1
ATOM 5205 O O . ILE B 1 291 ? -35.238 -52.810 6.620 1.00 24.03 290 ILE B O 1
ATOM 5210 N N . ALA B 1 292 ? -33.570 -51.535 5.757 1.00 26.53 291 ALA B N 1
ATOM 5211 C CA . ALA B 1 292 ? -34.023 -51.690 4.370 1.00 17.63 291 ALA B CA 1
ATOM 5212 C C . ALA B 1 292 ? -34.020 -53.167 3.949 1.00 22.37 291 ALA B C 1
ATOM 5213 O O . ALA B 1 292 ? -35.009 -53.658 3.381 1.00 31.47 291 ALA B O 1
ATOM 5215 N N . GLN B 1 293 ? -32.933 -53.871 4.257 1.00 21.84 292 GLN B N 1
ATOM 5216 C CA . GLN B 1 293 ? -32.836 -55.307 4.005 1.00 24.69 292 GLN B CA 1
ATOM 5217 C C . GLN B 1 293 ? -33.925 -56.135 4.677 1.00 33.24 292 GLN B C 1
ATOM 5218 O O . GLN B 1 293 ? -34.493 -57.012 4.042 1.00 29.70 292 GLN B O 1
ATOM 5224 N N . MET B 1 294 ? -34.222 -55.850 5.948 1.00 27.01 293 MET B N 1
ATOM 5225 C CA A MET B 1 294 ? -35.253 -56.577 6.693 0.50 26.37 293 MET B CA 1
ATOM 5226 C CA B MET B 1 294 ? -35.253 -56.594 6.674 0.50 29.36 293 MET B CA 1
ATOM 5227 C C . MET B 1 294 ? -36.639 -56.404 6.056 1.00 30.79 293 MET B C 1
ATOM 5228 O O . MET B 1 294 ? -37.501 -57.284 6.170 1.00 34.34 293 MET B O 1
ATOM 5237 N N . ASN B 1 295 ? -36.843 -55.271 5.377 1.00 24.41 294 ASN B N 1
ATOM 5238 C CA . ASN B 1 295 ? -38.149 -54.922 4.795 1.00 20.63 294 ASN B CA 1
ATOM 5239 C C . ASN B 1 295 ? -38.265 -55.114 3.273 1.00 34.13 294 ASN B C 1
ATOM 5240 O O . ASN B 1 295 ? -39.294 -54.775 2.682 1.00 30.90 294 ASN B O 1
ATOM 5245 N N . GLY B 1 296 ? -37.204 -55.608 2.643 1.00 31.05 295 GLY B N 1
ATOM 5246 C CA . GLY B 1 296 ? -37.213 -55.849 1.189 1.00 29.31 295 GLY B CA 1
ATOM 5247 C C . GLY B 1 296 ? -37.158 -54.591 0.337 1.00 33.99 295 GLY B C 1
ATOM 5248 O O . GLY B 1 296 ? -37.501 -54.606 -0.842 1.00 42.14 295 GLY B O 1
ATOM 5249 N N . THR B 1 297 ? -36.702 -53.507 0.942 1.00 28.26 296 THR B N 1
ATOM 5250 C CA . THR B 1 297 ? -36.587 -52.197 0.318 1.00 25.06 296 THR B CA 1
ATOM 5251 C C . THR B 1 297 ? -35.173 -51.998 -0.245 1.00 34.39 296 THR B C 1
ATOM 5252 O O . THR B 1 297 ? -34.195 -52.252 0.445 1.00 30.89 296 THR B O 1
ATOM 5256 N N . GLN B 1 298 ? -35.071 -51.578 -1.511 1.00 26.14 297 GLN B N 1
ATOM 5257 C CA . GLN B 1 298 ? -33.773 -51.296 -2.139 1.00 25.28 297 GLN B CA 1
ATOM 5258 C C . GLN B 1 298 ? -33.196 -49.960 -1.686 1.00 25.04 297 GLN B C 1
ATOM 5259 O O . GLN B 1 298 ? -33.874 -48.937 -1.740 1.00 34.94 297 GLN B O 1
ATOM 5265 N N . LEU B 1 299 ? -31.940 -49.968 -1.257 1.00 24.68 298 LEU B N 1
ATOM 5266 C CA . LEU B 1 299 ? -31.288 -48.739 -0.858 1.00 26.91 298 LEU B CA 1
ATOM 5267 C C . LEU B 1 299 ? -30.385 -48.262 -1.996 1.00 27.90 298 LEU B C 1
ATOM 5268 O O . LEU B 1 299 ? -29.398 -48.918 -2.329 1.00 26.73 298 LEU B O 1
ATOM 5273 N N . ILE B 1 300 ? -30.730 -47.119 -2.575 1.00 27.15 299 ILE B N 1
ATOM 5274 C CA . ILE B 1 300 ? -29.874 -46.451 -3.562 1.00 29.32 299 ILE B CA 1
ATOM 5275 C C . ILE B 1 300 ? -29.519 -45.100 -2.979 1.00 25.40 299 ILE B C 1
ATOM 5276 O O . ILE B 1 300 ? -30.390 -44.242 -2.871 1.00 29.77 299 ILE B O 1
ATOM 5281 N N . PRO B 1 301 ? -28.253 -44.899 -2.575 1.00 20.77 300 PRO B N 1
ATOM 5282 C CA . PRO B 1 301 ? -27.918 -43.653 -1.887 1.00 23.96 300 PRO B CA 1
ATOM 5283 C C . PRO B 1 301 ? -28.113 -42.373 -2.724 1.00 33.08 300 PRO B C 1
ATOM 5284 O O . PRO B 1 301 ? -28.041 -42.406 -3.957 1.00 36.78 300 PRO B O 1
ATOM 5288 N N . HIS B 1 302 ? -28.422 -41.275 -2.042 1.00 32.48 301 HIS B N 1
ATOM 5289 C CA A HIS B 1 302 ? -28.517 -39.959 -2.674 0.50 30.46 301 HIS B CA 1
ATOM 5290 C CA B HIS B 1 302 ? -28.514 -39.963 -2.679 0.50 31.23 301 HIS B CA 1
ATOM 5291 C C . HIS B 1 302 ? -27.239 -39.182 -2.410 1.00 41.54 301 HIS B C 1
ATOM 5292 O O . HIS B 1 302 ? -26.625 -39.320 -1.356 1.00 43.26 301 HIS B O 1
ATOM 5305 N N . GLY B 1 303 ? -26.831 -38.358 -3.361 1.00 35.42 302 GLY B N 1
ATOM 5306 C CA . GLY B 1 303 ? -25.724 -37.491 -3.066 1.00 43.88 302 GLY B CA 1
ATOM 5307 C C . GLY B 1 303 ? -25.064 -36.824 -4.238 1.00 42.64 302 GLY B C 1
ATOM 5308 O O . GLY B 1 303 ? -24.693 -37.476 -5.218 1.00 40.08 302 GLY B O 1
ATOM 5309 N N . PHE B 1 304 ? -24.939 -35.510 -4.120 1.00 45.94 303 PHE B N 1
ATOM 5310 C CA . PHE B 1 304 ? -24.142 -34.723 -5.037 1.00 43.86 303 PHE B CA 1
ATOM 5311 C C . PHE B 1 304 ? -23.550 -33.524 -4.307 1.00 36.76 303 PHE B C 1
ATOM 5312 O O . PHE B 1 304 ? -24.261 -32.584 -3.948 1.00 42.94 303 PHE B O 1
ATOM 5320 N N . SER B 1 305 ? -22.241 -33.582 -4.074 1.00 39.42 304 SER B N 1
ATOM 5321 C CA . SER B 1 305 ? -21.514 -32.473 -3.472 1.00 43.86 304 SER B CA 1
ATOM 5322 C C . SER B 1 305 ? -20.069 -32.453 -3.968 1.00 44.86 304 SER B C 1
ATOM 5323 O O . SER B 1 305 ? -19.771 -31.812 -4.977 1.00 44.48 304 SER B O 1
ATOM 5326 N N . THR B 1 306 ? -19.176 -33.146 -3.257 1.00 37.21 305 THR B N 1
ATOM 5327 C CA . THR B 1 306 ? -17.772 -33.232 -3.649 1.00 39.90 305 THR B CA 1
ATOM 5328 C C . THR B 1 306 ? -17.289 -34.683 -3.721 1.00 37.54 305 THR B C 1
ATOM 5329 O O . THR B 1 306 ? -18.079 -35.623 -3.587 1.00 34.64 305 THR B O 1
ATOM 5333 N N . GLY B 1 307 ? -15.984 -34.851 -3.931 1.00 35.55 306 GLY B N 1
ATOM 5334 C CA . GLY B 1 307 ? -15.363 -36.168 -3.951 1.00 35.73 306 GLY B CA 1
ATOM 5335 C C . GLY B 1 307 ? -15.377 -36.830 -2.582 1.00 29.88 306 GLY B C 1
ATOM 5336 O O . GLY B 1 307 ? -15.207 -38.054 -2.479 1.00 33.73 306 GLY B O 1
ATOM 5337 N N . ILE B 1 308 ? -15.595 -36.035 -1.537 1.00 32.47 307 ILE B N 1
ATOM 5338 C CA . ILE B 1 308 ? -15.752 -36.587 -0.182 1.00 28.95 307 ILE B CA 1
ATOM 5339 C C . ILE B 1 308 ? -16.988 -37.484 -0.100 1.00 28.70 307 ILE B C 1
ATOM 5340 O O . ILE B 1 308 ? -16.848 -38.662 0.193 1.00 31.07 307 ILE B O 1
ATOM 5345 N N . LEU B 1 309 ? -18.166 -36.945 -0.429 1.00 28.38 308 LEU B N 1
ATOM 5346 C CA . LEU B 1 309 ? -19.393 -37.741 -0.514 1.00 27.71 308 LEU B CA 1
ATOM 5347 C C . LEU B 1 309 ? -19.220 -38.958 -1.414 1.00 29.67 308 LEU B C 1
ATOM 5348 O O . LEU B 1 309 ? -19.687 -40.051 -1.091 1.00 28.91 308 LEU B O 1
ATOM 5353 N N . LEU B 1 310 ? -18.580 -38.749 -2.568 1.00 32.00 309 LEU B N 1
ATOM 5354 C CA . LEU B 1 310 ? -18.354 -39.817 -3.527 1.00 26.43 309 LEU B CA 1
ATOM 5355 C C . LEU B 1 310 ? -17.508 -40.971 -2.942 1.00 25.76 309 LEU B C 1
ATOM 5356 O O . LEU B 1 310 ? -17.892 -42.135 -3.031 1.00 34.55 309 LEU B O 1
ATOM 5361 N N . HIS B 1 311 ? -16.380 -40.632 -2.326 1.00 27.97 310 HIS B N 1
ATOM 5362 C CA . HIS B 1 311 ? -15.501 -41.636 -1.738 1.00 25.31 310 HIS B CA 1
ATOM 5363 C C . HIS B 1 311 ? -16.192 -42.385 -0.579 1.00 24.80 310 HIS B C 1
ATOM 5364 O O . HIS B 1 311 ? -16.063 -43.607 -0.482 1.00 24.32 310 HIS B O 1
ATOM 5371 N N . ALA B 1 312 ? -16.971 -41.659 0.230 1.00 22.19 311 ALA B N 1
ATOM 5372 C CA . ALA B 1 312 ? -17.750 -42.299 1.317 1.00 30.03 311 ALA B CA 1
ATOM 5373 C C . ALA B 1 312 ? -18.822 -43.231 0.773 1.00 27.38 311 ALA B C 1
ATOM 5374 O O . ALA B 1 312 ? -18.974 -44.353 1.264 1.00 22.65 311 ALA B O 1
ATOM 5376 N N . SER B 1 313 ? -19.533 -42.802 -0.274 1.00 25.12 312 SER B N 1
ATOM 5377 C CA . SER B 1 313 ? -20.609 -43.617 -0.845 1.00 28.87 312 SER B CA 1
ATOM 5378 C C . SER B 1 313 ? -20.100 -44.877 -1.535 1.00 27.03 312 SER B C 1
ATOM 5379 O O . SER B 1 313 ? -20.734 -45.931 -1.444 1.00 23.98 312 SER B O 1
ATOM 5382 N N . VAL B 1 314 ? -18.960 -44.765 -2.224 1.00 30.52 313 VAL B N 1
ATOM 5383 C CA . VAL B 1 314 ? -18.351 -45.927 -2.891 1.00 26.78 313 VAL B CA 1
ATOM 5384 C C . VAL B 1 314 ? -17.850 -46.952 -1.860 1.00 25.03 313 VAL B C 1
ATOM 5385 O O . VAL B 1 314 ? -18.122 -48.154 -1.987 1.00 23.82 313 VAL B O 1
ATOM 5389 N N . HIS B 1 315 ? -17.161 -46.470 -0.829 1.00 23.20 314 HIS B N 1
ATOM 5390 C CA . HIS B 1 315 ? -16.684 -47.361 0.226 1.00 27.72 314 HIS B CA 1
ATOM 5391 C C . HIS B 1 315 ? -17.856 -48.064 0.903 1.00 24.82 314 HIS B C 1
ATOM 5392 O O . HIS B 1 315 ? -17.786 -49.270 1.150 1.00 24.50 314 HIS B O 1
ATOM 5399 N N . PHE B 1 316 ? -18.940 -47.327 1.145 1.00 21.51 315 PHE B N 1
ATOM 5400 C CA . PHE B 1 316 ? -20.163 -47.949 1.666 1.00 22.82 315 PHE B CA 1
ATOM 5401 C C . PHE B 1 316 ? -20.770 -49.024 0.787 1.00 28.45 315 PHE B C 1
ATOM 5402 O O . PHE B 1 316 ? -20.964 -50.173 1.222 1.00 23.17 315 PHE B O 1
ATOM 5410 N N . LEU B 1 317 ? -21.096 -48.651 -0.447 1.00 24.71 316 LEU B N 1
ATOM 5411 C CA . LEU B 1 317 ? -21.749 -49.582 -1.363 1.00 25.26 316 LEU B CA 1
ATOM 5412 C C . LEU B 1 317 ? -20.917 -50.819 -1.690 1.00 25.56 316 LEU B C 1
ATOM 5413 O O . LEU B 1 317 ? -21.473 -51.898 -1.807 1.00 26.65 316 LEU B O 1
ATOM 5418 N N . ALA B 1 318 ? -19.595 -50.659 -1.787 1.00 30.61 317 ALA B N 1
ATOM 5419 C CA . ALA B 1 318 ? -18.678 -51.792 -2.005 1.00 27.79 317 ALA B CA 1
ATOM 5420 C C . ALA B 1 318 ? -18.823 -52.871 -0.940 1.00 29.80 317 ALA B C 1
ATOM 5421 O O . ALA B 1 318 ? -18.681 -54.059 -1.214 1.00 31.03 317 ALA B O 1
ATOM 5423 N N . ALA B 1 319 ? -19.109 -52.442 0.280 1.00 26.03 318 ALA B N 1
ATOM 5424 C CA . ALA B 1 319 ? -19.251 -53.355 1.405 1.00 24.37 318 ALA B CA 1
ATOM 5425 C C . ALA B 1 319 ? -20.679 -53.854 1.630 1.00 29.98 318 ALA B C 1
ATOM 5426 O O . ALA B 1 319 ? -20.950 -54.524 2.626 1.00 25.61 318 ALA B O 1
ATOM 5428 N N . CYS B 1 320 ? -21.598 -53.532 0.714 1.00 23.39 319 CYS B N 1
ATOM 5429 C CA . CYS B 1 320 ? -22.985 -53.997 0.820 1.00 26.53 319 CYS B CA 1
ATOM 5430 C C . CYS B 1 320 ? -23.213 -55.069 -0.201 1.00 31.54 319 CYS B C 1
ATOM 5431 O O . CYS B 1 320 ? -22.886 -54.877 -1.375 1.00 30.89 319 CYS B O 1
ATOM 5434 N N . GLU B 1 321 ? -23.783 -56.189 0.237 1.00 31.22 320 GLU B N 1
ATOM 5435 C CA . GLU B 1 321 ? -24.160 -57.276 -0.650 1.00 30.22 320 GLU B CA 1
ATOM 5436 C C . GLU B 1 321 ? -25.037 -56.763 -1.795 1.00 32.48 320 GLU B C 1
ATOM 5437 O O . GLU B 1 321 ? -24.885 -57.188 -2.926 1.00 34.35 320 GLU B O 1
ATOM 5443 N N . GLN B 1 322 ? -25.947 -55.837 -1.495 1.00 30.16 321 GLN B N 1
ATOM 5444 C CA . GLN B 1 322 ? -26.816 -55.279 -2.519 1.00 31.53 321 GLN B CA 1
ATOM 5445 C C . GLN B 1 322 ? -26.437 -53.835 -2.875 1.00 30.90 321 GLN B C 1
ATOM 5446 O O . GLN B 1 322 ? -27.293 -53.040 -3.249 1.00 35.04 321 GLN B O 1
ATOM 5452 N N . GLY B 1 323 ? -25.152 -53.507 -2.778 1.00 29.89 322 GLY B N 1
ATOM 5453 C CA . GLY B 1 323 ? -24.678 -52.152 -3.104 1.00 31.28 322 GLY B CA 1
ATOM 5454 C C . GLY B 1 323 ? -24.362 -52.010 -4.589 1.00 33.08 322 GLY B C 1
ATOM 5455 O O . GLY B 1 323 ? -23.231 -51.700 -4.969 1.00 31.05 322 GLY B O 1
ATOM 5456 N N . THR B 1 324 ? -25.381 -52.197 -5.418 1.00 33.11 323 THR B N 1
ATOM 5457 C CA . THR B 1 324 ? -25.192 -52.400 -6.855 1.00 36.27 323 THR B CA 1
ATOM 5458 C C . THR B 1 324 ? -25.513 -51.181 -7.736 1.00 41.84 323 THR B C 1
ATOM 5459 O O . THR B 1 324 ? -25.315 -51.249 -8.944 1.00 40.70 323 THR B O 1
ATOM 5463 N N . LEU B 1 325 ? -26.010 -50.083 -7.157 1.00 32.54 324 LEU B N 1
ATOM 5464 C CA . LEU B 1 325 ? -26.252 -48.864 -7.943 1.00 34.96 324 LEU B CA 1
ATOM 5465 C C . LEU B 1 325 ? -26.018 -47.567 -7.168 1.00 30.72 324 LEU B C 1
ATOM 5466 O O . LEU B 1 325 ? -26.497 -47.419 -6.046 1.00 35.49 324 LEU B O 1
ATOM 5471 N N . MET B 1 326 ? -25.304 -46.633 -7.798 1.00 31.18 325 MET B N 1
ATOM 5472 C CA . MET B 1 326 ? -24.997 -45.332 -7.224 1.00 31.41 325 MET B CA 1
ATOM 5473 C C . MET B 1 326 ? -25.360 -44.178 -8.167 1.00 34.79 325 MET B C 1
ATOM 5474 O O . MET B 1 326 ? -25.235 -44.299 -9.378 1.00 42.41 325 MET B O 1
ATOM 5479 N N . GLU B 1 327 ? -25.823 -43.071 -7.597 1.00 35.95 326 GLU B N 1
ATOM 5480 C CA . GLU B 1 327 ? -25.968 -41.811 -8.320 1.00 40.92 326 GLU B CA 1
ATOM 5481 C C . GLU B 1 327 ? -24.580 -41.242 -8.645 1.00 44.18 326 GLU B C 1
ATOM 5482 O O . GLU B 1 327 ? -23.729 -41.142 -7.767 1.00 37.25 326 GLU B O 1
ATOM 5488 N N . PHE B 1 328 ? -24.337 -40.910 -9.912 1.00 44.18 327 PHE B N 1
ATOM 5489 C CA . PHE B 1 328 ? -23.148 -40.134 -10.263 1.00 45.26 327 PHE B CA 1
ATOM 5490 C C . PHE B 1 328 ? -23.573 -38.864 -10.984 1.00 51.19 327 PHE B C 1
ATOM 5491 O O . PHE B 1 328 ? -23.665 -38.822 -12.215 1.00 50.49 327 PHE B O 1
ATOM 5499 N N . SER B 1 329 ? -23.851 -37.832 -10.202 1.00 48.32 328 SER B N 1
ATOM 5500 C CA . SER B 1 329 ? -24.176 -36.542 -10.772 1.00 54.13 328 SER B CA 1
ATOM 5501 C C . SER B 1 329 ? -22.886 -35.799 -11.076 1.00 56.62 328 SER B C 1
ATOM 5502 O O . SER B 1 329 ? -21.881 -35.951 -10.376 1.00 54.56 328 SER B O 1
ATOM 5505 N N . GLN B 1 330 ? -22.925 -35.013 -12.145 1.00 64.41 329 GLN B N 1
ATOM 5506 C CA . GLN B 1 330 ? -21.765 -34.270 -12.604 1.00 61.34 329 GLN B CA 1
ATOM 5507 C C . GLN B 1 330 ? -22.056 -32.786 -12.689 1.00 56.04 329 GLN B C 1
ATOM 5508 O O . GLN B 1 330 ? -23.160 -32.370 -13.044 1.00 51.62 329 GLN B O 1
ATOM 5514 N N . SER B 1 331 ? -21.049 -31.994 -12.351 1.00 57.48 330 SER B N 1
ATOM 5515 C CA . SER B 1 331 ? -21.078 -30.563 -12.593 1.00 65.31 330 SER B CA 1
ATOM 5516 C C . SER B 1 331 ? -19.683 -30.115 -12.956 1.00 64.18 330 SER B C 1
ATOM 5517 O O . SER B 1 331 ? -18.698 -30.773 -12.618 1.00 66.39 330 SER B O 1
ATOM 5520 N N . SER B 1 332 ? -19.603 -28.980 -13.637 1.00 61.92 331 SER B N 1
ATOM 5521 C CA . SER B 1 332 ? -18.327 -28.375 -13.972 1.00 61.65 331 SER B CA 1
ATOM 5522 C C . SER B 1 332 ? -17.720 -27.659 -12.764 1.00 61.10 331 SER B C 1
ATOM 5523 O O . SER B 1 332 ? -16.551 -27.262 -12.800 1.00 58.12 331 SER B O 1
ATOM 5526 N N . SER B 1 333 ? -18.527 -27.499 -11.710 1.00 61.23 332 SER B N 1
ATOM 5527 C CA . SER B 1 333 ? -18.127 -26.845 -10.463 1.00 56.06 332 SER B CA 1
ATOM 5528 C C . SER B 1 333 ? -16.799 -27.383 -9.936 1.00 58.38 332 SER B C 1
ATOM 5529 O O . SER B 1 333 ? -16.624 -28.599 -9.820 1.00 59.29 332 SER B O 1
ATOM 5532 N N . PRO B 1 334 ? -15.850 -26.475 -9.645 1.00 56.30 333 PRO B N 1
ATOM 5533 C CA . PRO B 1 334 ? -14.515 -26.815 -9.137 1.00 53.66 333 PRO B CA 1
ATOM 5534 C C . PRO B 1 334 ? -14.517 -27.495 -7.759 1.00 54.29 333 PRO B C 1
ATOM 5535 O O . PRO B 1 334 ? -13.548 -28.175 -7.406 1.00 47.84 333 PRO B O 1
ATOM 5539 N N . LEU B 1 335 ? -15.593 -27.320 -6.995 1.00 49.50 334 LEU B N 1
ATOM 5540 C CA . LEU B 1 335 ? -15.736 -28.024 -5.721 1.00 53.58 334 LEU B CA 1
ATOM 5541 C C . LEU B 1 335 ? -16.006 -29.514 -5.952 1.00 47.60 334 LEU B C 1
ATOM 5542 O O . LEU B 1 335 ? -15.473 -30.358 -5.230 1.00 46.71 334 LEU B O 1
ATOM 5547 N N . PHE B 1 336 ? -16.815 -29.830 -6.964 1.00 47.68 335 PHE B N 1
ATOM 5548 C CA . PHE B 1 336 ? -17.056 -31.221 -7.332 1.00 46.54 335 PHE B CA 1
ATOM 5549 C C . PHE B 1 336 ? -15.841 -31.875 -7.989 1.00 51.37 335 PHE B C 1
ATOM 5550 O O . PHE B 1 336 ? -15.431 -32.971 -7.595 1.00 50.89 335 PHE B O 1
ATOM 5558 N N . THR B 1 337 ? -15.274 -31.204 -8.989 1.00 52.60 336 THR B N 1
ATOM 5559 C CA . THR B 1 337 ? -14.249 -31.815 -9.834 1.00 49.42 336 THR B CA 1
ATOM 5560 C C . THR B 1 337 ? -12.877 -31.904 -9.185 1.00 48.17 336 THR B C 1
ATOM 5561 O O . THR B 1 337 ? -12.125 -32.848 -9.439 1.00 51.39 336 THR B O 1
ATOM 5565 N N . SER B 1 338 ? -12.543 -30.934 -8.341 1.00 50.23 337 SER B N 1
ATOM 5566 C CA . SER B 1 338 ? -11.136 -30.713 -8.027 1.00 47.87 337 SER B CA 1
ATOM 5567 C C . SER B 1 338 ? -10.721 -30.676 -6.555 1.00 45.76 337 SER B C 1
ATOM 5568 O O . SER B 1 338 ? -9.527 -30.745 -6.269 1.00 42.96 337 SER B O 1
ATOM 5571 N N . LEU B 1 339 ? -11.679 -30.592 -5.630 1.00 47.92 338 LEU B N 1
ATOM 5572 C CA . LEU B 1 339 ? -11.357 -30.562 -4.193 1.00 40.62 338 LEU B CA 1
ATOM 5573 C C . LEU B 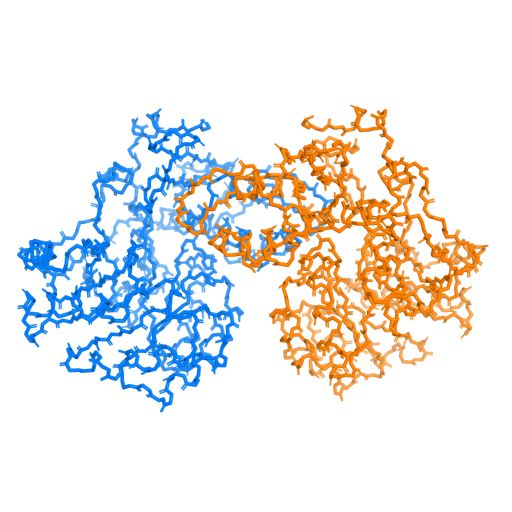1 339 ? -10.595 -31.799 -3.721 1.00 36.61 338 LEU B C 1
ATOM 5574 O O . LEU B 1 339 ? -9.683 -31.706 -2.903 1.00 40.98 338 LEU B O 1
ATOM 5579 N N . VAL B 1 340 ? -10.984 -32.961 -4.230 1.00 36.55 339 VAL B N 1
ATOM 5580 C CA . VAL B 1 340 ? -10.328 -34.198 -3.879 1.00 36.73 339 VAL B CA 1
ATOM 5581 C C . VAL B 1 340 ? -9.354 -34.502 -5.017 1.00 34.51 339 VAL B C 1
ATOM 5582 O O . VAL B 1 340 ? -9.779 -34.644 -6.164 1.00 38.26 339 VAL B O 1
ATOM 5586 N N . LYS B 1 341 ? -8.065 -34.574 -4.692 1.00 43.87 340 LYS B N 1
ATOM 5587 C CA . LYS B 1 341 ? -7.003 -34.614 -5.710 1.00 54.23 340 LYS B CA 1
ATOM 5588 C C . LYS B 1 341 ? -7.025 -35.884 -6.555 1.00 60.29 340 LYS B C 1
ATOM 5589 O O . LYS B 1 341 ? -6.998 -35.830 -7.791 1.00 62.58 340 LYS B O 1
ATOM 5595 N N . ASN B 1 342 ? -7.116 -37.018 -5.872 1.00 57.87 341 ASN B N 1
ATOM 5596 C CA . ASN B 1 342 ? -7.048 -38.329 -6.505 1.00 61.03 341 ASN B CA 1
ATOM 5597 C C . ASN B 1 342 ? -8.424 -38.914 -6.807 1.00 57.80 341 ASN B C 1
ATOM 5598 O O . ASN B 1 342 ? -8.591 -40.133 -6.792 1.00 52.64 341 ASN B O 1
ATOM 5603 N N . GLN B 1 343 ? -9.387 -38.040 -7.101 1.00 51.70 342 GLN B N 1
ATOM 5604 C CA . GLN B 1 343 ? -10.813 -38.386 -7.148 1.00 50.67 342 GLN B CA 1
ATOM 5605 C C . GLN B 1 343 ? -11.134 -39.572 -8.049 1.00 52.03 342 GLN B C 1
ATOM 5606 O O . GLN B 1 343 ? -10.568 -39.699 -9.134 1.00 48.32 342 GLN B O 1
ATOM 5612 N N . LEU B 1 344 ? -12.025 -40.445 -7.571 1.00 44.83 343 LEU B N 1
ATOM 5613 C CA . LEU B 1 344 ? -12.519 -41.569 -8.352 1.00 40.10 343 LEU B CA 1
ATOM 5614 C C . LEU B 1 344 ? -13.288 -41.036 -9.538 1.00 38.03 343 LEU B C 1
ATOM 5615 O O . LEU B 1 344 ? -14.002 -40.031 -9.437 1.00 42.27 343 LEU B O 1
ATOM 5620 N N . GLN B 1 345 ? -13.117 -41.706 -10.666 1.00 41.98 344 GLN B N 1
ATOM 5621 C CA . GLN B 1 345 ? -13.696 -41.244 -11.917 1.00 47.52 344 GLN B CA 1
ATOM 5622 C C . GLN B 1 345 ? -14.761 -42.190 -12.422 1.00 38.22 344 GLN B C 1
ATOM 5623 O O . GLN B 1 345 ? -14.634 -43.408 -12.307 1.00 46.40 344 GLN B O 1
ATOM 5629 N N . PHE B 1 346 ? -15.822 -41.611 -12.967 1.00 38.57 345 PHE B N 1
ATOM 5630 C CA . PHE B 1 346 ? -16.786 -42.360 -13.743 1.00 49.29 345 PHE B CA 1
ATOM 5631 C C . PHE B 1 346 ? -16.113 -42.859 -15.023 1.00 55.35 345 PHE B C 1
ATOM 5632 O O . PHE B 1 346 ? -15.395 -42.111 -15.697 1.00 55.32 345 PHE B O 1
ATOM 5640 N N . ASP B 1 347 ? -16.366 -44.120 -15.352 1.00 56.07 346 ASP B N 1
ATOM 5641 C CA . ASP B 1 347 ? -15.637 -44.813 -16.399 1.00 55.10 346 ASP B CA 1
ATOM 5642 C C . ASP B 1 347 ? -16.541 -45.823 -17.090 1.00 48.63 346 ASP B C 1
ATOM 5643 O O . ASP B 1 347 ? -16.676 -46.959 -16.633 1.00 49.05 346 ASP B O 1
ATOM 5648 N N . ASN B 1 348 ? -17.159 -45.386 -18.190 1.00 54.12 347 ASN B N 1
ATOM 5649 C CA . ASN B 1 348 ? -17.946 -46.248 -19.086 1.00 52.46 347 ASN B CA 1
ATOM 5650 C C . ASN B 1 348 ? -19.028 -47.094 -18.388 1.00 48.85 347 ASN B C 1
ATOM 5651 O O . ASN B 1 348 ? -19.111 -48.312 -18.577 1.00 46.46 347 ASN B O 1
ATOM 5656 N N . GLY B 1 349 ? -19.842 -46.431 -17.565 1.00 55.50 348 GLY B N 1
ATOM 5657 C CA . GLY B 1 349 ? -20.939 -47.083 -16.838 1.00 46.57 348 GLY B CA 1
ATOM 5658 C C . GLY B 1 349 ? -20.701 -47.249 -15.338 1.00 49.69 348 GLY B C 1
ATOM 5659 O O . GLY B 1 349 ? -21.645 -47.438 -14.562 1.00 45.46 348 GLY B O 1
ATOM 5660 N N . PHE B 1 350 ? -19.439 -47.177 -14.929 1.00 46.30 349 PHE B N 1
ATOM 5661 C CA . PHE B 1 350 ? -19.036 -47.661 -13.609 1.00 45.43 349 PHE B CA 1
ATOM 5662 C C . PHE B 1 350 ? -18.047 -46.714 -12.934 1.00 47.97 349 PHE B C 1
ATOM 5663 O O . PHE B 1 350 ? -17.371 -45.930 -13.603 1.00 51.39 349 PHE B O 1
ATOM 5671 N N . VAL B 1 351 ? -17.980 -46.776 -11.602 1.00 39.21 350 VAL B N 1
ATOM 5672 C CA . VAL B 1 351 ? -16.910 -46.128 -10.844 1.00 33.78 350 VAL B CA 1
ATOM 5673 C C . VAL B 1 351 ? -16.139 -47.224 -10.158 1.00 40.86 350 VAL B C 1
ATOM 5674 O O . VAL B 1 351 ? -16.738 -48.084 -9.519 1.00 40.86 350 VAL B O 1
ATOM 5678 N N . ALA B 1 352 ? -14.815 -47.192 -10.294 1.00 30.86 351 ALA B N 1
ATOM 5679 C CA . ALA B 1 352 ? -13.955 -48.200 -9.682 1.00 36.33 351 ALA B CA 1
ATOM 5680 C C . ALA B 1 352 ? -13.914 -48.082 -8.149 1.00 37.03 351 ALA B C 1
ATOM 5681 O O . ALA B 1 352 ? -14.027 -46.988 -7.604 1.00 41.05 351 ALA B O 1
ATOM 5683 N N . VAL B 1 353 ? -13.780 -49.217 -7.465 1.00 35.07 352 VAL B N 1
ATOM 5684 C CA . VAL B 1 353 ? -13.626 -49.216 -5.999 1.00 37.03 352 VAL B CA 1
ATOM 5685 C C . VAL B 1 353 ? -12.163 -49.007 -5.570 1.00 35.69 352 VAL B C 1
ATOM 5686 O O . VAL B 1 353 ? -11.268 -49.775 -5.955 1.00 38.65 352 VAL B O 1
ATOM 5690 N N . SER B 1 354 ? -11.926 -47.962 -4.779 1.00 31.16 353 SER B N 1
ATOM 5691 C CA . SER B 1 354 ? -10.605 -47.703 -4.218 1.00 33.75 353 SER B CA 1
ATOM 5692 C C . SER B 1 354 ? -10.258 -48.624 -3.043 1.00 42.69 353 SER B C 1
ATOM 5693 O O . SER B 1 354 ? -11.086 -48.853 -2.153 1.00 33.13 353 SER B O 1
ATOM 5696 N N . ASP B 1 355 ? -9.032 -49.151 -3.054 1.00 33.41 354 ASP B N 1
ATOM 5697 C CA . ASP B 1 355 ? -8.521 -49.967 -1.941 1.00 30.30 354 ASP B CA 1
ATOM 5698 C C . ASP B 1 355 ? -7.512 -49.233 -1.068 1.00 28.92 354 ASP B C 1
ATOM 5699 O O . ASP B 1 355 ? -6.887 -49.851 -0.205 1.00 30.97 354 ASP B O 1
ATOM 5704 N N . ALA B 1 356 ? -7.325 -47.929 -1.288 1.00 26.34 355 ALA B N 1
ATOM 5705 C CA . ALA B 1 356 ? -6.415 -47.164 -0.446 1.00 26.29 355 ALA B CA 1
ATOM 5706 C C . ALA B 1 356 ? -6.992 -47.115 0.980 1.00 27.17 355 ALA B C 1
ATOM 5707 O O . ALA B 1 356 ? -8.225 -47.178 1.142 1.00 30.36 355 ALA B O 1
ATOM 5709 N N . PRO B 1 357 ? -6.118 -47.042 2.005 1.00 25.73 356 PRO B N 1
ATOM 5710 C CA . PRO B 1 357 ? -6.624 -46.952 3.382 1.00 31.87 356 PRO B CA 1
ATOM 5711 C C . PRO B 1 357 ? -7.514 -45.731 3.645 1.00 32.21 356 PRO B C 1
ATOM 5712 O O . PRO B 1 357 ? -7.338 -44.669 3.014 1.00 29.53 356 PRO B O 1
ATOM 5716 N N . GLY B 1 358 ? -8.455 -45.882 4.574 1.00 35.23 357 GLY B N 1
ATOM 5717 C CA . GLY B 1 358 ? -9.489 -44.855 4.803 1.00 22.61 357 GLY B CA 1
ATOM 5718 C C . GLY B 1 358 ? -10.383 -44.669 3.603 1.00 28.29 357 GLY B C 1
ATOM 5719 O O . GLY B 1 358 ? -10.773 -45.631 2.938 1.00 25.28 357 GLY B O 1
ATOM 5720 N N . LEU B 1 359 ? -10.735 -43.415 3.341 1.00 23.88 358 LEU B N 1
ATOM 5721 C CA . LEU B 1 359 ? -11.563 -43.102 2.211 1.00 20.90 358 LEU B CA 1
ATOM 5722 C C . LEU B 1 359 ? -10.760 -42.759 0.969 1.00 24.77 358 LEU B C 1
ATOM 5723 O O . LEU B 1 359 ? -11.356 -42.477 -0.073 1.00 26.67 358 LEU B O 1
ATOM 5728 N N . GLY B 1 360 ? -9.426 -42.788 1.079 1.00 28.37 359 GLY B N 1
ATOM 5729 C CA . GLY B 1 360 ? -8.527 -42.438 -0.036 1.00 34.31 359 GLY B CA 1
ATOM 5730 C C . GLY B 1 360 ? -8.676 -41.006 -0.516 1.00 33.60 359 GLY B C 1
ATOM 5731 O O . GLY B 1 360 ? -8.776 -40.754 -1.714 1.00 38.50 359 GLY B O 1
ATOM 5732 N N . ILE B 1 361 ? -8.683 -40.067 0.423 1.00 33.97 360 ILE B N 1
ATOM 5733 C CA . ILE B 1 361 ? -8.953 -38.663 0.098 1.00 34.83 360 ILE B CA 1
ATOM 5734 C C . ILE B 1 361 ? -7.733 -37.793 0.375 1.00 42.14 360 ILE B C 1
ATOM 5735 O O . ILE B 1 361 ? -7.289 -37.668 1.522 1.00 46.07 360 ILE B O 1
ATOM 5740 N N . GLU B 1 362 ? -7.191 -37.212 -0.691 1.00 42.76 361 GLU B N 1
ATOM 5741 C CA . GLU B 1 362 ? -6.174 -36.170 -0.578 1.00 36.84 361 GLU B CA 1
ATOM 5742 C C . GLU B 1 362 ? -6.782 -34.864 -1.087 1.00 34.90 361 GLU B C 1
ATOM 5743 O O . GLU B 1 362 ? -7.262 -34.793 -2.223 1.00 40.22 361 GLU B O 1
ATOM 5749 N N . LEU B 1 363 ? -6.810 -33.854 -0.227 1.00 36.24 362 LEU B N 1
ATOM 5750 C CA . LEU B 1 363 ? -7.473 -32.597 -0.553 1.00 32.81 362 LEU B CA 1
ATOM 5751 C C . LEU B 1 363 ? -6.561 -31.617 -1.283 1.00 42.95 362 LEU B C 1
ATOM 5752 O O . LEU B 1 363 ? -5.399 -31.467 -0.926 1.00 46.52 362 LEU B O 1
ATOM 5757 N N . ASP B 1 364 ? -7.120 -30.970 -2.304 1.00 44.75 363 ASP B N 1
ATOM 5758 C CA . ASP B 1 364 ? -6.458 -29.887 -3.034 1.00 49.51 363 ASP B CA 1
ATOM 5759 C C . ASP B 1 364 ? -6.395 -28.669 -2.124 1.00 44.31 363 ASP B C 1
ATOM 5760 O O . ASP B 1 364 ? -7.360 -27.908 -2.013 1.00 42.38 363 ASP B O 1
ATOM 5765 N N . GLU B 1 365 ? -5.252 -28.521 -1.459 1.00 48.02 364 GLU B N 1
ATOM 5766 C CA . GLU B 1 365 ? -5.026 -27.470 -0.467 1.00 53.69 364 GLU B CA 1
ATOM 5767 C C . GLU B 1 365 ? -4.951 -26.055 -1.060 1.00 54.20 364 GLU B C 1
ATOM 5768 O O . GLU B 1 365 ? -5.266 -25.076 -0.374 1.00 47.82 364 GLU B O 1
ATOM 5774 N N . GLU B 1 366 ? -4.543 -25.950 -2.326 1.00 59.59 365 GLU B N 1
ATOM 5775 C CA . GLU B 1 366 ? -4.562 -24.664 -3.042 1.00 59.90 365 GLU B CA 1
ATOM 5776 C C . GLU B 1 366 ? -5.998 -24.189 -3.253 1.00 52.87 365 GLU B C 1
ATOM 5777 O O . GLU B 1 366 ? -6.307 -23.012 -3.044 1.00 53.35 365 GLU B O 1
ATOM 5783 N N . LEU B 1 367 ? -6.863 -25.127 -3.647 1.00 52.95 366 LEU B N 1
ATOM 5784 C CA . LEU B 1 367 ? -8.275 -24.861 -3.925 1.00 50.57 366 LEU B CA 1
ATOM 5785 C C . LEU B 1 367 ? -9.043 -24.436 -2.673 1.00 48.12 366 LEU B C 1
ATOM 5786 O O . LEU B 1 367 ? -9.914 -23.562 -2.747 1.00 43.68 366 LEU B O 1
ATOM 5791 N N . ILE B 1 368 ? -8.718 -25.066 -1.540 1.00 48.13 367 ILE B N 1
ATOM 5792 C CA . ILE B 1 368 ? -9.272 -24.697 -0.227 1.00 49.50 367 ILE B CA 1
ATOM 5793 C C . ILE B 1 368 ? -9.036 -23.207 0.077 1.00 46.66 367 ILE B C 1
ATOM 5794 O O . ILE B 1 368 ? -9.990 -22.484 0.343 1.00 46.79 367 ILE B O 1
ATOM 5799 N N . ALA B 1 369 ? -7.782 -22.759 -0.023 1.00 57.39 368 ALA B N 1
ATOM 5800 C CA . ALA B 1 369 ? -7.411 -21.343 0.149 1.00 55.68 368 ALA B CA 1
ATOM 5801 C C . ALA B 1 369 ? -8.158 -20.384 -0.791 1.00 56.25 368 ALA B C 1
ATOM 5802 O O . ALA B 1 369 ? -8.575 -19.303 -0.370 1.00 51.88 368 ALA B O 1
ATOM 5804 N N . LYS B 1 370 ? -8.335 -20.801 -2.045 1.00 60.20 369 LYS B N 1
ATOM 5805 C CA . LYS B 1 370 ? -9.004 -19.999 -3.076 1.00 58.96 369 LYS B CA 1
ATOM 5806 C C . LYS B 1 370 ? -10.496 -19.773 -2.794 1.00 61.71 369 LYS B C 1
ATOM 5807 O O . LYS B 1 370 ? -11.022 -18.683 -3.042 1.00 55.37 369 LYS B O 1
ATOM 5813 N N . TYR B 1 371 ? -11.170 -20.795 -2.263 1.00 58.25 370 TYR B N 1
ATOM 5814 C CA . TYR B 1 371 ? -12.629 -20.760 -2.158 1.00 52.07 370 TYR B CA 1
ATOM 5815 C C . TYR B 1 371 ? -13.206 -20.708 -0.740 1.00 45.96 370 TYR B C 1
ATOM 5816 O O . TYR B 1 371 ? -14.425 -20.647 -0.579 1.00 57.63 370 TYR B O 1
ATOM 5825 N N . ARG B 1 372 ? -12.344 -20.721 0.274 1.00 44.31 371 ARG B N 1
ATOM 5826 C CA . ARG B 1 372 ? -12.809 -20.603 1.660 1.00 46.26 371 ARG B CA 1
ATOM 5827 C C . ARG B 1 372 ? -13.457 -19.257 2.004 1.00 57.09 371 ARG B C 1
ATOM 5828 O O . ARG B 1 372 ? -12.964 -18.194 1.622 1.00 62.85 371 ARG B O 1
ATOM 5836 N N . VAL B 1 373 ? -14.579 -19.339 2.712 1.00 52.30 372 VAL B N 1
ATOM 5837 C CA . VAL B 1 373 ? -15.369 -18.192 3.154 1.00 51.20 372 VAL B CA 1
ATOM 5838 C C . VAL B 1 373 ? -14.915 -17.828 4.564 1.00 56.37 372 VAL B C 1
ATOM 5839 O O . VAL B 1 373 ? -14.836 -16.654 4.919 1.00 59.53 372 VAL B O 1
ATOM 5843 N N . ASN B 1 374 ? -14.605 -18.849 5.358 1.00 49.76 373 ASN B N 1
ATOM 5844 C CA . ASN B 1 374 ? -14.073 -18.654 6.704 1.00 50.34 373 ASN B CA 1
ATOM 5845 C C . ASN B 1 374 ? -12.570 -18.926 6.719 1.00 52.33 373 ASN B C 1
ATOM 5846 O O . ASN B 1 374 ? -11.926 -18.844 5.670 1.00 55.87 373 ASN B O 1
#

Secondary structure (DSSP, 8-state):
--BEEEEEEEEEESS-TTS---TTSEEEEEEEEETTS-EEEEEESS-HHHHHHHHH---SBTTB--HHHHHTTSBTT-HHHHHHHHHHHTTTT-SSBHHHHHHHHHHHHHHHHHHHHHTSBHHHHTT--S-SEEEEEEEEPPPSSGGGGHHHHHHHHTTT-SEEEEE-TTTTS-HHHHHHHHHHHHHHH-SSSEEEEE-TTTT-SHHHHHHHHHHSGGG--SEEE-SS-TT-HHHHHHHHHH-SSEEEE-TT--HHHHHHHHHHHH--SEE--BTTTSSHHHHHHHHHHHHHHHT-EE--B--S-HHHHHHHHHHHHT-TT--EEEEE----HHHHHSBTT---EETTEEEPP-SSBT---B-HHHHHHHB--/--BEEEEEEEEEESS-TTS---TTSEEEEEEEEETTS-EEEEEESS-HHHHHHHHH---SBTTB--HHHHHTTSBTT-HHHHHHHHHHHTTTT-SSBHHHHHHHHHHHHHHHHHHHHHTSBHHHHTT--S-SEEEEEEEEPPPSSGGGGHHHHHHHHHHT-SEEEEESTTTTT-HHHHHHHHHHHHHHH-SSSEEEEE-TTTT-SHHHHHHHHHHTTTTT-SEEE-SS-TT-HHHHHHHHTT-SSEEEE-TT--HHHHHHHHHHHH--SEE--BTTTSSHHHHHHHHHHHHHHTT-EE--B--S-HHHHHHHHHHHHTSTT--EEEE-----HHHHHSBTT---EETTEEEPP-SSBT---B-HHHHHHHB--

Foldseek 3Di:
DKAFAFKDKFKFAQDDPVDDDDAARIWIKIWTAIPVGQIFIFTFRDDNVLLVCQQPPDDPDQQQGRLRVQGGGDDLQVLVVSLVSQCRNRVVVPVWASNLLSLLNSSLRSLLRNLVVVFWESLVVLPHFPDQWAFEEEEDEFDQDQLVCLVVLVVVVVQAALEYEYEDDCALPDLVSNLSNLVNNLVSNDDRGAYAYEYVANLAALVSVLVSQVSSVVSPHQEYENVHDLVPLVSLQVSVVRHDHAYEYAARTAALVSLLCNLVRNVGQEYEYQCSRHNHLVRVSVSVVSCVVRNHHYEYDDDYALNSVLRLLSSLRNDPRSHYYYDYDDPHCRHPPQFPPGFDRHNRITGHDTGGRSNTDGPVVSSVVRGPD/DKAWAFKDKFKFADDDPVDDDDFARIWIKIWTAIPVGDIFIFTFRDDNVLLVCLQPPDDPDQQQHRLGVQGGGDDLQVLVVSLVSQCRNRVVVPVWASNLLSLQNSSLRSLLRNQVVVFWESLVVLPHFPDFWAFEEEEDEADQDLQVRLVVLVVVVVQQHQEYEYEDDCALPDPVSNVSNLVSNCVSNDPRHAYEYAHVARLAALVSVLVVQVVCVVSPHQEYENVHDLVPLVRLQVNVVRGPHAYEYAAQTAALVSLLCNLPRRVGQEYEYQCSRHNHLVRVSVSVVSCVVRNHHYEYDDDYALNSVLRLLSNLRNDPRSHYYYDYDDPRCRHPPQFPVGFDRHNRITGRDTGGRSNGDGPPVSSVVGTPD

Sequence (746 aa):
VLKITDIEVLHLRVPAMDADCEWGEDAVIVVKVHTDKGIVVGVGEADSSPLVVQACIEAPQTNFYCNGLKRLLIGENALEIERLWNKMYWGSNYMGRRGAGIHAISAIDIALWDIAGQFYGVPVHTLLGGKYRDKIRCYGTFIPADKPEDNVAIVQGLKDQGFSSIKFGGGVMGDDPDTDYAIVKAVREAAGPEMEVQIDLASKWHTCGHSAMMAKRLEEFNLNWIEEPVLADSSLISYEKLSRQVSSQKIAGGESLTTRRYEFQEFITKSNADIVQPDITRCGGITEMKKKIYDIAQMNGTQQLIPHHGFSTGILLHASVHFLAACEQGTLMEFSQSSSPLFTSLVKNQLQFDNGFVAVSDAPGLGIELDEELIAKYRVNVLKITDIEVLHLRVPAMDADCEWGEDAVIVKVHTDKGIVGVGEADSSPLVVQACIEAPQTNFYCNGLKRLLIGENNALEIERLWNKMYWGSNYMGRRGAGIHAISAIDIALWDIAGQFYGVPVHTLLGGKYRDKIRCYGTFIPADKPEDNVAIVQGLKDQGFSSIKFGGGVMGDDPDTDYAIVKAVREAAGPEMEVQIDLASKWHTCGHSAMMAKRLEEFNLNWIEEPVLADSLISYEKLSRQVSQKIAGGESLTTRRYEFQEFITKSNNADIVQPDITRCGGITEMKKKKIYDIAQMMNGTQLIPHHGFSTGILLHASVHFLAACEQGTLMEFSQSSSPLFTSLVKNQLQFDNGFVAVSDAPGLGIELDEELIAKYRVN

CATH classification: 3.30.390.10 (+1 more: 3.20.20.120)

InterPro domains:
  IPR013341 Mandelate racemase, N-terminal domain [PF02746] (27-127)
  IPR013342 Mandelate racemase, C-terminal domain [PF13378] (156-365)
  IPR013342 Mandelate racemase, C-terminal domain [SM00922] (146-246)
  IPR018110 Mandelate racemase/muconate lactonizing enzyme, conserved site [PS00908] (102-127)
  IPR029017 Enolase-like, N-terminal [G3DSA:3.30.390.10] (1-119)
  IPR029017 Enolase-like, N-terminal [SSF54826] (2-132)
  IPR034593 D-galactonate dehydratase DgoD-like [PTHR48080] (2-372)
  IPR036849 Enolase-like, C-terminal domain superfamily [G3DSA:3.20.20.120] (120-373)
  IPR036849 Enolase-like, C-terminal domain superfamily [SSF51604] (115-372)

Solvent-accessible surface area: 26240 Å² total; per-residue (Å²): 127,5,86,2,69,62,2,47,9,1,3,0,11,56,36,56,84,119,38,101,8,95,70,9,48,9,5,0,0,0,26,0,45,9,84,138,64,21,47,0,8,0,0,2,13,3,2,2,49,0,0,28,10,0,0,72,4,13,17,6,4,144,41,1,5,0,2,63,110,22,0,76,40,25,33,0,44,68,14,92,109,0,4,57,70,0,8,73,9,0,11,12,1,2,6,12,0,0,1,0,1,0,0,0,0,0,0,0,0,0,37,3,0,2,0,66,78,111,46,41,18,0,4,66,60,11,69,23,78,126,45,100,104,1,72,0,1,0,21,20,86,8,30,99,147,37,141,77,0,64,81,61,0,84,34,7,75,108,70,20,5,52,0,0,9,1,12,21,52,60,0,3,79,71,64,120,50,0,60,34,4,0,79,6,0,28,124,22,6,23,118,159,14,54,0,0,0,22,0,23,7,26,1,128,78,28,49,55,2,23,110,4,1,144,141,0,72,122,15,116,9,38,3,3,0,14,1,4,47,11,21,44,34,116,21,0,62,110,2,28,164,108,25,78,18,104,4,0,0,0,18,14,11,0,0,46,71,22,0,74,36,1,8,61,78,0,74,8,60,6,0,2,0,0,2,0,1,0,0,0,0,9,0,0,78,57,0,29,79,30,1,81,169,68,75,10,62,8,6,4,18,6,29,6,3,0,0,10,11,2,0,3,0,0,2,2,0,14,6,103,71,1,65,15,4,16,7,8,76,35,108,12,39,0,20,63,45,0,1,124,83,29,26,134,25,108,110,3,65,0,55,17,21,79,42,65,0,0,9,30,97,17,31,90,135,21,2,79,153,44,109,70,76,130,1,84,1,68,65,2,60,8,2,2,0,10,67,35,60,80,132,35,105,1,114,85,10,50,8,5,0,0,0,31,0,45,11,66,125,67,40,46,0,8,0,0,2,16,4,2,4,48,0,0,28,6,0,0,70,4,13,26,5,1,139,24,1,8,0,1,64,99,24,0,80,46,26,32,0,36,69,14,93,112,0,4,71,73,0,12,73,5,1,11,9,1,2,9,13,1,0,2,0,1,0,0,0,0,0,0,0,0,0,31,3,0,2,0,62,85,111,49,41,16,0,5,66,60,11,68,22,77,123,46,102,103,0,74,0,1,0,35,16,125,7,32,96,143,40,148,73,0,72,72,58,0,81,31,12,72,112,65,21,5,55,0,0,9,1,13,22,47,60,2,1,87,61,59,108,38,0,67,32,6,1,89,13,0,34,114,22,5,19,124,159,11,57,2,0,0,23,0,25,5,37,3,119,83,22,45,60,2,10,137,7,1,157,140,2,81,118,18,121,12,36,1,2,0,16,0,4,38,10,20,44,34,114,20,0,60,117,1,31,162,101,22,75,15,73,3,0,0,0,15,14,10,0,0,48,66,22,0,75,43,1,7,60,75,0,77,7,58,0,0,2,0,0,0,0,2,0,0,0,0,9,0,0,82,52,0,29,92,31,0,80,171,67,74,10,76,11,3,5,10,6,20,5,3,0,0,10,11,2,0,3,0,1,2,1,0,13,7,102,90,0,63,9,5,17,12,11,77,37,111,10,37,0,19,64,44,0,2,110,81,30,26,141,30,100,112,4,68,0,57,16,20,78,44,63,0,0,10,27,100,17,26,93,131,20,3,71,150,36,105,69,72

B-factor: mean 45.47, std 20.47, range [2.0, 124.92]

Organism: Shewanella pealeana (strain ATCC 700345 / ANG-SQ1) (NCBI:txid398579)

Radius of gyration: 26.38 Å; Cα contacts (8 Å, |Δi|>4): 1847; chains: 2; bounding box: 61×58×81 Å

Nearest PDB structures (foldseek):
  3sjn-assembly1_A  TM=1.001E+00  e=7.824E-81  Shewanella pealeana ATCC 700345
  4hpn-assembly1_A  TM=9.148E-01  e=1.093E-37  Agrobacterium fabrum str. C58
  4e5t-assembly1_A  TM=8.697E-01  e=1.941E-33  Roseibium alexandrii DFL-11
  4e5t-assembly1_D  TM=8.689E-01  e=1.721E-33  Roseibium alexandrii DFL-11
  4e5t-assembly1_C  TM=8.767E-01  e=1.175E-32  Roseibium alexandrii DFL-11